Protein 6OAR (pdb70)

Organism: NCBI:txid498356

Solvent-accessible surface area: 40015 Å² total; per-residue (Å²): 129,77,4,54,72,26,72,52,8,144,2,2,109,65,10,25,16,9,17,20,80,22,45,0,44,98,71,3,103,27,25,58,2,22,40,57,12,4,3,0,0,3,0,0,0,30,32,72,45,154,109,74,58,58,78,6,8,113,106,2,11,119,58,0,118,99,0,0,86,66,54,11,108,107,3,10,15,19,42,54,58,82,66,64,37,110,97,20,16,117,46,5,37,126,84,86,56,98,0,0,0,25,1,0,9,0,0,8,83,55,30,167,31,12,0,0,0,0,2,6,55,113,76,22,67,0,10,5,0,8,10,4,4,106,23,148,1,54,86,14,20,2,0,6,1,18,50,103,65,6,0,6,0,2,108,45,83,178,140,76,30,67,2,11,2,10,17,22,69,0,42,1,23,26,3,112,1,95,68,118,22,43,0,41,70,0,10,113,54,0,18,142,73,43,190,40,116,42,100,75,0,1,0,2,15,143,37,112,28,2,35,28,147,78,44,0,33,110,24,47,3,85,83,25,13,10,0,24,9,6,12,49,3,104,0,127,78,4,56,72,24,76,49,7,152,5,9,105,66,12,32,12,9,17,20,86,18,27,0,40,97,73,2,102,26,24,58,2,24,45,54,13,7,3,0,1,3,0,0,0,38,30,75,44,160,116,54,61,52,99,0,6,105,103,2,5,81,58,2,100,87,0,0,88,65,54,12,103,107,2,14,14,14,62,39,61,76,61,66,40,118,98,19,35,140,39,6,54,109,81,83,42,97,0,0,0,23,2,0,7,0,0,8,76,58,32,157,41,11,0,0,0,0,2,6,57,100,55,27,60,1,20,2,0,8,10,3,6,107,21,132,1,51,82,12,24,2,0,7,2,15,32,86,66,7,0,5,0,3,105,59,145,94,90,30,77,1,12,2,11,16,12,65,0,40,0,30,30,4,122,1,98,52,110,30,48,0,40,71,0,8,102,50,0,13,128,86,46,190,38,123,31,98,64,0,7,1,3,8,128,37,118,36,5,30,27,145,71,62,0,35,103,29,50,10,86,92,29,13,12,0,26,10,6,8,40,3,98,0,140,82,9,42,71,26,75,48,6,131,2,2,103,66,10,44,16,9,18,23,81,18,38,0,47,96,72,3,97,32,21,54,1,22,43,51,13,7,3,0,1,2,0,0,0,37,32,71,51,158,116,55,63,56,98,15,6,112,113,2,7,65,43,1,105,86,0,0,90,66,52,12,107,115,8,15,12,16,37,44,59,77,67,76,52,140,97,20,29,137,37,6,60,112,82,84,41,99,0,0,0,23,2,0,8,0,0,8,88,57,32,165,34,10,0,0,0,0,5,7,38,122,60,29,74,0,20,9,0,8,10,4,4,104,23,152,2,55,83,15,20,2,0,9,2,25,40,110,66,7,0,5,0,2,104,62,147,96,79,17,72,0,13,3,10,18,23,64,0,42,1,22,20,6,114,0,86,51,115,19,46,0,37,70,0,8,95,50,0,12,131,59,44,194,42,113,35,98,74,0,2,1,2,10,120,20,78,39,1,33,26,134,65,56,0,38,103,19,45,10,84,88,32,10,10,0,25,11,3,14,46,4,98,0,129,69,3,56,68,27,71,48,6,144,2,8,103,60,11,26,14,9,20,21,90,17,20,2,59,98,73,2,104,40,23,58,1,20,41,59,11,4,4,0,0,3,0,0,0,28,32,80,29,141,99,69,56,54,84,6,12,136,108,3,9,88,67,2,96,94,0,0,92,64,57,8,108,113,3,13,17,19,48,48,60,82,57,76,42,119,96,22,25,142,44,5,48,120,96,79,44,100,0,0,0,25,1,0,8,0,0,8,80,58,30,163,40,11,0,0,0,0,3,9,49,132,46,40,65,1,28,7,0,5,10,4,4,104,22,162,1,57,105,12,24,2,0,11,1,23,50,102,67,6,0,5,0,2,94,56,87,198,146,76,34,75,1,10,2,12,14,16,68,0,41,0,26,20,4,107,1,95,72,113,25,48,0,38,61,0,7,119,54,0,21,156,82,44,219,44,104,40,100,65,1,1,1,2,7,121,33,78,38,1,34,29,146,69,51,0,39,110,22,45,6,86,94,28,12,10,0,27,11,2,12,43,2,103,1

CATH classification: 3.90.70.80

Structure (mmCIF, N/CA/C/O backbone):
data_6OAR
#
_entry.id   6OAR
#
_cell.length_a   41.796
_cell.length_b   158.758
_cell.length_c   171.040
_cell.angle_alpha   90.00
_cell.angle_beta   90.00
_cell.angle_gamma   90.00
#
_symmetry.space_group_name_H-M   'P 21 21 21'
#
loop_
_entity.id
_entity.type
_entity.pdbx_description
1 polymer 'RNA-dependent RNA polymerase'
2 polymer 'Interferon stimulated gene 17'
3 non-polymer prop-2-en-1-amine
4 water water
#
loop_
_atom_site.group_PDB
_atom_site.id
_atom_site.type_symbol
_atom_site.label_atom_id
_atom_site.label_alt_id
_atom_site.label_comp_id
_atom_site.label_asym_id
_atom_site.label_entity_id
_atom_site.label_seq_id
_atom_site.pdbx_PDB_ins_code
_atom_site.Cartn_x
_atom_site.Cartn_y
_atom_site.Cartn_z
_atom_site.occupancy
_atom_site.B_iso_or_equiv
_atom_site.auth_seq_id
_atom_site.auth_comp_id
_atom_site.auth_asym_id
_atom_site.auth_atom_id
_atom_site.pdbx_PDB_model_num
ATOM 1 N N . ASP A 1 2 ? -15.557 12.925 -17.000 1.00 54.57 2 ASP A N 1
ATOM 2 C CA . ASP A 1 2 ? -14.842 12.439 -18.174 1.00 61.21 2 ASP A CA 1
ATOM 3 C C . ASP A 1 2 ? -13.597 11.653 -17.772 1.00 57.94 2 ASP A C 1
ATOM 4 O O . ASP A 1 2 ? -13.286 11.525 -16.588 1.00 57.74 2 ASP A O 1
ATOM 9 N N . PHE A 1 3 ? -12.882 11.140 -18.774 1.00 55.61 3 PHE A N 1
ATOM 10 C CA . PHE A 1 3 ? -11.783 10.214 -18.516 1.00 55.11 3 PHE A CA 1
ATOM 11 C C . PHE A 1 3 ? -10.621 10.902 -17.806 1.00 49.66 3 PHE A C 1
ATOM 12 O O . PHE A 1 3 ? -10.138 10.417 -16.777 1.00 47.30 3 PHE A O 1
ATOM 20 N N . LEU A 1 4 ? -10.160 12.035 -18.342 1.00 46.94 4 LEU A N 1
ATOM 21 C CA . LEU A 1 4 ? -8.975 12.686 -17.789 1.00 42.51 4 LEU A CA 1
ATOM 22 C C . LEU A 1 4 ? -9.200 13.152 -16.357 1.00 44.69 4 LEU A C 1
ATOM 23 O O . LEU A 1 4 ? -8.292 13.065 -15.523 1.00 49.46 4 LEU A O 1
ATOM 28 N N . ASP A 1 5 ? -10.393 13.652 -16.049 1.00 43.13 5 ASP A N 1
ATOM 29 C CA . ASP A 1 5 ? -10.651 14.143 -14.702 1.00 50.08 5 ASP A CA 1
ATOM 30 C C . ASP A 1 5 ? -11.067 13.044 -13.733 1.00 49.73 5 ASP A C 1
ATOM 31 O O . ASP A 1 5 ? -11.379 13.347 -12.578 1.00 56.48 5 ASP A O 1
ATOM 36 N N . SER A 1 6 ? -11.062 11.784 -14.163 1.00 47.10 6 SER A N 1
ATOM 37 C CA . SER A 1 6 ? -11.397 10.657 -13.304 1.00 51.02 6 SER A CA 1
ATOM 38 C C . SER A 1 6 ? -10.181 9.808 -12.951 1.00 48.74 6 SER A C 1
ATOM 39 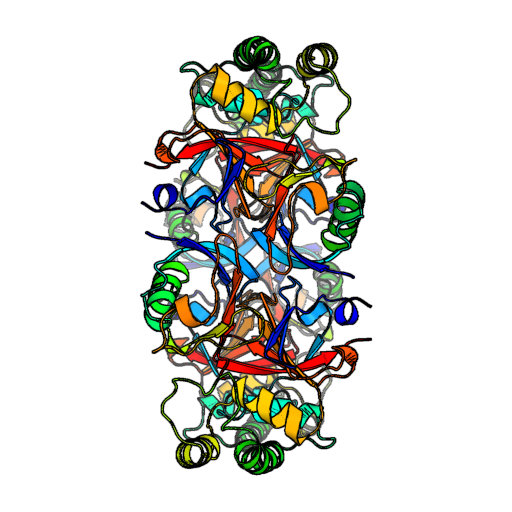O O . SER A 1 6 ? -10.333 8.748 -12.333 1.00 47.35 6 SER A O 1
ATOM 42 N N . LEU A 1 7 ? -8.984 10.238 -13.336 1.00 45.25 7 LEU A N 1
ATOM 43 C CA . LEU A 1 7 ? -7.780 9.490 -13.011 1.00 42.75 7 LEU A CA 1
ATOM 44 C C . LEU A 1 7 ? -7.498 9.560 -11.517 1.00 43.50 7 LEU A C 1
ATOM 45 O O . LEU A 1 7 ? -7.806 10.550 -10.850 1.00 44.30 7 LEU A O 1
ATOM 50 N N . ILE A 1 8 ? -6.904 8.491 -10.994 1.00 45.57 8 ILE A N 1
ATOM 51 C CA . ILE A 1 8 ? -6.550 8.409 -9.581 1.00 43.81 8 ILE A CA 1
ATOM 52 C C . ILE A 1 8 ? -5.106 8.867 -9.420 1.00 38.04 8 ILE A C 1
ATOM 53 O O . ILE A 1 8 ? -4.188 8.285 -10.008 1.00 38.89 8 ILE A O 1
ATOM 58 N N . TRP A 1 9 ? -4.905 9.912 -8.627 1.00 37.70 9 TRP A N 1
ATOM 59 C CA . TRP A 1 9 ? -3.591 10.503 -8.421 1.00 31.58 9 TRP A CA 1
ATOM 60 C C . TRP A 1 9 ? -3.023 10.062 -7.076 1.00 36.79 9 TRP A C 1
ATOM 61 O O . TRP A 1 9 ? -3.696 10.174 -6.048 1.00 37.03 9 TRP A O 1
ATOM 72 N N . GLU A 1 10 ? -1.787 9.568 -7.093 1.00 36.44 10 GLU A N 1
ATOM 73 C CA . GLU A 1 10 ? -1.067 9.196 -5.882 1.00 38.75 10 GLU A CA 1
ATOM 74 C C . GLU A 1 10 ? -0.241 10.388 -5.412 1.00 38.83 10 GLU A C 1
ATOM 75 O O . GLU A 1 10 ? 0.596 10.894 -6.164 1.00 33.01 10 GLU A O 1
ATOM 81 N N . ARG A 1 11 ? -0.457 10.821 -4.171 1.00 36.65 11 ARG A N 1
ATOM 82 C CA . ARG A 1 11 ? 0.302 11.947 -3.636 1.00 38.15 11 ARG A CA 1
ATOM 83 C C . ARG A 1 11 ? 1.743 11.526 -3.377 1.00 42.41 11 ARG A C 1
ATOM 84 O O . ARG A 1 11 ? 1.996 10.535 -2.686 1.00 41.89 11 ARG A O 1
ATOM 92 N N . VAL A 1 12 ? 2.687 12.284 -3.924 1.00 37.40 12 VAL A N 1
ATOM 93 C CA . VAL A 1 12 ? 4.104 12.007 -3.736 1.00 37.61 12 VAL A CA 1
ATOM 94 C C . VAL A 1 12 ? 4.596 12.780 -2.522 1.00 40.56 12 VAL A C 1
ATOM 95 O O . VAL A 1 12 ? 4.925 12.194 -1.487 1.00 44.87 12 VAL A O 1
ATOM 99 N N . VAL A 1 13 ? 4.653 14.103 -2.652 1.00 41.61 13 VAL A N 1
ATOM 100 C CA . VAL A 1 13 ? 5.044 15.010 -1.579 1.00 44.84 13 VAL A CA 1
ATOM 101 C C . VAL A 1 13 ? 4.261 16.300 -1.773 1.00 45.92 13 VAL A C 1
ATOM 102 O O . VAL A 1 13 ? 4.035 16.729 -2.908 1.00 44.12 13 VAL A O 1
ATOM 106 N N . ASP A 1 14 ? 3.847 16.919 -0.665 1.00 49.22 14 ASP A N 1
ATOM 107 C CA . ASP A 1 14 ? 3.186 18.221 -0.716 1.00 60.61 14 ASP A CA 1
ATOM 108 C C . ASP A 1 14 ? 2.042 18.236 -1.724 1.00 63.42 14 ASP A C 1
ATOM 109 O O . ASP A 1 14 ? 1.023 17.562 -1.535 1.00 65.95 14 ASP A O 1
ATOM 114 N N . ASP A 1 15 ? 2.214 18.992 -2.809 1.00 45.18 15 ASP A N 1
ATOM 115 C CA . ASP A 1 15 ? 1.227 19.082 -3.879 1.00 48.57 15 ASP A CA 1
ATOM 116 C C . ASP A 1 15 ? 1.750 18.469 -5.173 1.00 42.64 15 ASP A C 1
ATOM 117 O O . ASP A 1 15 ? 1.446 18.951 -6.265 1.00 44.17 15 ASP A O 1
ATOM 122 N N . GLN A 1 16 ? 2.543 17.408 -5.065 1.00 37.92 16 GLN A N 1
ATOM 123 C CA . GLN A 1 16 ? 3.025 16.666 -6.222 1.00 35.49 16 GLN A CA 1
ATOM 124 C C . GLN A 1 16 ? 2.393 15.281 -6.224 1.00 35.41 16 GLN A C 1
ATOM 125 O O . GLN A 1 16 ? 2.443 14.569 -5.212 1.00 35.03 16 GLN A O 1
ATOM 131 N N . TYR A 1 17 ? 1.796 14.910 -7.357 1.00 33.81 17 TYR A N 1
ATOM 132 C CA . TYR A 1 17 ? 1.055 13.666 -7.504 1.00 34.00 17 TYR A CA 1
ATOM 133 C C . TYR A 1 17 ? 1.542 12.923 -8.741 1.00 35.78 17 TYR A C 1
ATOM 134 O O . TYR A 1 17 ? 2.079 13.521 -9.679 1.00 27.44 17 TYR A O 1
ATOM 143 N N . VAL A 1 18 ? 1.335 11.606 -8.745 1.00 35.47 18 VAL A N 1
ATOM 144 C CA . VAL A 1 18 ? 1.705 10.765 -9.879 1.00 35.41 18 VAL A CA 1
ATOM 145 C C . VAL A 1 18 ? 0.546 9.836 -10.213 1.00 29.44 18 VAL A C 1
ATOM 146 O O . VAL A 1 18 ? -0.213 9.408 -9.334 1.00 26.69 18 VAL A O 1
ATOM 150 N N . THR A 1 19 ? 0.406 9.533 -11.501 1.00 28.15 19 THR A N 1
ATOM 151 C CA . THR A 1 19 ? -0.542 8.535 -11.965 1.00 30.18 19 THR A CA 1
ATOM 152 C C . THR A 1 19 ? 0.054 7.830 -13.177 1.00 30.50 19 THR A C 1
ATOM 153 O O . THR A 1 19 ? 0.897 8.386 -13.885 1.00 28.90 19 THR A O 1
ATOM 157 N N . ASN A 1 20 ? -0.363 6.587 -13.399 1.00 23.55 20 ASN A N 1
ATOM 158 C CA . ASN A 1 20 ? 0.230 5.748 -14.438 1.00 22.11 20 ASN A CA 1
ATOM 159 C C . ASN A 1 20 ? -0.856 5.082 -15.270 1.00 28.69 20 ASN A C 1
ATOM 160 O O . ASN A 1 20 ? -0.969 3.852 -15.294 1.00 32.27 20 ASN A O 1
ATOM 165 N N . PRO A 1 21 ? -1.656 5.862 -15.989 1.00 29.58 21 PRO A N 1
ATOM 166 C CA . PRO A 1 21 ? -2.624 5.273 -16.911 1.00 32.37 21 PRO A CA 1
ATOM 167 C C . PRO A 1 21 ? -1.912 4.823 -18.178 1.00 35.27 21 PRO A C 1
ATOM 168 O O . PRO A 1 21 ? -0.719 5.060 -18.376 1.00 33.47 21 PRO A O 1
ATOM 172 N N . THR A 1 22 ? -2.663 4.145 -19.036 1.00 52.02 22 THR A N 1
ATOM 173 C CA . THR A 1 22 ? -2.154 3.693 -20.327 1.00 55.11 22 THR A CA 1
ATOM 174 C C . THR A 1 22 ? -3.203 4.050 -21.368 1.00 50.90 22 THR A C 1
ATOM 175 O O . THR A 1 22 ? -4.238 3.388 -21.475 1.00 59.58 22 THR A O 1
ATOM 179 N N . PHE A 1 23 ? -2.942 5.118 -22.111 1.00 48.32 23 PHE A N 1
ATOM 180 C CA . PHE A 1 23 ? -3.806 5.523 -23.204 1.00 51.02 23 PHE A CA 1
ATOM 181 C C . PHE A 1 23 ? -2.956 6.304 -24.192 1.00 41.43 23 PHE A C 1
ATOM 182 O O . PHE A 1 23 ? -1.866 6.777 -23.860 1.00 39.52 23 PHE A O 1
ATOM 190 N N . CYS A 1 24 ? -3.455 6.419 -25.416 1.00 44.87 24 CYS A N 1
ATOM 191 C CA . CYS A 1 24 ? -2.751 7.172 -26.440 1.00 44.97 24 CYS A CA 1
ATOM 192 C C . CYS A 1 24 ? -3.012 8.657 -26.239 1.00 42.64 24 CYS A C 1
ATOM 193 O O . CYS A 1 24 ? -4.166 9.084 -26.145 1.00 40.43 24 CYS A O 1
ATOM 196 N N . ILE A 1 25 ? -1.933 9.440 -26.171 1.00 35.28 25 ILE A N 1
ATOM 197 C CA . ILE A 1 25 ? -2.057 10.854 -25.828 1.00 43.42 25 ILE A CA 1
ATOM 198 C C . ILE A 1 25 ? -2.962 11.581 -26.819 1.00 41.99 25 ILE A C 1
ATOM 199 O O . ILE A 1 25 ? -3.689 12.507 -26.438 1.00 36.27 25 ILE A O 1
ATOM 204 N N . SER A 1 26 ? -2.980 11.142 -28.086 1.00 37.25 26 SER A N 1
ATOM 205 C CA . SER A 1 26 ? -3.754 11.809 -29.129 1.00 42.20 26 SER A CA 1
ATOM 206 C C . SER A 1 26 ? -5.258 11.607 -28.995 1.00 47.60 26 SER A C 1
ATOM 207 O O . SER A 1 26 ? -6.022 12.358 -29.610 1.00 44.25 26 SER A O 1
ATOM 210 N N . ASP A 1 27 ? -5.708 10.609 -28.236 1.00 54.55 27 ASP A N 1
ATOM 211 C CA . ASP A 1 27 ? -7.143 10.397 -28.096 1.00 54.98 27 ASP A CA 1
ATOM 212 C C . ASP A 1 27 ? -7.804 11.398 -27.161 1.00 52.92 27 ASP A C 1
ATOM 213 O O . ASP A 1 27 ? -9.036 11.488 -27.151 1.00 54.93 27 ASP A O 1
ATOM 218 N N . TYR A 1 28 ? -7.030 12.152 -26.381 1.00 45.74 28 TYR A N 1
ATOM 219 C CA . TYR A 1 28 ? -7.607 13.112 -25.453 1.00 47.97 28 TYR A CA 1
ATOM 220 C C . TYR A 1 28 ? -6.963 14.488 -25.506 1.00 39.38 28 TYR A C 1
ATOM 221 O O . TYR A 1 28 ? -7.514 15.425 -24.917 1.00 44.34 28 TYR A O 1
ATOM 230 N N . PHE A 1 29 ? -5.830 14.643 -26.184 1.00 34.33 29 PHE A N 1
ATOM 231 C CA . PHE A 1 29 ? -5.127 15.911 -26.269 1.00 31.99 29 PHE A CA 1
ATOM 232 C C . PHE A 1 29 ? -4.805 16.233 -27.721 1.00 47.63 29 PHE A C 1
ATOM 233 O O . PHE A 1 29 ? -4.613 15.338 -28.547 1.00 43.23 29 PHE A O 1
ATOM 241 N N . GLU A 1 30 ? -4.736 17.524 -28.019 1.00 37.14 30 GLU A N 1
ATOM 242 C CA . GLU A 1 30 ? -4.122 18.014 -29.243 1.00 34.80 30 GLU A CA 1
ATOM 243 C C . GLU A 1 30 ? -2.692 18.423 -28.922 1.00 37.02 30 GLU A C 1
ATOM 244 O O . GLU A 1 30 ? -2.449 19.084 -27.908 1.00 32.45 30 GLU A O 1
ATOM 250 N N . ILE A 1 31 ? -1.750 18.026 -29.772 1.00 32.77 31 ILE A N 1
ATOM 251 C CA . ILE A 1 31 ? -0.341 18.335 -29.554 1.00 34.47 31 ILE A CA 1
ATOM 252 C C . ILE A 1 31 ? -0.028 19.676 -30.208 1.00 37.96 31 ILE A C 1
ATOM 253 O O . ILE A 1 31 ? -0.303 19.875 -31.396 1.00 33.05 31 ILE A O 1
ATOM 258 N N . VAL A 1 32 ? 0.540 20.596 -29.432 1.00 27.74 32 VAL A N 1
ATOM 259 C CA . VAL A 1 32 ? 0.981 21.893 -29.933 1.00 28.05 32 VAL A CA 1
ATOM 260 C C . VAL A 1 32 ? 2.505 21.869 -29.910 1.00 29.80 32 VAL A C 1
ATOM 261 O O . VAL A 1 32 ? 3.134 22.054 -28.861 1.00 27.06 32 VAL A O 1
ATOM 265 N N . ARG A 1 33 ? 3.102 21.650 -31.075 1.00 28.57 33 ARG A N 1
ATOM 266 C CA . ARG A 1 33 ? 4.512 21.320 -31.153 1.00 27.91 33 ARG A CA 1
ATOM 267 C C . ARG A 1 33 ? 5.387 22.547 -30.933 1.00 25.10 33 ARG A C 1
ATOM 268 O O . ARG A 1 33 ? 5.033 23.671 -31.296 1.00 23.77 33 ARG A O 1
ATOM 276 N N . GLN A 1 34 ? 6.540 22.312 -30.327 1.00 26.91 34 GLN A N 1
ATOM 277 C CA . GLN A 1 34 ? 7.460 23.350 -29.895 1.00 25.45 34 GLN A CA 1
ATOM 278 C C . GLN A 1 34 ? 8.840 23.087 -30.474 1.00 27.46 34 GLN A C 1
ATOM 279 O O . GLN A 1 34 ? 9.173 21.946 -30.811 1.00 27.72 34 GLN A O 1
ATOM 285 N N . PRO A 1 35 ? 9.664 24.124 -30.617 1.00 26.18 35 PRO A N 1
ATOM 286 C CA . PRO A 1 35 ? 10.975 23.931 -31.245 1.00 30.24 35 PRO A CA 1
ATOM 287 C C . PRO A 1 35 ? 11.930 23.140 -30.364 1.00 31.19 35 PRO A C 1
ATOM 288 O O . PRO A 1 35 ? 11.841 23.152 -29.133 1.00 33.16 35 PRO A O 1
ATOM 292 N N . GLY A 1 36 ? 12.862 22.451 -31.019 1.00 30.40 36 GLY A N 1
ATOM 293 C CA . GLY A 1 36 ? 13.902 21.724 -30.318 1.00 35.53 36 GLY A CA 1
ATOM 294 C C . GLY A 1 36 ? 15.155 22.559 -30.160 1.00 34.59 36 GLY A C 1
ATOM 295 O O . GLY A 1 36 ? 16.229 22.183 -30.639 1.00 36.50 36 GLY A O 1
ATOM 296 N N . ASP A 1 37 ? 15.026 23.705 -29.494 1.00 36.26 37 ASP A N 1
ATOM 297 C CA . ASP A 1 37 ? 16.127 24.643 -29.323 1.00 35.53 37 ASP A CA 1
ATOM 298 C C . ASP A 1 37 ? 16.665 24.663 -27.897 1.00 40.39 37 ASP A C 1
ATOM 299 O O . ASP A 1 37 ? 17.411 25.581 -27.537 1.00 38.46 37 ASP A O 1
ATOM 304 N N . GLY A 1 38 ? 16.297 23.682 -27.073 1.00 38.89 38 GLY A N 1
ATOM 305 C CA . GLY A 1 38 ? 16.688 23.661 -25.680 1.00 35.95 38 GLY A CA 1
ATOM 306 C C . GLY A 1 38 ? 15.756 24.398 -24.742 1.00 37.90 38 GLY A C 1
ATOM 307 O O . GLY A 1 38 ? 15.889 24.249 -23.521 1.00 36.04 38 GLY A O 1
ATOM 308 N N . ASN A 1 39 ? 14.816 25.184 -25.270 1.00 35.20 39 ASN A N 1
ATOM 309 C CA . ASN A 1 39 ? 13.877 25.957 -24.466 1.00 30.53 39 ASN A CA 1
ATOM 310 C C . ASN A 1 39 ? 12.462 25.387 -24.510 1.00 29.23 39 ASN A C 1
ATOM 311 O O . ASN A 1 39 ? 11.525 26.033 -24.024 1.00 29.08 39 ASN A O 1
ATOM 316 N N . CYS A 1 40 ? 12.295 24.183 -25.069 1.00 26.98 40 CYS A N 1
ATOM 317 C CA . CYS A 1 40 ? 10.961 23.645 -25.343 1.00 23.32 40 CYS A CA 1
ATOM 318 C C . CYS A 1 40 ? 10.079 23.614 -24.093 1.00 24.96 40 CYS A C 1
ATOM 319 O O . CYS A 1 40 ? 8.863 23.827 -24.182 1.00 28.49 40 CYS A O 1
ATOM 322 N N . PHE A 1 41 ? 10.658 23.339 -22.922 1.00 26.65 41 PHE A N 1
ATOM 323 C CA . PHE A 1 41 ? 9.854 23.357 -21.701 1.00 25.66 41 PHE A CA 1
ATOM 324 C C . PHE A 1 41 ? 9.221 24.725 -21.486 1.00 29.35 41 PHE A C 1
ATOM 325 O O . PHE A 1 41 ? 8.016 24.838 -21.229 1.00 31.55 41 PHE A O 1
ATOM 333 N N . TYR A 1 42 ? 10.027 25.780 -21.590 1.00 23.68 42 TYR A N 1
ATOM 334 C CA . TYR A 1 42 ? 9.510 27.124 -21.385 1.00 26.57 42 TYR A CA 1
ATOM 335 C C . TYR A 1 42 ? 8.607 27.561 -22.534 1.00 33.44 42 TYR A C 1
ATOM 336 O O . TYR A 1 42 ? 7.585 28.217 -22.291 1.00 27.81 42 TYR A O 1
ATOM 345 N N . HIS A 1 43 ? 8.948 27.190 -23.778 1.00 28.29 43 HIS A N 1
ATOM 346 C CA . HIS A 1 43 ? 8.026 27.379 -24.897 1.00 26.84 43 HIS A CA 1
ATOM 347 C C . HIS A 1 43 ? 6.664 26.773 -24.587 1.00 24.16 43 HIS A C 1
ATOM 348 O O . HIS A 1 43 ? 5.623 27.407 -24.800 1.00 27.99 43 HIS A O 1
ATOM 355 N N . SER A 1 44 ? 6.654 25.524 -24.112 1.00 18.29 44 SER A N 1
ATOM 356 C CA . SER A 1 44 ? 5.394 24.827 -23.888 1.00 27.73 44 SER A CA 1
ATOM 357 C C . SER A 1 44 ? 4.571 25.509 -22.803 1.00 26.92 44 SER A C 1
ATOM 358 O O . SER A 1 44 ? 3.352 25.660 -22.945 1.00 27.13 44 SER A O 1
ATOM 361 N N . ILE A 1 45 ? 5.218 25.927 -21.714 1.00 27.19 45 ILE A N 1
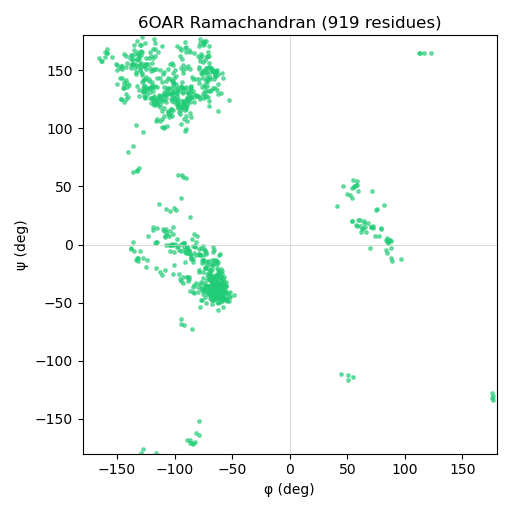ATOM 362 C CA . ILE A 1 45 ? 4.510 26.671 -20.675 1.00 30.20 45 ILE A CA 1
ATOM 363 C C . ILE A 1 45 ? 3.954 27.970 -21.245 1.00 29.48 45 ILE A C 1
ATOM 364 O O . ILE A 1 45 ? 2.788 28.320 -21.020 1.00 31.67 45 ILE A O 1
ATOM 369 N N . ALA A 1 46 ? 4.781 28.695 -22.013 1.00 26.87 46 ALA A N 1
ATOM 370 C CA . ALA A 1 46 ? 4.355 29.972 -22.582 1.00 29.87 46 ALA A CA 1
ATOM 371 C C . ALA A 1 46 ? 3.182 29.802 -23.533 1.00 34.37 46 ALA A C 1
ATOM 372 O O . ALA A 1 46 ? 2.282 30.650 -23.564 1.00 34.13 46 ALA A O 1
ATOM 374 N N . GLU A 1 47 ? 3.180 28.721 -24.319 1.00 31.41 47 GLU A N 1
ATOM 375 C CA . GLU A 1 47 ? 2.077 28.458 -25.237 1.00 32.16 47 GLU A CA 1
ATOM 376 C C . GLU A 1 47 ? 0.742 28.398 -24.506 1.00 37.19 47 GLU A C 1
ATOM 377 O O . GLU A 1 47 ? -0.277 28.881 -25.014 1.00 35.23 47 GLU A O 1
ATOM 383 N N . LEU A 1 48 ? 0.727 27.803 -23.316 1.00 30.04 48 LEU A N 1
ATOM 384 C CA . LEU A 1 48 ? -0.513 27.592 -22.582 1.00 30.73 48 LEU A CA 1
ATOM 385 C C . LEU A 1 48 ? -0.800 28.690 -21.567 1.00 39.13 48 LEU A C 1
ATOM 386 O O . LEU A 1 48 ? -1.971 28.977 -21.295 1.00 41.45 48 LEU A O 1
ATOM 391 N N . PHE A 1 49 ? 0.235 29.320 -21.009 1.00 35.22 49 PHE A N 1
ATOM 392 C CA . PHE A 1 49 ? 0.022 30.300 -19.948 1.00 41.02 49 PHE A CA 1
ATOM 393 C C . PHE A 1 49 ? -0.336 31.674 -20.506 1.00 42.22 49 PHE A C 1
ATOM 394 O O . PHE A 1 49 ? -1.225 32.346 -19.973 1.00 43.15 49 PHE A O 1
ATOM 402 N N . PHE A 1 50 ? 0.335 32.110 -21.567 1.00 43.44 50 PHE A N 1
ATOM 403 C CA . PHE A 1 50 ? 0.061 33.421 -22.137 1.00 47.23 50 PHE A CA 1
ATOM 404 C C . PHE A 1 50 ? -0.964 33.317 -23.261 1.00 52.14 50 PHE A C 1
ATOM 405 O O . PHE A 1 50 ? -1.181 32.253 -23.845 1.00 54.77 50 PHE A O 1
ATOM 413 N N . ASP A 1 51 ? -1.598 34.450 -23.562 1.00 57.31 51 ASP A N 1
ATOM 414 C CA . ASP A 1 51 ? -2.551 34.480 -24.664 1.00 63.96 51 ASP A CA 1
ATOM 415 C C . ASP A 1 51 ? -1.857 34.637 -26.011 1.00 57.97 51 ASP A C 1
ATOM 416 O O . ASP A 1 51 ? -2.328 34.085 -27.012 1.00 63.36 51 ASP A O 1
ATOM 421 N N . VAL A 1 52 ? -0.741 35.362 -26.055 1.00 47.35 52 VAL A N 1
ATOM 422 C CA . VAL A 1 52 ? 0.005 35.603 -27.286 1.00 50.99 52 VAL A CA 1
ATOM 423 C C . VAL A 1 52 ? 1.277 34.764 -27.254 1.00 47.53 52 VAL A C 1
ATOM 424 O O . VAL A 1 52 ? 1.993 34.754 -26.247 1.00 47.68 52 VAL A O 1
ATOM 428 N N . LYS A 1 53 ? 1.563 34.077 -28.359 1.00 46.32 53 LYS A N 1
ATOM 429 C CA . LYS A 1 53 ? 2.736 33.221 -28.486 1.00 42.78 53 LYS A CA 1
ATOM 430 C C . LYS A 1 53 ? 3.690 33.822 -29.512 1.00 37.81 53 LYS A C 1
ATOM 431 O O . LYS A 1 53 ? 3.330 33.975 -30.684 1.00 46.82 53 LYS A O 1
ATOM 437 N N . THR A 1 54 ? 4.891 34.174 -29.071 1.00 38.02 54 THR A N 1
ATOM 438 C CA . THR A 1 54 ? 5.968 34.577 -29.960 1.00 41.70 54 THR A CA 1
ATOM 439 C C . THR A 1 54 ? 7.157 33.646 -29.746 1.00 45.11 54 THR A C 1
ATOM 440 O O . THR A 1 54 ? 7.202 32.902 -28.758 1.00 37.86 54 THR A O 1
ATOM 444 N N . PRO A 1 55 ? 8.143 33.660 -30.657 1.00 33.60 55 PRO A N 1
ATOM 445 C CA . PRO A 1 55 ? 9.322 32.801 -30.470 1.00 39.01 55 PRO A CA 1
ATOM 446 C C . PRO A 1 55 ? 10.184 33.187 -29.274 1.00 44.40 55 PRO A C 1
ATOM 447 O O . PRO A 1 55 ? 11.175 32.511 -28.978 1.00 45.62 55 PRO A O 1
ATOM 451 N N . PHE A 1 56 ? 9.814 34.254 -28.564 1.00 42.21 56 PHE A N 1
ATOM 452 C CA . PHE A 1 56 ? 10.565 34.696 -27.395 1.00 35.57 56 PHE A CA 1
ATOM 453 C C . PHE A 1 56 ? 9.709 34.767 -26.138 1.00 35.27 56 PHE A C 1
ATOM 454 O O . PHE A 1 56 ? 10.186 35.252 -25.104 1.00 35.28 56 PHE A O 1
ATOM 462 N N . SER A 1 57 ? 8.460 34.294 -26.196 1.00 34.43 57 SER A N 1
ATOM 463 C CA . SER A 1 57 ? 7.614 34.270 -25.009 1.00 35.22 57 SER A CA 1
ATOM 464 C C . SER A 1 57 ? 8.211 33.424 -23.894 1.00 38.46 57 SER A C 1
ATOM 465 O O . SER A 1 57 ? 7.945 33.696 -22.717 1.00 38.01 57 SER A O 1
ATOM 468 N N . PHE A 1 58 ? 9.012 32.407 -24.236 1.00 32.47 58 PHE A N 1
ATOM 469 C CA . PHE A 1 58 ? 9.609 31.542 -23.223 1.00 33.65 58 PHE A CA 1
ATOM 470 C C . PHE A 1 58 ? 10.470 32.320 -22.240 1.00 38.81 58 PHE A C 1
ATOM 471 O O . PHE A 1 58 ? 10.651 31.872 -21.103 1.00 39.21 58 PHE A O 1
ATOM 479 N N . ARG A 1 59 ? 11.000 33.476 -22.647 1.00 37.01 59 ARG A N 1
ATOM 480 C CA . ARG A 1 59 ? 11.823 34.263 -21.736 1.00 37.55 59 ARG A CA 1
ATOM 481 C C . ARG A 1 59 ? 11.005 34.853 -20.594 1.00 40.55 59 ARG A C 1
ATOM 482 O O . ARG A 1 59 ? 11.536 35.040 -19.494 1.00 42.43 59 ARG A O 1
ATOM 490 N N . LYS A 1 60 ? 9.726 35.162 -20.825 1.00 43.16 60 LYS A N 1
ATOM 491 C CA . LYS A 1 60 ? 8.895 35.650 -19.726 1.00 40.40 60 LYS A CA 1
ATOM 492 C C . LYS A 1 60 ? 8.647 34.556 -18.695 1.00 50.45 60 LYS A C 1
ATOM 493 O O . LYS A 1 60 ? 8.510 34.850 -17.502 1.00 47.96 60 LYS A O 1
ATOM 499 N N . VAL A 1 61 ? 8.584 33.294 -19.133 1.00 42.31 61 VAL A N 1
ATOM 500 C CA . VAL A 1 61 ? 8.458 32.190 -18.188 1.00 34.31 61 VAL A CA 1
ATOM 501 C C . VAL A 1 61 ? 9.718 32.072 -17.346 1.00 36.95 61 VAL A C 1
ATOM 502 O O . VAL A 1 61 ? 9.651 31.859 -16.129 1.00 39.07 61 VAL A O 1
ATOM 506 N N . LYS A 1 62 ? 10.886 32.216 -17.975 1.00 43.35 62 LYS A N 1
ATOM 507 C CA . LYS A 1 62 ? 12.136 32.105 -17.237 1.00 45.06 62 LYS A CA 1
ATOM 508 C C . LYS A 1 62 ? 12.337 33.271 -16.277 1.00 47.01 62 LYS A C 1
ATOM 509 O O . LYS A 1 62 ? 13.035 33.113 -15.270 1.00 48.43 62 LYS A O 1
ATOM 515 N N . GLU A 1 63 ? 11.727 34.428 -16.551 1.00 42.36 63 GLU A N 1
ATOM 516 C CA . GLU A 1 63 ? 11.739 35.506 -15.567 1.00 46.44 63 GLU A CA 1
ATOM 517 C C . GLU A 1 63 ? 10.957 35.111 -14.320 1.00 48.23 63 GLU A C 1
ATOM 518 O O . GLU A 1 63 ? 11.399 35.372 -13.195 1.00 48.04 63 GLU A O 1
ATOM 524 N N . HIS A 1 64 ? 9.802 34.461 -14.497 1.00 46.64 64 HIS A N 1
ATOM 525 C CA . HIS A 1 64 ? 9.065 33.958 -13.343 1.00 48.53 64 HIS A CA 1
ATOM 526 C C . HIS A 1 64 ? 9.839 32.863 -12.627 1.00 49.61 64 HIS A C 1
ATOM 527 O O . HIS A 1 64 ? 9.740 32.736 -11.400 1.00 51.74 64 HIS A O 1
ATOM 534 N N . LEU A 1 65 ? 10.618 32.073 -13.371 1.00 42.58 65 LEU A N 1
ATOM 535 C CA . LEU A 1 65 ? 11.400 31.010 -12.750 1.00 44.45 65 LEU A CA 1
ATOM 536 C C . LEU A 1 65 ? 12.442 31.577 -11.794 1.00 43.24 65 LEU A C 1
ATOM 537 O O . LEU A 1 65 ? 12.687 31.000 -10.729 1.00 46.78 65 LEU A O 1
ATOM 542 N N . ARG A 1 66 ? 13.062 32.707 -12.149 1.00 43.58 66 ARG A N 1
ATOM 543 C CA . ARG A 1 66 ? 14.038 33.321 -11.254 1.00 45.77 66 ARG A CA 1
ATOM 544 C C . ARG A 1 66 ? 13.383 33.758 -9.948 1.00 52.13 66 ARG A C 1
ATOM 545 O O . ARG A 1 66 ? 13.976 33.627 -8.870 1.00 56.13 66 ARG A O 1
ATOM 553 N N . LEU A 1 67 ? 12.157 34.279 -10.026 1.00 53.13 67 LEU A N 1
ATOM 554 C CA . LEU A 1 67 ? 11.427 34.628 -8.812 1.00 56.06 67 LEU A CA 1
ATOM 555 C C . LEU A 1 67 ? 10.998 33.378 -8.059 1.00 50.27 67 LEU A C 1
ATOM 556 O O . LEU A 1 67 ? 11.036 33.345 -6.824 1.00 51.21 67 LEU A O 1
ATOM 561 N N . ALA A 1 68 ? 10.588 32.339 -8.791 1.00 51.97 68 ALA A N 1
ATOM 562 C CA . ALA A 1 68 ? 10.167 31.095 -8.156 1.00 48.87 68 ALA A CA 1
ATOM 563 C C . ALA A 1 68 ? 11.329 30.409 -7.454 1.00 51.67 68 ALA A C 1
ATOM 564 O O . ALA A 1 68 ? 11.181 29.926 -6.326 1.00 48.36 68 ALA A O 1
ATOM 566 N N . ALA A 1 69 ? 12.488 30.339 -8.114 1.00 49.92 69 ALA A N 1
ATOM 567 C CA . ALA A 1 69 ? 13.634 29.660 -7.521 1.00 50.74 69 ALA A CA 1
ATOM 568 C C . ALA A 1 69 ? 14.075 30.348 -6.238 1.00 58.76 69 ALA A C 1
ATOM 569 O O . ALA A 1 69 ? 14.385 29.684 -5.241 1.00 57.83 69 ALA A O 1
ATOM 571 N N . ASP A 1 70 ? 14.088 31.680 -6.234 1.00 61.02 70 ASP A N 1
ATOM 572 C CA . ASP A 1 70 ? 14.510 32.402 -5.044 1.00 62.57 70 ASP A CA 1
ATOM 573 C C . ASP A 1 70 ? 13.578 32.161 -3.863 1.00 61.28 70 ASP A C 1
ATOM 574 O O . ASP A 1 70 ? 14.014 32.267 -2.711 1.00 70.70 70 ASP A O 1
ATOM 579 N N . ALA A 1 71 ? 12.312 31.829 -4.116 1.00 57.60 71 ALA A N 1
ATOM 580 C CA . ALA A 1 71 ? 11.348 31.652 -3.040 1.00 59.86 71 ALA A CA 1
ATOM 581 C C . ALA A 1 71 ? 11.092 30.196 -2.675 1.00 59.74 71 ALA A C 1
ATOM 582 O O . ALA A 1 71 ? 10.567 29.938 -1.588 1.00 58.80 71 ALA A O 1
ATOM 584 N N . PHE A 1 72 ? 11.448 29.240 -3.536 1.00 50.61 72 PHE A N 1
ATOM 585 C CA . PHE A 1 72 ? 11.082 27.850 -3.297 1.00 47.55 72 PHE A CA 1
ATOM 586 C C . PHE A 1 72 ? 12.200 26.833 -3.483 1.00 56.63 72 PHE A C 1
ATOM 587 O O . PHE A 1 72 ? 12.018 25.685 -3.063 1.00 59.40 72 PHE A O 1
ATOM 595 N N . TYR A 1 73 ? 13.336 27.197 -4.090 1.00 49.55 73 TYR A N 1
ATOM 596 C CA . TYR A 1 73 ? 14.341 26.190 -4.433 1.00 53.20 73 TYR A CA 1
ATOM 597 C C . TYR A 1 73 ? 14.838 25.448 -3.199 1.00 53.10 73 TYR A C 1
ATOM 598 O O . TYR A 1 73 ? 14.950 24.216 -3.209 1.00 48.54 73 TYR A O 1
ATOM 607 N N . ASP A 1 74 ? 15.145 26.180 -2.126 1.00 53.33 74 ASP A N 1
ATOM 608 C CA . ASP A 1 74 ? 15.732 25.563 -0.943 1.00 56.33 74 ASP A CA 1
ATOM 609 C C . ASP A 1 74 ? 14.809 24.556 -0.272 1.00 53.17 74 ASP A C 1
ATOM 610 O O . ASP A 1 74 ? 15.277 23.790 0.575 1.00 55.74 74 ASP A O 1
ATOM 615 N N . THR A 1 75 ? 13.522 24.527 -0.623 1.00 54.35 75 THR A N 1
ATOM 616 C CA . THR A 1 75 ? 12.592 23.562 -0.046 1.00 56.52 75 THR A CA 1
ATOM 617 C C . THR A 1 75 ? 12.054 22.584 -1.085 1.00 56.35 75 THR A C 1
ATOM 618 O O . THR A 1 75 ? 11.081 21.875 -0.808 1.00 54.11 75 THR A O 1
ATOM 622 N N . GLU A 1 76 ? 12.677 22.516 -2.272 1.00 48.70 76 GLU A N 1
ATOM 623 C CA . GLU A 1 76 ? 12.190 21.641 -3.336 1.00 45.52 76 GLU A CA 1
ATOM 624 C C . GLU A 1 76 ? 12.584 20.193 -3.068 1.00 47.28 76 GLU A C 1
ATOM 625 O O . GLU A 1 76 ? 13.771 19.904 -2.885 1.00 49.81 76 GLU A O 1
ATOM 631 N N . PRO A 1 77 ? 11.628 19.258 -3.078 1.00 49.07 77 PRO A N 1
ATOM 632 C CA . PRO A 1 77 ? 11.977 17.855 -2.809 1.00 51.00 77 PRO A CA 1
ATOM 633 C C . PRO A 1 77 ? 12.884 17.248 -3.862 1.00 48.55 77 PRO A C 1
ATOM 634 O O . PRO A 1 77 ? 13.677 16.356 -3.538 1.00 51.49 77 PRO A O 1
ATOM 638 N N . GLU A 1 78 ? 12.797 17.699 -5.114 1.00 52.25 78 GLU A N 1
ATOM 639 C CA . GLU A 1 78 ? 13.683 17.175 -6.144 1.00 54.14 78 GLU A CA 1
ATOM 640 C C . GLU A 1 78 ? 15.114 17.682 -5.983 1.00 55.88 78 GLU A C 1
ATOM 641 O O . GLU A 1 78 ? 16.043 17.061 -6.510 1.00 56.90 78 GLU A O 1
ATOM 647 N N . ALA A 1 79 ? 15.319 18.772 -5.245 1.00 60.86 79 ALA A N 1
ATOM 648 C CA . ALA A 1 79 ? 16.637 19.374 -5.088 1.00 66.61 79 ALA A CA 1
ATOM 649 C C . ALA A 1 79 ? 17.324 18.970 -3.785 1.00 74.15 79 ALA A C 1
ATOM 650 O O . ALA A 1 79 ? 18.121 19.742 -3.243 1.00 85.40 79 ALA A O 1
ATOM 652 N N . ILE A 1 80 ? 17.037 17.779 -3.264 1.00 86.19 80 ILE A N 1
ATOM 653 C CA . ILE A 1 80 ? 17.706 17.277 -2.067 1.00 91.72 80 ILE A CA 1
ATOM 654 C C . ILE A 1 80 ? 18.787 16.293 -2.487 1.00 97.19 80 ILE A C 1
ATOM 655 O O . ILE A 1 80 ? 18.617 15.533 -3.450 1.00 95.89 80 ILE A O 1
ATOM 660 N N . GLY A 1 81 ? 19.905 16.306 -1.764 1.00 103.66 81 GLY A N 1
ATOM 661 C CA . GLY A 1 81 ? 21.034 15.479 -2.132 1.00 108.16 81 GLY A CA 1
ATOM 662 C C . GLY A 1 81 ? 21.756 15.907 -3.388 1.00 109.69 81 GLY A C 1
ATOM 663 O O . GLY A 1 81 ? 22.531 15.119 -3.938 1.00 117.20 81 GLY A O 1
ATOM 664 N N . THR A 1 82 ? 21.523 17.131 -3.865 1.00 99.63 82 THR A N 1
ATOM 665 C CA . THR A 1 82 ? 22.179 17.622 -5.071 1.00 91.25 82 THR A CA 1
ATOM 666 C C . THR A 1 82 ? 23.446 18.408 -4.770 1.00 94.09 82 THR A C 1
ATOM 667 O O . THR A 1 82 ? 24.385 18.385 -5.575 1.00 96.51 82 THR A O 1
ATOM 671 N N . GLY A 1 83 ? 23.494 19.101 -3.634 1.00 89.67 83 GLY A N 1
ATOM 672 C CA . GLY A 1 83 ? 24.651 19.904 -3.299 1.00 88.75 83 GLY A CA 1
ATOM 673 C C . GLY A 1 83 ? 24.813 21.169 -4.108 1.00 87.46 83 GLY A C 1
ATOM 674 O O . GLY A 1 83 ? 25.893 21.768 -4.082 1.00 94.22 83 GLY A O 1
ATOM 675 N N . VAL A 1 84 ? 23.778 21.596 -4.828 1.00 76.71 84 VAL A N 1
ATOM 676 C CA . VAL A 1 84 ? 23.806 22.814 -5.632 1.00 72.17 84 VAL A CA 1
ATOM 677 C C . VAL A 1 84 ? 22.946 23.859 -4.936 1.00 74.46 84 VAL A C 1
ATOM 678 O O . VAL A 1 84 ? 21.754 23.630 -4.692 1.00 75.67 84 VAL A O 1
ATOM 682 N N . THR A 1 85 ? 23.541 25.009 -4.628 1.00 69.88 85 THR A N 1
ATOM 683 C CA . THR A 1 85 ? 22.824 26.052 -3.913 1.00 74.27 85 THR A CA 1
ATOM 684 C C . THR A 1 85 ? 21.852 26.777 -4.842 1.00 70.59 85 THR A C 1
ATOM 685 O O . THR A 1 85 ? 21.838 26.578 -6.060 1.00 63.82 85 THR A O 1
ATOM 689 N N . LYS A 1 86 ? 21.031 27.638 -4.236 1.00 72.43 86 LYS A N 1
ATOM 690 C CA . LYS A 1 86 ? 20.033 28.384 -4.992 1.00 66.97 86 LYS A CA 1
ATOM 691 C C . LYS A 1 86 ? 20.684 29.275 -6.042 1.00 67.89 86 LYS A C 1
ATOM 692 O O . LYS A 1 86 ? 20.197 29.371 -7.174 1.00 60.47 86 LYS A O 1
ATOM 698 N N . GLU A 1 87 ? 21.794 29.929 -5.687 1.00 82.71 87 GLU A N 1
ATOM 699 C CA . GLU A 1 87 ? 22.449 30.837 -6.624 1.00 79.27 87 GLU A CA 1
ATOM 700 C C . GLU A 1 87 ? 23.095 30.078 -7.778 1.00 73.29 87 GLU A C 1
ATOM 701 O O . GLU A 1 87 ? 23.061 30.538 -8.926 1.00 67.59 87 GLU A O 1
ATOM 707 N N . GLU A 1 88 ? 23.690 28.917 -7.495 1.00 73.08 88 GLU A N 1
ATOM 708 C CA . GLU A 1 88 ? 24.309 28.124 -8.553 1.00 68.37 88 GLU A CA 1
ATOM 709 C C . GLU A 1 88 ? 23.265 27.606 -9.533 1.00 67.78 88 GLU A C 1
ATOM 710 O O . GLU A 1 88 ? 23.509 27.549 -10.744 1.00 66.08 88 GLU A O 1
ATOM 716 N N . TYR A 1 89 ? 22.091 27.227 -9.027 1.00 67.59 89 TYR A N 1
ATOM 717 C CA . TYR A 1 89 ? 21.042 26.725 -9.906 1.00 61.66 89 TYR A CA 1
ATOM 718 C C . TYR A 1 89 ? 20.464 27.833 -10.777 1.00 64.11 89 TYR A C 1
ATOM 719 O O . TYR A 1 89 ? 20.227 27.625 -11.972 1.00 61.32 89 TYR A O 1
ATOM 728 N N . ILE A 1 90 ? 20.227 29.012 -10.195 1.00 66.74 90 ILE A N 1
ATOM 729 C CA . ILE A 1 90 ? 19.506 30.069 -10.904 1.00 63.38 90 ILE A CA 1
ATOM 730 C C . ILE A 1 90 ? 20.274 30.504 -12.145 1.00 64.25 90 ILE A C 1
ATOM 731 O O . ILE A 1 90 ? 19.750 30.472 -13.263 1.00 66.29 90 ILE A O 1
ATOM 736 N N . GLN A 1 91 ? 21.530 30.920 -11.970 1.00 68.83 91 GLN A N 1
ATOM 737 C CA . GLN A 1 91 ? 22.271 31.431 -13.116 1.00 76.86 91 GLN A CA 1
ATOM 738 C C . GLN A 1 91 ? 22.604 30.338 -14.123 1.00 74.69 91 GLN A C 1
ATOM 739 O O . GLN A 1 91 ? 22.842 30.648 -15.295 1.00 73.59 91 GLN A O 1
ATOM 745 N N . ALA A 1 92 ? 22.615 29.072 -13.701 1.00 72.44 92 ALA A N 1
ATOM 746 C CA . ALA A 1 92 ? 22.800 27.978 -14.647 1.00 64.26 92 ALA A CA 1
ATOM 747 C C . ALA A 1 92 ? 21.504 27.660 -15.384 1.00 62.80 92 ALA A C 1
ATOM 748 O O . ALA A 1 92 ? 21.529 27.330 -16.576 1.00 64.00 92 ALA A O 1
ATOM 750 N N . ALA A 1 93 ? 20.367 27.752 -14.693 1.00 63.11 93 ALA A N 1
ATOM 751 C CA . ALA A 1 93 ? 19.078 27.534 -15.334 1.00 58.51 93 ALA A CA 1
ATOM 752 C C . ALA A 1 93 ? 18.672 28.691 -16.235 1.00 52.10 93 ALA A C 1
ATOM 753 O O . ALA A 1 93 ? 17.822 28.506 -17.112 1.00 50.53 93 ALA A O 1
ATOM 755 N N . MET A 1 94 ? 19.256 29.873 -16.043 1.00 54.24 94 MET A N 1
ATOM 756 C CA . MET A 1 94 ? 18.896 31.047 -16.824 1.00 58.31 94 MET A CA 1
ATOM 757 C C . MET A 1 94 ? 19.648 31.149 -18.144 1.00 61.13 94 MET A C 1
ATOM 758 O O . MET A 1 94 ? 19.271 31.971 -18.986 1.00 60.94 94 MET A O 1
ATOM 763 N N . LYS A 1 95 ? 20.695 30.350 -18.342 1.00 59.94 95 LYS A N 1
ATOM 764 C CA . LYS A 1 95 ? 21.403 30.356 -19.614 1.00 60.48 95 LYS A CA 1
ATOM 765 C C . LYS A 1 95 ? 20.444 30.008 -20.745 1.00 55.39 95 LYS A C 1
ATOM 766 O O . LYS A 1 95 ? 19.487 29.250 -20.566 1.00 47.90 95 LYS A O 1
ATOM 772 N N . ASP A 1 96 ? 20.690 30.586 -21.918 1.00 59.72 96 ASP A N 1
ATOM 773 C CA . ASP A 1 96 ? 19.854 30.266 -23.064 1.00 60.54 96 ASP A CA 1
ATOM 774 C C . ASP A 1 96 ? 20.030 28.801 -23.445 1.00 53.15 96 ASP A C 1
ATOM 775 O O . ASP A 1 96 ? 21.102 28.214 -23.270 1.00 52.00 96 ASP A O 1
ATOM 780 N N . ASN A 1 97 ? 18.943 28.205 -23.936 1.00 49.97 97 ASN A N 1
ATOM 781 C CA . ASN A 1 97 ? 18.908 26.817 -24.395 1.00 47.01 97 ASN A CA 1
ATOM 782 C C . ASN A 1 97 ? 19.162 25.815 -23.270 1.00 46.05 97 ASN A C 1
ATOM 783 O O . ASN A 1 97 ? 19.516 24.660 -23.532 1.00 47.46 97 ASN A O 1
ATOM 788 N N . GLU A 1 98 ? 18.974 26.222 -22.017 1.00 46.56 98 GLU A N 1
ATOM 789 C CA . GLU A 1 98 ? 19.163 25.331 -20.879 1.00 43.96 98 GLU A CA 1
ATOM 790 C C . GLU A 1 98 ? 17.866 24.586 -20.584 1.00 42.32 98 GLU A C 1
ATOM 791 O O . GLU A 1 98 ? 16.821 25.206 -20.364 1.00 38.67 98 GLU A O 1
ATOM 797 N N . TRP A 1 99 ? 17.942 23.257 -20.572 1.00 35.06 99 TRP A N 1
ATOM 798 C CA . TRP A 1 99 ? 16.745 22.441 -20.426 1.00 33.64 99 TRP A CA 1
ATOM 799 C C . TRP A 1 99 ? 16.078 22.681 -19.078 1.00 36.06 99 TRP A C 1
ATOM 800 O O . TRP A 1 99 ? 16.728 23.010 -18.083 1.00 36.44 99 TRP A O 1
ATOM 811 N N . GLY A 1 100 ? 14.756 22.518 -19.058 1.00 35.32 100 GLY A N 1
ATOM 812 C CA . GLY A 1 100 ? 13.996 22.532 -17.828 1.00 38.56 100 GLY A CA 1
ATOM 813 C C . GLY A 1 100 ? 13.091 21.312 -17.755 1.00 34.34 100 GLY A C 1
ATOM 814 O O . GLY A 1 100 ? 13.067 20.480 -18.665 1.00 38.19 100 GLY A O 1
ATOM 815 N N . GLY A 1 101 ? 12.342 21.239 -16.660 1.00 29.25 101 GLY A N 1
ATOM 816 C CA . GLY A 1 101 ? 11.456 20.108 -16.467 1.00 30.40 101 GLY A CA 1
ATOM 817 C C . GLY A 1 101 ? 10.731 20.085 -15.137 1.00 34.65 101 GLY A C 1
ATOM 818 O O . GLY A 1 101 ? 10.162 21.096 -14.714 1.00 34.54 101 GLY A O 1
ATOM 819 N N . SER A 1 102 ? 10.759 18.929 -14.463 1.00 29.15 102 SER A N 1
ATOM 820 C CA . SER A 1 102 ? 9.920 18.720 -13.285 1.00 30.11 102 SER A CA 1
ATOM 821 C C . SER A 1 102 ? 10.295 19.654 -12.137 1.00 33.62 102 SER A C 1
ATOM 822 O O . SER A 1 102 ? 9.414 20.148 -11.421 1.00 34.96 102 SER A O 1
ATOM 825 N N . LEU A 1 103 ? 11.592 19.895 -11.927 1.00 33.43 103 LEU A N 1
ATOM 826 C CA . LEU A 1 103 ? 11.988 20.826 -10.872 1.00 35.41 103 LEU A CA 1
ATOM 827 C C . LEU A 1 103 ? 11.447 22.220 -11.153 1.00 36.89 103 LEU A C 1
ATOM 828 O O . LEU A 1 103 ? 10.919 22.886 -10.255 1.00 36.57 103 LEU A O 1
ATOM 833 N N . GLU A 1 104 ? 11.548 22.665 -12.407 1.00 32.15 104 GLU A N 1
ATOM 834 C CA . GLU A 1 104 ? 11.032 23.979 -12.775 1.00 34.22 104 GLU A CA 1
ATOM 835 C C . GLU A 1 104 ? 9.510 24.011 -12.712 1.00 33.37 104 GLU A C 1
ATOM 836 O O . GLU A 1 104 ? 8.924 24.998 -12.253 1.00 31.83 104 GLU A O 1
ATOM 842 N N . ALA A 1 105 ? 8.853 22.931 -13.152 1.00 29.78 105 ALA A N 1
ATOM 843 C CA . ALA A 1 105 ? 7.398 22.851 -13.052 1.00 29.73 105 ALA A CA 1
ATOM 844 C C . ALA A 1 105 ? 6.928 22.955 -11.603 1.00 31.91 105 ALA A C 1
ATOM 845 O O . ALA A 1 105 ? 5.928 23.624 -11.315 1.00 34.97 105 ALA A O 1
ATOM 847 N N . SER A 1 106 ? 7.634 22.302 -10.677 1.00 38.55 106 SER A N 1
ATOM 848 C CA . SER A 1 106 ? 7.226 22.353 -9.274 1.00 33.89 106 SER A CA 1
ATOM 849 C C . SER A 1 106 ? 7.283 23.776 -8.728 1.00 37.21 106 SER A C 1
ATOM 850 O O . SER A 1 106 ? 6.363 24.216 -8.028 1.00 36.70 106 SER A O 1
ATOM 853 N N . MET A 1 107 ? 8.351 24.509 -9.032 1.00 35.30 107 MET A N 1
ATOM 854 C CA . MET A 1 107 ? 8.480 25.860 -8.501 1.00 37.23 107 MET A CA 1
ATOM 855 C C . MET A 1 107 ? 7.557 26.839 -9.219 1.00 36.85 107 MET A C 1
ATOM 856 O O . MET A 1 107 ? 6.976 27.727 -8.583 1.00 42.80 107 MET A O 1
ATOM 861 N N . LEU A 1 108 ? 7.411 26.698 -10.539 1.00 34.93 108 LEU A N 1
ATOM 862 C CA . LEU A 1 108 ? 6.517 27.582 -11.283 1.00 39.21 108 LEU A CA 1
ATOM 863 C C . LEU A 1 108 ? 5.063 27.372 -10.887 1.00 36.66 108 LEU A C 1
ATOM 864 O O . LEU A 1 108 ? 4.290 28.336 -10.838 1.00 37.25 108 LEU A O 1
ATOM 869 N N . SER A 1 109 ? 4.673 26.122 -10.627 1.00 34.86 109 SER A N 1
ATOM 870 C CA . SER A 1 109 ? 3.340 25.839 -10.106 1.00 37.61 109 SER A CA 1
ATOM 871 C C . SER A 1 109 ? 3.045 26.677 -8.870 1.00 42.27 109 SER A C 1
ATOM 872 O O . SER A 1 109 ? 1.959 27.255 -8.741 1.00 46.06 109 SER A O 1
ATOM 875 N N . LYS A 1 110 ? 4.009 26.766 -7.958 1.00 39.51 110 LYS A N 1
ATOM 876 C CA . LYS A 1 110 ? 3.797 27.514 -6.727 1.00 42.56 110 LYS A CA 1
ATOM 877 C C . LYS A 1 110 ? 3.915 29.016 -6.938 1.00 43.89 110 LYS A C 1
ATOM 878 O O . LYS A 1 110 ? 3.194 29.783 -6.290 1.00 46.58 110 LYS A O 1
ATOM 884 N N . GLN A 1 111 ? 4.795 29.453 -7.842 1.00 42.76 111 GLN A N 1
ATOM 885 C CA . GLN A 1 111 ? 4.952 30.883 -8.086 1.00 53.70 111 GLN A CA 1
ATOM 886 C C . GLN A 1 111 ? 3.748 31.459 -8.818 1.00 54.79 111 GLN A C 1
ATOM 887 O O . GLN A 1 111 ? 3.276 32.551 -8.485 1.00 51.54 111 GLN A O 1
ATOM 893 N N . LEU A 1 112 ? 3.250 30.751 -9.824 1.00 52.72 112 LEU A N 1
ATOM 894 C CA . LEU A 1 112 ? 2.161 31.254 -10.647 1.00 53.29 112 LEU A CA 1
ATOM 895 C C . LEU A 1 112 ? 0.790 30.847 -10.125 1.00 51.88 112 LEU A C 1
ATOM 896 O O . LEU A 1 112 ? -0.222 31.329 -10.646 1.00 54.05 112 LEU A O 1
ATOM 901 N N . GLN A 1 113 ? 0.738 29.993 -9.100 1.00 48.43 113 GLN A N 1
ATOM 902 C CA . GLN A 1 113 ? -0.518 29.479 -8.553 1.00 48.76 113 GLN A CA 1
ATOM 903 C C . GLN A 1 113 ? -1.339 28.804 -9.648 1.00 47.60 113 GLN A C 1
ATOM 904 O O . GLN A 1 113 ? -2.521 29.093 -9.849 1.00 50.78 113 GLN A O 1
ATOM 910 N N . ILE A 1 114 ? -0.679 27.905 -10.375 1.00 36.98 114 ILE A N 1
ATOM 911 C CA . ILE A 1 114 ? -1.281 27.128 -11.446 1.00 41.28 114 ILE A CA 1
ATOM 912 C C . ILE A 1 114 ? -0.917 25.669 -11.220 1.00 40.52 114 ILE A C 1
ATOM 913 O O . ILE A 1 114 ? 0.026 25.346 -10.494 1.00 41.20 114 ILE A O 1
ATOM 918 N N . THR A 1 115 ? -1.675 24.784 -11.856 1.00 34.80 115 THR A N 1
ATOM 919 C CA . THR A 1 115 ? -1.362 23.362 -11.858 1.00 38.33 115 THR A CA 1
ATOM 920 C C . THR A 1 115 ? -0.728 23.000 -13.194 1.00 37.37 115 THR A C 1
ATOM 921 O O . THR A 1 115 ? -1.236 23.382 -14.254 1.00 32.20 115 THR A O 1
ATOM 925 N N . ILE A 1 116 ? 0.396 22.291 -13.133 1.00 32.17 116 ILE A N 1
ATOM 926 C CA . ILE A 1 116 ? 1.151 21.869 -14.307 1.00 27.99 116 ILE A CA 1
ATOM 927 C C . ILE A 1 116 ? 1.240 20.350 -14.272 1.00 29.52 116 ILE A C 1
ATOM 928 O O . ILE A 1 116 ? 1.517 19.769 -13.217 1.00 26.70 116 ILE A O 1
ATOM 933 N N . ILE A 1 117 ? 0.999 19.706 -15.411 1.00 23.85 117 ILE A N 1
ATOM 934 C CA . ILE A 1 117 ? 1.062 18.251 -15.506 1.00 27.90 117 ILE A CA 1
ATOM 935 C C . ILE A 1 117 ? 2.014 17.875 -16.630 1.00 28.14 117 ILE A C 1
ATOM 936 O O . ILE A 1 117 ? 1.848 18.327 -17.768 1.00 26.67 117 ILE A O 1
ATOM 941 N N . LEU A 1 118 ? 2.995 17.035 -16.314 1.00 30.51 118 LEU A N 1
ATOM 942 C CA . LEU A 1 118 ? 3.937 16.517 -17.300 1.00 26.90 118 LEU A CA 1
ATOM 943 C C . LEU A 1 118 ? 3.531 15.084 -17.633 1.00 28.99 118 LEU A C 1
ATOM 944 O O . LEU A 1 118 ? 3.559 14.213 -16.760 1.00 27.25 118 LEU A O 1
ATOM 949 N N . TRP A 1 119 ? 3.149 14.847 -18.890 1.00 25.55 119 TRP A N 1
ATOM 950 C CA . TRP A 1 119 ? 2.739 13.530 -19.366 1.00 27.33 119 TRP A CA 1
ATOM 951 C C . TRP A 1 119 ? 3.927 12.855 -20.038 1.00 23.23 119 TRP A C 1
ATOM 952 O O . TRP A 1 119 ? 4.450 13.364 -21.035 1.00 25.96 119 TRP A O 1
ATOM 963 N N . VAL A 1 120 ? 4.355 11.722 -19.493 1.00 23.28 120 VAL A N 1
ATOM 964 C CA . VAL A 1 120 ? 5.491 10.987 -20.036 1.00 27.67 120 VAL A CA 1
ATOM 965 C C . VAL A 1 120 ? 4.975 10.004 -21.072 1.00 32.53 120 VAL A C 1
ATOM 966 O O . VAL A 1 120 ? 4.108 9.171 -20.781 1.00 29.72 120 VAL A O 1
ATOM 970 N N . VAL A 1 121 ? 5.516 10.098 -22.279 1.00 23.49 121 VAL A N 1
ATOM 971 C CA . VAL A 1 121 ? 5.005 9.379 -23.435 1.00 31.07 121 VAL A CA 1
ATOM 972 C C . VAL A 1 121 ? 6.145 8.593 -24.069 1.00 34.61 121 VAL A C 1
ATOM 973 O O . VAL A 1 121 ? 7.272 9.093 -24.177 1.00 36.25 121 VAL A O 1
ATOM 977 N N . ASN A 1 122 ? 5.862 7.351 -24.462 1.00 35.42 122 ASN A N 1
ATOM 978 C CA . ASN A 1 122 ? 6.849 6.520 -25.135 1.00 46.95 122 ASN A CA 1
ATOM 979 C C . ASN A 1 122 ? 6.807 6.806 -26.639 1.00 50.79 122 ASN A C 1
ATOM 980 O O . ASN A 1 122 ? 6.140 7.736 -27.097 1.00 54.14 122 ASN A O 1
ATOM 985 N N . GLN A 1 123 ? 7.514 6.001 -27.433 1.00 64.10 123 GLN A N 1
ATOM 986 C CA . GLN A 1 123 ? 7.549 6.252 -28.870 1.00 72.68 123 GLN A CA 1
ATOM 987 C C . GLN A 1 123 ? 6.244 5.878 -29.565 1.00 77.32 123 GLN A C 1
ATOM 988 O O . GLN A 1 123 ? 5.987 6.362 -30.674 1.00 82.07 123 GLN A O 1
ATOM 994 N N . THR A 1 124 ? 5.418 5.036 -28.945 1.00 77.11 124 THR A N 1
ATOM 995 C CA . THR A 1 124 ? 4.096 4.702 -29.462 1.00 80.91 124 THR A CA 1
ATOM 996 C C . THR A 1 124 ? 3.059 5.776 -29.144 1.00 74.27 124 THR A C 1
ATOM 997 O O . THR A 1 124 ? 1.867 5.568 -29.395 1.00 75.49 124 THR A O 1
ATOM 1001 N N . GLU A 1 125 ? 3.493 6.910 -28.595 1.00 69.33 125 GLU A N 1
ATOM 1002 C CA . GLU A 1 125 ? 2.619 7.973 -28.102 1.00 63.91 125 GLU A CA 1
ATOM 1003 C C . GLU A 1 125 ? 1.677 7.491 -26.999 1.00 59.67 125 GLU A C 1
ATOM 1004 O O . GLU A 1 125 ? 0.649 8.122 -26.732 1.00 51.05 125 GLU A O 1
ATOM 1010 N N . GLN A 1 126 ? 2.020 6.394 -26.329 1.00 43.52 126 GLN A N 1
ATOM 1011 C CA . GLN A 1 126 ? 1.249 5.907 -25.194 1.00 48.85 126 GLN A CA 1
ATOM 1012 C C . GLN A 1 126 ? 1.779 6.525 -23.903 1.00 36.90 126 GLN A C 1
ATOM 1013 O O . GLN A 1 126 ? 2.993 6.621 -23.695 1.00 38.71 126 GLN A O 1
ATOM 1019 N N . VAL A 1 127 ? 0.860 6.977 -23.057 1.00 32.97 127 VAL A N 1
ATOM 1020 C CA . VAL A 1 127 ? 1.218 7.498 -21.742 1.00 36.60 127 VAL A CA 1
ATOM 1021 C C . VAL A 1 127 ? 1.733 6.355 -20.879 1.00 36.84 127 VAL A C 1
ATOM 1022 O O . VAL A 1 127 ? 1.135 5.273 -20.839 1.00 38.13 127 VAL A O 1
ATOM 1026 N N . THR A 1 128 ? 2.865 6.577 -20.211 1.00 31.76 128 THR A N 1
ATOM 1027 C CA . THR A 1 128 ? 3.368 5.650 -19.206 1.00 32.63 128 THR A CA 1
ATOM 1028 C C . THR A 1 128 ? 3.334 6.217 -17.794 1.00 38.40 128 THR A C 1
ATOM 1029 O O . THR A 1 128 ? 3.315 5.446 -16.831 1.00 30.70 128 THR A O 1
ATOM 1033 N N . ALA A 1 129 ? 3.335 7.541 -17.653 1.00 30.26 129 ALA A N 1
ATOM 1034 C CA . ALA A 1 129 ? 3.248 8.191 -16.354 1.00 26.40 129 ALA A CA 1
ATOM 1035 C C . ALA A 1 129 ? 2.862 9.644 -16.572 1.00 29.24 129 ALA A C 1
ATOM 1036 O O . ALA A 1 129 ? 3.054 10.205 -17.655 1.00 26.82 129 ALA A O 1
ATOM 1038 N N . ALA A 1 130 ? 2.313 10.246 -15.523 1.00 26.34 130 ALA A N 1
ATOM 1039 C CA . ALA A 1 130 ? 2.074 11.680 -15.496 1.00 26.74 130 ALA A CA 1
ATOM 1040 C C . ALA A 1 130 ? 2.382 12.188 -14.100 1.00 32.68 130 ALA A C 1
ATOM 1041 O O . ALA A 1 130 ? 2.047 11.528 -13.110 1.00 31.50 130 ALA A O 1
ATOM 1043 N N . ILE A 1 131 ? 3.031 13.345 -14.025 1.00 23.84 131 ILE A N 1
ATOM 1044 C CA . ILE A 1 131 ? 3.346 13.998 -12.760 1.00 28.52 131 ILE A CA 1
ATOM 1045 C C . ILE A 1 131 ? 2.592 15.319 -12.730 1.00 32.17 131 ILE A C 1
ATOM 1046 O O . ILE A 1 131 ? 2.743 16.149 -13.636 1.00 30.40 131 ILE A O 1
ATOM 1051 N N . LYS A 1 132 ? 1.783 15.511 -11.697 1.00 30.39 132 LYS A N 1
ATOM 1052 C CA . LYS A 1 132 ? 0.974 16.710 -11.535 1.00 30.97 132 LYS A CA 1
ATOM 1053 C C . LYS A 1 132 ? 1.571 17.556 -10.420 1.00 34.67 132 LYS A C 1
ATOM 1054 O O . LYS A 1 132 ? 1.773 17.063 -9.306 1.00 33.42 132 LYS A O 1
ATOM 1060 N N . PHE A 1 133 ? 1.848 18.821 -10.722 1.00 31.71 133 PHE A N 1
ATOM 1061 C CA . PHE A 1 133 ? 2.345 19.784 -9.743 1.00 33.87 133 PHE A CA 1
ATOM 1062 C C . PHE A 1 133 ? 1.225 20.775 -9.469 1.00 30.97 133 PHE A C 1
ATOM 1063 O O . PHE A 1 133 ? 0.862 21.562 -10.347 1.00 35.03 133 PHE A O 1
ATOM 1071 N N . GLY A 1 134 ? 0.664 20.718 -8.266 1.00 33.26 134 GLY A N 1
ATOM 1072 C CA . GLY A 1 134 ? -0.438 21.575 -7.906 1.00 35.27 134 GLY A CA 1
ATOM 1073 C C . GLY A 1 134 ? -1.714 20.791 -7.685 1.00 39.62 134 GLY A C 1
ATOM 1074 O O . GLY A 1 134 ? -1.838 19.630 -8.086 1.00 39.77 134 GLY A O 1
ATOM 1075 N N . PRO A 1 135 ? -2.702 21.429 -7.053 1.00 43.50 135 PRO A N 1
ATOM 1076 C CA . PRO A 1 135 ? -3.917 20.717 -6.644 1.00 39.44 135 PRO A CA 1
ATOM 1077 C C . PRO A 1 135 ? -5.023 20.638 -7.684 1.00 46.49 135 PRO A C 1
ATOM 1078 O O . PRO A 1 135 ? -6.034 19.973 -7.420 1.00 53.34 135 PRO A O 1
ATOM 1082 N N . GLY A 1 136 ? -4.878 21.284 -8.839 1.00 44.20 136 GLY A N 1
ATOM 1083 C CA . GLY A 1 136 ? -5.971 21.372 -9.783 1.00 48.32 136 GLY A CA 1
ATOM 1084 C C . GLY A 1 136 ? -6.222 20.075 -10.531 1.00 50.09 136 GLY A C 1
ATOM 1085 O O . GLY A 1 136 ? -5.489 19.091 -10.425 1.00 53.51 136 GLY A O 1
ATOM 1086 N N . ARG A 1 137 ? -7.298 20.086 -11.312 1.00 46.56 137 ARG A N 1
ATOM 1087 C CA . ARG A 1 137 ? -7.672 18.950 -12.138 1.00 48.84 137 ARG A CA 1
ATOM 1088 C C . ARG A 1 137 ? -7.031 19.061 -13.522 1.00 46.11 137 ARG A C 1
ATOM 1089 O O . ARG A 1 137 ? -6.471 20.094 -13.898 1.00 43.27 137 ARG A O 1
ATOM 1097 N N . VAL A 1 138 ? -7.125 17.973 -14.290 1.00 43.13 138 VAL A N 1
ATOM 1098 C CA . VAL A 1 138 ? -6.446 17.915 -15.582 1.00 39.23 138 VAL A CA 1
ATOM 1099 C C . VAL A 1 138 ? -7.021 18.947 -16.546 1.00 44.61 138 VAL A C 1
ATOM 1100 O O . VAL A 1 138 ? -6.275 19.660 -17.229 1.00 42.23 138 VAL A O 1
ATOM 1104 N N . SER A 1 139 ? -8.351 19.055 -16.610 1.00 45.87 139 SER A N 1
ATOM 1105 C CA . SER A 1 139 ? -8.989 19.944 -17.574 1.00 54.35 139 SER A CA 1
ATOM 1106 C C . SER A 1 139 ? -8.617 21.408 -17.372 1.00 55.69 139 SER A C 1
ATOM 1107 O O . SER A 1 139 ? -8.697 22.186 -18.325 1.00 58.15 139 SER A O 1
ATOM 1110 N N . THR A 1 140 ? -8.217 21.806 -16.167 1.00 41.90 140 THR A N 1
ATOM 1111 C CA . THR A 1 140 ? -7.834 23.188 -15.916 1.00 47.57 140 THR A CA 1
ATOM 1112 C C . THR A 1 140 ? -6.329 23.374 -15.799 1.00 44.77 140 THR A C 1
ATOM 1113 O O . THR A 1 140 ? -5.872 24.506 -15.608 1.00 42.63 140 THR A O 1
ATOM 1117 N N . ALA A 1 141 ? -5.548 22.306 -15.922 1.00 37.19 141 ALA A N 1
ATOM 1118 C CA . ALA A 1 141 ? -4.108 22.387 -15.748 1.00 39.28 141 ALA A CA 1
ATOM 1119 C C . ALA A 1 141 ? -3.412 22.758 -17.054 1.00 38.18 141 ALA A C 1
ATOM 1120 O O . ALA A 1 141 ? -3.994 22.731 -18.140 1.00 36.65 141 ALA A O 1
ATOM 1122 N N . LEU A 1 142 ? -2.138 23.110 -16.931 1.00 34.02 142 LEU A N 1
ATOM 1123 C CA . LEU A 1 142 ? -1.262 23.284 -18.081 1.00 32.49 142 LEU A CA 1
ATOM 1124 C C . LEU A 1 142 ? -0.617 21.933 -18.357 1.00 34.90 142 LEU A C 1
ATOM 1125 O O . LEU A 1 142 ? 0.197 21.454 -17.562 1.00 32.62 142 LEU A O 1
ATOM 1130 N N . ASN A 1 143 ? -0.990 21.309 -19.472 1.00 31.14 143 ASN A N 1
ATOM 1131 C CA . ASN A 1 143 ? -0.595 19.938 -19.769 1.00 30.40 143 ASN A CA 1
ATOM 1132 C C . ASN A 1 143 ? 0.540 19.944 -20.784 1.00 31.59 143 ASN A C 1
ATOM 1133 O O . ASN A 1 143 ? 0.402 20.510 -21.874 1.00 26.71 143 ASN A O 1
ATOM 1138 N N . LEU A 1 144 ? 1.656 19.323 -20.419 1.00 30.94 144 LEU A N 1
ATOM 1139 C CA . LEU A 1 144 ? 2.813 19.199 -21.289 1.00 24.93 144 LEU A CA 1
ATOM 1140 C C . LEU A 1 144 ? 3.060 17.732 -21.604 1.00 26.49 144 LEU A C 1
ATOM 1141 O O . LEU A 1 144 ? 2.745 16.849 -20.800 1.00 28.27 144 LEU A O 1
ATOM 1146 N N . MET A 1 145 ? 3.635 17.485 -22.777 1.00 25.00 145 MET A N 1
ATOM 1147 C CA . MET A 1 145 ? 4.009 16.146 -23.211 1.00 23.57 145 MET A CA 1
ATOM 1148 C C . MET A 1 145 ? 5.528 16.035 -23.235 1.00 29.80 145 MET A C 1
ATOM 1149 O O . MET A 1 145 ? 6.205 16.845 -23.876 1.00 28.45 145 MET A O 1
ATOM 1154 N N . HIS A 1 146 ? 6.055 15.034 -22.538 1.00 27.39 146 HIS A N 1
ATOM 1155 C CA . HIS A 1 146 ? 7.488 14.774 -22.469 1.00 25.21 146 HIS A CA 1
ATOM 1156 C C . HIS A 1 146 ? 7.771 13.562 -23.347 1.00 30.05 146 HIS A C 1
ATOM 1157 O O . HIS A 1 146 ? 7.369 12.445 -23.011 1.00 29.91 146 HIS A O 1
ATOM 1164 N N . VAL A 1 147 ? 8.432 13.781 -24.486 1.00 25.18 147 VAL A N 1
ATOM 1165 C CA . VAL A 1 147 ? 8.676 12.727 -25.463 1.00 31.05 147 VAL A CA 1
ATOM 1166 C C . VAL A 1 147 ? 10.173 12.470 -25.578 1.00 28.05 147 VAL A C 1
ATOM 1167 O O . VAL A 1 147 ? 10.986 13.399 -25.502 1.00 28.66 147 VAL A O 1
ATOM 1171 N N . GLY A 1 148 ? 10.528 11.198 -25.752 1.00 32.34 148 GLY A N 1
ATOM 1172 C CA . GLY A 1 148 ? 11.906 10.776 -25.924 1.00 32.95 148 GLY A CA 1
ATOM 1173 C C . GLY A 1 148 ? 12.816 11.048 -24.743 1.00 37.56 148 GLY A C 1
ATOM 1174 O O . GLY A 1 148 ? 14.040 10.954 -24.872 1.00 39.48 148 GLY A O 1
ATOM 1175 N N . ARG A 1 149 ? 12.236 11.378 -23.587 1.00 33.06 149 ARG A N 1
ATOM 1176 C CA . ARG A 1 149 ? 12.975 11.841 -22.413 1.00 30.24 149 ARG A CA 1
ATOM 1177 C C . ARG A 1 149 ? 13.872 13.038 -22.721 1.00 32.14 149 ARG A C 1
ATOM 1178 O O . ARG A 1 149 ? 14.820 13.310 -21.974 1.00 33.21 149 ARG A O 1
ATOM 1186 N N . THR A 1 150 ? 13.600 13.769 -23.819 1.00 31.82 150 THR A N 1
ATOM 1187 C CA . THR A 1 150 ? 14.451 14.885 -24.214 1.00 34.04 150 THR A CA 1
ATOM 1188 C C . THR A 1 150 ? 13.694 16.116 -24.692 1.00 26.87 150 THR A C 1
ATOM 1189 O O . THR A 1 150 ? 14.338 17.127 -24.991 1.00 27.91 150 THR A O 1
ATOM 1193 N N . HIS A 1 151 ? 12.371 16.073 -24.794 1.00 25.09 151 HIS A N 1
ATOM 1194 C CA . HIS A 1 151 ? 11.629 17.135 -25.456 1.00 26.56 151 HIS A CA 1
ATOM 1195 C C . HIS A 1 151 ? 10.291 17.338 -24.767 1.00 27.46 151 HIS A C 1
ATOM 1196 O O . HIS A 1 151 ? 9.724 16.404 -24.194 1.00 31.27 151 HIS A O 1
ATOM 1203 N N . PHE A 1 152 ? 9.790 18.572 -24.839 1.00 23.58 152 PHE A N 1
ATOM 1204 C CA . PHE A 1 152 ? 8.476 18.939 -24.325 1.00 21.99 152 PHE A CA 1
ATOM 1205 C C . PHE A 1 152 ? 7.682 19.626 -25.428 1.00 24.48 152 PHE A C 1
ATOM 1206 O O . PHE A 1 152 ? 8.195 20.534 -26.089 1.00 25.58 152 PHE A O 1
ATOM 1214 N N . ASP A 1 153 ? 6.435 19.205 -25.612 1.00 23.62 153 ASP A N 1
ATOM 1215 C CA . ASP A 1 153 ? 5.446 19.952 -26.375 1.00 23.06 153 ASP A CA 1
ATOM 1216 C C . ASP A 1 153 ? 4.304 20.335 -25.448 1.00 28.87 153 ASP A C 1
ATOM 1217 O O . ASP A 1 153 ? 4.194 19.843 -24.322 1.00 29.36 153 ASP A O 1
ATOM 1222 N N . ALA A 1 154 ? 3.441 21.217 -25.934 1.00 26.05 154 ALA A N 1
ATOM 1223 C CA . ALA A 1 154 ? 2.251 21.599 -25.191 1.00 28.27 154 ALA A CA 1
ATOM 1224 C C . ALA A 1 154 ? 1.074 20.725 -25.609 1.00 29.03 154 ALA A C 1
ATOM 1225 O O . ALA A 1 154 ? 1.039 20.184 -26.717 1.00 29.56 154 ALA A O 1
ATOM 1227 N N . LEU A 1 155 ? 0.112 20.582 -24.705 1.00 28.32 155 LEU A N 1
ATOM 1228 C CA . LEU A 1 155 ? -1.095 19.811 -24.969 1.00 28.52 155 LEU A CA 1
ATOM 1229 C C . LEU A 1 155 ? -2.319 20.650 -24.647 1.00 35.10 155 LEU A C 1
ATOM 1230 O O . LEU A 1 155 ? -2.332 21.392 -23.660 1.00 35.26 155 LEU A O 1
ATOM 1235 N N . ARG A 1 156 ? -3.352 20.524 -25.474 1.00 35.88 156 ARG A N 1
ATOM 1236 C CA . ARG A 1 156 ? -4.654 21.098 -25.173 1.00 39.25 156 ARG A CA 1
ATOM 1237 C C . ARG A 1 156 ? -5.672 19.972 -25.093 1.00 43.10 156 ARG A C 1
ATOM 1238 O O . ARG A 1 156 ? -5.665 19.063 -25.931 1.00 39.94 156 ARG A O 1
ATOM 1246 N N . VAL A 1 157 ? -6.526 20.024 -24.074 1.00 45.42 157 VAL A N 1
ATOM 1247 C CA . VAL A 1 157 ? -7.544 18.998 -23.883 1.00 44.34 157 VAL A CA 1
ATOM 1248 C C . VAL A 1 157 ? -8.589 19.128 -24.980 1.00 47.59 157 VAL A C 1
ATOM 1249 O O . VAL A 1 157 ? -9.198 20.191 -25.152 1.00 46.82 157 VAL A O 1
ATOM 1253 N N . ILE A 1 158 ? -8.802 18.046 -25.725 1.00 44.74 158 ILE A N 1
ATOM 1254 C CA . ILE A 1 158 ? -9.869 18.001 -26.716 1.00 55.86 158 ILE A CA 1
ATOM 1255 C C . ILE A 1 158 ? -11.206 18.155 -26.004 1.00 69.97 158 ILE A C 1
ATOM 1256 O O . ILE A 1 158 ? -11.600 17.289 -25.214 1.00 76.91 158 ILE A O 1
ATOM 1261 N N . ASN A 1 159 ? -11.902 19.258 -26.289 1.00 81.73 159 ASN A N 1
ATOM 1262 C CA . ASN A 1 159 ? -13.138 19.675 -25.609 1.00 90.67 159 ASN A CA 1
ATOM 1263 C C . ASN A 1 159 ? -13.111 19.398 -24.106 1.00 93.77 159 ASN A C 1
ATOM 1264 O O . ASN A 1 159 ? -12.870 20.301 -23.303 1.00 97.37 159 ASN A O 1
ATOM 1269 N N . ALA B 2 2 ? 19.155 -8.214 10.535 1.00 83.54 80 ALA B N 1
ATOM 1270 C CA . ALA B 2 2 ? 17.714 -8.251 10.316 1.00 84.60 80 ALA B CA 1
ATOM 1271 C C . ALA B 2 2 ? 17.342 -7.536 9.022 1.00 81.30 80 ALA B C 1
ATOM 1272 O O . ALA B 2 2 ? 17.082 -6.332 9.018 1.00 78.57 80 ALA B O 1
ATOM 1274 N N . THR B 2 3 ? 17.320 -8.284 7.924 1.00 75.13 81 THR B N 1
ATOM 1275 C CA . THR B 2 3 ? 16.967 -7.707 6.640 1.00 71.75 81 THR B CA 1
ATOM 1276 C C . THR B 2 3 ? 15.460 -7.473 6.560 1.00 65.14 81 THR B C 1
ATOM 1277 O O . THR B 2 3 ? 14.666 -8.095 7.272 1.00 68.98 81 THR B O 1
ATOM 1281 N N . LEU B 2 4 ? 15.075 -6.553 5.682 1.00 54.54 82 LEU B N 1
ATOM 1282 C CA . LEU B 2 4 ? 13.694 -6.120 5.538 1.00 52.17 82 LEU B CA 1
ATOM 1283 C C . LEU B 2 4 ? 13.286 -6.218 4.076 1.00 48.49 82 LEU B C 1
ATOM 1284 O O . LEU B 2 4 ? 14.106 -6.022 3.176 1.00 46.99 82 LEU B O 1
ATOM 1289 N N . ASN B 2 5 ? 12.010 -6.513 3.842 1.00 43.71 83 ASN B N 1
ATOM 1290 C CA . ASN B 2 5 ? 11.454 -6.579 2.495 1.00 50.06 83 ASN B CA 1
ATOM 1291 C C . ASN B 2 5 ? 10.499 -5.412 2.296 1.00 43.64 83 ASN B C 1
ATOM 1292 O O . ASN B 2 5 ? 9.459 -5.328 2.959 1.00 36.75 83 ASN B O 1
ATOM 1297 N N . ILE B 2 6 ? 10.850 -4.518 1.379 1.00 36.81 84 ILE B N 1
ATOM 1298 C CA . ILE B 2 6 ? 10.030 -3.360 1.069 1.00 38.14 84 ILE B CA 1
ATOM 1299 C C . ILE B 2 6 ? 9.696 -3.394 -0.413 1.00 39.20 84 ILE B C 1
ATOM 1300 O O . ILE B 2 6 ? 10.363 -4.055 -1.211 1.00 34.70 84 ILE B O 1
ATOM 1305 N N . LEU B 2 7 ? 8.647 -2.664 -0.775 1.00 34.28 85 LEU B N 1
ATOM 1306 C CA . LEU B 2 7 ? 8.255 -2.485 -2.164 1.00 31.65 85 LEU B CA 1
ATOM 1307 C C . LEU B 2 7 ? 8.701 -1.113 -2.646 1.00 36.38 85 LEU B C 1
ATOM 1308 O O . LEU B 2 7 ? 8.641 -0.132 -1.898 1.00 30.83 85 LEU B O 1
ATOM 1313 N N . VAL B 2 8 ? 9.166 -1.055 -3.892 1.00 34.48 86 VAL B N 1
ATOM 1314 C CA . VAL B 2 8 ? 9.465 0.198 -4.578 1.00 35.43 86 VAL B CA 1
ATOM 1315 C C . VAL B 2 8 ? 8.562 0.281 -5.800 1.00 28.85 86 VAL B C 1
ATOM 1316 O O . VAL B 2 8 ? 8.559 -0.629 -6.637 1.00 29.87 86 VAL B O 1
ATOM 1320 N N . ARG B 2 9 ? 7.797 1.364 -5.897 1.00 30.93 87 ARG B N 1
ATOM 1321 C CA . ARG B 2 9 ? 6.905 1.603 -7.028 1.00 28.07 87 ARG B CA 1
ATOM 1322 C C . ARG B 2 9 ? 7.681 2.384 -8.084 1.00 29.97 87 ARG B C 1
ATOM 1323 O O . ARG B 2 9 ? 8.122 3.507 -7.826 1.00 31.03 87 ARG B O 1
ATOM 1331 N N . ASN B 2 10 ? 7.851 1.803 -9.271 1.00 26.97 88 ASN B N 1
ATOM 1332 C CA . ASN B 2 10 ? 8.772 2.381 -10.242 1.00 28.91 88 ASN B CA 1
ATOM 1333 C C . ASN B 2 10 ? 8.069 3.473 -11.050 1.00 29.42 88 ASN B C 1
ATOM 1334 O O . ASN B 2 10 ? 6.942 3.878 -10.750 1.00 28.93 88 ASN B O 1
ATOM 1339 N N . ASP B 2 11 ? 8.737 3.951 -12.106 1.00 31.68 89 ASP B N 1
ATOM 1340 C CA . ASP B 2 11 ? 8.212 5.055 -12.902 1.00 36.88 89 ASP B CA 1
ATOM 1341 C C . ASP B 2 11 ? 7.055 4.634 -13.802 1.00 32.58 89 ASP B C 1
ATOM 1342 O O . ASP B 2 11 ? 6.369 5.500 -14.356 1.00 35.37 89 ASP B O 1
ATOM 1347 N N . LYS B 2 12 ? 6.834 3.336 -13.977 1.00 27.33 90 LYS B N 1
ATOM 1348 C CA . LYS B 2 12 ? 5.635 2.852 -14.647 1.00 24.88 90 LYS B CA 1
ATOM 1349 C C . LYS B 2 12 ? 4.519 2.537 -13.664 1.00 28.78 90 LYS B C 1
ATOM 1350 O O . LYS B 2 12 ? 3.451 2.086 -14.084 1.00 28.98 90 LYS B O 1
ATOM 1356 N N . GLY B 2 13 ? 4.743 2.764 -12.371 1.00 26.90 91 GLY B N 1
ATOM 1357 C CA . GLY B 2 13 ? 3.769 2.414 -11.364 1.00 23.40 91 GLY B CA 1
ATOM 1358 C C . GLY B 2 13 ? 3.828 0.978 -10.894 1.00 25.01 91 GLY B C 1
ATOM 1359 O O . GLY B 2 13 ? 2.989 0.577 -10.076 1.00 35.53 91 GLY B O 1
ATOM 1360 N N . ARG B 2 14 ? 4.783 0.189 -11.382 1.00 25.54 92 ARG B N 1
ATOM 1361 C CA . ARG B 2 14 ? 4.907 -1.203 -10.973 1.00 28.58 92 ARG B CA 1
ATOM 1362 C C . ARG B 2 14 ? 5.733 -1.317 -9.699 1.00 27.21 92 ARG B C 1
ATOM 1363 O O . ARG B 2 14 ? 6.783 -0.683 -9.561 1.00 29.09 92 ARG B O 1
ATOM 1371 N N . SER B 2 15 ? 5.264 -2.147 -8.772 1.00 27.87 93 SER B N 1
ATOM 1372 C CA . SER B 2 15 ? 5.938 -2.351 -7.497 1.00 32.64 93 SER B CA 1
ATOM 1373 C C . SER B 2 15 ? 6.571 -3.735 -7.452 1.00 33.09 93 SER B C 1
ATOM 1374 O O . SER B 2 15 ? 5.950 -4.726 -7.849 1.00 34.67 93 SER B O 1
ATOM 1377 N N . SER B 2 16 ? 7.814 -3.790 -6.978 1.00 34.30 94 SER B N 1
ATOM 1378 C CA . SER B 2 16 ? 8.524 -5.044 -6.777 1.00 35.63 94 SER B CA 1
ATOM 1379 C C . SER B 2 16 ? 9.277 -4.978 -5.455 1.00 37.39 94 SER B C 1
ATOM 1380 O O . SER B 2 16 ? 9.495 -3.900 -4.897 1.00 33.87 94 SER B O 1
ATOM 1383 N N . SER B 2 17 ? 9.680 -6.150 -4.965 1.00 35.57 95 SER B N 1
ATOM 1384 C CA . SER B 2 17 ? 10.292 -6.260 -3.646 1.00 40.68 95 SER B CA 1
ATOM 1385 C C . SER B 2 17 ? 11.785 -5.974 -3.698 1.00 37.05 95 SER B C 1
ATOM 1386 O O . SER B 2 17 ? 12.475 -6.346 -4.653 1.00 39.81 95 SER B O 1
ATOM 1389 N N . TYR B 2 18 ? 12.278 -5.330 -2.643 1.00 35.34 96 TYR B N 1
ATOM 1390 C CA . TYR B 2 18 ? 13.698 -5.090 -2.431 1.00 42.84 96 TYR B CA 1
ATOM 1391 C C . TYR B 2 18 ? 14.052 -5.511 -1.013 1.00 45.10 96 TYR B C 1
ATOM 1392 O O . TYR B 2 18 ? 13.347 -5.155 -0.063 1.00 45.02 96 TYR B O 1
ATOM 1401 N N . GLU B 2 19 ? 15.137 -6.266 -0.871 1.00 41.34 97 GLU B N 1
ATOM 1402 C CA . GLU B 2 19 ? 15.628 -6.683 0.437 1.00 43.06 97 GLU B CA 1
ATOM 1403 C C . GLU B 2 19 ? 16.623 -5.635 0.926 1.00 42.97 97 GLU B C 1
ATOM 1404 O O . GLU B 2 19 ? 17.677 -5.441 0.314 1.00 42.18 97 GLU B O 1
ATOM 1410 N N . VAL B 2 20 ? 16.289 -4.957 2.029 1.00 40.87 98 VAL B N 1
ATOM 1411 C CA . VAL B 2 20 ? 17.081 -3.847 2.542 1.00 35.40 98 VAL B CA 1
ATOM 1412 C C . VAL B 2 20 ? 17.370 -4.050 4.025 1.00 38.55 98 VAL B C 1
ATOM 1413 O O . VAL B 2 20 ? 16.760 -4.876 4.705 1.00 39.54 98 VAL B O 1
ATOM 1417 N N . GLN B 2 21 ? 18.311 -3.255 4.520 1.00 35.39 99 GLN B N 1
ATOM 1418 C CA . GLN B 2 21 ? 18.571 -3.109 5.942 1.00 42.56 99 GLN B CA 1
ATOM 1419 C C . GLN B 2 21 ? 18.259 -1.680 6.351 1.00 40.86 99 GLN B C 1
ATOM 1420 O O . GLN B 2 21 ? 18.645 -0.732 5.660 1.00 36.48 99 GLN B O 1
ATOM 1426 N N . LEU B 2 22 ? 17.563 -1.527 7.481 1.00 48.16 100 LEU B N 1
ATOM 1427 C CA . LEU B 2 22 ? 17.193 -0.191 7.933 1.00 47.61 100 LEU B CA 1
ATOM 1428 C C . LEU B 2 22 ? 18.411 0.688 8.179 1.00 44.32 100 LEU B C 1
ATOM 1429 O O . LEU B 2 22 ? 18.288 1.918 8.165 1.00 43.33 100 LEU B O 1
ATOM 1434 N N . THR B 2 23 ? 19.583 0.087 8.380 1.00 39.90 101 THR B N 1
ATOM 1435 C CA . THR B 2 23 ? 20.811 0.831 8.618 1.00 43.24 101 THR B CA 1
ATOM 1436 C C . THR B 2 23 ? 21.493 1.293 7.336 1.00 37.87 101 THR B C 1
ATOM 1437 O O . THR B 2 23 ? 22.404 2.124 7.404 1.00 37.97 101 THR B O 1
ATOM 1441 N N . GLN B 2 24 ? 21.085 0.787 6.179 1.00 40.58 102 GLN B N 1
ATOM 1442 C CA . GLN B 2 24 ? 21.698 1.223 4.934 1.00 36.19 102 GLN B CA 1
ATOM 1443 C C . GLN B 2 24 ? 21.132 2.575 4.511 1.00 40.14 102 GLN B C 1
ATOM 1444 O O . GLN B 2 24 ? 19.999 2.930 4.848 1.00 39.25 102 GLN B O 1
ATOM 1450 N N . THR B 2 25 ? 21.939 3.332 3.772 1.00 38.11 103 THR B N 1
ATOM 1451 C CA . THR B 2 25 ? 21.539 4.656 3.324 1.00 42.63 103 THR B CA 1
ATOM 1452 C C . THR B 2 25 ? 20.583 4.573 2.139 1.00 38.74 103 THR B C 1
ATOM 1453 O O . THR B 2 25 ? 20.497 3.561 1.435 1.00 29.70 103 THR B O 1
ATOM 1457 N N . VAL B 2 26 ? 19.861 5.676 1.925 1.00 39.28 104 VAL B N 1
ATOM 1458 C CA . VAL B 2 26 ? 18.999 5.802 0.756 1.00 33.86 104 VAL B CA 1
ATOM 1459 C C . VAL B 2 26 ? 19.804 5.636 -0.525 1.00 33.35 104 VAL B C 1
ATOM 1460 O O . VAL B 2 26 ? 19.328 5.034 -1.496 1.00 36.21 104 VAL B O 1
ATOM 1464 N N . ALA B 2 27 ? 21.034 6.155 -0.547 1.00 36.07 105 ALA B N 1
ATOM 1465 C CA . ALA B 2 27 ? 21.871 6.028 -1.738 1.00 38.00 105 ALA B CA 1
ATOM 1466 C C . ALA B 2 27 ? 22.093 4.566 -2.110 1.00 36.55 105 ALA B C 1
ATOM 1467 O O . ALA B 2 27 ? 22.142 4.223 -3.298 1.00 35.37 105 ALA B O 1
ATOM 1469 N N . VAL B 2 28 ? 22.226 3.689 -1.111 1.00 38.40 106 VAL B N 1
ATOM 1470 C CA . VAL B 2 28 ? 22.384 2.265 -1.393 1.00 37.12 106 VAL B CA 1
ATOM 1471 C C . VAL B 2 28 ? 21.102 1.691 -1.984 1.00 41.36 106 VAL B C 1
ATOM 1472 O O . VAL B 2 28 ? 21.142 0.889 -2.925 1.00 43.47 106 VAL B O 1
ATOM 1476 N N . LEU B 2 29 ? 19.944 2.090 -1.451 1.00 37.39 107 LEU B N 1
ATOM 1477 C CA . LEU B 2 29 ? 18.684 1.656 -2.047 1.00 38.33 107 LEU B CA 1
ATOM 1478 C C . LEU B 2 29 ? 18.544 2.175 -3.473 1.00 33.78 107 LEU B C 1
ATOM 1479 O O . LEU B 2 29 ? 18.043 1.465 -4.353 1.00 32.35 107 LEU B O 1
ATOM 1484 N N . LYS B 2 30 ? 18.981 3.413 -3.722 1.00 35.11 108 LYS B N 1
ATOM 1485 C CA . LYS B 2 30 ? 18.933 3.939 -5.082 1.00 35.60 108 LYS B CA 1
ATOM 1486 C C . LYS B 2 30 ? 19.832 3.143 -6.021 1.00 38.95 108 LYS B C 1
ATOM 1487 O O . LYS B 2 30 ? 19.505 2.990 -7.204 1.00 37.37 108 LYS B O 1
ATOM 1493 N N . GLN B 2 31 ? 20.959 2.631 -5.514 1.00 38.88 109 GLN B N 1
ATOM 1494 C CA . GLN B 2 31 ? 21.816 1.759 -6.313 1.00 38.28 109 GLN B CA 1
ATOM 1495 C C . GLN B 2 31 ? 21.095 0.473 -6.684 1.00 38.65 109 GLN B C 1
ATOM 1496 O O . GLN B 2 31 ? 21.232 -0.023 -7.808 1.00 42.46 109 GLN B O 1
ATOM 1502 N N . GLN B 2 32 ? 20.336 -0.091 -5.743 1.00 33.89 110 GLN B N 1
ATOM 1503 C CA . GLN B 2 32 ? 19.573 -1.297 -6.041 1.00 38.92 110 GLN B CA 1
ATOM 1504 C C . GLN B 2 32 ? 18.483 -1.016 -7.066 1.00 34.18 110 GLN B C 1
ATOM 1505 O O . GLN B 2 32 ? 18.193 -1.863 -7.918 1.00 39.72 110 GLN B O 1
ATOM 1511 N N . VAL B 2 33 ? 17.866 0.165 -7.000 1.00 32.34 111 VAL B N 1
ATOM 1512 C CA . VAL B 2 33 ? 16.835 0.498 -7.976 1.00 31.44 111 VAL B CA 1
ATOM 1513 C C . VAL B 2 33 ? 17.456 0.702 -9.354 1.00 38.03 111 VAL B C 1
ATOM 1514 O O . VAL B 2 33 ? 16.894 0.272 -10.370 1.00 38.44 111 VAL B O 1
ATOM 1518 N N . CYS B 2 34 ? 18.634 1.336 -9.410 1.00 37.16 112 CYS B N 1
ATOM 1519 C CA . CYS B 2 34 ? 19.348 1.480 -10.678 1.00 38.06 112 CYS B CA 1
ATOM 1520 C C . CYS B 2 34 ? 19.626 0.129 -11.320 1.00 37.69 112 CYS B C 1
ATOM 1521 O O . CYS B 2 34 ? 19.518 -0.015 -12.542 1.00 36.89 112 CYS B O 1
ATOM 1524 N N . GLN B 2 35 ? 20.004 -0.870 -10.515 1.00 38.63 113 GLN B N 1
ATOM 1525 C CA . GLN B 2 35 ? 20.341 -2.179 -11.069 1.00 46.63 113 GLN B CA 1
ATOM 1526 C C . GLN B 2 35 ? 19.121 -2.854 -11.677 1.00 48.04 113 GLN B C 1
ATOM 1527 O O . GLN B 2 35 ? 19.207 -3.440 -12.762 1.00 51.06 113 GLN B O 1
ATOM 1533 N N . ARG B 2 36 ? 17.976 -2.780 -11.000 1.00 41.41 114 ARG B N 1
ATOM 1534 C CA . ARG B 2 36 ? 16.799 -3.480 -11.498 1.00 45.72 114 ARG B CA 1
ATOM 1535 C C . ARG B 2 36 ? 16.111 -2.710 -12.621 1.00 44.86 114 ARG B C 1
ATOM 1536 O O . ARG B 2 36 ? 15.677 -3.311 -13.608 1.00 51.21 114 ARG B O 1
ATOM 1544 N N . GLU B 2 37 ? 16.001 -1.389 -12.491 1.00 41.07 115 GLU B N 1
ATOM 1545 C CA . GLU B 2 37 ? 15.314 -0.571 -13.482 1.00 44.48 115 GLU B CA 1
ATOM 1546 C C . GLU B 2 37 ? 16.217 -0.109 -14.619 1.00 43.23 115 GLU B C 1
ATOM 1547 O O . GLU B 2 37 ? 15.718 0.509 -15.567 1.00 51.20 115 GLU B O 1
ATOM 1553 N N . ARG B 2 38 ? 17.519 -0.384 -14.546 1.00 45.87 116 ARG B N 1
ATOM 1554 C CA . ARG B 2 38 ? 18.485 0.033 -15.560 1.00 47.53 116 ARG B CA 1
ATOM 1555 C C . ARG B 2 38 ? 18.414 1.542 -15.789 1.00 50.91 116 ARG B C 1
ATOM 1556 O O . ARG B 2 38 ? 18.201 2.028 -16.901 1.00 48.04 116 ARG B O 1
ATOM 1564 N N . VAL B 2 39 ? 18.581 2.286 -14.697 1.00 43.88 117 VAL B N 1
ATOM 1565 C CA . VAL B 2 39 ? 18.584 3.742 -14.730 1.00 46.58 117 VAL B CA 1
ATOM 1566 C C . VAL B 2 39 ? 19.830 4.241 -14.011 1.00 51.94 117 VAL B C 1
ATOM 1567 O O . VAL B 2 39 ? 20.572 3.475 -13.396 1.00 53.98 117 VAL B O 1
ATOM 1571 N N . GLN B 2 40 ? 20.052 5.546 -14.104 1.00 43.20 118 GLN B N 1
ATOM 1572 C CA . GLN B 2 40 ? 21.132 6.213 -13.395 1.00 45.72 118 GLN B CA 1
ATOM 1573 C C . GLN B 2 40 ? 20.576 6.880 -12.144 1.00 43.57 118 GLN B C 1
ATOM 1574 O O . GLN B 2 40 ? 19.411 7.285 -12.104 1.00 39.64 118 GLN B O 1
ATOM 1580 N N . ALA B 2 41 ? 21.423 6.988 -11.117 1.00 44.67 119 ALA B N 1
ATOM 1581 C CA . ALA B 2 41 ? 20.962 7.490 -9.826 1.00 47.22 119 ALA B CA 1
ATOM 1582 C C . ALA B 2 41 ? 20.472 8.928 -9.912 1.00 46.96 119 ALA B C 1
ATOM 1583 O O . ALA B 2 41 ? 19.552 9.311 -9.182 1.00 45.53 119 ALA B O 1
ATOM 1585 N N . ASP B 2 42 ? 21.060 9.737 -10.790 1.00 45.49 120 ASP B N 1
ATOM 1586 C CA . ASP B 2 42 ? 20.680 11.141 -10.868 1.00 47.10 120 ASP B CA 1
ATOM 1587 C C . ASP B 2 42 ? 19.359 11.364 -11.591 1.00 49.91 120 ASP B C 1
ATOM 1588 O O . ASP B 2 42 ? 18.898 12.507 -11.655 1.00 58.58 120 ASP B O 1
ATOM 1593 N N . GLN B 2 43 ? 18.734 10.313 -12.118 1.00 48.28 121 GLN B N 1
ATOM 1594 C CA . GLN B 2 43 ? 17.507 10.442 -12.894 1.00 39.93 121 GLN B CA 1
ATOM 1595 C C . GLN B 2 43 ? 16.242 10.306 -12.056 1.00 37.62 121 GLN B C 1
ATOM 1596 O O . GLN B 2 43 ? 15.140 10.375 -12.610 1.00 36.39 121 GLN B O 1
ATOM 1602 N N . PHE B 2 44 ? 16.364 10.118 -10.745 1.00 32.49 122 PHE B N 1
ATOM 1603 C CA . PHE B 2 44 ? 15.183 9.925 -9.916 1.00 38.15 122 PHE B CA 1
ATOM 1604 C C . PHE B 2 44 ? 15.529 10.209 -8.462 1.00 39.06 122 PHE B C 1
ATOM 1605 O O . PHE B 2 44 ? 16.700 10.229 -8.074 1.00 38.34 122 PHE B O 1
ATOM 1613 N N . TRP B 2 45 ? 14.483 10.440 -7.670 1.00 30.97 123 TRP B N 1
ATOM 1614 C CA . TRP B 2 45 ? 14.572 10.538 -6.222 1.00 28.94 123 TRP B CA 1
ATOM 1615 C C . TRP B 2 45 ? 13.469 9.677 -5.620 1.00 31.96 123 TRP B C 1
ATOM 1616 O O . TRP B 2 45 ? 12.492 9.334 -6.290 1.00 33.55 123 TRP B O 1
ATOM 1627 N N . LEU B 2 46 ? 13.646 9.302 -4.355 1.00 31.42 124 LEU B N 1
ATOM 1628 C CA . LEU B 2 46 ? 12.726 8.405 -3.670 1.00 31.13 124 LEU B CA 1
ATOM 1629 C C . LEU B 2 46 ? 11.950 9.163 -2.603 1.00 28.75 124 LEU B C 1
ATOM 1630 O O . LEU B 2 46 ? 12.467 10.098 -1.987 1.00 32.20 124 LEU B O 1
ATOM 1635 N N . SER B 2 47 ? 10.699 8.753 -2.383 1.00 25.87 125 SER B N 1
ATOM 1636 C CA . SER B 2 47 ? 9.885 9.357 -1.336 1.00 31.38 125 SER B CA 1
ATOM 1637 C C . SER B 2 47 ? 9.140 8.272 -0.570 1.00 33.99 125 SER B C 1
ATOM 1638 O O . SER B 2 47 ? 8.891 7.178 -1.088 1.00 29.32 125 SER B O 1
ATOM 1641 N N . PHE B 2 48 ? 8.788 8.585 0.676 1.00 26.85 126 PHE B N 1
ATOM 1642 C CA . PHE B 2 48 ? 8.030 7.656 1.510 1.00 25.01 126 PHE B CA 1
ATOM 1643 C C . PHE B 2 48 ? 7.111 8.451 2.421 1.00 27.14 126 PHE B C 1
ATOM 1644 O O . PHE B 2 48 ? 7.578 9.327 3.156 1.00 29.38 126 PHE B O 1
ATOM 1652 N N . GLU B 2 49 ? 5.815 8.139 2.368 1.00 26.82 127 GLU B N 1
ATOM 1653 C CA . GLU B 2 49 ? 4.799 8.783 3.206 1.00 28.28 127 GLU B CA 1
ATOM 1654 C C . GLU B 2 49 ? 4.872 10.304 3.096 1.00 29.79 127 GLU B C 1
ATOM 1655 O O . GLU B 2 49 ? 4.785 11.033 4.087 1.00 34.03 127 GLU B O 1
ATOM 1661 N N . GLY B 2 50 ? 5.040 10.790 1.872 1.00 31.81 128 GLY B N 1
ATOM 1662 C CA . GLY B 2 50 ? 5.031 12.218 1.640 1.00 35.17 128 GLY B CA 1
ATOM 1663 C C . GLY B 2 50 ? 6.311 12.941 1.984 1.00 34.84 128 GLY B C 1
ATOM 1664 O O . GLY B 2 50 ? 6.305 14.174 2.043 1.00 40.28 128 GLY B O 1
ATOM 1665 N N . LYS B 2 51 ? 7.413 12.226 2.204 1.00 33.71 129 LYS B N 1
ATOM 1666 C CA . LYS B 2 51 ? 8.669 12.869 2.550 1.00 35.47 129 LYS B CA 1
ATOM 1667 C C . LYS B 2 51 ? 9.754 12.420 1.573 1.00 34.97 129 LYS B C 1
ATOM 1668 O O . LYS B 2 51 ? 9.871 11.216 1.297 1.00 30.76 129 LYS B O 1
ATOM 1674 N N . PRO B 2 52 ? 10.535 13.346 1.020 1.00 35.69 130 PRO B N 1
ATOM 1675 C CA . PRO B 2 52 ? 11.662 12.937 0.173 1.00 36.63 130 PRO B CA 1
ATOM 1676 C C . PRO B 2 52 ? 12.768 12.317 1.010 1.00 36.31 130 PRO B C 1
ATOM 1677 O O . PRO B 2 52 ? 13.045 12.749 2.131 1.00 37.07 130 PRO B O 1
ATOM 1681 N N . MET B 2 53 ? 13.397 11.285 0.460 1.00 37.45 131 MET B N 1
ATOM 1682 C CA . MET B 2 53 ? 14.432 10.539 1.163 1.00 35.07 131 MET B CA 1
ATOM 1683 C C . MET B 2 53 ? 15.806 11.049 0.743 1.00 38.83 131 MET B C 1
ATOM 1684 O O . MET B 2 53 ? 16.126 11.082 -0.450 1.00 40.18 131 MET B O 1
ATOM 1689 N N . ASP B 2 54 ? 16.610 11.450 1.726 1.00 40.90 132 ASP B N 1
ATOM 1690 C CA . ASP B 2 54 ? 17.923 12.017 1.454 1.00 42.11 132 ASP B CA 1
ATOM 1691 C C . ASP B 2 54 ? 18.968 10.915 1.333 1.00 40.73 132 ASP B C 1
ATOM 1692 O O . ASP B 2 54 ? 19.044 10.018 2.176 1.00 41.28 132 ASP B O 1
ATOM 1697 N N . ASP B 2 55 ? 19.797 11.023 0.289 1.00 42.90 133 ASP B N 1
ATOM 1698 C CA . ASP B 2 55 ? 20.740 9.966 -0.075 1.00 43.35 133 ASP B CA 1
ATOM 1699 C C . ASP B 2 55 ? 21.606 9.527 1.102 1.00 44.99 133 ASP B C 1
ATOM 1700 O O . ASP B 2 55 ? 21.860 8.331 1.279 1.00 41.78 133 ASP B O 1
ATOM 1705 N N . GLU B 2 56 ? 22.076 10.470 1.912 1.00 41.28 134 GLU B N 1
ATOM 1706 C CA . GLU B 2 56 ? 23.044 10.141 2.951 1.00 43.89 134 GLU B CA 1
ATOM 1707 C C . GLU B 2 56 ? 22.406 9.626 4.239 1.00 41.20 134 GLU B C 1
ATOM 1708 O O . GLU B 2 56 ? 23.137 9.262 5.166 1.00 41.97 134 GLU B O 1
ATOM 1714 N N . HIS B 2 57 ? 21.047 9.550 4.316 1.00 40.10 135 HIS B N 1
ATOM 1715 C CA . HIS B 2 57 ? 20.417 9.142 5.567 1.00 38.31 135 HIS B CA 1
ATOM 1716 C C . HIS B 2 57 ? 20.038 7.664 5.539 1.00 39.15 135 HIS B C 1
ATOM 1717 O O . HIS B 2 57 ? 19.652 7.132 4.495 1.00 35.69 135 HIS B O 1
ATOM 1724 N N . PRO B 2 58 ? 20.128 6.970 6.673 1.00 41.42 136 PRO B N 1
ATOM 1725 C CA . PRO B 2 58 ? 19.707 5.564 6.702 1.00 41.14 136 PRO B CA 1
ATOM 1726 C C . PRO B 2 58 ? 18.203 5.434 6.508 1.00 40.88 136 PRO B C 1
ATOM 1727 O O . PRO B 2 58 ? 17.426 6.318 6.877 1.00 35.42 136 PRO B O 1
ATOM 1731 N N . LEU B 2 59 ? 17.798 4.314 5.896 1.00 37.45 137 LEU B N 1
ATOM 1732 C CA . LEU B 2 59 ? 16.378 4.088 5.629 1.00 35.06 137 LEU B CA 1
ATOM 1733 C C . LEU B 2 59 ? 15.555 4.104 6.912 1.00 36.08 137 LEU B C 1
ATOM 1734 O O . LEU B 2 59 ? 14.385 4.504 6.897 1.00 33.24 137 LEU B O 1
ATOM 1739 N N . GLY B 2 60 ? 16.147 3.674 8.028 1.00 36.76 138 GLY B N 1
ATOM 1740 C CA . GLY B 2 60 ? 15.420 3.650 9.286 1.00 37.29 138 GLY B CA 1
ATOM 1741 C C . GLY B 2 60 ? 14.864 4.999 9.693 1.00 39.62 138 GLY B C 1
ATOM 1742 O O . GLY B 2 60 ? 13.836 5.069 10.373 1.00 40.72 138 GLY B O 1
ATOM 1743 N N . GLU B 2 61 ? 15.518 6.086 9.271 1.00 37.97 139 GLU B N 1
ATOM 1744 C CA . GLU B 2 61 ? 15.074 7.421 9.654 1.00 35.38 139 GLU B CA 1
ATOM 1745 C C . GLU B 2 61 ? 13.733 7.801 9.038 1.00 37.70 139 GLU B C 1
ATOM 1746 O O . GLU B 2 61 ? 13.124 8.785 9.477 1.00 40.70 139 GLU B O 1
ATOM 1752 N N . TYR B 2 62 ? 13.252 7.048 8.054 1.00 35.37 140 TYR B N 1
ATOM 1753 C CA . TYR B 2 62 ? 11.958 7.306 7.440 1.00 35.62 140 TYR B CA 1
ATOM 1754 C C . TYR B 2 62 ? 10.884 6.353 7.934 1.00 36.82 140 TYR B C 1
ATOM 1755 O O . TYR B 2 62 ? 9.729 6.463 7.508 1.00 41.12 140 TYR B O 1
ATOM 1764 N N . GLY B 2 63 ? 11.231 5.437 8.834 1.00 42.52 141 GLY B N 1
ATOM 1765 C CA . GLY B 2 63 ? 10.258 4.528 9.406 1.00 40.63 141 GLY B CA 1
ATOM 1766 C C . GLY B 2 63 ? 9.805 3.418 8.482 1.00 41.25 141 GLY B C 1
ATOM 1767 O O . GLY B 2 63 ? 8.667 2.951 8.605 1.00 39.26 141 GLY B O 1
ATOM 1768 N N . LEU B 2 64 ? 10.660 2.983 7.557 1.00 39.28 142 LEU B N 1
ATOM 1769 C CA . LEU B 2 64 ? 10.303 1.879 6.672 1.00 40.45 142 LEU B CA 1
ATOM 1770 C C . LEU B 2 64 ? 10.058 0.612 7.479 1.00 38.65 142 LEU B C 1
ATOM 1771 O O . LEU B 2 64 ? 10.787 0.309 8.426 1.00 35.49 142 LEU B O 1
ATOM 1776 N N . THR B 2 65 ? 9.017 -0.127 7.103 1.00 40.48 143 THR B N 1
ATOM 1777 C CA . THR B 2 65 ? 8.719 -1.426 7.689 1.00 40.98 143 THR B CA 1
ATOM 1778 C C . THR B 2 65 ? 8.496 -2.434 6.571 1.00 38.12 143 THR B C 1
ATOM 1779 O O . THR B 2 65 ? 8.426 -2.081 5.390 1.00 33.90 143 THR B O 1
ATOM 1783 N N . THR B 2 66 ? 8.385 -3.704 6.956 1.00 36.37 144 THR B N 1
ATOM 1784 C CA . THR B 2 66 ? 8.120 -4.755 5.983 1.00 40.72 144 THR B CA 1
ATOM 1785 C C . THR B 2 66 ? 6.798 -4.490 5.277 1.00 37.84 144 THR B C 1
ATOM 1786 O O . THR B 2 66 ? 5.779 -4.217 5.918 1.00 39.75 144 THR B O 1
ATOM 1790 N N . GLY B 2 67 ? 6.825 -4.545 3.947 1.00 36.01 145 GLY B N 1
ATOM 1791 C CA . GLY B 2 67 ? 5.633 -4.365 3.150 1.00 37.28 145 GLY B CA 1
ATOM 1792 C C . GLY B 2 67 ? 5.277 -2.932 2.828 1.00 35.73 145 GLY B C 1
ATOM 1793 O O . GLY B 2 67 ? 4.248 -2.703 2.182 1.00 39.73 145 GLY B O 1
ATOM 1794 N N . CYS B 2 68 ? 6.080 -1.961 3.256 1.00 31.88 146 CYS B N 1
ATOM 1795 C CA . CYS B 2 68 ? 5.810 -0.578 2.892 1.00 30.65 146 CYS B CA 1
ATOM 1796 C C . CYS B 2 68 ? 6.294 -0.304 1.469 1.00 34.77 146 CYS B C 1
ATOM 1797 O O . CYS B 2 68 ? 7.110 -1.041 0.911 1.00 31.79 146 CYS B O 1
ATOM 1800 N N . THR B 2 69 ? 5.786 0.779 0.880 1.00 29.26 147 THR B N 1
ATOM 1801 C CA . THR B 2 69 ? 6.062 1.110 -0.516 1.00 28.87 147 THR B CA 1
ATOM 1802 C C . THR B 2 69 ? 6.791 2.443 -0.599 1.00 33.71 147 THR B C 1
ATOM 1803 O O . THR B 2 69 ? 6.271 3.469 -0.147 1.00 30.43 147 THR B O 1
ATOM 1807 N N . VAL B 2 70 ? 7.992 2.421 -1.172 1.00 28.14 148 VAL B N 1
ATOM 1808 C CA . VAL B 2 70 ? 8.762 3.625 -1.475 1.00 29.89 148 VAL B CA 1
ATOM 1809 C C . VAL B 2 70 ? 8.479 4.012 -2.926 1.00 31.49 148 VAL B C 1
ATOM 1810 O O . VAL B 2 70 ? 8.450 3.147 -3.813 1.00 29.26 148 VAL B O 1
ATOM 1814 N N . PHE B 2 71 ? 8.259 5.304 -3.170 1.00 29.25 149 PHE B N 1
ATOM 1815 C CA . PHE B 2 71 ? 7.936 5.799 -4.505 1.00 31.84 149 PHE B CA 1
ATOM 1816 C C . PHE B 2 71 ? 9.200 6.226 -5.239 1.00 31.36 149 PHE B C 1
ATOM 1817 O O . PHE B 2 71 ? 10.051 6.918 -4.674 1.00 33.06 149 PHE B O 1
ATOM 1825 N N . MET B 2 72 ? 9.305 5.823 -6.500 1.00 33.91 150 MET B N 1
ATOM 1826 C CA . MET B 2 72 ? 10.377 6.253 -7.389 1.00 29.42 150 MET B CA 1
ATOM 1827 C C . MET B 2 72 ? 9.861 7.408 -8.241 1.00 30.44 150 MET B C 1
ATOM 1828 O O . MET B 2 72 ? 8.919 7.235 -9.022 1.00 36.60 150 MET B O 1
ATOM 1833 N N . ASN B 2 73 ? 10.472 8.578 -8.093 1.00 31.53 151 ASN B N 1
ATOM 1834 C CA . ASN B 2 73 ? 10.000 9.801 -8.732 1.00 27.46 151 ASN B CA 1
ATOM 1835 C C . ASN B 2 73 ? 11.037 10.291 -9.735 1.00 33.92 151 ASN B C 1
ATOM 1836 O O . ASN B 2 73 ? 12.200 10.501 -9.377 1.00 31.96 151 ASN B O 1
ATOM 1841 N N . LEU B 2 74 ? 10.612 10.479 -10.984 1.00 31.59 152 LEU B N 1
ATOM 1842 C CA . LEU B 2 74 ? 11.534 10.809 -12.061 1.00 28.62 152 LEU B CA 1
ATOM 1843 C C . LEU B 2 74 ? 11.922 12.281 -12.032 1.00 34.75 152 LEU B C 1
ATOM 1844 O O . LEU B 2 74 ? 11.084 13.156 -11.792 1.00 31.01 152 LEU B O 1
ATOM 1849 N N . ARG B 2 75 ? 13.202 12.548 -12.280 1.00 31.37 153 ARG B N 1
ATOM 1850 C CA . ARG B 2 75 ? 13.668 13.896 -12.590 1.00 32.05 153 ARG B CA 1
ATOM 1851 C C . ARG B 2 75 ? 13.564 14.074 -14.099 1.00 32.34 153 ARG B C 1
ATOM 1852 O O . ARG B 2 75 ? 14.352 13.494 -14.853 1.00 35.35 153 ARG B O 1
ATOM 1860 N N . LEU B 2 76 ? 12.584 14.853 -14.541 1.00 29.06 154 LEU B N 1
ATOM 1861 C CA . LEU B 2 76 ? 12.372 15.077 -15.964 1.00 29.10 154 LEU B CA 1
ATOM 1862 C C . LEU B 2 76 ? 13.091 16.347 -16.400 1.00 35.07 154 LEU B C 1
ATOM 1863 O O . LEU B 2 76 ? 13.037 17.371 -15.709 1.00 31.36 154 LEU B O 1
ATOM 1868 N N . ARG B 2 77 ? 13.778 16.263 -17.536 1.00 29.80 155 ARG B N 1
ATOM 1869 C CA . ARG B 2 77 ? 14.417 17.401 -18.177 1.00 30.49 155 ARG B CA 1
ATOM 1870 C C . ARG B 2 77 ? 14.291 17.227 -19.683 1.00 30.12 155 ARG B C 1
ATOM 1871 O O . ARG B 2 77 ? 14.417 16.113 -20.197 1.00 33.15 155 ARG B O 1
ATOM 1879 N N . GLY B 2 78 ? 14.029 18.327 -20.378 1.00 33.08 156 GLY B N 1
ATOM 1880 C CA . GLY B 2 78 ? 13.882 18.304 -21.824 1.00 33.57 156 GLY B CA 1
ATOM 1881 C C . GLY B 2 78 ? 14.192 19.653 -22.436 1.00 40.10 156 GLY B C 1
ATOM 1882 O O . GLY B 2 78 ? 14.020 20.683 -21.787 1.00 34.67 156 GLY B O 1
ATOM 1883 N N . ASP C 1 2 ? 25.303 0.589 -46.264 1.00 63.27 2 ASP C N 1
ATOM 1884 C CA . ASP C 1 2 ? 24.409 1.609 -45.726 1.00 62.34 2 ASP C CA 1
ATOM 1885 C C . ASP C 1 2 ? 22.960 1.343 -46.121 1.00 57.48 2 ASP C C 1
ATOM 1886 O O . ASP C 1 2 ? 22.635 1.226 -47.303 1.00 52.91 2 ASP C O 1
ATOM 1891 N N . PHE C 1 3 ? 22.090 1.263 -45.115 1.00 58.25 3 PHE C N 1
ATOM 1892 C CA . PHE C 1 3 ? 20.695 0.913 -45.361 1.00 54.81 3 PHE C CA 1
ATOM 1893 C C . PHE C 1 3 ? 19.980 1.994 -46.166 1.00 48.63 3 PHE C C 1
ATOM 1894 O O . PHE C 1 3 ? 19.285 1.693 -47.144 1.00 49.08 3 PHE C O 1
ATOM 1902 N N . LEU C 1 4 ? 20.146 3.263 -45.776 1.00 41.32 4 LEU C N 1
ATOM 1903 C CA . LEU C 1 4 ? 19.393 4.341 -46.416 1.00 36.70 4 LEU C CA 1
ATOM 1904 C C . LEU C 1 4 ? 19.731 4.462 -47.899 1.00 37.07 4 LEU C C 1
ATOM 1905 O O . LEU C 1 4 ? 18.845 4.714 -48.725 1.00 40.19 4 LEU C O 1
ATOM 1910 N N . ASP C 1 5 ? 21.003 4.291 -48.258 1.00 40.64 5 ASP C N 1
ATOM 1911 C CA . ASP C 1 5 ? 21.404 4.397 -49.656 1.00 44.02 5 ASP C CA 1
ATOM 1912 C C . ASP C 1 5 ? 21.053 3.156 -50.470 1.00 48.05 5 ASP C C 1
ATOM 1913 O O . ASP C 1 5 ? 21.175 3.190 -51.700 1.00 51.45 5 ASP C O 1
ATOM 1918 N N . SER C 1 6 ? 20.620 2.074 -49.826 1.00 45.30 6 SER C N 1
ATOM 1919 C CA . SER C 1 6 ? 20.251 0.847 -50.521 1.00 55.60 6 SER C CA 1
ATOM 1920 C C . SER C 1 6 ? 18.776 0.802 -50.900 1.00 51.21 6 SER C C 1
ATOM 1921 O O . SER C 1 6 ? 18.353 -0.145 -51.572 1.00 47.94 6 SER C O 1
ATOM 1924 N N . LEU C 1 7 ? 17.993 1.797 -50.492 1.00 41.93 7 LEU C N 1
ATOM 1925 C CA . LEU C 1 7 ? 16.577 1.833 -50.823 1.00 42.87 7 LEU C CA 1
ATOM 1926 C C . LEU C 1 7 ? 16.374 1.951 -52.331 1.00 40.88 7 LEU C C 1
ATOM 1927 O O . LEU C 1 7 ? 17.147 2.606 -53.035 1.00 43.10 7 LEU C O 1
ATOM 1932 N N . ILE C 1 8 ? 15.316 1.310 -52.819 1.00 41.23 8 ILE C N 1
ATOM 1933 C CA . ILE C 1 8 ? 14.967 1.304 -54.236 1.00 43.41 8 ILE C CA 1
ATOM 1934 C C . ILE C 1 8 ? 13.888 2.352 -54.469 1.00 35.93 8 ILE C C 1
ATOM 1935 O O . ILE C 1 8 ? 12.795 2.267 -53.897 1.00 34.61 8 ILE C O 1
ATOM 1940 N N . TRP C 1 9 ? 14.182 3.322 -55.327 1.00 34.36 9 TRP C N 1
ATOM 1941 C CA . TRP C 1 9 ? 13.272 4.420 -55.617 1.00 35.34 9 TRP C CA 1
ATOM 1942 C C . TRP C 1 9 ? 12.565 4.190 -56.946 1.00 36.36 9 TRP C C 1
ATOM 1943 O O . TRP C 1 9 ? 13.187 3.778 -57.926 1.00 37.48 9 TRP C O 1
ATOM 1954 N N . GLU C 1 10 ? 11.263 4.462 -56.966 1.00 35.76 10 GLU C N 1
ATOM 1955 C CA . GLU C 1 10 ? 10.443 4.372 -58.166 1.00 37.23 10 GLU C CA 1
ATOM 1956 C C . GLU C 1 10 ? 10.287 5.765 -58.762 1.00 36.05 10 GLU C C 1
ATOM 1957 O O . GLU C 1 10 ? 9.882 6.694 -58.061 1.00 29.92 10 GLU C O 1
ATOM 1963 N N . ARG C 1 11 ? 10.592 5.911 -60.048 1.00 36.05 11 ARG C N 1
ATOM 1964 C CA . ARG C 1 11 ? 10.422 7.211 -60.683 1.00 36.75 11 ARG C CA 1
ATOM 1965 C C . ARG C 1 11 ? 8.942 7.497 -60.898 1.00 44.81 11 ARG C C 1
ATOM 1966 O O . ARG C 1 11 ? 8.215 6.676 -61.463 1.00 45.45 11 ARG C O 1
ATOM 1974 N N . VAL C 1 12 ? 8.493 8.664 -60.441 1.00 32.15 12 VAL C N 1
ATOM 1975 C CA . VAL C 1 12 ? 7.108 9.078 -60.630 1.00 37.28 12 VAL C CA 1
ATOM 1976 C C . VAL C 1 12 ? 7.016 9.939 -61.880 1.00 36.06 12 VAL C C 1
ATOM 1977 O O . VAL C 1 12 ? 6.416 9.542 -62.886 1.00 42.59 12 VAL C O 1
ATOM 1981 N N . VAL C 1 13 ? 7.597 11.134 -61.806 1.00 35.93 13 VAL C N 1
ATOM 1982 C CA . VAL C 1 13 ? 7.687 12.075 -62.915 1.00 37.10 13 VAL C CA 1
ATOM 1983 C C . VAL C 1 13 ? 9.044 12.751 -62.818 1.00 50.44 13 VAL C C 1
ATOM 1984 O O . VAL C 1 13 ? 9.413 13.248 -61.749 1.00 48.88 13 VAL C O 1
ATOM 1988 N N . ASP C 1 14 ? 9.788 12.763 -63.924 1.00 42.78 14 ASP C N 1
ATOM 1989 C CA . ASP C 1 14 ? 11.075 13.447 -64.011 1.00 55.93 14 ASP C CA 1
ATOM 1990 C C . ASP C 1 14 ? 12.006 13.074 -62.865 1.00 55.92 14 ASP C C 1
ATOM 1991 O O . ASP C 1 14 ? 12.399 11.911 -62.732 1.00 60.94 14 ASP C O 1
ATOM 1996 N N . ASP C 1 15 ? 12.368 14.052 -62.032 1.00 46.61 1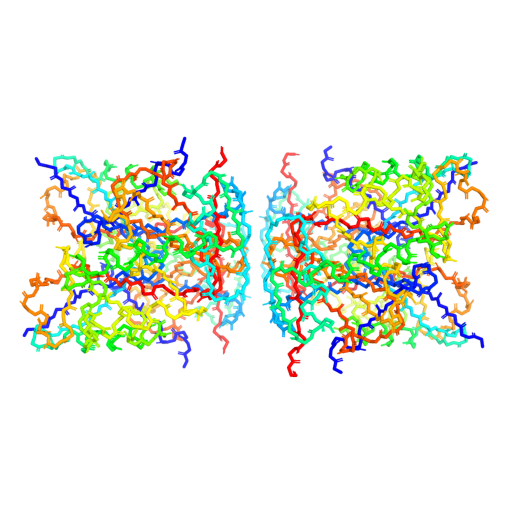5 ASP C N 1
ATOM 1997 C CA . ASP C 1 15 ? 13.258 13.819 -60.901 1.00 47.27 15 ASP C CA 1
ATOM 1998 C C . ASP C 1 15 ? 12.504 13.700 -59.582 1.00 41.94 15 ASP C C 1
ATOM 1999 O O . ASP C 1 15 ? 13.034 14.063 -58.527 1.00 41.52 15 ASP C O 1
ATOM 2004 N N . GLN C 1 16 ? 11.277 13.194 -59.624 1.00 31.45 16 GLN C N 1
ATOM 2005 C CA . GLN C 1 16 ? 10.513 12.878 -58.427 1.00 36.29 16 GLN C CA 1
ATOM 2006 C C . GLN C 1 16 ? 10.408 11.365 -58.294 1.00 35.41 16 GLN C C 1
ATOM 2007 O O . GLN C 1 16 ? 10.018 10.679 -59.246 1.00 33.49 16 GLN C O 1
ATOM 2013 N N . TYR C 1 17 ? 10.767 10.852 -57.118 1.00 28.35 17 TYR C N 1
ATOM 2014 C CA . TYR C 1 17 ? 10.830 9.420 -56.859 1.00 32.18 17 TYR C CA 1
ATOM 2015 C C . TYR C 1 17 ? 10.076 9.099 -55.578 1.00 32.66 17 TYR C C 1
ATOM 2016 O O . TYR C 1 17 ? 9.925 9.948 -54.695 1.00 25.93 17 TYR C O 1
ATOM 2025 N N . VAL C 1 18 ? 9.618 7.851 -55.471 1.00 29.17 18 VAL C N 1
ATOM 2026 C CA . VAL C 1 18 ? 8.926 7.383 -54.275 1.00 22.34 18 VAL C CA 1
ATOM 2027 C C . VAL C 1 18 ? 9.489 6.024 -53.875 1.00 28.71 18 VAL C C 1
ATOM 2028 O O . VAL C 1 18 ? 9.924 5.235 -54.721 1.00 30.66 18 VAL C O 1
ATOM 2032 N N . THR C 1 19 ? 9.493 5.759 -52.571 1.00 28.00 19 THR C N 1
ATOM 2033 C CA . THR C 1 19 ? 9.830 4.442 -52.052 1.00 27.33 19 THR C CA 1
ATOM 2034 C C . THR C 1 19 ? 8.998 4.207 -50.797 1.00 23.34 19 THR C C 1
ATOM 2035 O O . THR C 1 19 ? 8.579 5.157 -50.128 1.00 24.74 19 THR C O 1
ATOM 2039 N N . ASN C 1 20 ? 8.733 2.941 -50.493 1.00 22.09 20 ASN C N 1
ATOM 2040 C CA . ASN C 1 20 ? 7.813 2.578 -49.414 1.00 24.30 20 ASN C CA 1
ATOM 2041 C C . ASN C 1 20 ? 8.438 1.537 -48.493 1.00 27.28 20 ASN C C 1
ATOM 2042 O O . ASN C 1 20 ? 7.957 0.403 -48.402 1.00 29.62 20 ASN C O 1
ATOM 2047 N N . PRO C 1 21 ? 9.500 1.895 -47.780 1.00 26.28 21 PRO C N 1
ATOM 2048 C CA . PRO C 1 21 ? 10.028 1.006 -46.745 1.00 30.87 21 PRO C CA 1
ATOM 2049 C C . PRO C 1 21 ? 9.160 1.085 -45.496 1.00 39.96 21 PRO C C 1
ATOM 2050 O O . PRO C 1 21 ? 8.210 1.866 -45.411 1.00 37.09 21 PRO C O 1
ATOM 2054 N N . THR C 1 22 ? 9.519 0.256 -44.507 1.00 39.57 22 THR C N 1
ATOM 2055 C CA . THR C 1 22 ? 8.791 0.169 -43.237 1.00 47.51 22 THR C CA 1
ATOM 2056 C C . THR C 1 22 ? 9.830 0.006 -42.128 1.00 52.00 22 THR C C 1
ATOM 2057 O O . THR C 1 22 ? 10.077 -1.096 -41.638 1.00 67.97 22 THR C O 1
ATOM 2061 N N . PHE C 1 23 ? 10.450 1.113 -41.734 1.00 43.33 23 PHE C N 1
ATOM 2062 C CA . PHE C 1 23 ? 11.397 1.106 -40.631 1.00 42.61 23 PHE C CA 1
ATOM 2063 C C . PHE C 1 23 ? 11.053 2.236 -39.673 1.00 39.02 23 PHE C C 1
ATOM 2064 O O . PHE C 1 23 ? 10.306 3.159 -40.011 1.00 35.45 23 PHE C O 1
ATOM 2072 N N . CYS C 1 24 ? 11.597 2.148 -38.462 1.00 37.82 24 CYS C N 1
ATOM 2073 C CA . CYS C 1 24 ? 11.404 3.202 -37.476 1.00 38.36 24 CYS C CA 1
ATOM 2074 C C . CYS C 1 24 ? 12.363 4.353 -37.762 1.00 38.25 24 CYS C C 1
ATOM 2075 O O . CYS C 1 24 ? 13.573 4.146 -37.900 1.00 35.80 24 CYS C O 1
ATOM 2078 N N . ILE C 1 25 ? 11.814 5.567 -37.853 1.00 32.37 25 ILE C N 1
ATOM 2079 C CA . ILE C 1 25 ? 12.591 6.702 -38.347 1.00 31.54 25 ILE C CA 1
ATOM 2080 C C . ILE C 1 25 ? 13.780 6.998 -37.437 1.00 34.86 25 ILE C C 1
ATOM 2081 O O . ILE C 1 25 ? 14.871 7.329 -37.919 1.00 33.35 25 ILE C O 1
ATOM 2086 N N . SER C 1 26 ? 13.608 6.855 -36.122 1.00 34.99 26 SER C N 1
ATOM 2087 C CA . SER C 1 26 ? 14.675 7.192 -35.188 1.00 37.24 26 SER C CA 1
ATOM 2088 C C . SER C 1 26 ? 15.795 6.158 -35.156 1.00 41.76 26 SER C C 1
ATOM 2089 O O . SER C 1 26 ? 16.831 6.416 -34.533 1.00 43.67 26 SER C O 1
ATOM 2092 N N . ASP C 1 27 ? 15.629 5.005 -35.811 1.00 41.09 27 ASP C N 1
ATOM 2093 C CA . ASP C 1 27 ? 16.735 4.063 -35.934 1.00 48.25 27 ASP C CA 1
ATOM 2094 C C . ASP C 1 27 ? 17.789 4.514 -36.934 1.00 41.79 27 ASP C C 1
ATOM 2095 O O . ASP C 1 27 ? 18.895 3.964 -36.930 1.00 50.51 27 ASP C O 1
ATOM 2100 N N . TYR C 1 28 ? 17.484 5.488 -37.791 1.00 36.80 28 TYR C N 1
ATOM 2101 C CA . TYR C 1 28 ? 18.446 5.944 -38.783 1.00 39.24 28 TYR C CA 1
ATOM 2102 C C . TYR C 1 28 ? 18.607 7.454 -38.846 1.00 32.51 28 TYR C C 1
ATOM 2103 O O . TYR C 1 28 ? 19.563 7.922 -39.471 1.00 40.09 28 TYR C O 1
ATOM 2112 N N . PHE C 1 29 ? 17.731 8.224 -38.208 1.00 30.34 29 PHE C N 1
ATOM 2113 C CA . PHE C 1 29 ? 17.790 9.675 -38.234 1.00 34.82 29 PHE C CA 1
ATOM 2114 C C . PHE C 1 29 ? 17.697 10.230 -36.819 1.00 38.04 29 PHE C C 1
ATOM 2115 O O . PHE C 1 29 ? 17.048 9.650 -35.944 1.00 36.20 29 PHE C O 1
ATOM 2123 N N . GLU C 1 30 ? 18.332 11.376 -36.610 1.00 37.69 30 GLU C N 1
ATOM 2124 C CA . GLU C 1 30 ? 18.079 12.206 -35.442 1.00 39.83 30 GLU C CA 1
ATOM 2125 C C . GLU C 1 30 ? 17.021 13.237 -35.812 1.00 35.82 30 GLU C C 1
ATOM 2126 O O . GLU C 1 30 ? 17.130 13.890 -36.853 1.00 27.77 30 GLU C O 1
ATOM 2132 N N . ILE C 1 31 ? 16.002 13.376 -34.972 1.00 30.25 31 ILE C N 1
ATOM 2133 C CA . ILE C 1 31 ? 14.909 14.310 -35.220 1.00 34.82 31 ILE C CA 1
ATOM 2134 C C . ILE C 1 31 ? 15.274 15.662 -34.617 1.00 33.17 31 ILE C C 1
ATOM 2135 O O . ILE C 1 31 ? 15.616 15.752 -33.434 1.00 33.00 31 ILE C O 1
ATOM 2140 N N . VAL C 1 32 ? 15.214 16.712 -35.429 1.00 29.62 32 VAL C N 1
ATOM 2141 C CA . VAL C 1 32 ? 15.447 18.079 -34.977 1.00 34.25 32 VAL C CA 1
ATOM 2142 C C . VAL C 1 32 ? 14.104 18.790 -35.054 1.00 30.01 32 VAL C C 1
ATOM 2143 O O . VAL C 1 32 ? 13.668 19.207 -36.133 1.00 26.19 32 VAL C O 1
ATOM 2147 N N . ARG C 1 33 ? 13.445 18.934 -33.911 1.00 29.75 33 ARG C N 1
ATOM 2148 C CA . ARG C 1 33 ? 12.052 19.351 -33.908 1.00 28.78 33 ARG C CA 1
ATOM 2149 C C . ARG C 1 33 ? 11.913 20.838 -34.211 1.00 30.56 33 ARG C C 1
ATOM 2150 O O . ARG C 1 33 ? 12.788 21.648 -33.894 1.00 30.28 33 ARG C O 1
ATOM 2158 N N . GLN C 1 34 ? 10.794 21.187 -34.846 1.00 28.80 34 GLN C N 1
ATOM 2159 C CA . GLN C 1 34 ? 10.526 22.518 -35.360 1.00 25.94 34 GLN C CA 1
ATOM 2160 C C . GLN C 1 34 ? 9.209 23.053 -34.805 1.00 26.24 34 GLN C C 1
ATOM 2161 O O . GLN C 1 34 ? 8.330 22.271 -34.424 1.00 37.87 34 GLN C O 1
ATOM 2167 N N . PRO C 1 35 ? 9.040 24.374 -34.740 1.00 30.07 35 PRO C N 1
ATOM 2168 C CA . PRO C 1 35 ? 7.834 24.929 -34.111 1.00 26.98 35 PRO C CA 1
ATOM 2169 C C . PRO C 1 35 ? 6.575 24.649 -34.919 1.00 29.84 35 PRO C C 1
ATOM 2170 O O . PRO C 1 35 ? 6.607 24.493 -36.143 1.00 30.96 35 PRO C O 1
ATOM 2174 N N . GLY C 1 36 ? 5.453 24.569 -34.206 1.00 28.71 36 GLY C N 1
ATOM 2175 C CA . GLY C 1 36 ? 4.162 24.371 -34.832 1.00 36.86 36 GLY C CA 1
ATOM 2176 C C . GLY C 1 36 ? 3.464 25.682 -35.122 1.00 33.28 36 GLY C C 1
ATOM 2177 O O . GLY C 1 36 ? 2.351 25.923 -34.649 1.00 39.53 36 GLY C O 1
ATOM 2178 N N . ASP C 1 37 ? 4.117 26.538 -35.907 1.00 35.92 37 ASP C N 1
ATOM 2179 C CA . ASP C 1 37 ? 3.621 27.875 -36.203 1.00 32.03 37 ASP C CA 1
ATOM 2180 C C . ASP C 1 37 ? 3.155 28.026 -37.646 1.00 33.48 37 ASP C C 1
ATOM 2181 O O . ASP C 1 37 ? 2.954 29.155 -38.107 1.00 35.27 37 ASP C O 1
ATOM 2186 N N . GLY C 1 38 ? 2.991 26.924 -38.374 1.00 32.00 38 GLY C N 1
ATOM 2187 C CA . GLY C 1 38 ? 2.617 26.990 -39.771 1.00 27.23 38 GLY C CA 1
ATOM 2188 C C . GLY C 1 38 ? 3.765 27.197 -40.732 1.00 29.47 38 GLY C C 1
ATOM 2189 O O . GLY C 1 38 ? 3.549 27.132 -41.950 1.00 29.59 38 GLY C O 1
ATOM 2190 N N . ASN C 1 39 ? 4.975 27.446 -40.232 1.00 28.79 39 ASN C N 1
ATOM 2191 C CA . ASN C 1 39 ? 6.155 27.639 -41.063 1.00 29.15 39 ASN C CA 1
ATOM 2192 C C . ASN C 1 39 ? 7.098 26.446 -41.014 1.00 23.10 39 ASN C C 1
ATOM 2193 O O . ASN C 1 39 ? 8.203 26.519 -41.566 1.00 29.91 39 ASN C O 1
ATOM 2198 N N . CYS C 1 40 ? 6.676 25.346 -40.380 1.00 22.58 40 CYS C N 1
ATOM 2199 C CA . CYS C 1 40 ? 7.587 24.260 -40.031 1.00 21.74 40 CYS C CA 1
ATOM 2200 C C . CYS C 1 40 ? 8.293 23.670 -41.245 1.00 28.35 40 CYS C C 1
ATOM 2201 O O . CYS C 1 40 ? 9.436 23.212 -41.127 1.00 26.85 40 CYS C O 1
ATOM 2204 N N . PHE C 1 41 ? 7.639 23.643 -42.409 1.00 26.62 41 PHE C N 1
ATOM 2205 C CA . PHE C 1 41 ? 8.337 23.166 -43.601 1.00 24.12 41 PHE C CA 1
ATOM 2206 C C . PHE C 1 41 ? 9.573 24.012 -43.864 1.00 24.77 41 PHE C C 1
ATOM 2207 O O . PHE C 1 41 ? 10.665 23.484 -44.114 1.00 27.55 41 PHE C O 1
ATOM 2215 N N . TYR C 1 42 ? 9.421 25.335 -43.793 1.00 23.28 42 TYR C N 1
ATOM 2216 C CA . TYR C 1 42 ? 10.537 26.219 -44.094 1.00 24.40 42 TYR C CA 1
ATOM 2217 C C . TYR C 1 42 ? 11.531 26.286 -42.944 1.00 29.71 42 TYR C C 1
ATOM 2218 O O . TYR C 1 42 ? 12.732 26.443 -43.186 1.00 28.72 42 TYR C O 1
ATOM 2227 N N . HIS C 1 43 ? 11.058 26.164 -41.698 1.00 26.35 43 HIS C N 1
ATOM 2228 C CA . HIS C 1 43 ? 11.978 26.001 -40.576 1.00 23.91 43 HIS C CA 1
ATOM 2229 C C . HIS C 1 43 ? 12.864 24.779 -40.772 1.00 24.14 43 HIS C C 1
ATOM 2230 O O . HIS C 1 43 ? 14.073 24.829 -40.510 1.00 27.47 43 HIS C O 1
ATOM 2237 N N . SER C 1 44 ? 12.274 23.666 -41.223 1.00 25.17 44 SER C N 1
ATOM 2238 C CA . SER C 1 44 ? 13.023 22.420 -41.356 1.00 29.24 44 SER C CA 1
ATOM 2239 C C . SER C 1 44 ? 14.078 22.516 -42.451 1.00 29.01 44 SER C C 1
ATOM 2240 O O . SER C 1 44 ? 15.202 22.033 -42.279 1.00 31.68 44 SER C O 1
ATOM 2243 N N . ILE C 1 45 ? 13.728 23.117 -43.590 1.00 23.91 45 ILE C N 1
ATOM 2244 C CA . ILE C 1 45 ? 14.719 23.347 -44.641 1.00 27.77 45 ILE C CA 1
ATOM 2245 C C . ILE C 1 45 ? 15.833 24.250 -44.132 1.00 30.22 45 ILE C C 1
ATOM 2246 O O . ILE C 1 45 ? 17.022 23.990 -44.364 1.00 32.18 45 ILE C O 1
ATOM 2251 N N . ALA C 1 46 ? 15.469 25.322 -43.421 1.00 29.49 46 ALA C N 1
ATOM 2252 C CA . ALA C 1 46 ? 16.471 26.264 -42.935 1.00 30.54 46 ALA C CA 1
ATOM 2253 C C . ALA C 1 46 ? 17.437 25.601 -41.965 1.00 34.20 46 ALA C C 1
ATOM 2254 O O . ALA C 1 46 ? 18.642 25.872 -42.007 1.00 37.90 46 ALA C O 1
ATOM 2256 N N . GLU C 1 47 ? 16.926 24.721 -41.098 1.00 32.10 47 GLU C N 1
ATOM 2257 C CA . GLU C 1 47 ? 17.780 24.014 -40.148 1.00 32.63 47 GLU C CA 1
ATOM 2258 C C . GLU C 1 47 ? 18.894 23.253 -40.854 1.00 31.17 47 GLU C C 1
ATOM 2259 O O . GLU C 1 47 ? 20.044 23.258 -40.401 1.00 30.41 47 GLU C O 1
ATOM 2265 N N . LEU C 1 48 ? 18.573 22.594 -41.966 1.00 30.96 48 LEU C N 1
ATOM 2266 C CA . LEU C 1 48 ? 19.551 21.786 -42.679 1.00 33.57 48 LEU C CA 1
ATOM 2267 C C . LEU C 1 48 ? 20.326 22.573 -43.727 1.00 34.97 48 LEU C C 1
ATOM 2268 O O . LEU C 1 48 ? 21.471 22.223 -44.031 1.00 38.65 48 LEU C O 1
ATOM 2273 N N . PHE C 1 49 ? 19.734 23.628 -44.285 1.00 34.06 49 PHE C N 1
ATOM 2274 C CA . PHE C 1 49 ? 20.375 24.337 -45.389 1.00 39.53 49 PHE C CA 1
ATOM 2275 C C . PHE C 1 49 ? 21.380 25.371 -44.893 1.00 41.52 49 PHE C C 1
ATOM 2276 O O . PHE C 1 49 ? 22.464 25.508 -45.470 1.00 42.02 49 PHE C O 1
ATOM 2284 N N . PHE C 1 50 ? 21.050 26.097 -43.827 1.00 42.75 50 PHE C N 1
ATOM 2285 C CA . PHE C 1 50 ? 21.925 27.128 -43.289 1.00 41.76 50 PHE C CA 1
ATOM 2286 C C . PHE C 1 50 ? 22.788 26.574 -42.163 1.00 46.31 50 PHE C C 1
ATOM 2287 O O . PHE C 1 50 ? 22.401 25.637 -41.460 1.00 49.37 50 PHE C O 1
ATOM 2295 N N . ASP C 1 51 ? 23.972 27.172 -41.998 1.00 62.24 51 ASP C N 1
ATOM 2296 C CA . ASP C 1 51 ? 24.874 26.747 -40.933 1.00 63.77 51 ASP C CA 1
ATOM 2297 C C . ASP C 1 51 ? 24.312 27.092 -39.560 1.00 60.96 51 ASP C C 1
ATOM 2298 O O . ASP C 1 51 ? 24.402 26.286 -38.627 1.00 63.35 51 ASP C O 1
ATOM 2303 N N . VAL C 1 52 ? 23.730 28.280 -39.415 1.00 60.86 52 VAL C N 1
ATOM 2304 C CA . VAL C 1 52 ? 23.076 28.690 -38.180 1.00 65.73 52 VAL C CA 1
ATOM 2305 C C . VAL C 1 52 ? 21.660 29.143 -38.513 1.00 63.99 52 VAL C C 1
ATOM 2306 O O . VAL C 1 52 ? 21.461 29.972 -39.409 1.00 68.80 52 VAL C O 1
ATOM 2310 N N . LYS C 1 53 ? 20.680 28.583 -37.809 1.00 59.95 53 LYS C N 1
ATOM 2311 C CA . LYS C 1 53 ? 19.270 28.873 -38.035 1.00 53.95 53 LYS C CA 1
ATOM 2312 C C . LYS C 1 53 ? 18.698 29.621 -36.840 1.00 52.77 53 LYS C C 1
ATOM 2313 O O . LYS C 1 53 ? 18.801 29.152 -35.702 1.00 51.03 53 LYS C O 1
ATOM 2319 N N . THR C 1 54 ? 18.108 30.776 -37.101 1.00 52.70 54 THR C N 1
ATOM 2320 C CA . THR C 1 54 ? 17.348 31.539 -36.125 1.00 50.23 54 THR C CA 1
ATOM 2321 C C . THR C 1 54 ? 15.864 31.256 -36.298 1.00 42.07 54 THR C C 1
ATOM 2322 O O . THR C 1 54 ? 15.451 30.603 -37.260 1.00 40.16 54 THR C O 1
ATOM 2326 N N . PRO C 1 55 ? 15.015 31.729 -35.373 1.00 47.16 55 PRO C N 1
ATOM 2327 C CA . PRO C 1 55 ? 13.565 31.595 -35.582 1.00 47.57 55 PRO C CA 1
ATOM 2328 C C . PRO C 1 55 ? 13.042 32.318 -36.817 1.00 49.02 55 PRO C C 1
ATOM 2329 O O . PRO C 1 55 ? 11.875 32.139 -37.180 1.00 44.38 55 PRO C O 1
ATOM 2333 N N . PHE C 1 56 ? 13.871 33.133 -37.473 1.00 45.87 56 PHE C N 1
ATOM 2334 C CA .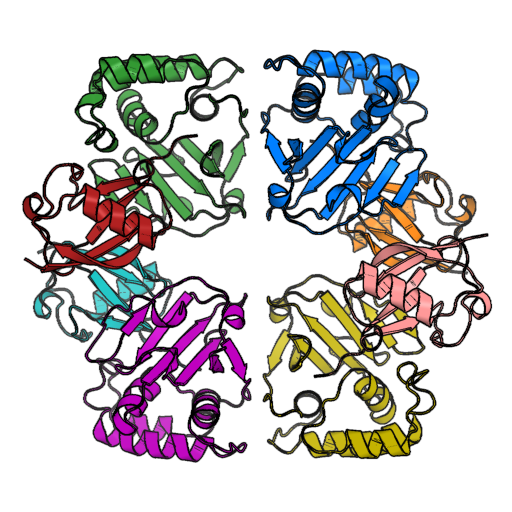 PHE C 1 56 ? 13.431 33.857 -38.659 1.00 44.73 56 PHE C CA 1
ATOM 2335 C C . PHE C 1 56 ? 14.160 33.448 -39.931 1.00 46.04 56 PHE C C 1
ATOM 2336 O O . PHE C 1 56 ? 13.874 34.011 -40.995 1.00 41.88 56 PHE C O 1
ATOM 2344 N N . SER C 1 57 ? 15.072 32.474 -39.863 1.00 35.46 57 SER C N 1
ATOM 2345 C CA . SER C 1 57 ? 15.789 32.046 -41.060 1.00 36.86 57 SER C CA 1
ATOM 2346 C C . SER C 1 57 ? 14.865 31.448 -42.111 1.00 38.81 57 SER C C 1
ATOM 2347 O O . SER C 1 57 ? 15.235 31.409 -43.290 1.00 39.47 57 SER C O 1
ATOM 2350 N N . PHE C 1 58 ? 13.669 30.997 -41.720 1.00 39.28 58 PHE C N 1
ATOM 2351 C CA . PHE C 1 58 ? 12.762 30.375 -42.678 1.00 32.23 58 PHE C CA 1
ATOM 2352 C C . PHE C 1 58 ? 12.342 31.331 -43.787 1.00 37.80 58 PHE C C 1
ATOM 2353 O O . PHE C 1 58 ? 11.917 30.876 -44.853 1.00 34.04 58 PHE C O 1
ATOM 2361 N N . ARG C 1 59 ? 12.433 32.641 -43.560 1.00 34.02 59 ARG C N 1
ATOM 2362 C CA . ARG C 1 59 ? 12.033 33.582 -44.597 1.00 38.01 59 ARG C CA 1
ATOM 2363 C C . ARG C 1 59 ? 13.031 33.614 -45.747 1.00 37.02 59 ARG C C 1
ATOM 2364 O O . ARG C 1 59 ? 12.659 33.958 -46.875 1.00 42.54 59 ARG C O 1
ATOM 2372 N N . LYS C 1 60 ? 14.295 33.267 -45.491 1.00 38.74 60 LYS C N 1
ATOM 2373 C CA . LYS C 1 60 ? 15.247 33.157 -46.591 1.00 38.71 60 LYS C CA 1
ATOM 2374 C C . LYS C 1 60 ? 14.888 31.996 -47.510 1.00 39.45 60 LYS C C 1
ATOM 2375 O O . LYS C 1 60 ? 15.089 32.083 -48.727 1.00 38.32 60 LYS C O 1
ATOM 2381 N N . VAL C 1 61 ? 14.350 30.910 -46.950 1.00 28.71 61 VAL C N 1
ATOM 2382 C CA . VAL C 1 61 ? 13.907 29.789 -47.775 1.00 30.91 61 VAL C CA 1
ATOM 2383 C C . VAL C 1 61 ? 12.704 30.191 -48.617 1.00 33.98 61 VAL C C 1
ATOM 2384 O O . VAL C 1 61 ? 12.610 29.838 -49.799 1.00 36.24 61 VAL C O 1
ATOM 2388 N N . LYS C 1 62 ? 11.771 30.945 -48.033 1.00 36.41 62 LYS C N 1
ATOM 2389 C CA . LYS C 1 62 ? 10.585 31.343 -48.783 1.00 37.32 62 LYS C CA 1
ATOM 2390 C C . LYS C 1 62 ? 10.927 32.308 -49.911 1.00 43.15 62 LYS C C 1
ATOM 2391 O O . LYS C 1 62 ? 10.244 32.321 -50.942 1.00 43.18 62 LYS C O 1
ATOM 2397 N N . GLU C 1 63 ? 11.973 33.118 -49.747 1.00 42.53 63 GLU C N 1
ATOM 2398 C CA . GLU C 1 63 ? 12.393 33.962 -50.859 1.00 49.71 63 GLU C CA 1
ATOM 2399 C C . GLU C 1 63 ? 13.034 33.131 -51.963 1.00 47.78 63 GLU C C 1
ATOM 2400 O O . GLU C 1 63 ? 12.849 33.431 -53.148 1.00 51.99 63 GLU C O 1
ATOM 2406 N N . HIS C 1 64 ? 13.773 32.080 -51.598 1.00 42.30 64 HIS C N 1
ATOM 2407 C CA . HIS C 1 64 ? 14.190 31.101 -52.596 1.00 41.29 64 HIS C CA 1
ATOM 2408 C C . HIS C 1 64 ? 12.988 30.427 -53.246 1.00 40.52 64 HIS C C 1
ATOM 2409 O O . HIS C 1 64 ? 13.022 30.122 -54.444 1.00 36.56 64 HIS C O 1
ATOM 2416 N N . LEU C 1 65 ? 11.914 30.197 -52.483 1.00 33.40 65 LEU C N 1
ATOM 2417 C CA . LEU C 1 65 ? 10.718 29.597 -53.071 1.00 35.61 65 LEU C CA 1
ATOM 2418 C C . LEU C 1 65 ? 10.095 30.513 -54.118 1.00 47.26 65 LEU C C 1
ATOM 2419 O O . LEU C 1 65 ? 9.562 30.036 -55.127 1.00 47.23 65 LEU C O 1
ATOM 2424 N N . ARG C 1 66 ? 10.156 31.831 -53.895 1.00 46.15 66 ARG C N 1
ATOM 2425 C CA . ARG C 1 66 ? 9.651 32.783 -54.879 1.00 43.36 66 ARG C CA 1
ATOM 2426 C C . ARG C 1 66 ? 10.341 32.607 -56.221 1.00 42.52 66 ARG C C 1
ATOM 2427 O O . ARG C 1 66 ? 9.685 32.473 -57.260 1.00 46.80 66 ARG C O 1
ATOM 2435 N N . LEU C 1 67 ? 11.676 32.652 -56.217 1.00 41.41 67 LEU C N 1
ATOM 2436 C CA . LEU C 1 67 ? 12.437 32.489 -57.447 1.00 43.69 67 LEU C CA 1
ATOM 2437 C C . LEU C 1 67 ? 12.187 31.125 -58.067 1.00 42.68 67 LEU C C 1
ATOM 2438 O O . LEU C 1 67 ? 12.128 31.004 -59.297 1.00 49.22 67 LEU C O 1
ATOM 2443 N N . ALA C 1 68 ? 12.031 30.095 -57.234 1.00 37.02 68 ALA C N 1
ATOM 2444 C CA . ALA C 1 68 ? 11.733 28.761 -57.741 1.00 36.52 68 ALA C CA 1
ATOM 2445 C C . ALA C 1 68 ? 10.387 28.735 -58.453 1.00 42.39 68 ALA C C 1
ATOM 2446 O O . ALA C 1 68 ? 10.282 28.233 -59.576 1.00 42.79 68 ALA C O 1
ATOM 2448 N N . ALA C 1 69 ? 9.345 29.274 -57.813 1.00 39.59 69 ALA C N 1
ATOM 2449 C CA . ALA C 1 69 ? 8.012 29.234 -58.409 1.00 40.68 69 ALA C CA 1
ATOM 2450 C C . ALA C 1 69 ? 7.971 30.006 -59.720 1.00 46.88 69 ALA C C 1
ATOM 2451 O O . ALA C 1 69 ? 7.385 29.542 -60.706 1.00 45.61 69 ALA C O 1
ATOM 2453 N N . ASP C 1 70 ? 8.598 31.183 -59.754 1.00 48.34 70 ASP C N 1
ATOM 2454 C CA . ASP C 1 70 ? 8.648 31.953 -60.991 1.00 51.55 70 ASP C CA 1
ATOM 2455 C C . ASP C 1 70 ? 9.277 31.151 -62.120 1.00 50.83 70 ASP C C 1
ATOM 2456 O O . ASP C 1 70 ? 8.886 31.301 -63.284 1.00 52.29 70 ASP C O 1
ATOM 2461 N N . ALA C 1 71 ? 10.239 30.287 -61.800 1.00 45.03 71 ALA C N 1
ATOM 2462 C CA . ALA C 1 71 ? 10.968 29.554 -62.822 1.00 57.02 71 ALA C CA 1
ATOM 2463 C C . ALA C 1 71 ? 10.363 28.196 -63.145 1.00 50.43 71 ALA C C 1
ATOM 2464 O O . ALA C 1 71 ? 10.515 27.725 -64.275 1.00 48.90 71 ALA C O 1
ATOM 2466 N N . PHE C 1 72 ? 9.673 27.553 -62.199 1.00 45.83 72 PHE C N 1
ATOM 2467 C CA . PHE C 1 72 ? 9.282 26.161 -62.387 1.00 48.06 72 PHE C CA 1
ATOM 2468 C C . PHE C 1 72 ? 7.804 25.852 -62.181 1.00 45.95 72 PHE C C 1
ATOM 2469 O O . PHE C 1 72 ? 7.382 24.751 -62.552 1.00 45.68 72 PHE C O 1
ATOM 2477 N N . TYR C 1 73 ? 7.007 26.774 -61.628 1.00 41.39 73 TYR C N 1
ATOM 2478 C CA . TYR C 1 73 ? 5.643 26.427 -61.223 1.00 46.70 73 TYR C CA 1
ATOM 2479 C C . TYR C 1 73 ? 4.805 25.942 -62.400 1.00 47.98 73 TYR C C 1
ATOM 2480 O O . TYR C 1 73 ? 4.013 25.001 -62.261 1.00 43.94 73 TYR C O 1
ATOM 2489 N N . ASP C 1 74 ? 4.951 26.581 -63.561 1.00 46.38 74 ASP C N 1
ATOM 2490 C CA . ASP C 1 74 ? 4.135 26.233 -64.717 1.00 47.72 74 ASP C CA 1
ATOM 2491 C C . ASP C 1 74 ? 4.422 24.831 -65.233 1.00 51.58 74 ASP C C 1
ATOM 2492 O O . ASP C 1 74 ? 3.635 24.313 -66.035 1.00 49.08 74 ASP C O 1
ATOM 2497 N N . THR C 1 75 ? 5.517 24.210 -64.792 1.00 47.88 75 THR C N 1
ATOM 2498 C CA . THR C 1 75 ? 5.910 22.871 -65.207 1.00 46.94 75 THR C CA 1
ATOM 2499 C C . THR C 1 75 ? 5.711 21.836 -64.106 1.00 44.16 75 THR C C 1
ATOM 2500 O O . THR C 1 75 ? 5.989 20.652 -64.326 1.00 45.60 75 THR C O 1
ATOM 2504 N N . GLU C 1 76 ? 5.234 22.245 -62.938 1.00 45.53 76 GLU C N 1
ATOM 2505 C CA . GLU C 1 76 ? 5.177 21.340 -61.795 1.00 38.78 76 GLU C CA 1
ATOM 2506 C C . GLU C 1 76 ? 4.046 20.331 -61.952 1.00 43.74 76 GLU C C 1
ATOM 2507 O O . GLU C 1 76 ? 2.891 20.726 -62.152 1.00 39.20 76 GLU C O 1
ATOM 2513 N N . PRO C 1 77 ? 4.332 19.027 -61.849 1.00 40.25 77 PRO C N 1
ATOM 2514 C CA . PRO C 1 77 ? 3.260 18.031 -62.022 1.00 51.49 77 PRO C CA 1
ATOM 2515 C C . PRO C 1 77 ? 2.178 18.127 -60.965 1.00 45.98 77 PRO C C 1
ATOM 2516 O O . PRO C 1 77 ? 1.001 17.890 -61.269 1.00 41.58 77 PRO C O 1
ATOM 2520 N N . GLU C 1 78 ? 2.545 18.458 -59.724 1.00 42.04 78 GLU C N 1
ATOM 2521 C CA . GLU C 1 78 ? 1.554 18.511 -58.656 1.00 49.01 78 GLU C CA 1
ATOM 2522 C C . GLU C 1 78 ? 0.582 19.667 -58.853 1.00 48.31 78 GLU C C 1
ATOM 2523 O O . GLU C 1 78 ? -0.579 19.572 -58.444 1.00 46.59 78 GLU C O 1
ATOM 2529 N N . ALA C 1 79 ? 1.025 20.749 -59.495 1.00 54.25 79 ALA C N 1
ATOM 2530 C CA . ALA C 1 79 ? 0.177 21.906 -59.757 1.00 59.19 79 ALA C CA 1
ATOM 2531 C C . ALA C 1 79 ? -0.840 21.675 -60.872 1.00 61.84 79 ALA C C 1
ATOM 2532 O O . ALA C 1 79 ? -1.667 22.558 -61.124 1.00 61.36 79 ALA C O 1
ATOM 2534 N N . ILE C 1 80 ? -0.803 20.532 -61.550 1.00 61.37 80 ILE C N 1
ATOM 2535 C CA . ILE C 1 80 ? -1.768 20.250 -62.606 1.00 65.68 80 ILE C CA 1
ATOM 2536 C C . ILE C 1 80 ? -3.099 19.884 -61.963 1.00 72.03 80 ILE C C 1
ATOM 2537 O O . ILE C 1 80 ? -3.144 19.118 -60.993 1.00 72.99 80 ILE C O 1
ATOM 2542 N N . GLY C 1 81 ? -4.186 20.446 -62.492 1.00 78.52 81 GLY C N 1
ATOM 2543 C CA . GLY C 1 81 ? -5.517 20.175 -61.993 1.00 84.96 81 GLY C CA 1
ATOM 2544 C C . GLY C 1 81 ? -5.981 21.055 -60.852 1.00 83.76 81 GLY C C 1
ATOM 2545 O O . GLY C 1 81 ? -7.079 20.829 -60.326 1.00 83.64 81 GLY C O 1
ATOM 2546 N N . THR C 1 82 ? -5.190 22.049 -60.449 1.00 78.16 82 THR C N 1
ATOM 2547 C CA . THR C 1 82 ? -5.574 22.936 -59.358 1.00 74.71 82 THR C CA 1
ATOM 2548 C C . THR C 1 82 ? -6.209 24.235 -59.834 1.00 75.75 82 THR C C 1
ATOM 2549 O O . THR C 1 82 ? -6.987 24.838 -59.088 1.00 75.05 82 THR C O 1
ATOM 2553 N N . GLY C 1 83 ? -5.902 24.680 -61.051 1.00 76.10 83 GLY C N 1
ATOM 2554 C CA . GLY C 1 83 ? -6.446 25.928 -61.548 1.00 75.74 83 GLY C CA 1
ATOM 2555 C C . GLY C 1 83 ? -5.894 27.172 -60.893 1.00 69.82 83 GLY C C 1
ATOM 2556 O O . GLY C 1 83 ? -6.486 28.246 -61.039 1.00 71.64 83 GLY C O 1
ATOM 2557 N N . VAL C 1 84 ? -4.783 27.062 -60.173 1.00 60.12 84 VAL C N 1
ATOM 2558 C CA . VAL C 1 84 ? -4.146 28.195 -59.515 1.00 55.43 84 VAL C CA 1
ATOM 2559 C C . VAL C 1 84 ? -3.014 28.680 -60.409 1.00 59.69 84 VAL C C 1
ATOM 2560 O O . VAL C 1 84 ? -2.092 27.918 -60.727 1.00 57.13 84 VAL C O 1
ATOM 2564 N N . THR C 1 85 ? -3.088 29.942 -60.829 1.00 63.68 85 THR C N 1
ATOM 2565 C CA . THR C 1 85 ? -2.033 30.509 -61.652 1.00 51.26 85 THR C CA 1
ATOM 2566 C C . THR C 1 85 ? -0.780 30.748 -60.817 1.00 49.27 85 THR C C 1
ATOM 2567 O O . THR C 1 85 ? -0.820 30.801 -59.583 1.00 48.18 85 THR C O 1
ATOM 2571 N N . LYS C 1 86 ? 0.348 30.899 -61.515 1.00 49.40 86 LYS C N 1
ATOM 2572 C CA . LYS C 1 86 ? 1.612 31.152 -60.832 1.00 52.32 86 LYS C CA 1
ATOM 2573 C C . LYS C 1 86 ? 1.507 32.353 -59.900 1.00 56.12 86 LYS C C 1
ATOM 2574 O O . LYS C 1 86 ? 2.013 32.315 -58.772 1.00 46.92 86 LYS C O 1
ATOM 2580 N N . GLU C 1 87 ? 0.841 33.422 -60.350 1.00 50.12 87 GLU C N 1
ATOM 2581 C CA . GLU C 1 87 ? 0.713 34.630 -59.537 1.00 50.76 87 GLU C CA 1
ATOM 2582 C C . GLU C 1 87 ? -0.110 34.367 -58.284 1.00 51.77 87 GLU C C 1
ATOM 2583 O O . GLU C 1 87 ? 0.270 34.779 -57.181 1.00 51.69 87 GLU C O 1
ATOM 2589 N N . GLU C 1 88 ? -1.257 33.701 -58.437 1.00 52.30 88 GLU C N 1
ATOM 2590 C CA . GLU C 1 88 ? -2.084 33.391 -57.276 1.00 55.10 88 GLU C CA 1
ATOM 2591 C C . GLU C 1 88 ? -1.344 32.482 -56.304 1.00 49.72 88 GLU C C 1
ATOM 2592 O O . GLU C 1 88 ? -1.461 32.642 -55.083 1.00 53.88 88 GLU C O 1
ATOM 2598 N N . TYR C 1 89 ? -0.563 31.535 -56.824 1.00 46.95 89 TYR C N 1
ATOM 2599 C CA . TYR C 1 89 ? 0.152 30.622 -55.941 1.00 50.89 89 TYR C CA 1
ATOM 2600 C C . TYR C 1 89 ? 1.211 31.359 -55.130 1.00 51.08 89 TYR C C 1
ATOM 2601 O O . TYR C 1 89 ? 1.319 31.168 -53.912 1.00 44.97 89 TYR C O 1
ATOM 2610 N N . ILE C 1 90 ? 2.020 32.187 -55.796 1.00 40.04 90 ILE C N 1
ATOM 2611 C CA . ILE C 1 90 ? 3.093 32.898 -55.107 1.00 35.80 90 ILE C CA 1
ATOM 2612 C C . ILE C 1 90 ? 2.522 33.793 -54.017 1.00 36.87 90 ILE C C 1
ATOM 2613 O O . ILE C 1 90 ? 3.016 33.806 -52.883 1.00 36.41 90 ILE C O 1
ATOM 2618 N N . GLN C 1 91 ? 1.467 34.547 -54.338 1.00 43.04 91 GLN C N 1
ATOM 2619 C CA . GLN C 1 91 ? 0.825 35.397 -53.339 1.00 49.25 91 GLN C CA 1
ATOM 2620 C C . GLN C 1 91 ? 0.401 34.593 -52.116 1.00 45.74 91 GLN C C 1
ATOM 2621 O O . GLN C 1 91 ? 0.646 35.007 -50.978 1.00 44.72 91 GLN C O 1
ATOM 2627 N N . ALA C 1 92 ? -0.221 33.433 -52.332 1.00 42.27 92 ALA C N 1
ATOM 2628 C CA . ALA C 1 92 ? -0.685 32.625 -51.209 1.00 43.59 92 ALA C CA 1
ATOM 2629 C C . ALA C 1 92 ? 0.480 31.985 -50.464 1.00 37.34 92 ALA C C 1
ATOM 2630 O O . ALA C 1 92 ? 0.474 31.922 -49.227 1.00 34.64 92 ALA C O 1
ATOM 2632 N N . ALA C 1 93 ? 1.495 31.512 -51.195 1.00 32.32 93 ALA C N 1
ATOM 2633 C CA . ALA C 1 93 ? 2.595 30.805 -50.547 1.00 34.69 93 ALA C CA 1
ATOM 2634 C C . ALA C 1 93 ? 3.416 31.732 -49.661 1.00 34.44 93 ALA C C 1
ATOM 2635 O O . ALA C 1 93 ? 4.009 31.278 -48.676 1.00 34.37 93 ALA C O 1
ATOM 2637 N N . MET C 1 94 ? 3.447 33.027 -49.978 1.00 34.50 94 MET C N 1
ATOM 2638 C CA . MET C 1 94 ? 4.273 33.969 -49.236 1.00 36.36 94 MET C CA 1
ATOM 2639 C C . MET C 1 94 ? 3.613 34.483 -47.965 1.00 44.85 94 MET C C 1
ATOM 2640 O O . MET C 1 94 ? 4.274 35.186 -47.192 1.00 39.97 94 MET C O 1
ATOM 2645 N N . LYS C 1 95 ? 2.343 34.165 -47.731 1.00 38.05 95 LYS C N 1
ATOM 2646 C CA . LYS C 1 95 ? 1.699 34.576 -46.494 1.00 40.28 95 LYS C CA 1
ATOM 2647 C C . LYS C 1 95 ? 2.358 33.884 -45.305 1.00 47.72 95 LYS C C 1
ATOM 2648 O O . LYS C 1 95 ? 2.842 32.752 -45.405 1.00 38.48 95 LYS C O 1
ATOM 2654 N N . ASP C 1 96 ? 2.392 34.582 -44.177 1.00 49.37 96 ASP C N 1
ATOM 2655 C CA . ASP C 1 96 ? 2.939 33.981 -42.971 1.00 48.98 96 ASP C CA 1
ATOM 2656 C C . ASP C 1 96 ? 2.085 32.798 -42.533 1.00 40.91 96 ASP C C 1
ATOM 2657 O O . ASP C 1 96 ? 0.874 32.753 -42.773 1.00 42.48 96 ASP C O 1
ATOM 2662 N N . ASN C 1 97 ? 2.740 31.821 -41.905 1.00 36.74 97 ASN C N 1
ATOM 2663 C CA . ASN C 1 97 ? 2.093 30.636 -41.342 1.00 32.76 97 ASN C CA 1
ATOM 2664 C C . ASN C 1 97 ? 1.376 29.801 -42.398 1.00 42.78 97 ASN C C 1
ATOM 2665 O O . ASN C 1 97 ? 0.480 29.018 -42.070 1.00 30.56 97 ASN C O 1
ATOM 2670 N N . GLU C 1 98 ? 1.756 29.955 -43.665 1.00 33.31 98 GLU C N 1
ATOM 2671 C CA . GLU C 1 98 ? 1.168 29.193 -44.758 1.00 32.78 98 GLU C CA 1
ATOM 2672 C C . GLU C 1 98 ? 1.932 27.886 -44.925 1.00 33.21 98 GLU C C 1
ATOM 2673 O O . GLU C 1 98 ? 3.164 27.889 -45.007 1.00 30.65 98 GLU C O 1
ATOM 2679 N N . TRP C 1 99 ? 1.203 26.774 -44.960 1.00 25.79 99 TRP C N 1
ATOM 2680 C CA . TRP C 1 99 ? 1.852 25.470 -45.000 1.00 26.25 99 TRP C CA 1
ATOM 2681 C C . TRP C 1 99 ? 2.542 25.251 -46.339 1.00 30.11 99 TRP C C 1
ATOM 2682 O O . TRP C 1 99 ? 2.046 25.668 -47.387 1.00 31.66 99 TRP C O 1
ATOM 2693 N N . GLY C 1 100 ? 3.707 24.607 -46.288 1.00 28.74 100 GLY C N 1
ATOM 2694 C CA . GLY C 1 100 ? 4.400 24.140 -47.465 1.00 29.65 100 GLY C CA 1
ATOM 2695 C C . GLY C 1 100 ? 4.536 22.626 -47.434 1.00 31.93 100 GLY C C 1
ATOM 2696 O O . GLY C 1 100 ? 4.137 21.959 -46.476 1.00 28.18 100 GLY C O 1
ATOM 2697 N N . GLY C 1 101 ? 5.102 22.095 -48.514 1.00 33.77 101 GLY C N 1
ATOM 2698 C CA . GLY C 1 101 ? 5.314 20.664 -48.603 1.00 27.08 101 GLY C CA 1
ATOM 2699 C C . GLY C 1 101 ? 5.901 20.199 -49.920 1.00 25.99 101 GLY C C 1
ATOM 2700 O O . GLY C 1 101 ? 6.894 20.753 -50.398 1.00 28.50 101 GLY C O 1
ATOM 2701 N N . SER C 1 102 ? 5.272 19.186 -50.523 1.00 21.62 102 SER C N 1
ATOM 2702 C CA . SER C 1 102 ? 5.880 18.495 -51.657 1.00 22.34 102 SER C CA 1
ATOM 2703 C C . SER C 1 102 ? 5.988 19.390 -52.888 1.00 24.79 102 SER C C 1
ATOM 2704 O O . SER C 1 102 ? 6.997 19.342 -53.603 1.00 27.93 102 SER C O 1
ATOM 2707 N N . LEU C 1 103 ? 4.959 20.193 -53.175 1.00 28.59 103 LEU C N 1
ATOM 2708 C CA . LEU C 1 103 ? 5.064 21.119 -54.303 1.00 29.52 103 LEU C CA 1
ATOM 2709 C C . LEU C 1 103 ? 6.237 22.069 -54.109 1.00 32.34 103 LEU C C 1
ATOM 2710 O O . LEU C 1 103 ? 7.030 22.292 -55.033 1.00 27.57 103 LEU C O 1
ATOM 2715 N N . GLU C 1 104 ? 6.372 22.622 -52.903 1.00 25.93 104 GLU C N 1
ATOM 2716 C CA . GLU C 1 104 ? 7.465 23.546 -52.623 1.00 28.81 104 GLU C CA 1
ATOM 2717 C C . GLU C 1 104 ? 8.814 22.839 -52.673 1.00 33.20 104 GLU C C 1
ATOM 2718 O O . GLU C 1 104 ? 9.795 23.400 -53.173 1.00 30.64 104 GLU C O 1
ATOM 2724 N N . ALA C 1 105 ? 8.883 21.604 -52.165 1.00 26.63 105 ALA C N 1
ATOM 2725 C CA . ALA C 1 105 ? 10.140 20.862 -52.200 1.00 25.46 105 ALA C CA 1
ATOM 2726 C C . ALA C 1 105 ? 10.583 20.583 -53.632 1.00 27.95 105 ALA C C 1
ATOM 2727 O O . ALA C 1 105 ? 11.773 20.689 -53.952 1.00 31.61 105 ALA C O 1
ATOM 2729 N N . SER C 1 106 ? 9.642 20.218 -54.505 1.00 25.59 106 SER C N 1
ATOM 2730 C CA . SER C 1 106 ? 9.988 19.952 -55.899 1.00 32.28 106 SER C CA 1
ATOM 2731 C C . SER C 1 106 ? 10.582 21.188 -56.567 1.00 30.69 106 SER C C 1
ATOM 2732 O O . SER C 1 106 ? 11.556 21.089 -57.322 1.00 36.81 106 SER C O 1
ATOM 2735 N N . MET C 1 107 ? 10.025 22.364 -56.284 1.00 27.39 107 MET C N 1
ATOM 2736 C CA . MET C 1 107 ? 10.561 23.576 -56.895 1.00 38.05 107 MET C CA 1
ATOM 2737 C C . MET C 1 107 ? 11.867 24.009 -56.239 1.00 37.56 107 MET C C 1
ATOM 2738 O O . MET C 1 107 ? 12.798 24.435 -56.933 1.00 39.38 107 MET C O 1
ATOM 2743 N N . LEU C 1 108 ? 11.963 23.891 -54.911 1.00 31.07 108 LEU C N 1
ATOM 2744 C CA . LEU C 1 108 ? 13.187 24.291 -54.223 1.00 36.56 108 LEU C CA 1
ATOM 2745 C C . LEU C 1 108 ? 14.359 23.399 -54.612 1.00 39.57 108 LEU C C 1
ATOM 2746 O O . LEU C 1 108 ? 15.496 23.875 -54.721 1.00 36.86 108 LEU C O 1
ATOM 2751 N N . SER C 1 109 ? 14.110 22.104 -54.823 1.00 30.61 109 SER C N 1
ATOM 2752 C CA . SER C 1 109 ? 15.207 21.216 -55.193 1.00 32.84 109 SER C CA 1
ATOM 2753 C C . SER C 1 109 ? 15.805 21.622 -56.534 1.00 34.91 109 SER C C 1
ATOM 2754 O O . SER C 1 109 ? 17.027 21.567 -56.717 1.00 37.38 109 SER C O 1
ATOM 2757 N N . LYS C 1 110 ? 14.964 22.058 -57.474 1.00 34.37 110 LYS C N 1
ATOM 2758 C CA . LYS C 1 110 ? 15.473 22.508 -58.766 1.00 43.82 110 LYS C CA 1
ATOM 2759 C C . LYS C 1 110 ? 16.132 23.877 -58.663 1.00 41.51 110 LYS C C 1
ATOM 2760 O O . LYS C 1 110 ? 17.165 24.116 -59.295 1.00 45.89 110 LYS C O 1
ATOM 2766 N N . GLN C 1 111 ? 15.563 24.779 -57.859 1.00 44.12 111 GLN C N 1
ATOM 2767 C CA . GLN C 1 111 ? 16.135 26.116 -57.728 1.00 46.09 111 GLN C CA 1
ATOM 2768 C C . GLN C 1 111 ? 17.489 26.084 -57.032 1.00 46.27 111 GLN C C 1
ATOM 2769 O O . GLN C 1 111 ? 18.430 26.760 -57.461 1.00 42.81 111 GLN C O 1
ATOM 2775 N N . LEU C 1 112 ? 17.603 25.322 -55.949 1.00 45.26 112 LEU C N 1
ATOM 2776 C CA . LEU C 1 112 ? 18.825 25.263 -55.161 1.00 42.03 112 LEU C CA 1
ATOM 2777 C C . LEU C 1 112 ? 19.784 24.175 -55.623 1.00 48.46 112 LEU C C 1
ATOM 2778 O O . LEU C 1 112 ? 20.910 24.112 -55.116 1.00 51.13 112 LEU C O 1
ATOM 2783 N N . GLN C 1 113 ? 19.368 23.324 -56.564 1.00 47.65 113 GLN C N 1
ATOM 2784 C CA . GLN C 1 113 ? 20.194 22.225 -57.064 1.00 47.88 113 GLN C CA 1
ATOM 2785 C C . GLN C 1 113 ? 20.573 21.277 -55.930 1.00 42.72 113 GLN C C 1
ATOM 2786 O O . GLN C 1 113 ? 21.729 20.884 -55.771 1.00 44.76 113 GLN C O 1
ATOM 2792 N N . ILE C 1 114 ? 19.573 20.924 -55.125 1.00 39.47 114 ILE C N 1
ATOM 2793 C CA . ILE C 1 114 ? 19.740 20.034 -53.988 1.00 38.49 114 ILE C CA 1
ATOM 2794 C C . ILE C 1 114 ? 18.652 18.973 -54.057 1.00 42.14 114 ILE C C 1
ATOM 2795 O O . ILE C 1 114 ? 17.623 19.145 -54.710 1.00 43.17 114 ILE C O 1
ATOM 2800 N N . THR C 1 115 ? 18.891 17.861 -53.375 1.00 36.59 115 THR C N 1
ATOM 2801 C CA . THR C 1 115 ? 17.900 16.804 -53.259 1.00 33.05 115 THR C CA 1
ATOM 2802 C C . THR C 1 115 ? 17.194 16.938 -51.918 1.00 33.40 115 THR C C 1
ATOM 2803 O O . THR C 1 115 ? 17.845 17.158 -50.893 1.00 33.53 115 THR C O 1
ATOM 2807 N N . ILE C 1 116 ? 15.868 16.821 -51.933 1.00 31.39 116 ILE C N 1
ATOM 2808 C CA . ILE C 1 116 ? 15.037 16.933 -50.740 1.00 26.26 116 ILE C CA 1
ATOM 2809 C C . ILE C 1 116 ? 14.181 15.678 -50.645 1.00 29.77 116 ILE C C 1
ATOM 2810 O O . ILE C 1 116 ? 13.621 15.229 -51.650 1.00 29.61 116 ILE C O 1
ATOM 2815 N N . ILE C 1 117 ? 14.081 15.112 -49.443 1.00 27.43 117 ILE C N 1
ATOM 2816 C CA . ILE C 1 117 ? 13.289 13.908 -49.214 1.00 29.83 117 ILE C CA 1
ATOM 2817 C C . ILE C 1 117 ? 12.301 14.172 -48.089 1.00 29.39 117 ILE C C 1
ATOM 2818 O O . ILE C 1 117 ? 12.691 14.606 -46.998 1.00 24.61 117 ILE C O 1
ATOM 2823 N N . LEU C 1 118 ? 11.027 13.915 -48.358 1.00 22.49 118 LEU C N 1
ATOM 2824 C CA . LEU C 1 118 ? 9.970 14.027 -47.362 1.00 23.36 118 LEU C CA 1
ATOM 2825 C C . LEU C 1 118 ? 9.604 12.618 -46.910 1.00 28.89 118 LEU C C 1
ATOM 2826 O O . LEU C 1 118 ? 9.084 11.822 -47.700 1.00 24.99 118 LEU C O 1
ATOM 2831 N N . TRP C 1 119 ? 9.876 12.314 -45.645 1.00 23.70 119 TRP C N 1
ATOM 2832 C CA . TRP C 1 119 ? 9.586 11.003 -45.077 1.00 25.02 119 TRP C CA 1
ATOM 2833 C C . TRP C 1 119 ? 8.229 11.046 -44.388 1.00 23.80 119 TRP C C 1
ATOM 2834 O O . TRP C 1 119 ? 8.035 11.811 -43.438 1.00 23.44 119 TRP C O 1
ATOM 2845 N N . VAL C 1 120 ? 7.292 10.239 -44.875 1.00 23.06 120 VAL C N 1
ATOM 2846 C CA . VAL C 1 120 ? 5.941 10.193 -44.331 1.00 21.80 120 VAL C CA 1
ATOM 2847 C C . VAL C 1 120 ? 5.919 9.156 -43.218 1.00 25.83 120 VAL C C 1
ATOM 2848 O O . VAL C 1 120 ? 6.198 7.975 -43.448 1.00 24.65 120 VAL C O 1
ATOM 2852 N N . VAL C 1 121 ? 5.581 9.597 -42.013 1.00 24.14 121 VAL C N 1
ATOM 2853 C CA . VAL C 1 121 ? 5.718 8.793 -40.807 1.00 29.73 121 VAL C CA 1
ATOM 2854 C C . VAL C 1 121 ? 4.357 8.710 -40.132 1.00 34.45 121 VAL C C 1
ATOM 2855 O O . VAL C 1 121 ? 3.672 9.728 -39.987 1.00 42.05 121 VAL C O 1
ATOM 2859 N N . ASN C 1 122 ? 3.960 7.500 -39.725 1.00 37.54 122 ASN C N 1
ATOM 2860 C CA . ASN C 1 122 ? 2.684 7.337 -39.036 1.00 43.14 122 ASN C CA 1
ATOM 2861 C C . ASN C 1 122 ? 2.811 7.759 -37.571 1.00 50.90 122 ASN C C 1
ATOM 2862 O O . ASN C 1 122 ? 3.778 8.429 -37.194 1.00 52.48 122 ASN C O 1
ATOM 2867 N N . GLN C 1 123 ? 1.846 7.363 -36.737 1.00 53.90 123 GLN C N 1
ATOM 2868 C CA . GLN C 1 123 ? 1.843 7.791 -35.340 1.00 74.77 123 GLN C CA 1
ATOM 2869 C C . GLN C 1 123 ? 2.922 7.084 -34.529 1.00 82.41 123 GLN C C 1
ATOM 2870 O O . GLN C 1 123 ? 3.494 7.673 -33.606 1.00 94.30 123 GLN C O 1
ATOM 2876 N N . THR C 1 124 ? 3.197 5.815 -34.834 1.00 75.08 124 THR C N 1
ATOM 2877 C CA . THR C 1 124 ? 4.217 5.055 -34.122 1.00 79.72 124 THR C CA 1
ATOM 2878 C C . THR C 1 124 ? 5.610 5.249 -34.709 1.00 73.26 124 THR C C 1
ATOM 2879 O O . THR C 1 124 ? 6.477 4.379 -34.538 1.00 74.80 124 THR C O 1
ATOM 2883 N N . GLU C 1 125 ? 5.838 6.369 -35.398 1.00 66.88 125 GLU C N 1
ATOM 2884 C CA . GLU C 1 125 ? 7.115 6.773 -35.984 1.00 66.38 125 GLU C CA 1
ATOM 2885 C C . GLU C 1 125 ? 7.586 5.861 -37.115 1.00 54.53 125 GLU C C 1
ATOM 2886 O O . GLU C 1 125 ? 8.735 5.978 -37.557 1.00 45.98 125 GLU C O 1
ATOM 2892 N N . GLN C 1 126 ? 6.734 4.966 -37.606 1.00 50.67 126 GLN C N 1
ATOM 2893 C CA A GLN C 1 126 ? 7.119 4.085 -38.697 0.47 42.83 126 GLN C CA 1
ATOM 2894 C CA B GLN C 1 126 ? 7.103 4.080 -38.701 0.53 42.68 126 GLN C CA 1
ATOM 2895 C C . GLN C 1 126 ? 6.971 4.801 -40.036 1.00 35.96 126 GLN C C 1
ATOM 2896 O O . GLN C 1 126 ? 5.957 5.450 -40.304 1.00 31.45 126 GLN C O 1
ATOM 2907 N N . VAL C 1 127 ? 8.002 4.677 -40.873 1.00 26.53 127 VAL C N 1
ATOM 2908 C CA . VAL C 1 127 ? 7.956 5.239 -42.217 1.00 28.75 127 VAL C CA 1
ATOM 2909 C C . VAL C 1 127 ? 6.956 4.454 -43.049 1.00 34.75 127 VAL C C 1
ATOM 2910 O O . VAL C 1 127 ? 6.971 3.217 -43.060 1.00 35.53 127 VAL C O 1
ATOM 2914 N N . THR C 1 128 ? 6.073 5.163 -43.748 1.00 30.92 128 THR C N 1
ATOM 2915 C CA . THR C 1 128 ? 5.158 4.512 -44.676 1.00 27.51 128 THR C CA 1
ATOM 2916 C C . THR C 1 128 ? 5.453 4.831 -46.132 1.00 27.93 128 THR C C 1
ATOM 2917 O O . THR C 1 128 ? 5.128 4.024 -47.006 1.00 27.57 128 THR C O 1
ATOM 2921 N N . ALA C 1 129 ? 6.069 5.979 -46.405 1.00 23.26 129 ALA C N 1
ATOM 2922 C CA . ALA C 1 129 ? 6.492 6.353 -47.745 1.00 27.32 129 ALA C CA 1
ATOM 2923 C C . ALA C 1 129 ? 7.583 7.400 -47.617 1.00 27.47 129 ALA C C 1
ATOM 2924 O O . ALA C 1 129 ? 7.776 7.996 -46.556 1.00 25.06 129 ALA C O 1
ATOM 2926 N N . ALA C 1 130 ? 8.296 7.616 -48.716 1.00 26.76 130 ALA C N 1
ATOM 2927 C CA . ALA C 1 130 ? 9.236 8.723 -48.803 1.00 28.16 130 ALA C CA 1
ATOM 2928 C C . ALA C 1 130 ? 9.184 9.258 -50.222 1.00 28.56 130 ALA C C 1
ATOM 2929 O O . ALA C 1 130 ? 9.119 8.479 -51.174 1.00 24.71 130 ALA C O 1
ATOM 2931 N N . ILE C 1 131 ? 9.185 10.578 -50.359 1.00 24.80 131 ILE C N 1
ATOM 2932 C CA . ILE C 1 131 ? 9.166 11.229 -51.661 1.00 24.82 131 ILE C CA 1
ATOM 2933 C C . ILE C 1 131 ? 10.483 11.964 -51.815 1.00 27.97 131 ILE C C 1
ATOM 2934 O O . ILE C 1 131 ? 10.820 12.818 -50.986 1.00 23.61 131 ILE C O 1
ATOM 2939 N N . LYS C 1 132 ? 11.227 11.634 -52.866 1.00 26.54 132 LYS C N 1
ATOM 2940 C CA . LYS C 1 132 ? 12.522 12.239 -53.139 1.00 31.28 132 LYS C CA 1
ATOM 2941 C C . LYS C 1 132 ? 12.401 13.200 -54.315 1.00 31.92 132 LYS C C 1
ATOM 2942 O O . LYS C 1 132 ? 11.847 12.846 -55.362 1.00 30.61 132 LYS C O 1
ATOM 2948 N N . PHE C 1 133 ? 12.915 14.414 -54.136 1.00 23.30 133 PHE C N 1
ATOM 2949 C CA . PHE C 1 133 ? 12.938 15.432 -55.180 1.00 26.84 133 PHE C CA 1
ATOM 2950 C C . PHE C 1 133 ? 14.395 15.716 -55.514 1.00 29.62 133 PHE C C 1
ATOM 2951 O O . PHE C 1 133 ? 15.111 16.327 -54.715 1.00 31.19 133 PHE C O 1
ATOM 2959 N N . GLY C 1 134 ? 14.831 15.268 -56.688 1.00 33.94 134 GLY C N 1
ATOM 2960 C CA . GLY C 1 134 ? 16.211 15.399 -57.087 1.00 35.64 134 GLY C CA 1
ATOM 2961 C C . GLY C 1 134 ? 16.904 14.055 -57.163 1.00 35.66 134 GLY C C 1
ATOM 2962 O O . GLY C 1 134 ? 16.420 13.047 -56.636 1.00 36.12 134 GLY C O 1
ATOM 2963 N N . PRO C 1 135 ? 18.070 14.020 -57.812 1.00 40.00 135 PRO C N 1
ATOM 2964 C CA . PRO C 1 135 ? 18.738 12.742 -58.082 1.00 42.80 135 PRO C CA 1
ATOM 2965 C C . PRO C 1 135 ? 19.653 12.231 -56.981 1.00 43.79 135 PRO C C 1
ATOM 2966 O O . PRO C 1 135 ? 20.138 11.097 -57.093 1.00 46.60 135 PRO C O 1
ATOM 2970 N N . GLY C 1 136 ? 19.909 13.011 -55.937 1.00 36.63 136 GLY C N 1
ATOM 2971 C CA . GLY C 1 136 ? 20.877 12.612 -54.939 1.00 40.81 136 GLY C CA 1
ATOM 2972 C C . GLY C 1 136 ? 20.401 11.449 -54.088 1.00 45.27 136 GLY C C 1
ATOM 2973 O O . GLY C 1 136 ? 19.248 11.019 -54.132 1.00 42.87 136 GLY C O 1
ATOM 2974 N N . ARG C 1 137 ? 21.331 10.927 -53.293 1.00 43.03 137 ARG C N 1
ATOM 2975 C CA . ARG C 1 137 ? 21.033 9.846 -52.369 1.00 45.86 137 ARG C CA 1
ATOM 2976 C C . ARG C 1 137 ? 20.622 10.417 -51.010 1.00 42.51 137 ARG C C 1
ATOM 2977 O O . ARG C 1 137 ? 20.673 11.627 -50.770 1.00 43.47 137 ARG C O 1
ATOM 2985 N N . VAL C 1 138 ? 20.203 9.527 -50.109 1.00 40.28 138 VAL C N 1
ATOM 2986 C CA . VAL C 1 138 ? 19.629 9.957 -48.837 1.00 35.56 138 VAL C CA 1
ATOM 2987 C C . VAL C 1 138 ? 20.654 10.715 -48.003 1.00 37.79 138 VAL C C 1
ATOM 2988 O O . VAL C 1 138 ? 20.346 11.763 -47.419 1.00 39.68 138 VAL C O 1
ATOM 2992 N N . SER C 1 139 ? 21.885 10.208 -47.939 1.00 39.57 139 SER C N 1
ATOM 2993 C CA . SER C 1 139 ? 22.896 10.790 -47.065 1.00 46.43 139 SER C CA 1
ATOM 2994 C C . SER C 1 139 ? 23.323 12.185 -47.503 1.00 50.04 139 SER C C 1
ATOM 2995 O O . SER C 1 139 ? 23.918 12.914 -46.702 1.00 49.10 139 SER C O 1
ATOM 2998 N N . THR C 1 140 ? 23.039 12.573 -48.744 1.00 48.83 140 THR C N 1
ATOM 2999 C CA . THR C 1 140 ? 23.381 13.901 -49.235 1.00 47.92 140 THR C CA 1
ATOM 3000 C C . THR C 1 140 ? 22.178 14.830 -49.317 1.00 39.85 140 THR C C 1
ATOM 3001 O O . THR C 1 140 ? 22.348 16.016 -49.612 1.00 46.68 140 THR C O 1
ATOM 3005 N N . ALA C 1 141 ? 20.976 14.330 -49.057 1.00 31.57 141 ALA C N 1
ATOM 3006 C CA . ALA C 1 141 ? 19.763 15.112 -49.217 1.00 36.46 141 ALA C CA 1
ATOM 3007 C C . ALA C 1 141 ? 19.408 15.851 -47.931 1.00 34.19 141 ALA C C 1
ATOM 3008 O O . ALA C 1 141 ? 19.927 15.568 -46.849 1.00 34.28 141 ALA C O 1
ATOM 3010 N N . LEU C 1 142 ? 18.504 16.818 -48.069 1.00 29.19 142 LEU C N 1
ATOM 3011 C CA . LEU C 1 142 ? 17.840 17.435 -46.928 1.00 31.99 142 LEU C CA 1
ATOM 3012 C C . LEU C 1 142 ? 16.632 16.576 -46.588 1.00 31.50 142 LEU C C 1
ATOM 3013 O O . LEU C 1 142 ? 15.654 16.544 -47.341 1.00 29.42 142 LEU C O 1
ATOM 3018 N N . ASN C 1 143 ? 16.697 15.878 -45.460 1.00 30.62 143 ASN C N 1
ATOM 3019 C CA . ASN C 1 143 ? 15.666 14.928 -45.070 1.00 28.90 143 ASN C CA 1
ATOM 3020 C C . ASN C 1 143 ? 14.723 15.582 -44.070 1.00 25.81 143 ASN C C 1
ATOM 3021 O O . ASN C 1 143 ? 15.167 16.091 -43.036 1.00 25.70 143 ASN C O 1
ATOM 3026 N N . LEU C 1 144 ? 13.432 15.571 -44.386 1.00 23.10 144 LEU C N 1
ATOM 3027 C CA . LEU C 1 144 ? 12.386 16.093 -43.524 1.00 24.30 144 LEU C CA 1
ATOM 3028 C C . LEU C 1 144 ? 11.431 14.967 -43.162 1.00 28.86 144 LEU C C 1
ATOM 3029 O O . LEU C 1 144 ? 11.234 14.028 -43.939 1.00 27.02 144 LEU C O 1
ATOM 3034 N N . MET C 1 145 ? 10.831 15.077 -41.981 1.00 24.72 145 MET C N 1
ATOM 3035 C CA . MET C 1 145 ? 9.844 14.122 -41.497 1.00 23.44 145 MET C CA 1
ATOM 3036 C C . MET C 1 145 ? 8.471 14.781 -41.477 1.00 26.13 145 MET C C 1
ATOM 3037 O O . MET C 1 145 ? 8.305 15.858 -40.897 1.00 28.24 145 MET C O 1
ATOM 3042 N N . HIS C 1 146 ? 7.491 14.121 -42.089 1.00 21.65 146 HIS C N 1
ATOM 3043 C CA . HIS C 1 146 ? 6.108 14.590 -42.135 1.00 19.61 146 HIS C CA 1
ATOM 3044 C C . HIS C 1 146 ? 5.299 13.726 -41.177 1.00 27.80 146 HIS C C 1
ATOM 3045 O O . HIS C 1 146 ? 5.153 12.519 -41.403 1.00 30.75 146 HIS C O 1
ATOM 3052 N N . VAL C 1 147 ? 4.782 14.332 -40.106 1.00 29.79 147 VAL C N 1
ATOM 3053 C CA . VAL C 1 147 ? 4.084 13.602 -39.051 1.00 29.75 147 VAL C CA 1
ATOM 3054 C C . VAL C 1 147 ? 2.669 14.140 -38.898 1.00 31.24 147 VAL C C 1
ATOM 3055 O O . VAL C 1 147 ? 2.429 15.349 -39.009 1.00 28.65 147 VAL C O 1
ATOM 3059 N N . GLY C 1 148 ? 1.734 13.228 -38.638 1.00 29.61 148 GLY C N 1
ATOM 3060 C CA . GLY C 1 148 ? 0.340 13.570 -38.434 1.00 32.64 148 GLY C CA 1
ATOM 3061 C C . GLY C 1 148 ? -0.309 14.239 -39.627 1.00 35.12 148 GLY C C 1
ATOM 3062 O O . GLY C 1 148 ? -1.378 14.844 -39.495 1.00 42.22 148 GLY C O 1
ATOM 3063 N N . ARG C 1 149 ? 0.332 14.136 -40.795 1.00 26.90 149 ARG C N 1
ATOM 3064 C CA . ARG C 1 149 ? -0.086 14.812 -42.022 1.00 33.53 149 ARG C CA 1
ATOM 3065 C C . ARG C 1 149 ? -0.252 16.319 -41.837 1.00 35.95 149 ARG C C 1
ATOM 3066 O O . ARG C 1 149 ? -0.944 16.967 -42.633 1.00 32.73 149 ARG C O 1
ATOM 3074 N N . THR C 1 150 ? 0.365 16.904 -40.800 1.00 24.64 150 THR C N 1
ATOM 3075 C CA . THR C 1 150 ? 0.178 18.323 -40.517 1.00 30.39 150 THR C CA 1
ATOM 3076 C C . THR C 1 150 ? 1.453 19.061 -40.137 1.00 23.65 150 THR C C 1
ATOM 3077 O O . THR C 1 150 ? 1.392 20.275 -39.919 1.00 25.89 150 THR C O 1
ATOM 3081 N N . HIS C 1 151 ? 2.594 18.388 -40.039 1.00 26.54 151 HIS C N 1
ATOM 3082 C CA . HIS C 1 151 ? 3.767 18.984 -39.419 1.00 21.82 151 HIS C CA 1
ATOM 3083 C C . HIS C 1 151 ? 5.032 18.458 -40.077 1.00 22.38 151 HIS C C 1
ATOM 3084 O O . HIS C 1 151 ? 5.061 17.338 -40.595 1.00 24.83 151 HIS C O 1
ATOM 3091 N N . PHE C 1 152 ? 6.080 19.277 -40.056 1.00 22.45 152 PHE C N 1
ATOM 3092 C CA . PHE C 1 152 ? 7.386 18.889 -40.572 1.00 22.86 152 PHE C CA 1
ATOM 3093 C C . PHE C 1 152 ? 8.444 19.146 -39.515 1.00 27.67 152 PHE C C 1
ATOM 3094 O O . PHE C 1 152 ? 8.487 20.232 -38.931 1.00 29.58 152 PHE C O 1
ATOM 3102 N N . ASP C 1 153 ? 9.302 18.156 -39.293 1.00 24.29 153 ASP C N 1
ATOM 3103 C CA . ASP C 1 153 ? 10.537 18.323 -38.547 1.00 25.54 153 ASP C CA 1
ATOM 3104 C C . ASP C 1 153 ? 11.711 18.030 -39.472 1.00 29.26 153 ASP C C 1
ATOM 3105 O O . ASP C 1 153 ? 11.556 17.415 -40.530 1.00 24.21 153 ASP C O 1
ATOM 3110 N N . ALA C 1 154 ? 12.890 18.484 -39.071 1.00 27.72 154 ALA C N 1
ATOM 3111 C CA . ALA C 1 154 ? 14.104 18.188 -39.813 1.00 29.99 154 ALA C CA 1
ATOM 3112 C C . ALA C 1 154 ? 14.712 16.885 -39.317 1.00 35.27 154 ALA C C 1
ATOM 3113 O O . ALA C 1 154 ? 14.519 16.486 -38.164 1.00 31.58 154 ALA C O 1
ATOM 3115 N N . LEU C 1 155 ? 15.458 16.225 -40.199 1.00 31.99 155 LEU C N 1
ATOM 3116 C CA . LEU C 1 155 ? 16.132 14.972 -39.883 1.00 29.50 155 LEU C CA 1
ATOM 3117 C C . LEU C 1 155 ? 17.608 15.086 -40.223 1.00 32.11 155 LEU C C 1
ATOM 3118 O O . LEU C 1 155 ? 17.974 15.693 -41.234 1.00 35.87 155 LEU C O 1
ATOM 3123 N N . ARG C 1 156 ? 18.450 14.497 -39.380 1.00 31.77 156 ARG C N 1
ATOM 3124 C CA . ARG C 1 156 ? 19.870 14.344 -39.660 1.00 32.48 156 ARG C CA 1
ATOM 3125 C C . ARG C 1 156 ? 20.215 12.864 -39.671 1.00 35.59 156 ARG C C 1
ATOM 3126 O O . ARG C 1 156 ? 19.745 12.104 -38.818 1.00 33.24 156 ARG C O 1
ATOM 3134 N N . VAL C 1 157 ? 21.031 12.459 -40.645 1.00 37.86 157 VAL C N 1
ATOM 3135 C CA . VAL C 1 157 ? 21.392 11.056 -40.792 1.00 36.25 157 VAL C CA 1
ATOM 3136 C C . VAL C 1 157 ? 22.353 10.657 -39.684 1.00 37.87 157 VAL C C 1
ATOM 3137 O O . VAL C 1 157 ? 23.340 11.354 -39.416 1.00 45.67 157 VAL C O 1
ATOM 3141 N N . ILE C 1 158 ? 22.068 9.533 -39.034 1.00 39.46 158 ILE C N 1
ATOM 3142 C CA . ILE C 1 158 ? 22.964 8.981 -38.026 1.00 48.91 158 ILE C CA 1
ATOM 3143 C C . ILE C 1 158 ? 24.110 8.241 -38.705 1.00 49.18 158 ILE C C 1
ATOM 3144 O O . ILE C 1 158 ? 25.222 8.755 -38.804 1.00 61.99 158 ILE C O 1
ATOM 3149 N N . ALA D 2 2 ? -16.342 0.005 -72.814 1.00 95.03 80 ALA D N 1
ATOM 3150 C CA . ALA D 2 2 ? -15.141 0.747 -72.448 1.00 96.90 80 ALA D CA 1
ATOM 3151 C C . ALA D 2 2 ? -14.814 0.574 -70.966 1.00 97.62 80 ALA D C 1
ATOM 3152 O O . ALA D 2 2 ? -14.444 1.535 -70.291 1.00 95.55 80 ALA D O 1
ATOM 3154 N N . THR D 2 3 ? -14.957 -0.654 -70.470 1.00 97.35 81 THR D N 1
ATOM 3155 C CA . THR D 2 3 ? -14.635 -0.996 -69.090 1.00 86.45 81 THR D CA 1
ATOM 3156 C C . THR D 2 3 ? -13.278 -1.690 -69.032 1.00 76.53 81 THR D C 1
ATOM 3157 O O . THR D 2 3 ? -12.951 -2.515 -69.891 1.00 82.87 81 THR D O 1
ATOM 3161 N N . LEU D 2 4 ? -12.493 -1.356 -68.010 1.00 58.12 82 LEU D N 1
ATOM 3162 C CA . LEU D 2 4 ? -11.095 -1.753 -67.951 1.00 52.20 82 LEU D CA 1
ATOM 3163 C C . LEU D 2 4 ? -10.689 -2.017 -66.509 1.00 48.83 82 LEU D C 1
ATOM 3164 O O . LEU D 2 4 ? -11.124 -1.307 -65.599 1.00 43.41 82 LEU D O 1
ATOM 3169 N N . ASN D 2 5 ? -9.841 -3.026 -66.305 1.00 38.12 83 ASN D N 1
ATOM 3170 C CA . ASN D 2 5 ? -9.302 -3.354 -64.987 1.00 36.52 83 ASN D CA 1
ATOM 3171 C C . ASN D 2 5 ? -7.849 -2.902 -64.941 1.00 34.19 83 ASN D C 1
ATOM 3172 O O . ASN D 2 5 ? -6.998 -3.454 -65.648 1.00 36.50 83 ASN D O 1
ATOM 3177 N N . ILE D 2 6 ? -7.567 -1.895 -64.116 1.00 32.30 84 ILE D N 1
ATOM 3178 C CA . ILE D 2 6 ? -6.219 -1.379 -63.938 1.00 30.34 84 ILE D CA 1
ATOM 3179 C C . ILE D 2 6 ? -5.794 -1.601 -62.491 1.00 33.13 84 ILE D C 1
ATOM 3180 O O . ILE D 2 6 ? -6.582 -2.012 -61.642 1.00 29.20 84 ILE D O 1
ATOM 3185 N N . LEU D 2 7 ? -4.526 -1.308 -62.221 1.00 27.14 85 LEU D N 1
ATOM 3186 C CA . LEU D 2 7 ? -3.985 -1.308 -60.872 1.00 26.84 85 LEU D CA 1
ATOM 3187 C C . LEU D 2 7 ? -3.660 0.119 -60.459 1.00 27.88 85 LEU D C 1
ATOM 3188 O O . LEU D 2 7 ? -3.167 0.913 -61.269 1.00 25.37 85 LEU D O 1
ATOM 3193 N N . VAL D 2 8 ? -3.951 0.446 -59.206 1.00 24.52 86 VAL D N 1
ATOM 3194 C CA . VAL D 2 8 ? -3.519 1.698 -58.598 1.00 22.95 86 VAL D CA 1
ATOM 3195 C C . VAL D 2 8 ? -2.530 1.350 -57.498 1.00 24.62 86 VAL D C 1
ATOM 3196 O O . VAL D 2 8 ? -2.808 0.490 -56.655 1.00 26.68 86 VAL D O 1
ATOM 3200 N N . ARG D 2 9 ? -1.369 1.995 -57.523 1.00 26.87 87 ARG D N 1
ATOM 3201 C CA . ARG D 2 9 ? -0.354 1.822 -56.491 1.00 26.51 87 ARG D CA 1
ATOM 3202 C C . ARG D 2 9 ? -0.540 2.941 -55.473 1.00 25.91 87 ARG D C 1
ATOM 3203 O O . ARG D 2 9 ? -0.313 4.114 -55.786 1.00 24.68 87 ARG D O 1
ATOM 3211 N N . ASN D 2 10 ? -0.963 2.589 -54.260 1.00 24.09 88 ASN D N 1
ATOM 3212 C CA . ASN D 2 10 ? -1.374 3.605 -53.303 1.00 25.25 88 ASN D CA 1
ATOM 3213 C C . ASN D 2 10 ? -0.155 4.187 -52.588 1.00 24.59 88 ASN D C 1
ATOM 3214 O O . ASN D 2 10 ? 1.000 3.933 -52.943 1.00 22.86 88 ASN D O 1
ATOM 3219 N N . ASP D 2 11 ? -0.425 4.979 -51.549 1.00 26.15 89 ASP D N 1
ATOM 3220 C CA . ASP D 2 11 ? 0.616 5.707 -50.837 1.00 27.26 89 ASP D CA 1
ATOM 3221 C C . ASP D 2 11 ? 1.440 4.807 -49.924 1.00 29.99 89 ASP D C 1
ATOM 3222 O O . ASP D 2 11 ? 2.488 5.241 -49.433 1.00 30.94 89 ASP D O 1
ATOM 3227 N N . LYS D 2 12 ? 0.981 3.581 -49.672 1.00 28.16 90 LYS D N 1
ATOM 3228 C CA . LYS D 2 12 ? 1.764 2.552 -49.000 1.00 27.21 90 LYS D CA 1
ATOM 3229 C C . LYS D 2 12 ? 2.574 1.706 -49.975 1.00 33.48 90 LYS D C 1
ATOM 3230 O O . LYS D 2 12 ? 3.302 0.805 -49.542 1.00 29.69 90 LYS D O 1
ATOM 3236 N N . GLY D 2 13 ? 2.451 1.965 -51.273 1.00 23.49 91 GLY D N 1
ATOM 3237 C CA . GLY D 2 13 ? 3.111 1.170 -52.280 1.00 22.00 91 GLY D CA 1
ATOM 3238 C C . GLY D 2 13 ? 2.369 -0.084 -52.691 1.00 21.41 91 GLY D C 1
ATOM 3239 O O . GLY D 2 13 ? 2.921 -0.880 -53.458 1.00 24.69 91 GLY D O 1
ATOM 3240 N N . ARG D 2 14 ? 1.148 -0.296 -52.198 1.00 23.99 92 ARG D N 1
ATOM 3241 C CA . ARG D 2 14 ? 0.384 -1.497 -52.512 1.00 22.08 92 ARG D CA 1
ATOM 3242 C C . ARG D 2 14 ? -0.493 -1.260 -53.732 1.00 20.90 92 ARG D C 1
ATOM 3243 O O . ARG D 2 14 ? -1.161 -0.228 -53.839 1.00 29.86 92 ARG D O 1
ATOM 3251 N N . SER D 2 15 ? -0.497 -2.226 -54.647 1.00 23.37 93 SER D N 1
ATOM 3252 C CA . SER D 2 15 ? -1.300 -2.142 -55.861 1.00 26.67 93 SER D CA 1
ATOM 3253 C C . SER D 2 15 ? -2.505 -3.067 -55.751 1.00 25.94 93 SER D C 1
ATOM 3254 O O . SER D 2 15 ? -2.371 -4.222 -55.334 1.00 29.90 93 SER D O 1
ATOM 3257 N N . SER D 2 16 ? -3.679 -2.551 -56.110 1.00 24.49 94 SER D N 1
ATOM 3258 C CA . SER D 2 16 ? -4.913 -3.323 -56.098 1.00 26.79 94 SER D CA 1
ATOM 3259 C C . SER D 2 16 ? -5.756 -2.918 -57.297 1.00 26.07 94 SER D C 1
ATOM 3260 O O . SER D 2 16 ? -5.547 -1.858 -57.893 1.00 24.18 94 SER D O 1
ATOM 3263 N N . SER D 2 17 ? -6.722 -3.771 -57.639 1.00 22.90 95 SER D N 1
ATOM 3264 C CA . SER D 2 17 ? -7.489 -3.605 -58.870 1.00 32.54 95 SER D CA 1
ATOM 3265 C C . SER D 2 17 ? -8.571 -2.541 -58.732 1.00 32.30 95 SER D C 1
ATOM 3266 O O . SER D 2 17 ? -9.221 -2.420 -57.690 1.00 26.44 95 SER D O 1
ATOM 3269 N N . TYR D 2 18 ? -8.764 -1.782 -59.810 1.00 25.87 96 TYR D N 1
ATOM 3270 C CA . TYR D 2 18 ? -9.828 -0.793 -59.931 1.00 30.14 96 TYR D CA 1
ATOM 3271 C C . TYR D 2 18 ? -10.532 -1.008 -61.262 1.00 30.16 96 TYR D C 1
ATOM 3272 O O . TYR D 2 18 ? -9.876 -1.055 -62.307 1.00 31.67 96 TYR D O 1
ATOM 3281 N N . GLU D 2 19 ? -11.858 -1.126 -61.227 1.00 33.36 97 GLU D N 1
ATOM 3282 C CA . GLU D 2 19 ? -12.642 -1.222 -62.450 1.00 36.54 97 GLU D CA 1
ATOM 3283 C C . GLU D 2 19 ? -12.979 0.183 -62.930 1.00 39.21 97 GLU D C 1
ATOM 3284 O O . GLU D 2 19 ? -13.522 0.994 -62.175 1.00 34.82 97 GLU D O 1
ATOM 3290 N N . VAL D 2 20 ? -12.651 0.473 -64.185 1.00 39.20 98 VAL D N 1
ATOM 3291 C CA . VAL D 2 20 ? -12.597 1.847 -64.658 1.00 36.73 98 VAL D CA 1
ATOM 3292 C C . VAL D 2 20 ? -13.213 1.937 -66.050 1.00 45.06 98 VAL D C 1
ATOM 3293 O O . VAL D 2 20 ? -13.232 0.963 -66.810 1.00 47.79 98 VAL D O 1
ATOM 3297 N N . GLN D 2 21 ? -13.754 3.109 -66.369 1.00 43.11 99 GLN D N 1
ATOM 3298 C CA . GLN D 2 21 ? -14.308 3.385 -67.687 1.00 49.08 99 GLN D CA 1
ATOM 3299 C C . GLN D 2 21 ? -13.544 4.540 -68.315 1.00 44.76 99 GLN D C 1
ATOM 3300 O O . GLN D 2 21 ? -13.335 5.575 -67.676 1.00 45.41 99 GLN D O 1
ATOM 3306 N N . LEU D 2 22 ? -13.136 4.361 -69.570 1.00 41.27 100 LEU D N 1
ATOM 3307 C CA . LEU D 2 22 ? -12.260 5.331 -70.211 1.00 41.21 100 LEU D CA 1
ATOM 3308 C C . LEU D 2 22 ? -12.941 6.669 -70.459 1.00 42.49 100 LEU D C 1
ATOM 3309 O O . LEU D 2 22 ? -12.248 7.679 -70.620 1.00 46.62 100 LEU D O 1
ATOM 3314 N N . THR D 2 23 ? -14.275 6.703 -70.497 1.00 39.41 101 THR D N 1
ATOM 3315 C CA . THR D 2 23 ? -14.983 7.967 -70.657 1.00 40.66 101 THR D CA 1
ATOM 3316 C C . THR D 2 23 ? -15.069 8.760 -69.363 1.00 43.30 101 THR D C 1
ATOM 3317 O O . THR D 2 23 ? -15.238 9.982 -69.416 1.00 44.76 101 THR D O 1
ATOM 3321 N N . GLN D 2 24 ? -14.970 8.099 -68.212 1.00 49.74 102 GLN D N 1
ATOM 3322 C CA . GLN D 2 24 ? -15.008 8.808 -66.943 1.00 54.32 102 GLN D CA 1
ATOM 3323 C C . GLN D 2 24 ? -13.775 9.697 -66.805 1.00 48.57 102 GLN D C 1
ATOM 3324 O O . GLN D 2 24 ? -12.710 9.412 -67.360 1.00 39.42 102 GLN D O 1
ATOM 3330 N N . THR D 2 25 ? -13.939 10.797 -66.077 1.00 50.89 103 THR D N 1
ATOM 3331 C CA . THR D 2 25 ? -12.850 11.731 -65.849 1.00 41.56 103 THR D CA 1
ATOM 3332 C C . THR D 2 25 ? -11.873 11.180 -64.815 1.00 38.26 103 THR D C 1
ATOM 3333 O O . THR D 2 25 ? -12.187 10.267 -64.045 1.00 37.77 103 THR D O 1
ATOM 3337 N N . VAL D 2 26 ? -10.669 11.760 -64.804 1.00 36.35 104 VAL D N 1
ATOM 3338 C CA . VAL D 2 26 ? -9.669 11.403 -63.802 1.00 35.26 104 VAL D CA 1
ATOM 3339 C C . VAL D 2 26 ? -10.189 11.683 -62.399 1.00 38.20 104 VAL D C 1
ATOM 3340 O O . VAL D 2 26 ? -9.902 10.930 -61.458 1.00 38.88 104 VAL D O 1
ATOM 3344 N N . ALA D 2 27 ? -10.969 12.755 -62.234 1.00 35.07 105 ALA D N 1
ATOM 3345 C CA . ALA D 2 27 ? -11.549 13.059 -60.929 1.00 41.06 105 ALA D CA 1
ATOM 3346 C C . ALA D 2 27 ? -12.430 11.922 -60.428 1.00 39.93 105 ALA D C 1
ATOM 3347 O O . ALA D 2 27 ? -12.478 11.662 -59.219 1.00 31.97 105 ALA D O 1
ATOM 3349 N N . VAL D 2 28 ? -13.122 11.227 -61.335 1.00 35.91 106 VAL D N 1
ATOM 3350 C CA . VAL D 2 28 ? -13.944 10.094 -60.922 1.00 36.79 106 VAL D CA 1
ATOM 3351 C C . VAL D 2 28 ? -13.067 8.942 -60.447 1.00 39.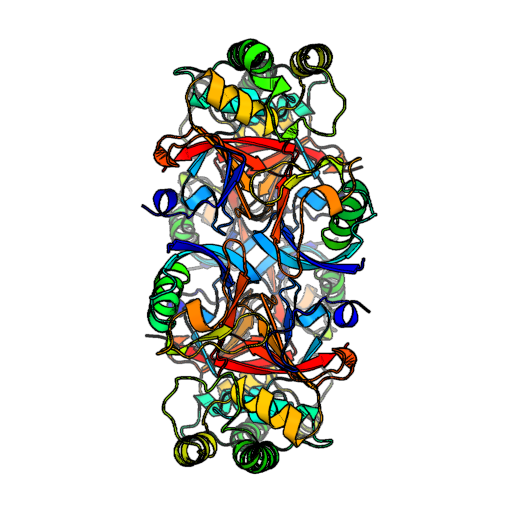84 106 VAL D C 1
ATOM 3352 O O . VAL D 2 28 ? -13.388 8.268 -59.459 1.00 40.84 106 VAL D O 1
ATOM 3356 N N . LEU D 2 29 ? -11.947 8.696 -61.132 1.00 31.89 107 LEU D N 1
ATOM 3357 C CA . LEU D 2 29 ? -10.992 7.712 -60.633 1.00 26.95 107 LEU D CA 1
ATOM 3358 C C . LEU D 2 29 ? -10.467 8.103 -59.259 1.00 29.72 107 LEU D C 1
ATOM 3359 O O . LEU D 2 29 ? -10.326 7.250 -58.372 1.00 28.59 107 LEU D O 1
ATOM 3364 N N . LYS D 2 30 ? -10.156 9.388 -59.066 1.00 28.62 108 LYS D N 1
ATOM 3365 C CA . LYS D 2 30 ? -9.708 9.839 -57.751 1.00 35.66 108 LYS D CA 1
ATOM 3366 C C . LYS D 2 30 ? -10.767 9.594 -56.685 1.00 32.07 108 LYS D C 1
ATOM 3367 O O . LYS D 2 30 ? -10.429 9.289 -55.536 1.00 33.69 108 LYS D O 1
ATOM 3373 N N . GLN D 2 31 ? -12.048 9.730 -57.038 1.00 29.73 109 GLN D N 1
ATOM 3374 C CA . GLN D 2 31 ? -13.100 9.456 -56.066 1.00 33.58 109 GLN D CA 1
ATOM 3375 C C . GLN D 2 31 ? -13.158 7.974 -55.712 1.00 39.30 109 GLN D C 1
ATOM 3376 O O . GLN D 2 31 ? -13.466 7.630 -54.565 1.00 37.83 109 GLN D O 1
ATOM 3382 N N . GLN D 2 32 ? -12.860 7.089 -56.670 1.00 31.37 110 GLN D N 1
ATOM 3383 C CA . GLN D 2 32 ? -12.753 5.666 -56.358 1.00 29.97 110 GLN D CA 1
ATOM 3384 C C . GLN D 2 32 ? -11.613 5.414 -55.378 1.00 28.61 110 GLN D C 1
ATOM 3385 O O . GLN D 2 32 ? -11.768 4.670 -54.403 1.00 30.42 110 GLN D O 1
ATOM 3391 N N . VAL D 2 33 ? -10.452 6.028 -55.627 1.00 32.00 111 VAL D N 1
ATOM 3392 C CA . VAL D 2 33 ? -9.322 5.884 -54.714 1.00 30.25 111 VAL D CA 1
ATOM 3393 C C . VAL D 2 33 ? -9.670 6.459 -53.348 1.00 39.15 111 VAL D C 1
ATOM 3394 O O . VAL D 2 33 ? -9.306 5.894 -52.307 1.00 33.99 111 VAL D O 1
ATOM 3398 N N . CYS D 2 34 ? -10.377 7.591 -53.332 1.00 29.50 112 CYS D N 1
ATOM 3399 C CA . CYS D 2 34 ? -10.841 8.164 -52.074 1.00 34.27 112 CYS D CA 1
ATOM 3400 C C . CYS D 2 34 ? -11.659 7.157 -51.283 1.00 40.64 112 CYS D C 1
ATOM 3401 O O . CYS D 2 34 ? -11.432 6.965 -50.083 1.00 44.83 112 CYS D O 1
ATOM 3404 N N . GLN D 2 35 ? -12.611 6.499 -51.943 1.00 38.27 113 GLN D N 1
ATOM 3405 C CA . GLN D 2 35 ? -13.475 5.550 -51.253 1.00 43.75 113 GLN D CA 1
ATOM 3406 C C . GLN D 2 35 ? -12.679 4.373 -50.703 1.00 40.43 113 GLN D C 1
ATOM 3407 O O . GLN D 2 35 ? -12.894 3.950 -49.561 1.00 38.95 113 GLN D O 1
ATOM 3413 N N . ARG D 2 36 ? -11.742 3.850 -51.494 1.00 34.77 114 ARG D N 1
ATOM 3414 C CA . ARG D 2 36 ? -10.981 2.673 -51.094 1.00 38.97 114 ARG D CA 1
ATOM 3415 C C . ARG D 2 36 ? -9.917 3.006 -50.055 1.00 41.83 114 ARG D C 1
ATOM 3416 O O . ARG D 2 36 ? -9.670 2.211 -49.144 1.00 42.66 114 ARG D O 1
ATOM 3424 N N . GLU D 2 37 ? -9.270 4.163 -50.175 1.00 39.79 115 GLU D N 1
ATOM 3425 C CA . GLU D 2 37 ? -8.183 4.536 -49.281 1.00 34.74 115 GLU D CA 1
ATOM 3426 C C . GLU D 2 37 ? -8.629 5.416 -48.119 1.00 39.60 115 GLU D C 1
ATOM 3427 O O . GLU D 2 37 ? -7.811 5.720 -47.246 1.00 37.78 115 GLU D O 1
ATOM 3433 N N . ARG D 2 38 ? -9.897 5.833 -48.088 1.00 37.54 116 ARG D N 1
ATOM 3434 C CA . ARG D 2 38 ? -10.425 6.684 -47.017 1.00 42.76 116 ARG D CA 1
ATOM 3435 C C . ARG D 2 38 ? -9.644 7.995 -46.925 1.00 44.96 116 ARG D C 1
ATOM 3436 O O . ARG D 2 38 ? -9.179 8.396 -45.857 1.00 47.39 116 ARG D O 1
ATOM 3444 N N . VAL D 2 39 ? -9.496 8.666 -48.066 1.00 40.28 117 VAL D N 1
ATOM 3445 C CA . VAL D 2 39 ? -8.778 9.930 -48.146 1.00 43.76 117 VAL D CA 1
ATOM 3446 C C . VAL D 2 39 ? -9.618 10.922 -48.942 1.00 46.65 117 VAL D C 1
ATOM 3447 O O . VAL D 2 39 ? -10.676 10.588 -49.476 1.00 45.54 117 VAL D O 1
ATOM 3451 N N . GLN D 2 40 ? -9.136 12.160 -49.005 1.00 37.67 118 GLN D N 1
ATOM 3452 C CA . GLN D 2 40 ? -9.790 13.216 -49.765 1.00 39.93 118 GLN D CA 1
ATOM 3453 C C . GLN D 2 40 ? -9.021 13.501 -51.049 1.00 36.79 118 GLN D C 1
ATOM 3454 O O . GLN D 2 40 ? -7.800 13.336 -51.111 1.00 36.24 118 GLN D O 1
ATOM 3460 N N . ALA D 2 41 ? -9.753 13.953 -52.072 1.00 38.13 119 ALA D N 1
ATOM 3461 C CA . ALA D 2 41 ? -9.159 14.138 -53.394 1.00 38.73 119 ALA D CA 1
ATOM 3462 C C . ALA D 2 41 ? -8.057 15.193 -53.390 1.00 42.27 119 ALA D C 1
ATOM 3463 O O . ALA D 2 41 ? -7.114 15.102 -54.183 1.00 46.74 119 ALA D O 1
ATOM 3465 N N . ASP D 2 42 ? -8.147 16.189 -52.509 1.00 42.67 120 ASP D N 1
ATOM 3466 C CA . ASP D 2 42 ? -7.135 17.238 -52.442 1.00 42.73 120 ASP D CA 1
ATOM 3467 C C . ASP D 2 42 ? -5.840 16.779 -51.789 1.00 46.24 120 ASP D C 1
ATOM 3468 O O . ASP D 2 42 ? -4.908 17.584 -51.678 1.00 44.36 120 ASP D O 1
ATOM 3473 N N . GLN D 2 43 ? -5.757 15.534 -51.332 1.00 32.80 121 GLN D N 1
ATOM 3474 C CA . GLN D 2 43 ? -4.569 15.050 -50.648 1.00 38.35 121 GLN D CA 1
ATOM 3475 C C . GLN D 2 43 ? -3.626 14.281 -51.558 1.00 31.52 121 GLN D C 1
ATOM 3476 O O . GLN D 2 43 ? -2.561 13.852 -51.101 1.00 30.41 121 GLN D O 1
ATOM 3482 N N . PHE D 2 44 ? -3.972 14.105 -52.832 1.00 27.73 122 PHE D N 1
ATOM 3483 C CA . PHE D 2 44 ? -3.125 13.307 -53.704 1.00 25.65 122 PHE D CA 1
ATOM 3484 C C . PHE D 2 44 ? -3.402 13.672 -55.156 1.00 25.57 122 PHE D C 1
ATOM 3485 O O . PHE D 2 44 ? -4.392 14.337 -55.472 1.00 28.52 122 PHE D O 1
ATOM 3493 N N . TRP D 2 45 ? -2.490 13.248 -56.028 1.00 25.95 123 TRP D N 1
ATOM 3494 C CA . TRP D 2 45 ? -2.661 13.344 -57.470 1.00 28.30 123 TRP D CA 1
ATOM 3495 C C . TRP D 2 45 ? -2.230 12.024 -58.090 1.00 28.52 123 TRP D C 1
ATOM 3496 O O . TRP D 2 45 ? -1.628 11.173 -57.430 1.00 23.55 123 TRP D O 1
ATOM 3507 N N . LEU D 2 46 ? -2.561 11.843 -59.366 1.00 23.09 124 LEU D N 1
ATOM 3508 C CA . LEU D 2 46 ? -2.354 10.574 -60.050 1.00 28.54 124 LEU D CA 1
ATOM 3509 C C . LEU D 2 46 ? -1.420 10.762 -61.236 1.00 26.55 124 LEU D C 1
ATOM 3510 O O . LEU D 2 46 ? -1.503 11.765 -61.954 1.00 25.73 124 LEU D O 1
ATOM 3515 N N . SER D 2 47 ? -0.529 9.793 -61.432 1.00 23.95 125 SER D N 1
ATOM 3516 C CA . SER D 2 47 ? 0.380 9.789 -62.565 1.00 28.70 125 SER D CA 1
ATOM 3517 C C . SER D 2 47 ? 0.313 8.445 -63.277 1.00 27.02 125 SER D C 1
ATOM 3518 O O . SER D 2 47 ? 0.002 7.414 -62.674 1.00 30.25 125 SER D O 1
ATOM 3521 N N . PHE D 2 48 ? 0.608 8.471 -64.573 1.00 24.03 126 PHE D N 1
ATOM 3522 C CA . PHE D 2 48 ? 0.671 7.266 -65.390 1.00 30.53 126 PHE D CA 1
ATOM 3523 C C . PHE D 2 48 ? 1.822 7.422 -66.366 1.00 35.07 126 PHE D C 1
ATOM 3524 O O . PHE D 2 48 ? 1.878 8.415 -67.097 1.00 34.63 126 PHE D O 1
ATOM 3532 N N . GLU D 2 49 ? 2.740 6.453 -66.359 1.00 35.26 127 GLU D N 1
ATOM 3533 C CA . GLU D 2 49 ? 3.891 6.429 -67.267 1.00 35.86 127 GLU D CA 1
ATOM 3534 C C . GLU D 2 49 ? 4.635 7.762 -67.268 1.00 37.47 127 GLU D C 1
ATOM 3535 O O . GLU D 2 49 ? 5.002 8.291 -68.316 1.00 38.97 127 GLU D O 1
ATOM 3541 N N . GLY D 2 50 ? 4.842 8.321 -66.076 1.00 41.00 128 GLY D N 1
ATOM 3542 C CA . GLY D 2 50 ? 5.608 9.542 -65.944 1.00 42.74 128 GLY D CA 1
ATOM 3543 C C . GLY D 2 50 ? 4.872 10.815 -66.286 1.00 38.76 12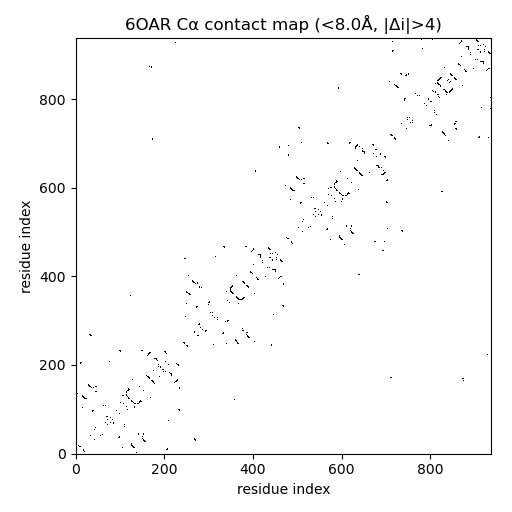8 GLY D C 1
ATOM 3544 O O . GLY D 2 50 ? 5.518 11.856 -66.448 1.00 44.08 128 GLY D O 1
ATOM 3545 N N . LYS D 2 51 ? 3.547 10.772 -66.403 1.00 36.27 129 LYS D N 1
ATOM 3546 C CA . LYS D 2 51 ? 2.753 11.935 -66.752 1.00 39.03 129 LYS D CA 1
ATOM 3547 C C . LYS D 2 51 ? 1.706 12.189 -65.679 1.00 38.52 129 LYS D C 1
ATOM 3548 O O . LYS D 2 51 ? 1.030 11.244 -65.248 1.00 32.71 129 LYS D O 1
ATOM 3554 N N . PRO D 2 52 ? 1.525 13.428 -65.237 1.00 36.44 130 PRO D N 1
ATOM 3555 C CA . PRO D 2 52 ? 0.421 13.711 -64.320 1.00 34.38 130 PRO D CA 1
ATOM 3556 C C . PRO D 2 52 ? -0.903 13.646 -65.060 1.00 32.39 130 PRO D C 1
ATOM 3557 O O . PRO D 2 52 ? -1.001 13.984 -66.243 1.00 33.51 130 PRO D O 1
ATOM 3561 N N . MET D 2 53 ? -1.926 13.184 -64.354 1.00 34.21 131 MET D N 1
ATOM 3562 C CA . MET D 2 53 ? -3.256 13.023 -64.924 1.00 39.14 131 MET D CA 1
ATOM 3563 C C . MET D 2 53 ? -4.130 14.186 -64.472 1.00 40.08 131 MET D C 1
ATOM 3564 O O . MET D 2 53 ? -4.238 14.457 -63.271 1.00 37.00 131 MET D O 1
ATOM 3569 N N . ASP D 2 54 ? -4.744 14.869 -65.433 1.00 38.23 132 ASP D N 1
ATOM 3570 C CA . ASP D 2 54 ? -5.533 16.061 -65.148 1.00 40.74 132 ASP D CA 1
ATOM 3571 C C . ASP D 2 54 ? -6.946 15.671 -64.737 1.00 42.91 132 ASP D C 1
ATOM 3572 O O . ASP D 2 54 ? -7.616 14.908 -65.440 1.00 39.94 132 ASP D O 1
ATOM 3577 N N . ASP D 2 55 ? -7.407 16.226 -63.612 1.00 44.65 133 ASP D N 1
ATOM 3578 C CA . ASP D 2 55 ? -8.670 15.803 -63.011 1.00 52.06 133 ASP D CA 1
ATOM 3579 C C . ASP D 2 55 ? -9.846 15.900 -63.979 1.00 52.92 133 ASP D C 1
ATOM 3580 O O . ASP D 2 55 ? -10.779 15.094 -63.897 1.00 46.36 133 ASP D O 1
ATOM 3585 N N . GLU D 2 56 ? -9.829 16.866 -64.897 1.00 45.51 134 GLU D N 1
ATOM 3586 C CA . GLU D 2 56 ? -10.970 17.062 -65.783 1.00 50.29 134 GLU D CA 1
ATOM 3587 C C . GLU D 2 56 ? -10.870 16.279 -67.089 1.00 52.41 134 GLU D C 1
ATOM 3588 O O . GLU D 2 56 ? -11.885 16.124 -67.777 1.00 55.34 134 GLU D O 1
ATOM 3594 N N . HIS D 2 57 ? -9.689 15.771 -67.442 1.00 51.48 135 HIS D N 1
ATOM 3595 C CA . HIS D 2 57 ? -9.556 15.029 -68.688 1.00 48.63 135 HIS D CA 1
ATOM 3596 C C . HIS D 2 57 ? -10.086 13.603 -68.529 1.00 48.32 135 HIS D C 1
ATOM 3597 O O . HIS D 2 57 ? -10.057 13.040 -67.431 1.00 45.88 135 HIS D O 1
ATOM 3604 N N . PRO D 2 58 ? -10.582 12.999 -69.609 1.00 44.63 136 PRO D N 1
ATOM 3605 C CA . PRO D 2 58 ? -11.036 11.607 -69.527 1.00 46.02 136 PRO D CA 1
ATOM 3606 C C . PRO D 2 58 ? -9.862 10.647 -69.404 1.00 43.43 136 PRO D C 1
ATOM 3607 O O . PRO D 2 58 ? -8.751 10.922 -69.866 1.00 40.55 136 PRO D O 1
ATOM 3611 N N . LEU D 2 59 ? -10.125 9.504 -68.765 1.00 48.03 137 LEU D N 1
ATOM 3612 C CA . LEU D 2 59 ? -9.066 8.522 -68.540 1.00 47.00 137 LEU D CA 1
ATOM 3613 C C . LEU D 2 59 ? -8.521 7.970 -69.847 1.00 40.76 137 LEU D C 1
ATOM 3614 O O . LEU D 2 59 ? -7.330 7.646 -69.934 1.00 40.00 137 LEU D O 1
ATOM 3619 N N . GLY D 2 60 ? -9.374 7.845 -70.866 1.00 41.43 138 GLY D N 1
ATOM 3620 C CA . GLY D 2 60 ? -8.949 7.296 -72.140 1.00 43.49 138 GLY D CA 1
ATOM 3621 C C . GLY D 2 60 ? -7.878 8.106 -72.834 1.00 47.71 138 GLY D C 1
ATOM 3622 O O . GLY D 2 60 ? -7.245 7.606 -73.767 1.00 47.10 138 GLY D O 1
ATOM 3623 N N . GLU D 2 61 ? -7.654 9.347 -72.398 1.00 46.32 139 GLU D N 1
ATOM 3624 C CA . GLU D 2 61 ? -6.623 10.172 -73.018 1.00 46.51 139 GLU D CA 1
ATOM 3625 C C . GLU D 2 61 ? -5.222 9.663 -72.701 1.00 41.56 139 GLU D C 1
ATOM 3626 O O . GLU D 2 61 ? -4.295 9.864 -73.494 1.00 38.33 139 GLU D O 1
ATOM 3632 N N . TYR D 2 62 ? -5.048 8.982 -71.572 1.00 35.68 140 TYR D N 1
ATOM 3633 C CA . TYR D 2 62 ? -3.720 8.606 -71.112 1.00 34.47 140 TYR D CA 1
ATOM 3634 C C . TYR D 2 62 ? -3.277 7.232 -71.601 1.00 41.30 140 TYR D C 1
ATOM 3635 O O . TYR D 2 62 ? -2.147 6.823 -71.317 1.00 45.19 140 TYR D O 1
ATOM 3644 N N . GLY D 2 63 ? -4.122 6.518 -72.338 1.00 44.02 141 GLY D N 1
ATOM 3645 C CA . GLY D 2 63 ? -3.722 5.244 -72.908 1.00 44.49 141 GLY D CA 1
ATOM 3646 C C . GLY D 2 63 ? -3.564 4.127 -71.894 1.00 48.33 141 GLY D C 1
ATOM 3647 O O . GLY D 2 63 ? -2.573 3.390 -71.923 1.00 44.20 141 GLY D O 1
ATOM 3648 N N . LEU D 2 64 ? -4.532 3.988 -70.993 1.00 34.83 142 LEU D N 1
ATOM 3649 C CA . LEU D 2 64 ? -4.513 2.898 -70.031 1.00 35.27 142 LEU D CA 1
ATOM 3650 C C . LEU D 2 64 ? -4.913 1.594 -70.710 1.00 39.70 142 LEU D C 1
ATOM 3651 O O . LEU D 2 64 ? -5.701 1.580 -71.661 1.00 36.92 142 LEU D O 1
ATOM 3656 N N . THR D 2 65 ? -4.344 0.493 -70.223 1.00 33.05 143 THR D N 1
ATOM 3657 C CA . THR D 2 65 ? -4.677 -0.854 -70.675 1.00 30.48 143 THR D CA 1
ATOM 3658 C C . THR D 2 65 ? -4.917 -1.737 -69.458 1.00 35.64 143 THR D C 1
ATOM 3659 O O . THR D 2 65 ? -4.545 -1.388 -68.336 1.00 30.21 143 THR D O 1
ATOM 3663 N N . THR D 2 66 ? -5.547 -2.888 -69.691 1.00 38.17 144 THR D N 1
ATOM 3664 C CA . THR D 2 66 ? -5.752 -3.862 -68.624 1.00 39.38 144 THR D CA 1
ATOM 3665 C C . THR D 2 66 ? -4.428 -4.181 -67.945 1.00 31.97 144 THR D C 1
ATOM 3666 O O . THR D 2 66 ? -3.460 -4.565 -68.607 1.00 32.77 144 THR D O 1
ATOM 3670 N N . GLY D 2 67 ? -4.382 -4.003 -66.625 1.00 30.78 145 GLY D N 1
ATOM 3671 C CA . GLY D 2 67 ? -3.218 -4.368 -65.848 1.00 27.87 145 GLY D CA 1
ATOM 3672 C C . GLY D 2 67 ? -2.108 -3.339 -65.797 1.00 26.74 145 GLY D C 1
ATOM 3673 O O . GLY D 2 67 ? -1.051 -3.629 -65.222 1.00 31.71 145 GLY D O 1
ATOM 3674 N N . CYS D 2 68 ? -2.297 -2.162 -66.392 1.00 24.63 146 CYS D N 1
ATOM 3675 C CA . CYS D 2 68 ? -1.362 -1.064 -66.191 1.00 23.37 146 CYS D CA 1
ATOM 3676 C C . CYS D 2 68 ? -1.510 -0.498 -64.776 1.00 21.49 146 CYS D C 1
ATOM 3677 O O . CYS D 2 68 ? -2.518 -0.709 -64.097 1.00 27.53 146 CYS D O 1
ATOM 3680 N N . THR D 2 69 ? -0.495 0.241 -64.334 1.00 21.02 147 THR D N 1
ATOM 3681 C CA . THR D 2 69 ? -0.453 0.764 -62.974 1.00 25.18 147 THR D CA 1
ATOM 3682 C C . THR D 2 69 ? -0.430 2.286 -62.997 1.00 25.34 147 THR D C 1
ATOM 3683 O O . THR D 2 69 ? 0.431 2.889 -63.647 1.00 26.40 147 THR D O 1
ATOM 3687 N N . VAL D 2 70 ? -1.386 2.894 -62.289 1.00 25.47 148 VAL D N 1
ATOM 3688 C CA . VAL D 2 70 ? -1.428 4.330 -62.027 1.00 20.06 148 VAL D CA 1
ATOM 3689 C C . VAL D 2 70 ? -0.871 4.557 -60.627 1.00 27.22 148 VAL D C 1
ATOM 3690 O O . VAL D 2 70 ? -1.155 3.778 -59.706 1.00 21.22 148 VAL D O 1
ATOM 3694 N N . PHE D 2 71 ? -0.045 5.589 -60.467 1.00 25.98 149 PHE D N 1
ATOM 3695 C CA . PHE D 2 71 ? 0.549 5.906 -59.170 1.00 24.61 149 PHE D CA 1
ATOM 3696 C C . PHE D 2 71 ? -0.306 6.925 -58.428 1.00 27.72 149 PHE D C 1
ATOM 3697 O O . PHE D 2 71 ? -0.739 7.929 -59.006 1.00 25.86 149 PHE D O 1
ATOM 3705 N N . MET D 2 72 ? -0.532 6.668 -57.144 1.00 25.00 150 MET D N 1
ATOM 3706 C CA . MET D 2 72 ? -1.147 7.635 -56.244 1.00 26.38 150 MET D CA 1
ATOM 3707 C C . MET D 2 72 ? -0.022 8.390 -55.543 1.00 25.03 150 MET D C 1
ATOM 3708 O O . MET D 2 72 ? 0.755 7.795 -54.791 1.00 27.90 150 MET D O 1
ATOM 3713 N N . ASN D 2 73 ? 0.073 9.694 -55.796 1.00 23.25 151 ASN D N 1
ATOM 3714 C CA . ASN D 2 73 ? 1.146 10.532 -55.272 1.00 22.58 151 ASN D CA 1
ATOM 3715 C C . ASN D 2 73 ? 0.574 11.520 -54.267 1.00 27.50 151 ASN D C 1
ATOM 3716 O O . ASN D 2 73 ? -0.358 12.266 -54.587 1.00 26.51 151 ASN D O 1
ATOM 3721 N N . LEU D 2 74 ? 1.158 11.555 -53.072 1.00 22.12 152 LEU D N 1
ATOM 3722 C CA . LEU D 2 74 ? 0.608 12.379 -52.005 1.00 25.76 152 LEU D CA 1
ATOM 3723 C C . LEU D 2 74 ? 0.901 13.855 -52.241 1.00 21.36 152 LEU D C 1
ATOM 3724 O O . LEU D 2 74 ? 2.005 14.230 -52.643 1.00 21.88 152 LEU D O 1
ATOM 3729 N N . ARG D 2 75 ? -0.106 14.694 -51.994 1.00 26.16 153 ARG D N 1
ATOM 3730 C CA . ARG D 2 75 ? 0.080 16.141 -51.880 1.00 30.09 153 ARG D CA 1
ATOM 3731 C C . ARG D 2 75 ? 0.354 16.419 -50.411 1.00 28.75 153 ARG D C 1
ATOM 3732 O O . ARG D 2 75 ? -0.571 16.451 -49.594 1.00 27.63 153 ARG D O 1
ATOM 3740 N N . LEU D 2 76 ? 1.625 16.592 -50.059 1.00 28.58 154 LEU D N 1
ATOM 3741 C CA . LEU D 2 76 ? 2.003 16.784 -48.665 1.00 30.12 154 LEU D CA 1
ATOM 3742 C C . LEU D 2 76 ? 2.046 18.273 -48.338 1.00 32.56 154 LEU D C 1
ATOM 3743 O O . LEU D 2 76 ? 2.631 19.068 -49.081 1.00 29.05 154 LEU D O 1
ATOM 3748 N N . ARG D 2 77 ? 1.395 18.644 -47.240 1.00 28.22 155 ARG D N 1
ATOM 3749 C CA . ARG D 2 77 ? 1.410 20.007 -46.726 1.00 33.19 155 ARG D CA 1
ATOM 3750 C C . ARG D 2 77 ? 1.409 19.926 -45.210 1.00 28.07 155 ARG D C 1
ATOM 3751 O O . ARG D 2 77 ? 0.635 19.156 -44.636 1.00 31.85 155 ARG D O 1
ATOM 3759 N N . GLY D 2 78 ? 2.265 20.714 -44.569 1.00 28.63 156 GLY D N 1
ATOM 3760 C CA . GLY D 2 78 ? 2.349 20.723 -43.120 1.00 31.78 156 GLY D CA 1
ATOM 3761 C C . GLY D 2 78 ? 2.823 22.060 -42.591 1.00 42.94 156 GLY D C 1
ATOM 3762 O O . GLY D 2 78 ? 3.536 22.787 -43.281 1.00 37.85 156 GLY D O 1
ATOM 3763 N N . ASP E 1 2 ? -20.726 -6.113 -44.282 1.00 86.27 2 ASP E N 1
ATOM 3764 C CA . ASP E 1 2 ? -19.939 -7.313 -44.543 1.00 82.77 2 ASP E CA 1
ATOM 3765 C C . ASP E 1 2 ? -18.524 -6.952 -44.986 1.00 70.22 2 ASP E C 1
ATOM 3766 O O . ASP E 1 2 ? -18.241 -6.875 -46.181 1.00 60.83 2 ASP E O 1
ATOM 3771 N N . PHE E 1 3 ? -17.634 -6.741 -44.015 1.00 66.62 3 PHE E N 1
ATOM 3772 C CA . PHE E 1 3 ? -16.284 -6.284 -44.332 1.00 60.30 3 PHE E CA 1
ATOM 3773 C C . PHE E 1 3 ? -15.488 -7.356 -45.072 1.00 55.09 3 PHE E C 1
ATOM 3774 O O . PHE E 1 3 ? -14.857 -7.075 -46.098 1.00 54.15 3 PHE E O 1
ATOM 3782 N N . LEU E 1 4 ? -15.507 -8.594 -44.569 1.00 49.30 4 LEU E N 1
ATOM 3783 C CA . LEU E 1 4 ? -14.698 -9.649 -45.173 1.00 44.49 4 LEU E CA 1
ATOM 3784 C C . LEU E 1 4 ? -15.130 -9.944 -46.604 1.00 45.34 4 LEU E C 1
ATOM 3785 O O . LEU E 1 4 ? -14.285 -10.194 -47.471 1.00 42.91 4 LEU E O 1
ATOM 3790 N N . ASP E 1 5 ? -16.432 -9.926 -46.877 1.00 47.13 5 ASP E N 1
ATOM 3791 C CA . ASP E 1 5 ? -16.910 -10.205 -48.225 1.00 51.98 5 ASP E CA 1
ATOM 3792 C C . ASP E 1 5 ? -16.765 -9.015 -49.168 1.00 52.86 5 ASP E C 1
ATOM 3793 O O . ASP E 1 5 ? -17.067 -9.153 -50.359 1.00 50.67 5 ASP E O 1
ATOM 3798 N N . SER E 1 6 ? -16.313 -7.862 -48.677 1.00 50.96 6 SER E N 1
ATOM 3799 C CA . SER E 1 6 ? -16.124 -6.682 -49.509 1.00 55.68 6 SER E CA 1
ATOM 3800 C C . SER E 1 6 ? -14.683 -6.507 -49.965 1.00 47.26 6 SER E C 1
ATOM 3801 O O . SER E 1 6 ? -14.396 -5.572 -50.718 1.00 44.32 6 SER E O 1
ATOM 3804 N N . LEU E 1 7 ? -13.779 -7.384 -49.536 1.00 41.96 7 LEU E N 1
ATOM 3805 C CA . LEU E 1 7 ? -12.378 -7.272 -49.916 1.00 39.23 7 LEU E CA 1
ATOM 3806 C C . LEU E 1 7 ? -12.208 -7.483 -51.414 1.00 40.79 7 LEU E C 1
ATOM 3807 O O . LEU E 1 7 ? -12.917 -8.283 -52.031 1.00 41.18 7 LEU E O 1
ATOM 3812 N N . ILE E 1 8 ? -11.256 -6.759 -51.993 1.00 36.54 8 ILE E N 1
ATOM 3813 C CA . ILE E 1 8 ? -10.960 -6.847 -53.418 1.00 40.18 8 ILE E CA 1
ATOM 3814 C C . ILE E 1 8 ? -9.873 -7.895 -53.619 1.00 36.12 8 ILE E C 1
ATOM 3815 O O . ILE E 1 8 ? -8.772 -7.780 -53.067 1.00 36.86 8 ILE E O 1
ATOM 3820 N N . TRP E 1 9 ? -10.181 -8.921 -54.404 1.00 34.12 9 TRP E N 1
ATOM 3821 C CA . TRP E 1 9 ? -9.251 -10.010 -54.667 1.00 30.70 9 TRP E CA 1
ATOM 3822 C C . TRP E 1 9 ? -8.603 -9.834 -56.034 1.00 32.29 9 TRP E C 1
ATOM 3823 O O . TRP E 1 9 ? -9.260 -9.440 -57.001 1.00 37.78 9 TRP E O 1
ATOM 3834 N N . GLU E 1 10 ? -7.308 -10.124 -56.101 1.00 30.61 10 GLU E N 1
ATOM 3835 C CA . GLU E 1 10 ? -6.544 -10.093 -57.340 1.00 30.69 10 GLU E CA 1
ATOM 3836 C C . GLU E 1 10 ? -6.393 -11.522 -57.843 1.00 29.87 10 GLU E C 1
ATOM 3837 O O . GLU E 1 10 ? -5.865 -12.375 -57.126 1.00 27.61 10 GLU E O 1
ATOM 3843 N N . ARG E 1 11 ? -6.848 -11.784 -59.065 1.00 29.23 11 ARG E N 1
ATOM 3844 C CA A ARG E 1 11 ? -6.727 -13.123 -59.627 0.48 32.56 11 ARG E CA 1
ATOM 3845 C CA B ARG E 1 11 ? -6.727 -13.123 -59.627 0.52 32.61 11 ARG E CA 1
ATOM 3846 C C . ARG E 1 11 ? -5.277 -13.412 -59.998 1.00 32.62 11 ARG E C 1
ATOM 3847 O O . ARG E 1 11 ? -4.638 -12.630 -60.707 1.00 39.37 11 ARG E O 1
ATOM 3862 N N . VAL E 1 12 ? -4.763 -14.539 -59.515 1.00 28.68 12 VAL E N 1
ATOM 3863 C CA . VAL E 1 12 ? -3.394 -14.960 -59.785 1.00 24.00 12 VAL E CA 1
ATOM 3864 C C . VAL E 1 12 ? -3.395 -15.902 -60.979 1.00 31.49 12 VAL E C 1
ATOM 3865 O O . VAL E 1 12 ? -2.814 -15.600 -62.026 1.00 31.51 12 VAL E O 1
ATOM 3869 N N . VAL E 1 13 ? -4.039 -17.053 -60.809 1.00 31.57 13 VAL E N 1
ATOM 3870 C CA . VAL E 1 13 ? -4.174 -18.084 -61.835 1.00 39.25 13 VAL E CA 1
ATOM 3871 C C . VAL E 1 13 ? -5.485 -18.808 -61.575 1.00 41.64 13 VAL E C 1
ATOM 3872 O O . VAL E 1 13 ? -5.823 -19.093 -60.423 1.00 43.30 13 VAL E O 1
ATOM 3876 N N . ASP E 1 14 ? -6.223 -19.104 -62.647 1.00 39.22 14 ASP E N 1
ATOM 3877 C CA . ASP E 1 14 ? -7.490 -19.829 -62.564 1.00 45.66 14 ASP E CA 1
ATOM 3878 C C . ASP E 1 14 ? -8.374 -19.321 -61.430 1.00 51.88 14 ASP E C 1
ATOM 3879 O O . ASP E 1 14 ? -8.861 -18.187 -61.474 1.00 58.13 14 ASP E O 1
ATOM 3884 N N . ASP E 1 15 ? -8.568 -20.148 -60.399 1.00 47.06 15 ASP E N 1
ATOM 3885 C CA . ASP E 1 15 ? -9.387 -19.794 -59.246 1.00 43.26 15 ASP E CA 1
ATOM 3886 C C . ASP E 1 15 ? -8.549 -19.528 -57.996 1.00 35.73 15 ASP E C 1
ATOM 3887 O O . ASP E 1 15 ? -9.003 -19.774 -56.875 1.00 39.21 15 ASP E O 1
ATOM 3892 N N . GLN E 1 16 ? -7.326 -19.040 -58.169 1.00 31.39 16 GLN E N 1
ATOM 3893 C CA A GLN E 1 16 ? -6.483 -18.615 -57.059 0.46 36.66 16 GLN E CA 1
ATOM 3894 C CA B GLN E 1 16 ? -6.482 -18.617 -57.060 0.54 37.08 16 GLN E CA 1
ATOM 3895 C C . GLN E 1 16 ? -6.420 -17.095 -57.051 1.00 33.92 16 GLN E C 1
ATOM 3896 O O . GLN E 1 16 ? -6.191 -16.475 -58.096 1.00 30.91 16 GLN E O 1
ATOM 3907 N N . TYR E 1 17 ? -6.636 -16.499 -55.877 1.00 26.34 17 TYR E N 1
ATOM 3908 C CA . TYR E 1 17 ? -6.689 -15.049 -55.714 1.00 24.85 17 TYR E CA 1
ATOM 3909 C C . TYR E 1 17 ? -5.883 -14.635 -54.490 1.00 31.11 17 TYR E C 1
ATOM 3910 O O . TYR E 1 17 ? -5.698 -15.422 -53.557 1.00 27.18 17 TYR E O 1
ATOM 3919 N N . VAL E 1 18 ? -5.420 -13.380 -54.485 1.00 29.80 18 VAL E N 1
ATOM 3920 C CA . VAL E 1 18 ? -4.685 -12.834 -53.348 1.00 24.24 18 VAL E CA 1
ATOM 3921 C C . VAL E 1 18 ? -5.249 -11.470 -52.986 1.00 25.42 18 VAL E C 1
ATOM 3922 O O . VAL E 1 18 ? -5.801 -10.752 -53.827 1.00 26.49 18 VAL E O 1
ATOM 3926 N N . THR E 1 19 ? -5.090 -11.109 -51.715 1.00 31.04 19 THR E N 1
ATOM 3927 C CA . THR E 1 19 ? -5.449 -9.784 -51.241 1.00 27.04 19 THR E CA 1
ATOM 3928 C C . THR E 1 19 ? -4.541 -9.461 -50.063 1.00 30.77 19 THR E C 1
ATOM 3929 O O . THR E 1 19 ? -3.995 -10.363 -49.423 1.00 25.31 19 THR E O 1
ATOM 3933 N N . ASN E 1 20 ? -4.341 -8.170 -49.806 1.00 26.03 20 ASN E N 1
ATOM 3934 C CA . ASN E 1 20 ? -3.387 -7.719 -48.792 1.00 28.59 20 ASN E CA 1
ATOM 3935 C C . ASN E 1 20 ? -3.992 -6.604 -47.946 1.00 31.57 20 ASN E C 1
ATOM 3936 O O . ASN E 1 20 ? -3.475 -5.481 -47.912 1.00 30.92 20 ASN E O 1
ATOM 3941 N N . PRO E 1 21 ? -5.074 -6.885 -47.229 1.00 32.14 21 PRO E N 1
ATOM 3942 C CA . PRO E 1 21 ? -5.610 -5.899 -46.292 1.00 34.01 21 PRO E CA 1
ATOM 3943 C C . PRO E 1 21 ? -4.771 -5.905 -45.024 1.00 37.00 21 PRO E C 1
ATOM 3944 O O . PRO E 1 21 ? -3.913 -6.764 -44.820 1.00 41.92 21 PRO E O 1
ATOM 3948 N N . THR E 1 22 ? -5.034 -4.929 -44.164 1.00 41.44 22 THR E N 1
ATOM 3949 C CA . THR E 1 22 ? -4.350 -4.829 -42.877 1.00 47.24 22 THR E CA 1
ATOM 3950 C C . THR E 1 22 ? -5.413 -4.708 -41.791 1.00 48.57 22 THR E C 1
ATOM 3951 O O . THR E 1 22 ? -5.926 -3.616 -41.534 1.00 65.92 22 THR E O 1
ATOM 3955 N N . PHE E 1 23 ? -5.755 -5.831 -41.168 1.00 47.73 23 PHE E N 1
ATOM 3956 C CA . PHE E 1 23 ? -6.661 -5.814 -40.031 1.00 49.39 23 PHE E CA 1
ATOM 3957 C C . PHE E 1 23 ? -6.218 -6.872 -39.036 1.00 48.62 23 PHE E C 1
ATOM 3958 O O . PHE E 1 23 ? -5.425 -7.762 -39.357 1.00 45.13 23 PHE E O 1
ATOM 3966 N N . CYS E 1 24 ? -6.734 -6.754 -37.817 1.00 41.64 24 CYS E N 1
ATOM 3967 C CA . CYS E 1 24 ? -6.461 -7.729 -36.774 1.00 39.86 24 CYS E CA 1
ATOM 3968 C C . CYS E 1 24 ? -7.376 -8.929 -36.957 1.00 40.72 24 CYS E C 1
ATOM 3969 O O . CYS E 1 24 ? -8.596 -8.777 -37.080 1.00 41.29 24 CYS E O 1
ATOM 3972 N N . ILE E 1 25 ? -6.784 -10.125 -36.967 1.00 43.01 25 ILE E N 1
ATOM 3973 C CA . ILE E 1 25 ? -7.543 -11.315 -37.332 1.00 37.26 25 ILE E CA 1
ATOM 3974 C C . ILE E 1 25 ? -8.649 -11.597 -36.316 1.00 39.63 25 ILE E C 1
ATOM 3975 O O . ILE E 1 25 ? -9.760 -11.987 -36.696 1.00 38.73 25 ILE E O 1
ATOM 3980 N N . SER E 1 26 ? -8.399 -11.360 -35.024 1.00 42.41 26 SER E N 1
ATOM 3981 C CA . SER E 1 26 ? -9.390 -11.675 -34.004 1.00 46.59 26 SER E CA 1
ATOM 3982 C C . SER E 1 26 ? -10.569 -10.707 -33.984 1.00 53.22 26 SER E C 1
ATOM 3983 O O . SER E 1 26 ? -11.513 -10.928 -33.218 1.00 52.45 26 SER E O 1
ATOM 3986 N N . ASP E 1 27 ? -10.548 -9.647 -34.796 1.00 52.55 27 ASP E N 1
ATOM 3987 C CA . ASP E 1 27 ? -11.695 -8.750 -34.875 1.00 59.09 27 ASP E CA 1
ATOM 3988 C C . ASP E 1 27 ? -12.815 -9.300 -35.745 1.00 57.51 27 ASP E C 1
ATOM 3989 O O . ASP E 1 27 ? -13.965 -8.879 -35.588 1.00 57.12 27 ASP E O 1
ATOM 3994 N N . TYR E 1 28 ? -12.509 -10.221 -36.657 1.00 45.40 28 TYR E N 1
ATOM 3995 C CA . TYR E 1 28 ? -13.520 -10.788 -37.535 1.00 49.23 28 TYR E CA 1
ATOM 3996 C C . TYR E 1 28 ? -13.611 -12.304 -37.462 1.00 44.25 28 TYR E C 1
ATOM 3997 O O . TYR E 1 28 ? -14.603 -12.866 -37.940 1.00 44.36 28 TYR E O 1
ATOM 4006 N N . PHE E 1 29 ? -12.634 -12.976 -36.860 1.00 44.73 29 PHE E N 1
ATOM 4007 C CA . PHE E 1 29 ? -12.604 -14.427 -36.786 1.00 42.66 29 PHE E CA 1
ATOM 4008 C C . PHE E 1 29 ? -12.461 -14.883 -35.341 1.00 45.88 29 PHE E C 1
ATOM 4009 O O . PHE E 1 29 ? -11.932 -14.161 -34.491 1.00 50.32 29 PHE E O 1
ATOM 4017 N N . GLU E 1 30 ? -12.948 -16.092 -35.073 1.00 46.04 30 GLU E N 1
ATOM 4018 C CA . GLU E 1 30 ? -12.625 -16.826 -33.856 1.00 50.76 30 GLU E CA 1
ATOM 4019 C C . GLU E 1 30 ? -11.576 -17.875 -34.200 1.00 49.11 30 GLU E C 1
ATOM 4020 O O . GLU E 1 30 ? -11.734 -18.620 -35.173 1.00 46.34 30 GLU E O 1
ATOM 4026 N N . ILE E 1 31 ? -10.507 -17.925 -33.415 1.00 43.50 31 ILE E N 1
ATOM 4027 C CA . ILE E 1 31 ? -9.402 -18.843 -33.667 1.00 40.96 31 ILE E CA 1
ATOM 4028 C C . ILE E 1 31 ? -9.720 -20.182 -33.009 1.00 46.14 31 ILE E C 1
ATOM 4029 O O . ILE E 1 31 ? -9.962 -20.249 -31.798 1.00 44.30 31 ILE E O 1
ATOM 4034 N N . VAL E 1 32 ? -9.734 -21.249 -33.804 1.00 37.65 32 VAL E N 1
ATOM 4035 C CA . VAL E 1 32 ? -9.905 -22.605 -33.293 1.00 40.70 32 VAL E CA 1
ATOM 4036 C C . VAL E 1 32 ? -8.545 -23.279 -33.398 1.00 34.94 32 VAL E C 1
ATOM 4037 O O . VAL E 1 32 ? -8.136 -23.721 -34.478 1.00 31.81 32 VAL E O 1
ATOM 4041 N N . ARG E 1 33 ? -7.846 -23.374 -32.271 1.00 37.89 33 ARG E N 1
ATOM 4042 C CA . ARG E 1 33 ? -6.436 -23.723 -32.285 1.00 33.82 33 ARG E CA 1
ATOM 4043 C C . ARG E 1 33 ? -6.234 -25.214 -32.506 1.00 34.03 33 ARG E C 1
ATOM 4044 O O . ARG E 1 33 ? -7.038 -26.048 -32.079 1.00 34.61 33 ARG E O 1
ATOM 4052 N N . GLN E 1 34 ? -5.140 -25.538 -33.183 1.00 32.15 34 GLN E N 1
ATOM 4053 C CA . GLN E 1 34 ? -4.818 -26.876 -33.644 1.00 37.65 34 GLN E CA 1
ATOM 4054 C C . GLN E 1 34 ? -3.467 -27.311 -33.092 1.00 38.44 34 GLN E C 1
ATOM 4055 O O . GLN E 1 34 ? -2.625 -26.470 -32.752 1.00 34.38 34 GLN E O 1
ATOM 4061 N N . PRO E 1 35 ? -3.229 -28.616 -32.974 1.00 41.39 35 PRO E N 1
ATOM 4062 C CA . PRO E 1 35 ? -1.979 -29.079 -32.362 1.00 42.64 35 PRO E CA 1
ATOM 4063 C C . PRO E 1 35 ? -0.768 -28.779 -33.230 1.00 37.14 35 PRO E C 1
ATOM 4064 O O . PRO E 1 35 ? -0.854 -28.690 -34.457 1.00 31.56 35 PRO E O 1
ATOM 4068 N N . GLY E 1 36 ? 0.373 -28.609 -32.568 1.00 34.61 36 GLY E N 1
ATOM 4069 C CA . GLY E 1 36 ? 1.620 -28.417 -33.278 1.00 44.43 36 GLY E CA 1
ATOM 4070 C C . GLY E 1 36 ? 2.329 -29.725 -33.564 1.00 43.42 36 GLY E C 1
ATOM 4071 O O . GLY E 1 36 ? 3.481 -29.906 -33.166 1.00 45.22 36 GLY E O 1
ATOM 4072 N N . ASP E 1 37 ? 1.662 -30.646 -34.260 1.00 41.53 37 ASP E N 1
ATOM 4073 C CA . ASP E 1 37 ? 2.187 -31.989 -34.473 1.00 36.71 37 ASP E CA 1
ATOM 4074 C C . ASP E 1 37 ? 2.707 -32.210 -35.889 1.00 40.40 37 ASP E C 1
ATOM 4075 O O . ASP E 1 37 ? 3.060 -33.340 -36.239 1.00 44.54 37 ASP E O 1
ATOM 4080 N N . GLY E 1 38 ? 2.775 -31.160 -36.704 1.00 37.51 38 GLY E N 1
ATOM 4081 C CA . GLY E 1 38 ? 3.107 -31.297 -38.104 1.00 29.26 38 GLY E CA 1
ATOM 4082 C C . GLY E 1 38 ? 1.919 -31.525 -39.011 1.00 32.20 38 GLY E C 1
ATOM 4083 O O . GLY E 1 38 ? 2.056 -31.379 -40.232 1.00 34.36 38 GLY E O 1
ATOM 4084 N N . ASN E 1 39 ? 0.755 -31.866 -38.455 1.00 31.71 39 ASN E N 1
ATOM 4085 C CA . ASN E 1 39 ? -0.451 -32.131 -39.226 1.00 32.02 39 ASN E CA 1
ATOM 4086 C C . ASN E 1 39 ? -1.449 -30.978 -39.163 1.00 29.85 39 ASN E C 1
ATOM 4087 O O . ASN E 1 39 ? -2.590 -31.134 -39.611 1.00 31.43 39 ASN E O 1
ATOM 4092 N N . CYS E 1 40 ? -1.029 -29.821 -38.638 1.00 25.89 40 CYS E N 1
ATOM 4093 C CA . CYS E 1 40 ? -1.960 -28.743 -38.305 1.00 30.78 40 CYS E CA 1
ATOM 4094 C C . CYS E 1 40 ? -2.774 -28.287 -39.513 1.00 31.35 40 CYS E C 1
ATOM 4095 O O . CYS E 1 40 ? -3.950 -27.925 -39.376 1.00 28.74 40 CYS E O 1
ATOM 4098 N N . PHE E 1 41 ? -2.167 -28.271 -40.701 1.00 31.23 41 PHE E N 1
ATOM 4099 C CA . PHE E 1 41 ? -2.923 -27.875 -41.884 1.00 30.37 41 PHE E CA 1
ATOM 4100 C C . PHE E 1 41 ? -4.128 -28.784 -42.082 1.00 27.54 41 PHE E C 1
ATOM 4101 O O . PHE E 1 41 ? -5.255 -28.312 -42.282 1.00 26.45 41 PHE E O 1
ATOM 4109 N N . TYR E 1 42 ? -3.912 -30.099 -42.008 1.00 22.99 42 TYR E N 1
ATOM 4110 C CA . TYR E 1 42 ? -5.008 -31.041 -42.184 1.00 23.31 42 TYR E CA 1
ATOM 4111 C C . TYR E 1 42 ? -5.944 -31.061 -40.984 1.00 34.19 42 TYR E C 1
ATOM 4112 O O . TYR E 1 42 ? -7.157 -31.234 -41.160 1.00 28.78 42 TYR E O 1
ATOM 4121 N N . HIS E 1 43 ? -5.409 -30.881 -39.770 1.00 32.82 43 HIS E N 1
ATOM 4122 C CA . HIS E 1 43 ? -6.263 -30.683 -38.600 1.00 32.33 43 HIS E CA 1
ATOM 4123 C C . HIS E 1 43 ? -7.218 -29.518 -38.820 1.00 29.54 43 HIS E C 1
ATOM 4124 O O . HIS E 1 43 ? -8.419 -29.618 -38.537 1.00 28.75 43 HIS E O 1
ATOM 4131 N N . SER E 1 44 ? -6.688 -28.390 -39.306 1.00 27.88 44 SER E N 1
ATOM 4132 C CA . SER E 1 44 ? -7.500 -27.187 -39.467 1.00 28.81 44 SER E CA 1
ATOM 4133 C C . SER E 1 44 ? -8.608 -27.404 -40.484 1.00 32.29 44 SER E C 1
ATOM 4134 O O . SER E 1 44 ? -9.749 -26.986 -40.261 1.00 31.86 44 SER E O 1
ATOM 4137 N N . ILE E 1 45 ? -8.289 -28.051 -41.610 1.00 30.39 45 ILE E N 1
ATOM 4138 C CA . ILE E 1 45 ? -9.314 -28.375 -42.599 1.00 30.54 45 ILE E CA 1
ATOM 4139 C C . ILE E 1 45 ? -10.372 -29.281 -41.983 1.00 29.77 45 ILE E C 1
ATOM 4140 O O . ILE E 1 45 ? -11.578 -29.031 -42.102 1.00 33.62 45 ILE E O 1
ATOM 4145 N N . ALA E 1 46 ? -9.932 -30.352 -41.310 1.00 28.14 46 ALA E N 1
ATOM 4146 C CA . ALA E 1 46 ? -10.878 -31.281 -40.695 1.00 33.17 46 ALA E CA 1
ATOM 4147 C C . ALA E 1 46 ? -11.810 -30.571 -39.725 1.00 35.98 46 ALA E C 1
ATOM 4148 O O . ALA E 1 46 ? -13.011 -30.867 -39.686 1.00 33.92 46 ALA E O 1
ATOM 4150 N N . GLU E 1 47 ? -11.277 -29.622 -38.949 1.00 35.83 47 GLU E N 1
ATOM 4151 C CA . GLU E 1 47 ? -12.092 -28.898 -37.979 1.00 38.02 47 GLU E CA 1
ATOM 4152 C C . GLU E 1 47 ? -13.254 -28.185 -38.656 1.00 40.38 47 GLU E C 1
ATOM 4153 O O . GLU E 1 47 ? -14.377 -28.178 -38.137 1.00 43.68 47 GLU E O 1
ATOM 4159 N N . LEU E 1 48 ? -13.007 -27.594 -39.824 1.00 32.05 48 LEU E N 1
ATOM 4160 C CA . LEU E 1 48 ? -14.020 -26.829 -40.541 1.00 36.09 48 LEU E CA 1
ATOM 4161 C C . LEU E 1 48 ? -14.847 -27.675 -41.495 1.00 37.29 48 LEU E C 1
ATOM 4162 O O . LEU E 1 48 ? -16.005 -27.337 -41.765 1.00 38.35 48 LEU E O 1
ATOM 4167 N N . PHE E 1 49 ? -14.288 -28.765 -42.016 1.00 36.09 49 PHE E N 1
ATOM 4168 C CA . PHE E 1 49 ? -14.978 -29.540 -43.037 1.00 35.98 49 PHE E CA 1
ATOM 4169 C C . PHE E 1 49 ? -15.888 -30.614 -42.457 1.00 41.55 49 PHE E C 1
ATOM 4170 O O . PHE E 1 49 ? -16.924 -30.927 -43.058 1.00 44.29 49 PHE E O 1
ATOM 4178 N N . PHE E 1 50 ? -15.544 -31.182 -41.305 1.00 41.74 50 PHE E N 1
ATOM 4179 C CA . PHE E 1 50 ? -16.344 -32.243 -40.713 1.00 46.11 50 PHE E CA 1
ATOM 4180 C C . PHE E 1 50 ? -17.164 -31.710 -39.545 1.00 52.65 50 PHE E C 1
ATOM 4181 O O . PHE E 1 50 ? -16.813 -30.706 -38.919 1.00 51.18 50 PHE E O 1
ATOM 4189 N N . ASP E 1 51 ? -18.269 -32.400 -39.257 1.00 56.85 51 ASP E N 1
ATOM 4190 C CA . ASP E 1 51 ? -19.144 -31.974 -38.170 1.00 65.55 51 ASP E CA 1
ATOM 4191 C C . ASP E 1 51 ? -18.518 -32.270 -36.813 1.00 66.77 51 ASP E C 1
ATOM 4192 O O . ASP E 1 51 ? -18.533 -31.418 -35.917 1.00 68.22 51 ASP E O 1
ATOM 4197 N N . VAL E 1 52 ? -17.959 -33.466 -36.648 1.00 68.38 52 VAL E N 1
ATOM 4198 C CA . VAL E 1 52 ? -17.264 -33.868 -35.430 1.00 73.56 52 VAL E CA 1
ATOM 4199 C C . VAL E 1 52 ? -15.829 -34.218 -35.803 1.00 71.48 52 VAL E C 1
ATOM 4200 O O . VAL E 1 52 ? -15.597 -35.097 -36.641 1.00 78.22 52 VAL E O 1
ATOM 4204 N N . LYS E 1 53 ? -14.871 -33.524 -35.196 1.00 49.43 53 LYS E N 1
ATOM 4205 C CA . LYS E 1 53 ? -13.455 -33.747 -35.457 1.00 46.79 53 LYS E CA 1
ATOM 4206 C C . LYS E 1 53 ? -12.821 -34.467 -34.276 1.00 51.58 53 LYS E C 1
ATOM 4207 O O . LYS E 1 53 ? -13.063 -34.107 -33.119 1.00 57.10 53 LYS E O 1
ATOM 4213 N N . THR E 1 54 ? -12.019 -35.476 -34.573 1.00 47.18 54 THR E N 1
ATOM 4214 C CA . THR E 1 54 ? -11.189 -36.185 -33.619 1.00 44.09 54 THR E CA 1
ATOM 4215 C C . THR E 1 54 ? -9.722 -35.871 -33.885 1.00 39.53 54 THR E C 1
ATOM 4216 O O . THR E 1 54 ? -9.383 -35.246 -34.895 1.00 38.26 54 THR E O 1
ATOM 4220 N N . PRO E 1 55 ? -8.814 -36.282 -32.989 1.00 46.65 55 PRO E N 1
ATOM 4221 C CA . PRO E 1 55 ? -7.383 -36.070 -33.266 1.00 44.28 55 PRO E CA 1
ATOM 4222 C C . PRO E 1 55 ? -6.869 -36.866 -34.458 1.00 43.18 55 PRO E C 1
ATOM 4223 O O . PRO E 1 55 ? -5.707 -36.721 -34.848 1.00 44.33 55 PRO E O 1
ATOM 4227 N N . PHE E 1 56 ? -7.714 -37.711 -35.048 1.00 47.23 56 PHE E N 1
ATOM 4228 C CA . PHE E 1 56 ? -7.332 -38.481 -36.220 1.00 46.20 56 PHE E CA 1
ATOM 4229 C C . PHE E 1 56 ? -8.161 -38.146 -37.453 1.00 44.99 56 PHE E C 1
ATOM 4230 O O . PHE E 1 56 ? -7.932 -38.742 -38.512 1.00 43.22 56 PHE E O 1
ATOM 4238 N N . SER E 1 57 ? -9.098 -37.198 -37.357 1.00 40.94 57 SER E N 1
ATOM 4239 C CA . SER E 1 57 ? -9.902 -36.820 -38.515 1.00 41.82 57 SER E CA 1
ATOM 4240 C C . SER E 1 57 ? -9.055 -36.273 -39.654 1.00 39.73 57 SER E C 1
ATOM 4241 O O . SER E 1 57 ? -9.485 -36.330 -40.812 1.00 43.10 57 SER E O 1
ATOM 4244 N N . PHE E 1 58 ? -7.862 -35.752 -39.353 1.00 35.68 58 PHE E N 1
ATOM 4245 C CA . PHE E 1 58 ? -7.018 -35.176 -40.395 1.00 32.26 58 PHE E CA 1
ATOM 4246 C C . PHE E 1 58 ? -6.651 -36.203 -41.456 1.00 34.43 58 PHE E C 1
ATOM 4247 O O . PHE E 1 58 ? -6.345 -35.835 -42.595 1.00 34.58 58 PHE E O 1
ATOM 4255 N N . ARG E 1 59 ? -6.674 -37.492 -41.110 1.00 33.05 59 ARG E N 1
ATOM 4256 C CA . ARG E 1 59 ? -6.303 -38.503 -42.090 1.00 35.77 59 ARG E CA 1
ATOM 4257 C C . ARG E 1 59 ? -7.348 -38.627 -43.190 1.00 33.60 59 ARG E C 1
ATOM 4258 O O . ARG E 1 59 ? -7.006 -38.970 -44.326 1.00 34.61 59 ARG E O 1
ATOM 4266 N N . LYS E 1 60 ? -8.618 -38.349 -42.880 1.00 39.60 60 LYS E N 1
ATOM 4267 C CA . LYS E 1 60 ? -9.624 -38.289 -43.934 1.00 42.71 60 LYS E CA 1
ATOM 4268 C C . LYS E 1 60 ? -9.325 -37.166 -44.920 1.00 39.54 60 LYS E C 1
ATOM 4269 O O . LYS E 1 60 ? -9.563 -37.312 -46.125 1.00 38.04 60 LYS E O 1
ATOM 4275 N N . VAL E 1 61 ? -8.798 -36.046 -44.428 1.00 34.90 61 VAL E N 1
ATOM 4276 C CA . VAL E 1 61 ? -8.444 -34.937 -45.306 1.00 31.10 61 VAL E CA 1
ATOM 4277 C C . VAL E 1 61 ? -7.271 -35.318 -46.196 1.00 35.21 61 VAL E C 1
ATOM 4278 O O . VAL E 1 61 ? -7.268 -35.031 -47.399 1.00 33.40 61 VAL E O 1
ATOM 4282 N N . LYS E 1 62 ? -6.259 -35.977 -45.624 1.00 31.87 62 LYS E N 1
ATOM 4283 C CA . LYS E 1 62 ? -5.095 -36.363 -46.412 1.00 36.89 62 LYS E CA 1
ATOM 4284 C C . LYS E 1 62 ? -5.449 -37.406 -47.463 1.00 41.67 62 LYS E C 1
ATOM 4285 O O . LYS E 1 62 ? -4.795 -37.475 -48.508 1.00 37.56 62 LYS E O 1
ATOM 4291 N N . GLU E 1 63 ? -6.475 -38.222 -47.210 1.00 47.48 63 GLU E N 1
ATOM 4292 C CA . GLU E 1 63 ? -6.913 -39.177 -48.222 1.00 47.37 63 GLU E CA 1
ATOM 4293 C C . GLU E 1 63 ? -7.551 -38.457 -49.404 1.00 42.17 63 GLU E C 1
ATOM 4294 O O . GLU E 1 63 ? -7.286 -38.797 -50.564 1.00 40.48 63 GLU E O 1
ATOM 4300 N N . HIS E 1 64 ? -8.389 -37.453 -49.127 1.00 33.00 64 HIS E N 1
ATOM 4301 C CA . HIS E 1 64 ? -8.885 -36.585 -50.191 1.00 38.00 64 HIS E CA 1
ATOM 4302 C C . HIS E 1 64 ? -7.745 -35.869 -50.899 1.00 36.27 64 HIS E C 1
ATOM 4303 O O . HIS E 1 64 ? -7.830 -35.606 -52.105 1.00 35.69 64 HIS E O 1
ATOM 4310 N N . LEU E 1 65 ? -6.676 -35.542 -50.170 1.00 32.64 65 LEU E N 1
ATOM 4311 C CA . LEU E 1 65 ? -5.523 -34.912 -50.803 1.00 31.46 65 LEU E CA 1
ATOM 4312 C C . LEU E 1 65 ? -4.851 -35.858 -51.791 1.00 33.65 65 LEU E C 1
ATOM 4313 O O . LEU E 1 65 ? -4.430 -35.435 -52.873 1.00 26.94 65 LEU E O 1
ATOM 4318 N N . ARG E 1 66 ? -4.738 -37.140 -51.439 1.00 32.37 66 ARG E N 1
ATOM 4319 C CA . ARG E 1 66 ? -4.124 -38.087 -52.363 1.00 37.41 66 ARG E CA 1
ATOM 4320 C C . ARG E 1 66 ? -4.948 -38.217 -53.639 1.00 41.15 66 ARG E C 1
ATOM 4321 O O . ARG E 1 66 ? -4.392 -38.264 -54.742 1.00 39.08 66 ARG E O 1
ATOM 4329 N N . LEU E 1 67 ? -6.277 -38.256 -53.510 1.00 38.72 67 LEU E N 1
ATOM 4330 C CA . LEU E 1 67 ? -7.132 -38.236 -54.694 1.00 42.30 67 LEU E CA 1
ATOM 4331 C C . LEU E 1 67 ? -6.940 -36.952 -55.485 1.00 39.14 67 LEU E C 1
ATOM 4332 O O . LEU E 1 67 ? -6.882 -36.976 -56.721 1.00 31.71 67 LEU E O 1
ATOM 4337 N N . ALA E 1 68 ? -6.852 -35.817 -54.786 1.00 30.45 68 ALA E N 1
ATOM 4338 C CA . ALA E 1 68 ? -6.694 -34.531 -55.456 1.00 27.63 68 ALA E CA 1
ATOM 4339 C C . ALA E 1 68 ? -5.352 -34.437 -56.167 1.00 34.61 68 ALA E C 1
ATOM 4340 O O . ALA E 1 68 ? -5.276 -33.953 -57.302 1.00 35.58 68 ALA E O 1
ATOM 4342 N N . ALA E 1 69 ? -4.278 -34.870 -55.502 1.00 33.79 69 ALA E N 1
ATOM 4343 C CA . ALA E 1 69 ? -2.958 -34.827 -56.121 1.00 33.39 69 ALA E CA 1
ATOM 4344 C C . ALA E 1 69 ? -2.920 -35.667 -57.389 1.00 36.14 69 ALA E C 1
ATOM 4345 O O . ALA E 1 69 ? -2.426 -35.216 -58.430 1.00 36.85 69 ALA E O 1
ATOM 4347 N N . ASP E 1 70 ? -3.457 -36.887 -57.330 1.00 37.91 70 ASP E N 1
ATOM 4348 C CA . ASP E 1 70 ? -3.490 -37.731 -58.517 1.00 35.37 70 ASP E CA 1
ATOM 4349 C C . ASP E 1 70 ? -4.254 -37.076 -59.666 1.00 41.63 70 ASP E C 1
ATOM 4350 O O . ASP E 1 70 ? -3.881 -37.257 -60.832 1.00 36.82 70 ASP E O 1
ATOM 4355 N N . ALA E 1 71 ? -5.286 -36.287 -59.369 1.00 41.27 71 ALA E N 1
ATOM 4356 C CA . ALA E 1 71 ? -6.082 -35.658 -60.415 1.00 44.20 71 ALA E CA 1
ATOM 4357 C C . ALA E 1 71 ? -5.533 -34.316 -60.886 1.00 40.28 71 ALA E C 1
ATOM 4358 O O . ALA E 1 71 ? -5.734 -33.958 -62.051 1.00 35.77 71 ALA E O 1
ATOM 4360 N N . PHE E 1 72 ? -4.844 -33.562 -60.025 1.00 35.05 72 PHE E N 1
ATOM 4361 C CA . PHE E 1 72 ? -4.532 -32.172 -60.332 1.00 35.50 72 PHE E CA 1
ATOM 4362 C C . PHE E 1 72 ? -3.056 -31.801 -60.265 1.00 36.18 72 PHE E C 1
ATOM 4363 O O . PHE E 1 72 ? -2.682 -30.784 -60.859 1.00 41.11 72 PHE E O 1
ATOM 4371 N N . TYR E 1 73 ? -2.209 -32.584 -59.584 1.00 36.65 73 TYR E N 1
ATOM 4372 C CA . TYR E 1 73 ? -0.843 -32.141 -59.300 1.00 36.58 73 TYR E CA 1
ATOM 4373 C C . TYR E 1 73 ? -0.089 -31.750 -60.567 1.00 36.18 73 TYR E C 1
ATOM 4374 O O . TYR E 1 73 ? 0.638 -30.752 -60.578 1.00 38.19 73 TYR E O 1
ATOM 4383 N N . ASP E 1 74 ? -0.245 -32.526 -61.643 1.00 36.47 74 ASP E N 1
ATOM 4384 C CA . ASP E 1 74 ? 0.548 -32.306 -62.849 1.00 43.59 74 ASP E CA 1
ATOM 4385 C C . ASP E 1 74 ? 0.258 -30.965 -63.515 1.00 44.79 74 ASP E C 1
ATOM 4386 O O . ASP E 1 74 ? 1.040 -30.532 -64.370 1.00 37.80 74 ASP E O 1
ATOM 4391 N N . THR E 1 75 ? -0.847 -30.307 -63.158 1.00 36.81 75 THR E N 1
ATOM 4392 C CA . THR E 1 75 ? -1.205 -29.011 -63.726 1.00 40.93 75 THR E CA 1
ATOM 4393 C C . THR E 1 75 ? -1.270 -27.915 -62.669 1.00 35.81 75 THR E C 1
ATOM 4394 O O . THR E 1 75 ? -1.790 -26.828 -62.949 1.00 36.09 75 THR E O 1
ATOM 4398 N N . GLU E 1 76 ? -0.769 -28.174 -61.468 1.00 35.97 76 GLU E N 1
ATOM 4399 C CA . GLU E 1 76 ? -0.826 -27.183 -60.401 1.00 35.02 76 GLU E CA 1
ATOM 4400 C C . GLU E 1 76 ? 0.168 -26.061 -60.667 1.00 36.24 76 GLU E C 1
ATOM 4401 O O . GLU E 1 76 ? 1.355 -26.331 -60.890 1.00 36.23 76 GLU E O 1
ATOM 4407 N N . PRO E 1 77 ? -0.267 -24.800 -60.637 1.00 35.19 77 PRO E N 1
ATOM 4408 C CA . PRO E 1 77 ? 0.676 -23.701 -60.895 1.00 36.71 77 PRO E CA 1
ATOM 4409 C C . PRO E 1 77 ? 1.827 -23.665 -59.910 1.00 40.86 77 PRO E C 1
ATOM 4410 O O . PRO E 1 77 ? 2.983 -23.537 -60.329 1.00 38.44 77 PRO E O 1
ATOM 4414 N N . GLU E 1 78 ? 1.545 -23.800 -58.609 1.00 37.67 78 GLU E N 1
ATOM 4415 C CA . GLU E 1 78 ? 2.601 -23.676 -57.607 1.00 42.85 78 GLU E CA 1
ATOM 4416 C C . GLU E 1 78 ? 3.721 -24.686 -57.828 1.00 38.02 78 GLU E C 1
ATOM 4417 O O . GLU E 1 78 ? 4.879 -24.406 -57.497 1.00 42.14 78 GLU E O 1
ATOM 4423 N N . ALA E 1 79 ? 3.411 -25.851 -58.392 1.00 36.78 79 ALA E N 1
ATOM 4424 C CA . ALA E 1 79 ? 4.421 -26.879 -58.604 1.00 42.19 79 ALA E CA 1
ATOM 4425 C C . ALA E 1 79 ? 5.238 -26.673 -59.877 1.00 44.12 79 ALA E C 1
ATOM 4426 O O . ALA E 1 79 ? 6.013 -27.562 -60.240 1.00 44.91 79 ALA E O 1
ATOM 4428 N N . ILE E 1 80 ? 5.102 -25.538 -60.563 1.00 48.63 80 ILE E N 1
ATOM 4429 C CA . ILE E 1 80 ? 5.843 -25.351 -61.803 1.00 56.19 80 ILE E CA 1
ATOM 4430 C C . ILE E 1 80 ? 7.321 -25.146 -61.492 1.00 59.56 80 ILE E C 1
ATOM 4431 O O . ILE E 1 80 ? 7.689 -24.430 -60.549 1.00 58.89 80 ILE E O 1
ATOM 4436 N N . GLY E 1 81 ? 8.177 -25.810 -62.264 1.00 60.45 81 GLY E N 1
ATOM 4437 C CA . GLY E 1 81 ? 9.609 -25.669 -62.091 1.00 64.51 81 GLY E CA 1
ATOM 4438 C C . GLY E 1 81 ? 10.192 -26.323 -60.858 1.00 66.92 81 GLY E C 1
ATOM 4439 O O . GLY E 1 81 ? 11.323 -26.002 -60.484 1.00 71.13 81 GLY E O 1
ATOM 4440 N N . THR E 1 82 ? 9.461 -27.235 -60.210 1.00 61.94 82 THR E N 1
ATOM 4441 C CA . THR E 1 82 ? 9.974 -27.902 -59.017 1.00 58.97 82 THR E CA 1
ATOM 4442 C C . THR E 1 82 ? 10.784 -29.151 -59.333 1.00 66.42 82 THR E C 1
ATOM 4443 O O . THR E 1 82 ? 11.668 -29.519 -58.551 1.00 72.98 82 THR E O 1
ATOM 4447 N N . GLY E 1 83 ? 10.501 -29.818 -60.449 1.00 59.07 83 GLY E N 1
ATOM 4448 C CA . GLY E 1 83 ? 11.177 -31.057 -60.771 1.00 62.93 83 GLY E CA 1
ATOM 4449 C C . GLY E 1 83 ? 10.752 -32.255 -59.953 1.00 62.99 83 GLY E C 1
ATOM 4450 O O . GLY E 1 83 ? 11.376 -33.315 -60.069 1.00 67.79 83 GLY E O 1
ATOM 4451 N N . VAL E 1 84 ? 9.717 -32.125 -59.128 1.00 45.05 84 VAL E N 1
ATOM 4452 C CA . VAL E 1 84 ? 9.202 -33.227 -58.321 1.00 43.79 84 VAL E CA 1
ATOM 4453 C C . VAL E 1 84 ? 8.057 -33.884 -59.082 1.00 41.87 84 VAL E C 1
ATOM 4454 O O . VAL E 1 84 ? 7.076 -33.220 -59.437 1.00 40.24 84 VAL E O 1
ATOM 4458 N N . THR E 1 85 ? 8.176 -35.188 -59.328 1.00 40.80 85 THR E N 1
ATOM 4459 C CA . THR E 1 85 ? 7.115 -35.915 -60.009 1.00 40.88 85 THR E CA 1
ATOM 4460 C C . THR E 1 85 ? 5.901 -36.060 -59.095 1.00 37.93 85 THR E C 1
ATOM 4461 O O . THR E 1 85 ? 5.969 -35.846 -57.881 1.00 38.23 85 THR E O 1
ATOM 4465 N N . LYS E 1 86 ? 4.771 -36.442 -59.697 1.00 37.52 86 LYS E N 1
ATOM 4466 C CA . LYS E 1 86 ? 3.556 -36.636 -58.913 1.00 42.15 86 LYS E CA 1
ATOM 4467 C C . LYS E 1 86 ? 3.733 -37.754 -57.894 1.00 43.95 86 LYS E C 1
ATOM 4468 O O . LYS E 1 86 ? 3.291 -37.633 -56.746 1.00 36.56 86 LYS E O 1
ATOM 4474 N N . GLU E 1 87 ? 4.385 -38.849 -58.295 1.00 38.32 87 GLU E N 1
ATOM 4475 C CA . GLU E 1 87 ? 4.619 -39.952 -57.369 1.00 42.06 87 GLU E CA 1
ATOM 4476 C C . GLU E 1 87 ? 5.529 -39.527 -56.225 1.00 41.84 87 GLU E C 1
ATOM 4477 O O . GLU E 1 87 ? 5.296 -39.896 -55.068 1.00 45.99 87 GLU E O 1
ATOM 4483 N N . GLU E 1 88 ? 6.570 -38.748 -56.526 1.00 40.90 88 GLU E N 1
ATOM 4484 C CA . GLU E 1 88 ? 7.464 -38.273 -55.474 1.00 43.72 88 GLU E CA 1
ATOM 4485 C C . GLU E 1 88 ? 6.743 -37.337 -54.513 1.00 40.23 88 GLU E C 1
ATOM 4486 O O . GLU E 1 88 ? 6.987 -37.377 -53.301 1.00 46.84 88 GLU E O 1
ATOM 4492 N N . TYR E 1 89 ? 5.842 -36.495 -55.026 1.00 31.24 89 TYR E N 1
ATOM 4493 C CA . TYR E 1 89 ? 5.128 -35.573 -54.147 1.00 33.90 89 TYR E CA 1
ATOM 4494 C C . TYR E 1 89 ? 4.175 -36.316 -53.217 1.00 38.28 89 TYR E C 1
ATOM 4495 O O . TYR E 1 89 ? 4.130 -36.039 -52.013 1.00 35.59 89 TYR E O 1
ATOM 4504 N N . ILE E 1 90 ? 3.388 -37.249 -53.760 1.00 39.95 90 ILE E N 1
ATOM 4505 C CA . ILE E 1 90 ? 2.382 -37.930 -52.948 1.00 39.81 90 ILE E CA 1
ATOM 4506 C C . ILE E 1 90 ? 3.047 -38.780 -51.875 1.00 40.45 90 ILE E C 1
ATOM 4507 O O . ILE E 1 90 ? 2.580 -38.838 -50.731 1.00 45.32 90 ILE E O 1
ATOM 4512 N N . GLN E 1 91 ? 4.151 -39.444 -52.222 1.00 42.31 91 GLN E N 1
ATOM 4513 C CA . GLN E 1 91 ? 4.890 -40.228 -51.238 1.00 41.22 91 GLN E CA 1
ATOM 4514 C C . GLN E 1 91 ? 5.344 -39.359 -50.071 1.00 44.35 91 GLN E C 1
ATOM 4515 O O . GLN E 1 91 ? 5.260 -39.772 -48.908 1.00 48.99 91 GLN E O 1
ATOM 4521 N N . ALA E 1 92 ? 5.808 -38.143 -50.359 1.00 41.51 92 ALA E N 1
ATOM 4522 C CA . ALA E 1 92 ? 6.253 -37.253 -49.295 1.00 39.30 92 ALA E CA 1
ATOM 4523 C C . ALA E 1 92 ? 5.078 -36.614 -48.565 1.00 41.72 92 ALA E C 1
ATOM 4524 O O . ALA E 1 92 ? 5.129 -36.436 -47.343 1.00 43.99 92 ALA E O 1
ATOM 4526 N N . ALA E 1 93 ? 4.012 -36.269 -49.291 1.00 35.37 93 ALA E N 1
ATOM 4527 C CA . ALA E 1 93 ? 2.903 -35.551 -48.669 1.00 31.69 93 ALA E CA 1
ATOM 4528 C C . ALA E 1 93 ? 2.145 -36.424 -47.680 1.00 35.52 93 ALA E C 1
ATOM 4529 O O . ALA E 1 93 ? 1.659 -35.921 -46.660 1.00 31.72 93 ALA E O 1
ATOM 4531 N N . MET E 1 94 ? 2.043 -37.725 -47.956 1.00 39.98 94 MET E N 1
ATOM 4532 C CA . MET E 1 94 ? 1.267 -38.639 -47.127 1.00 40.63 94 MET E CA 1
ATOM 4533 C C . MET E 1 94 ? 2.021 -39.136 -45.900 1.00 45.91 94 MET E C 1
ATOM 4534 O O . MET E 1 94 ? 1.453 -39.908 -45.124 1.00 50.81 94 MET E O 1
ATOM 4539 N N . LYS E 1 95 ? 3.273 -38.731 -45.704 1.00 51.34 95 LYS E N 1
ATOM 4540 C CA . LYS E 1 95 ? 3.973 -39.080 -44.476 1.00 50.91 95 LYS E CA 1
ATOM 4541 C C . LYS E 1 95 ? 3.357 -38.341 -43.293 1.00 45.64 95 LYS E C 1
ATOM 4542 O O . LYS E 1 95 ? 2.914 -37.196 -43.413 1.00 40.68 95 LYS E O 1
ATOM 4548 N N . ASP E 1 96 ? 3.320 -39.007 -42.139 1.00 45.71 96 ASP E N 1
ATOM 4549 C CA . ASP E 1 96 ? 2.811 -38.346 -40.946 1.00 45.66 96 ASP E CA 1
ATOM 4550 C C . ASP E 1 96 ? 3.715 -37.177 -40.559 1.00 40.99 96 ASP E C 1
ATOM 4551 O O . ASP E 1 96 ? 4.931 -37.207 -40.766 1.00 42.30 96 ASP E O 1
ATOM 4556 N N . ASN E 1 97 ? 3.096 -36.132 -40.002 1.00 37.89 97 ASN E N 1
ATOM 4557 C CA . ASN E 1 97 ? 3.772 -34.916 -39.544 1.00 43.16 97 ASN E CA 1
ATOM 4558 C C . ASN E 1 97 ? 4.401 -34.127 -40.687 1.00 41.18 97 ASN E C 1
ATOM 4559 O O . ASN E 1 97 ? 5.233 -33.244 -40.452 1.00 40.09 97 ASN E O 1
ATOM 4564 N N . GLU E 1 98 ? 4.018 -34.421 -41.924 1.00 38.01 98 GLU E N 1
ATOM 4565 C CA . GLU E 1 98 ? 4.502 -33.682 -43.082 1.00 35.16 98 GLU E CA 1
ATOM 4566 C C . GLU E 1 98 ? 3.668 -32.418 -43.256 1.00 32.81 98 GLU E C 1
ATOM 4567 O O . GLU E 1 98 ? 2.436 -32.486 -43.308 1.00 33.48 98 GLU E O 1
ATOM 4573 N N . TRP E 1 99 ? 4.339 -31.271 -43.337 1.00 28.62 99 TRP E N 1
ATOM 4574 C CA . TRP E 1 99 ? 3.635 -30.000 -43.441 1.00 27.77 99 TRP E CA 1
ATOM 4575 C C . TRP E 1 99 ? 2.876 -29.900 -44.759 1.00 31.92 99 TRP E C 1
ATOM 4576 O O . TRP E 1 99 ? 3.270 -30.473 -45.777 1.00 37.17 99 TRP E O 1
ATOM 4587 N N . GLY E 1 100 ? 1.757 -29.176 -44.721 1.00 30.01 100 GLY E N 1
ATOM 4588 C CA . GLY E 1 100 ? 1.000 -28.856 -45.912 1.00 31.24 100 GLY E CA 1
ATOM 4589 C C . GLY E 1 100 ? 0.745 -27.362 -45.985 1.00 31.53 100 GLY E C 1
ATOM 4590 O O . GLY E 1 100 ? 1.134 -26.604 -45.097 1.00 30.64 100 GLY E O 1
ATOM 4591 N N . GLY E 1 101 ? 0.080 -26.955 -47.065 1.00 31.81 101 GLY E N 1
ATOM 4592 C CA . GLY E 1 101 ? -0.241 -25.549 -47.216 1.00 29.94 101 GLY E CA 1
ATOM 4593 C C . GLY E 1 101 ? -0.912 -25.171 -48.520 1.00 23.06 101 GLY E C 1
ATOM 4594 O O . GLY E 1 101 ? -1.920 -25.769 -48.908 1.00 25.01 101 GLY E O 1
ATOM 4595 N N . SER E 1 102 ? -0.348 -24.175 -49.207 1.00 29.17 102 SER E N 1
ATOM 4596 C CA . SER E 1 102 ? -1.011 -23.588 -50.369 1.00 30.00 102 SER E CA 1
ATOM 4597 C C . SER E 1 102 ? -1.160 -24.587 -51.512 1.00 30.92 102 SER E C 1
ATOM 4598 O O . SER E 1 102 ? -2.203 -24.617 -52.180 1.00 26.89 102 SER E O 1
ATOM 4601 N N . LEU E 1 103 ? -0.133 -25.402 -51.769 1.00 32.10 103 LEU E N 1
ATOM 4602 C CA . LEU E 1 103 ? -0.264 -26.420 -52.809 1.00 30.63 103 LEU E CA 1
ATOM 4603 C C . LEU E 1 103 ? -1.394 -27.384 -52.484 1.00 28.48 103 LEU E C 1
ATOM 4604 O O . LEU E 1 103 ? -2.211 -27.717 -53.353 1.00 29.12 103 LEU E O 1
ATOM 4609 N N . GLU E 1 104 ? -1.469 -27.827 -51.229 1.00 28.11 104 GLU E N 1
ATOM 4610 C CA . GLU E 1 104 ? -2.510 -28.769 -50.835 1.00 24.54 104 GLU E CA 1
ATOM 4611 C C . GLU E 1 104 ? -3.885 -28.110 -50.862 1.00 26.40 104 GLU E C 1
ATOM 4612 O O . GLU E 1 104 ? -4.869 -28.735 -51.274 1.00 27.82 104 GLU E O 1
ATOM 4618 N N . ALA E 1 105 ? -3.969 -26.840 -50.452 1.00 28.35 105 ALA E N 1
ATOM 4619 C CA . ALA E 1 105 ? -5.247 -26.133 -50.476 1.00 26.32 105 ALA E CA 1
ATOM 4620 C C . ALA E 1 105 ? -5.759 -25.953 -51.900 1.00 28.35 105 ALA E C 1
ATOM 4621 O O . ALA E 1 105 ? -6.962 -26.090 -52.156 1.00 27.82 105 ALA E O 1
ATOM 4623 N N . SER E 1 106 ? -4.865 -25.624 -52.837 1.00 25.51 106 SER E N 1
ATOM 4624 C CA . SER E 1 106 ? -5.279 -25.499 -54.232 1.00 26.08 106 SER E CA 1
ATOM 4625 C C . SER E 1 106 ? -5.900 -26.796 -54.737 1.00 26.49 106 SER E C 1
ATOM 4626 O O . SER E 1 106 ? -6.973 -26.784 -55.352 1.00 33.39 106 SER E O 1
ATOM 4629 N N . MET E 1 107 ? -5.255 -27.928 -54.463 1.00 31.64 107 MET E N 1
ATOM 4630 C CA . MET E 1 107 ? -5.764 -29.197 -54.970 1.00 30.51 107 MET E CA 1
ATOM 4631 C C . MET E 1 107 ? -7.013 -29.649 -54.222 1.00 30.79 107 MET E C 1
ATOM 4632 O O . MET E 1 107 ? -7.945 -30.187 -54.835 1.00 29.66 107 MET E O 1
ATOM 4637 N N . LEU E 1 108 ? -7.058 -29.431 -52.903 1.00 30.62 108 LEU E N 1
ATOM 4638 C CA . LEU E 1 108 ? -8.241 -29.814 -52.138 1.00 30.47 108 LEU E CA 1
ATOM 4639 C C . LEU E 1 108 ? -9.460 -28.992 -52.530 1.00 33.72 108 LEU E C 1
ATOM 4640 O O . LEU E 1 108 ? -10.579 -29.519 -52.528 1.00 31.28 108 LEU E O 1
ATOM 4645 N N . SER E 1 109 ? -9.275 -27.710 -52.869 1.00 33.32 109 SER E N 1
ATOM 4646 C CA . SER E 1 109 ? -10.425 -26.891 -53.250 1.00 31.31 109 SER E CA 1
ATOM 4647 C C . SER E 1 109 ? -11.081 -27.419 -54.520 1.00 27.28 109 SER E C 1
ATOM 4648 O O . SER E 1 109 ? -12.311 -27.422 -54.633 1.00 33.06 109 SER E O 1
ATOM 4651 N N . LYS E 1 110 ? -10.281 -27.880 -55.482 1.00 27.02 110 LYS E N 1
ATOM 4652 C CA . LYS E 1 110 ? -10.852 -28.457 -56.695 1.00 36.08 110 LYS E CA 1
ATOM 4653 C C . LYS E 1 110 ? -11.445 -29.838 -56.437 1.00 35.62 110 LYS E C 1
ATOM 4654 O O . LYS E 1 110 ? -12.526 -30.154 -56.946 1.00 44.41 110 LYS E O 1
ATOM 4660 N N . GLN E 1 111 ? -10.765 -30.667 -55.640 1.00 38.10 111 GLN E N 1
ATOM 4661 C CA . GLN E 1 111 ? -11.262 -32.016 -55.382 1.00 38.97 111 GLN E CA 1
ATOM 4662 C C . GLN E 1 111 ? -12.583 -31.991 -54.627 1.00 41.98 111 GLN E C 1
ATOM 4663 O O . GLN E 1 111 ? -13.503 -32.752 -54.949 1.00 41.40 111 GLN E O 1
ATOM 4669 N N . LEU E 1 112 ? -12.694 -31.130 -53.620 1.00 35.52 112 LEU E N 1
ATOM 4670 C CA . LEU E 1 112 ? -13.867 -31.072 -52.760 1.00 39.91 112 LEU E CA 1
ATOM 4671 C C . LEU E 1 112 ? -14.889 -30.040 -53.214 1.00 42.50 112 LEU E C 1
ATOM 4672 O O . LEU E 1 112 ? -15.980 -29.976 -52.637 1.00 42.12 112 LEU E O 1
ATOM 4677 N N . GLN E 1 113 ? -14.568 -29.243 -54.236 1.00 40.66 113 GLN E N 1
ATOM 4678 C CA . GLN E 1 113 ? -15.445 -28.173 -54.719 1.00 37.46 113 GLN E CA 1
ATOM 4679 C C . GLN E 1 113 ? -15.831 -27.230 -53.581 1.00 35.43 113 GLN E C 1
ATOM 4680 O O . GLN E 1 113 ? -17.003 -26.912 -53.375 1.00 39.16 113 GLN E O 1
ATOM 4686 N N . ILE E 1 114 ? -14.821 -26.794 -52.827 1.00 38.48 114 ILE E N 1
ATOM 4687 C CA . ILE E 1 114 ? -14.975 -25.832 -51.746 1.00 33.89 114 ILE E CA 1
ATOM 4688 C C . ILE E 1 114 ? -13.960 -24.717 -51.955 1.00 35.68 114 ILE E C 1
ATOM 4689 O O . ILE E 1 114 ? -13.013 -24.842 -52.732 1.00 38.34 114 ILE E O 1
ATOM 4694 N N . THR E 1 115 ? -14.161 -23.619 -51.235 1.00 30.83 115 THR E N 1
ATOM 4695 C CA . THR E 1 115 ? -13.227 -22.502 -51.235 1.00 29.97 115 THR E CA 1
ATOM 4696 C C . THR E 1 115 ? -12.430 -22.522 -49.941 1.00 30.18 115 THR E C 1
ATOM 4697 O O . THR E 1 115 ? -13.009 -22.620 -48.854 1.00 33.23 115 THR E O 1
ATOM 4701 N N . ILE E 1 116 ? -11.108 -22.435 -50.063 1.00 27.44 116 ILE E N 1
ATOM 4702 C CA . ILE E 1 116 ? -10.199 -22.408 -48.925 1.00 29.25 116 ILE E CA 1
ATOM 4703 C C . ILE E 1 116 ? -9.442 -21.090 -48.958 1.00 28.12 116 ILE E C 1
ATOM 4704 O O . ILE E 1 116 ? -8.974 -20.661 -50.018 1.00 27.19 116 ILE E O 1
ATOM 4709 N N . ILE E 1 117 ? -9.325 -20.441 -47.803 1.00 27.22 117 ILE E N 1
ATOM 4710 C CA . ILE E 1 117 ? -8.570 -19.198 -47.700 1.00 26.35 117 ILE E CA 1
ATOM 4711 C C . ILE E 1 117 ? -7.508 -19.356 -46.628 1.00 27.00 117 ILE E C 1
ATOM 4712 O O . ILE E 1 117 ? -7.809 -19.770 -45.501 1.00 28.17 117 ILE E O 1
ATOM 4717 N N . LEU E 1 118 ? -6.269 -19.020 -46.976 1.00 19.25 118 LEU E N 1
ATOM 4718 C CA . LEU E 1 118 ? -5.152 -19.020 -46.040 1.00 23.96 118 LEU E CA 1
ATOM 4719 C C . LEU E 1 118 ? -4.811 -17.575 -45.701 1.00 30.23 118 LEU E C 1
ATOM 4720 O O . LEU E 1 118 ? -4.367 -16.820 -46.573 1.00 22.89 118 LEU E O 1
ATOM 4725 N N . TRP E 1 119 ? -5.011 -17.199 -44.440 1.00 30.06 119 TRP E N 1
ATOM 4726 C CA . TRP E 1 119 ? -4.749 -15.847 -43.957 1.00 29.55 119 TRP E CA 1
ATOM 4727 C C . TRP E 1 119 ? -3.360 -15.815 -43.329 1.00 31.05 119 TRP E C 1
ATOM 4728 O O . TRP E 1 119 ? -3.126 -16.453 -42.296 1.00 27.23 119 TRP E O 1
ATOM 4739 N N . VAL E 1 120 ? -2.447 -15.071 -43.947 1.00 23.95 120 VAL E N 1
ATOM 4740 C CA . VAL E 1 120 ? -1.087 -14.931 -43.437 1.00 21.62 120 VAL E CA 1
ATOM 4741 C C . VAL E 1 120 ? -1.083 -13.847 -42.368 1.00 32.60 120 VAL E C 1
ATOM 4742 O O . VAL E 1 120 ? -1.455 -12.697 -42.629 1.00 27.88 120 VAL E O 1
ATOM 4746 N N . VAL E 1 121 ? -0.637 -14.204 -41.168 1.00 32.90 121 VAL E N 1
ATOM 4747 C CA . VAL E 1 121 ? -0.783 -13.363 -39.990 1.00 34.23 121 VAL E CA 1
ATOM 4748 C C . VAL E 1 121 ? 0.587 -13.166 -39.358 1.00 31.98 121 VAL E C 1
ATOM 4749 O O . VAL E 1 121 ? 1.349 -14.128 -39.208 1.00 34.48 121 VAL E O 1
ATOM 4753 N N . ASN E 1 122 ? 0.910 -11.919 -39.006 1.00 47.05 122 ASN E N 1
ATOM 4754 C CA . ASN E 1 122 ? 2.199 -11.636 -38.388 1.00 51.48 122 ASN E CA 1
ATOM 4755 C C . ASN E 1 122 ? 2.169 -11.951 -36.895 1.00 54.59 122 ASN E C 1
ATOM 4756 O O . ASN E 1 122 ? 1.271 -12.651 -36.417 1.00 62.47 122 ASN E O 1
ATOM 4761 N N . GLN E 1 123 ? 3.136 -11.415 -36.151 1.00 65.33 123 GLN E N 1
ATOM 4762 C CA . GLN E 1 123 ? 3.264 -11.730 -34.732 1.00 74.32 123 GLN E CA 1
ATOM 4763 C C . GLN E 1 123 ? 2.213 -11.024 -33.882 1.00 79.20 123 GLN E C 1
ATOM 4764 O O . GLN E 1 123 ? 1.829 -11.543 -32.828 1.00 78.00 123 GLN E O 1
ATOM 4770 N N . THR E 1 124 ? 1.745 -9.851 -34.309 1.00 79.69 124 THR E N 1
ATOM 4771 C CA . THR E 1 124 ? 0.696 -9.117 -33.598 1.00 81.93 124 THR E CA 1
ATOM 4772 C C . THR E 1 124 ? -0.690 -9.411 -34.157 1.00 78.30 124 THR E C 1
ATOM 4773 O O . THR E 1 124 ? -1.522 -8.505 -34.269 1.00 83.96 124 THR E O 1
ATOM 4777 N N . GLU E 1 125 ? -0.950 -10.678 -34.501 1.00 72.67 125 GLU E N 1
ATOM 4778 C CA . GLU E 1 125 ? -2.173 -11.177 -35.134 1.00 68.64 125 GLU E CA 1
ATOM 4779 C C . GLU E 1 125 ? -2.731 -10.261 -36.225 1.00 60.50 125 GLU E C 1
ATOM 4780 O O . GLU E 1 125 ? -3.947 -10.209 -36.440 1.00 60.40 125 GLU E O 1
ATOM 4786 N N . GLN E 1 126 ? -1.857 -9.572 -36.951 1.00 57.61 126 GLN E N 1
ATOM 4787 C CA . GLN E 1 126 ? -2.267 -8.687 -38.034 1.00 54.14 126 GLN E CA 1
ATOM 4788 C C . GLN E 1 126 ? -2.131 -9.402 -39.376 1.00 48.23 126 GLN E C 1
ATOM 4789 O O . GLN E 1 126 ? -1.087 -9.997 -39.664 1.00 46.48 126 GLN E O 1
ATOM 4795 N N . VAL E 1 127 ? -3.191 -9.347 -40.184 1.00 31.72 127 VAL E N 1
ATOM 4796 C CA . VAL E 1 127 ? -3.158 -9.916 -41.529 1.00 32.20 127 VAL E CA 1
ATOM 4797 C C . VAL E 1 127 ? -2.191 -9.121 -42.393 1.00 33.45 127 VAL E C 1
ATOM 4798 O O . VAL E 1 127 ? -2.200 -7.884 -42.384 1.00 35.87 127 VAL E O 1
ATOM 4802 N N . THR E 1 128 ? -1.344 -9.829 -43.142 1.00 28.29 128 THR E N 1
ATOM 4803 C CA . THR E 1 128 ? -0.504 -9.201 -44.153 1.00 28.13 128 THR E CA 1
ATOM 4804 C C . THR E 1 128 ? -0.819 -9.669 -45.565 1.00 30.44 128 THR E C 1
ATOM 4805 O O . THR E 1 128 ? -0.466 -8.975 -46.523 1.00 28.53 128 THR E O 1
ATOM 4809 N N . ALA E 1 129 ? -1.467 -10.822 -45.711 1.00 24.26 129 ALA E N 1
ATOM 4810 C CA . ALA E 1 129 ? -1.827 -11.368 -47.006 1.00 24.44 129 ALA E CA 1
ATOM 4811 C C . ALA E 1 129 ? -2.877 -12.441 -46.789 1.00 32.98 129 ALA E C 1
ATOM 4812 O O . ALA E 1 129 ? -2.997 -13.008 -45.699 1.00 27.88 129 ALA E O 1
ATOM 4814 N N . ALA E 1 130 ? -3.639 -12.710 -47.843 1.00 25.14 130 ALA E N 1
ATOM 4815 C CA . ALA E 1 130 ? -4.525 -13.861 -47.865 1.00 28.32 130 ALA E CA 1
ATOM 4816 C C . ALA E 1 130 ? -4.498 -14.440 -49.269 1.00 31.52 130 ALA E C 1
ATOM 4817 O O . ALA E 1 130 ? -4.437 -13.695 -50.250 1.00 25.66 130 ALA E O 1
ATOM 4819 N N . ILE E 1 131 ? -4.521 -15.766 -49.355 1.00 26.67 131 ILE E N 1
ATOM 4820 C CA . ILE E 1 131 ? -4.612 -16.473 -50.627 1.00 24.80 131 ILE E CA 1
ATOM 4821 C C . ILE E 1 131 ? -5.906 -17.268 -50.605 1.00 26.78 131 ILE E C 1
ATOM 4822 O O . ILE E 1 131 ? -6.145 -18.049 -49.674 1.00 28.81 131 ILE E O 1
ATOM 4827 N N . LYS E 1 132 ? -6.738 -17.068 -51.619 1.00 21.30 132 LYS E N 1
ATOM 4828 C CA . LYS E 1 132 ? -8.021 -17.745 -51.731 1.00 25.97 132 LYS E CA 1
ATOM 4829 C C . LYS E 1 132 ? -7.956 -18.766 -52.858 1.00 28.94 132 LYS E C 1
ATOM 4830 O O . LYS E 1 132 ? -7.514 -18.445 -53.963 1.00 29.15 132 LYS E O 1
ATOM 4836 N N . PHE E 1 133 ? -8.390 -19.991 -52.574 1.00 28.75 133 PHE E N 1
ATOM 4837 C CA . PHE E 1 133 ? -8.441 -21.071 -53.558 1.00 29.11 133 PHE E CA 1
ATOM 4838 C C . PHE E 1 133 ? -9.907 -21.446 -53.742 1.00 29.97 133 PHE E C 1
ATOM 4839 O O . PHE E 1 133 ? -10.508 -22.079 -52.868 1.00 31.23 133 PHE E O 1
ATOM 4847 N N . GLY E 1 134 ? -10.481 -21.050 -54.875 1.00 33.73 134 GLY E N 1
ATOM 4848 C CA . GLY E 1 134 ? -11.880 -21.285 -55.145 1.00 34.61 134 GLY E CA 1
ATOM 4849 C C . GLY E 1 134 ? -12.623 -19.992 -55.413 1.00 36.35 134 GLY E C 1
ATOM 4850 O O . GLY E 1 134 ? -12.135 -18.897 -55.117 1.00 34.17 134 GLY E O 1
ATOM 4851 N N . PRO E 1 135 ? -13.829 -20.095 -55.978 1.00 38.08 135 PRO E N 1
ATOM 4852 C CA . PRO E 1 135 ? -14.579 -18.892 -56.362 1.00 40.12 135 PRO E CA 1
ATOM 4853 C C . PRO E 1 135 ? -15.446 -18.272 -55.276 1.00 44.07 135 PRO E C 1
ATOM 4854 O O . PRO E 1 135 ? -15.968 -17.170 -55.495 1.00 51.80 135 PRO E O 1
ATOM 4858 N N . GLY E 1 136 ? -15.608 -18.919 -54.124 1.00 41.40 136 GLY E N 1
ATOM 4859 C CA . GLY E 1 136 ? -16.583 -18.478 -53.147 1.00 42.58 136 GLY E CA 1
ATOM 4860 C C . GLY E 1 136 ? -16.173 -17.225 -52.392 1.00 48.35 136 GLY E C 1
ATOM 4861 O O . GLY E 1 136 ? -15.076 -16.684 -52.537 1.00 49.57 136 GLY E O 1
ATOM 4862 N N . ARG E 1 137 ? -17.099 -16.756 -51.563 1.00 47.68 137 ARG E N 1
ATOM 4863 C CA . ARG E 1 137 ? -16.874 -15.610 -50.699 1.00 46.37 137 ARG E CA 1
ATOM 4864 C C . ARG E 1 137 ? -16.238 -16.049 -49.382 1.00 40.83 137 ARG E C 1
ATOM 4865 O O . ARG E 1 137 ? -16.224 -17.230 -49.031 1.00 38.33 137 ARG E O 1
ATOM 4873 N N . VAL E 1 138 ? -15.717 -15.067 -48.643 1.00 39.17 138 VAL E N 1
ATOM 4874 C CA . VAL E 1 138 ? -15.009 -15.352 -47.398 1.00 36.38 138 VAL E CA 1
ATOM 4875 C C . VAL E 1 138 ? -15.933 -16.020 -46.386 1.00 40.65 138 VAL E C 1
ATOM 4876 O O . VAL E 1 138 ? -15.549 -16.989 -45.720 1.00 30.95 138 VAL E O 1
ATOM 4880 N N . SER E 1 139 ? -17.167 -15.524 -46.264 1.00 39.76 139 SER E N 1
ATOM 4881 C CA . SER E 1 139 ? -18.095 -16.043 -45.267 1.00 44.92 139 SER E CA 1
ATOM 4882 C C . SER E 1 139 ? -18.551 -17.467 -45.563 1.00 44.71 139 SER E C 1
ATOM 4883 O O . SER E 1 139 ? -19.063 -18.135 -44.661 1.00 46.50 139 SER E O 1
ATOM 4886 N N . THR E 1 140 ? -18.393 -17.946 -46.793 1.00 47.58 140 THR E N 1
ATOM 4887 C CA . THR E 1 140 ? -18.770 -19.310 -47.142 1.00 52.43 140 THR E CA 1
ATOM 4888 C C . THR E 1 140 ? -17.572 -20.245 -47.247 1.00 45.64 140 THR E C 1
ATOM 4889 O O . THR E 1 140 ? -17.752 -21.434 -47.523 1.00 50.67 140 THR E O 1
ATOM 4893 N N . ALA E 1 141 ? -16.363 -19.743 -47.028 1.00 36.24 141 ALA E N 1
ATOM 4894 C CA . ALA E 1 141 ? -15.142 -20.494 -47.270 1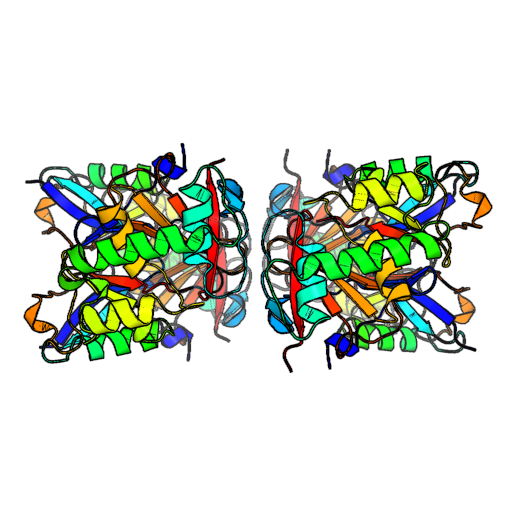.00 32.91 141 ALA E CA 1
ATOM 4895 C C . ALA E 1 141 ? -14.637 -21.165 -45.997 1.00 35.84 141 ALA E C 1
ATOM 4896 O O . ALA E 1 141 ? -15.113 -20.909 -44.888 1.00 33.96 141 ALA E O 1
ATOM 4898 N N . LEU E 1 142 ? -13.653 -22.045 -46.180 1.00 32.14 142 LEU E N 1
ATOM 4899 C CA . LEU E 1 142 ? -12.896 -22.626 -45.074 1.00 32.94 142 LEU E CA 1
ATOM 4900 C C . LEU E 1 142 ? -11.671 -21.750 -44.841 1.00 30.67 142 LEU E C 1
ATOM 4901 O O . LEU E 1 142 ? -10.737 -21.748 -45.652 1.00 27.35 142 LEU E O 1
ATOM 4906 N N . ASN E 1 143 ? -11.679 -21.001 -43.742 1.00 27.49 143 ASN E N 1
ATOM 4907 C CA . ASN E 1 143 ? -10.654 -20.005 -43.462 1.00 31.32 143 ASN E CA 1
ATOM 4908 C C . ASN E 1 143 ? -9.617 -20.565 -42.500 1.00 33.63 143 ASN E C 1
ATOM 4909 O O . ASN E 1 143 ? -9.961 -21.033 -41.411 1.00 32.32 143 ASN E O 1
ATOM 4914 N N . LEU E 1 144 ? -8.351 -20.502 -42.899 1.00 24.10 144 LEU E N 1
ATOM 4915 C CA . LEU E 1 144 ? -7.253 -20.941 -42.056 1.00 28.03 144 LEU E CA 1
ATOM 4916 C C . LEU E 1 144 ? -6.347 -19.760 -41.754 1.00 29.90 144 LEU E C 1
ATOM 4917 O O . LEU E 1 144 ? -6.246 -18.817 -42.543 1.00 24.65 144 LEU E O 1
ATOM 4922 N N . MET E 1 145 ? -5.699 -19.816 -40.597 1.00 27.16 145 MET E N 1
ATOM 4923 C CA . MET E 1 145 ? -4.735 -18.808 -40.185 1.00 26.59 145 MET E CA 1
ATOM 4924 C C . MET E 1 145 ? -3.345 -19.423 -40.239 1.00 28.15 145 MET E C 1
ATOM 4925 O O . MET E 1 145 ? -3.098 -20.463 -39.619 1.00 33.90 145 MET E O 1
ATOM 4930 N N . HIS E 1 146 ? -2.449 -18.785 -40.981 1.00 25.48 146 HIS E N 1
ATOM 4931 C CA . HIS E 1 146 ? -1.052 -19.193 -41.073 1.00 27.81 146 HIS E CA 1
ATOM 4932 C C . HIS E 1 146 ? -0.250 -18.244 -40.192 1.00 33.31 146 HIS E C 1
ATOM 4933 O O . HIS E 1 146 ? -0.126 -17.056 -40.507 1.00 33.55 146 HIS E O 1
ATOM 4940 N N . VAL E 1 147 ? 0.269 -18.752 -39.077 1.00 33.19 147 VAL E N 1
ATOM 4941 C CA . VAL E 1 147 ? 0.936 -17.922 -38.081 1.00 38.29 147 VAL E CA 1
ATOM 4942 C C . VAL E 1 147 ? 2.395 -18.349 -37.980 1.00 36.58 147 VAL E C 1
ATOM 4943 O O . VAL E 1 147 ? 2.701 -19.547 -37.997 1.00 35.05 147 VAL E O 1
ATOM 4947 N N . GLY E 1 148 ? 3.292 -17.364 -37.915 1.00 39.53 148 GLY E N 1
ATOM 4948 C CA . GLY E 1 148 ? 4.712 -17.602 -37.756 1.00 38.62 148 GLY E CA 1
ATOM 4949 C C . GLY E 1 148 ? 5.376 -18.336 -38.895 1.00 38.26 148 GLY E C 1
ATOM 4950 O O . GLY E 1 148 ? 6.499 -18.816 -38.726 1.00 37.64 148 GLY E O 1
ATOM 4951 N N . ARG E 1 149 ? 4.714 -18.445 -40.045 1.00 32.85 149 ARG E N 1
ATOM 4952 C CA . ARG E 1 149 ? 5.188 -19.180 -41.216 1.00 35.29 149 ARG E CA 1
ATOM 4953 C C . ARG E 1 149 ? 5.454 -20.656 -40.930 1.00 32.20 149 ARG E C 1
ATOM 4954 O O . ARG E 1 149 ? 6.129 -21.322 -41.726 1.00 37.26 149 ARG E O 1
ATOM 4962 N N . THR E 1 150 ? 4.952 -21.193 -39.810 1.00 30.71 150 THR E N 1
ATOM 4963 C CA . THR E 1 150 ? 5.206 -22.587 -39.466 1.00 29.63 150 THR E CA 1
ATOM 4964 C C . THR E 1 150 ? 3.981 -23.334 -38.965 1.00 28.24 150 THR E C 1
ATOM 4965 O O . THR E 1 150 ? 4.107 -24.511 -38.612 1.00 28.94 150 THR E O 1
ATOM 4969 N N . HIS E 1 151 ? 2.810 -22.704 -38.914 1.00 23.98 151 HIS E N 1
ATOM 4970 C CA . HIS E 1 151 ? 1.684 -23.294 -38.207 1.00 23.80 151 HIS E CA 1
ATOM 4971 C C . HIS E 1 151 ? 0.382 -22.845 -38.854 1.00 32.12 151 HIS E C 1
ATOM 4972 O O . HIS E 1 151 ? 0.296 -21.752 -39.419 1.00 27.52 151 HIS E O 1
ATOM 4979 N N . PHE E 1 152 ? -0.631 -23.705 -38.767 1.00 25.05 152 PHE E N 1
ATOM 4980 C CA . PHE E 1 152 ? -1.972 -23.396 -39.244 1.00 26.27 152 PHE E CA 1
ATOM 4981 C C . PHE E 1 152 ? -2.967 -23.592 -38.110 1.00 29.86 152 PHE E C 1
ATOM 4982 O O . PHE E 1 152 ? -2.905 -24.595 -37.392 1.00 31.53 152 PHE E O 1
ATOM 4990 N N . ASP E 1 153 ? -3.871 -22.632 -37.949 1.00 30.56 153 ASP E N 1
ATOM 4991 C CA . ASP E 1 153 ? -5.053 -22.786 -37.120 1.00 33.00 153 ASP E CA 1
ATOM 4992 C C . ASP E 1 153 ? -6.292 -22.589 -37.984 1.00 31.70 153 ASP E C 1
ATOM 4993 O O . ASP E 1 153 ? -6.225 -22.039 -39.087 1.00 31.60 153 ASP E O 1
ATOM 4998 N N . ALA E 1 154 ? -7.427 -23.056 -37.478 1.00 33.37 154 ALA E N 1
ATOM 4999 C CA . ALA E 1 154 ? -8.704 -22.855 -38.141 1.00 29.43 154 ALA E CA 1
ATOM 5000 C C . ALA E 1 154 ? -9.349 -21.567 -37.647 1.00 41.04 154 ALA E C 1
ATOM 5001 O O . ALA E 1 154 ? -9.123 -21.133 -36.514 1.00 38.49 154 ALA E O 1
ATOM 5003 N N . LEU E 1 155 ? -10.155 -20.956 -38.509 1.00 34.76 155 LEU E N 1
ATOM 5004 C CA . LEU E 1 155 ? -10.883 -19.745 -38.168 1.00 33.36 155 LEU E CA 1
ATOM 5005 C C . LEU E 1 155 ? -12.355 -19.914 -38.503 1.00 32.91 155 LEU E C 1
ATOM 5006 O O . LEU E 1 155 ? -12.714 -20.574 -39.483 1.00 35.44 155 LEU E O 1
ATOM 5011 N N . ARG E 1 156 ? -13.203 -19.297 -37.686 1.00 33.95 156 ARG E N 1
ATOM 5012 C CA . ARG E 1 156 ? -14.635 -19.219 -37.943 1.00 40.45 156 ARG E CA 1
ATOM 5013 C C . ARG E 1 156 ? -15.047 -17.756 -38.013 1.00 46.44 156 ARG E C 1
ATOM 5014 O O . ARG E 1 156 ? -14.632 -16.950 -37.174 1.00 46.00 156 ARG E O 1
ATOM 5022 N N . VAL E 1 157 ? -15.856 -17.422 -39.020 1.00 49.79 157 VAL E N 1
ATOM 5023 C CA . VAL E 1 157 ? -16.293 -16.047 -39.231 1.00 47.50 157 VAL E CA 1
ATOM 5024 C C . VAL E 1 157 ? -17.271 -15.643 -38.139 1.00 53.74 157 VAL E C 1
ATOM 5025 O O . VAL E 1 157 ? -18.227 -16.369 -37.839 1.00 58.40 157 VAL E O 1
ATOM 5029 N N . ILE E 1 158 ? -17.046 -14.475 -37.549 1.00 54.63 158 ILE E N 1
ATOM 5030 C CA . ILE E 1 158 ? -17.952 -13.944 -36.542 1.00 57.51 158 ILE E CA 1
ATOM 5031 C C . ILE E 1 158 ? -19.163 -13.300 -37.208 1.00 63.15 158 ILE E C 1
ATOM 5032 O O . ILE E 1 158 ? -20.277 -13.819 -37.127 1.00 69.82 158 ILE E O 1
ATOM 5037 N N . ALA F 2 2 ? 16.349 -6.672 -75.794 1.00 43.84 80 ALA F N 1
ATOM 5038 C CA . ALA F 2 2 ? 15.494 -5.604 -75.296 1.00 47.36 80 ALA F CA 1
ATOM 5039 C C . ALA F 2 2 ? 15.450 -5.615 -73.770 1.00 46.79 80 ALA F C 1
ATOM 5040 O O . ALA F 2 2 ? 15.413 -6.678 -73.149 1.00 43.69 80 ALA F O 1
ATOM 5042 N N . THR F 2 3 ? 15.456 -4.425 -73.177 1.00 40.69 81 THR F N 1
ATOM 5043 C CA . THR F 2 3 ? 15.390 -4.253 -71.733 1.00 39.24 81 THR F CA 1
ATOM 5044 C C . THR F 2 3 ? 14.018 -3.717 -71.347 1.00 48.27 81 THR F C 1
ATOM 5045 O O . THR F 2 3 ? 13.553 -2.723 -71.914 1.00 52.21 81 THR F O 1
ATOM 5049 N N . LEU F 2 4 ? 13.376 -4.374 -70.387 1.00 36.36 82 LEU F N 1
ATOM 5050 C CA . LEU F 2 4 ? 12.089 -3.944 -69.870 1.00 31.32 82 LEU F CA 1
ATOM 5051 C C . LEU F 2 4 ? 12.232 -3.484 -68.428 1.00 37.34 82 LEU F C 1
ATOM 5052 O O . LEU F 2 4 ? 13.092 -3.966 -67.683 1.00 32.58 82 LEU F O 1
ATOM 5057 N N . ASN F 2 5 ? 11.376 -2.550 -68.046 1.00 34.85 83 ASN F N 1
ATOM 5058 C CA . ASN F 2 5 ? 11.210 -2.140 -66.657 1.00 37.38 83 ASN F CA 1
ATOM 5059 C C . ASN F 2 5 ? 9.833 -2.636 -66.237 1.00 33.61 83 ASN F C 1
ATOM 5060 O O . ASN F 2 5 ? 8.811 -2.111 -66.687 1.00 32.76 83 ASN F O 1
ATOM 5065 N N . ILE F 2 6 ? 9.806 -3.669 -65.402 1.00 25.09 84 ILE F N 1
ATOM 5066 C CA . ILE F 2 6 ? 8.557 -4.280 -64.979 1.00 26.03 84 ILE F CA 1
ATOM 5067 C C . ILE F 2 6 ? 8.384 -4.050 -63.486 1.00 28.24 84 ILE F C 1
ATOM 5068 O O . ILE F 2 6 ? 9.319 -3.681 -62.773 1.00 26.27 84 ILE F O 1
ATOM 5073 N N . LEU F 2 7 ? 7.166 -4.283 -63.014 1.00 24.01 85 LEU F N 1
ATOM 5074 C CA . LEU F 2 7 ? 6.850 -4.235 -61.595 1.00 24.54 85 LEU F CA 1
ATOM 5075 C C . LEU F 2 7 ? 6.618 -5.649 -61.082 1.00 25.40 85 LEU F C 1
ATOM 5076 O O . LEU F 2 7 ? 6.020 -6.481 -61.772 1.00 23.65 85 LEU F O 1
ATOM 5081 N N . VAL F 2 8 ? 7.108 -5.919 -59.877 1.00 24.87 86 VAL F N 1
ATOM 5082 C CA . VAL F 2 8 ? 6.845 -7.171 -59.183 1.00 27.57 86 VAL F CA 1
ATOM 5083 C C . VAL F 2 8 ? 6.094 -6.830 -57.906 1.00 24.19 86 VAL F C 1
ATOM 5084 O O . VAL F 2 8 ? 6.568 -6.028 -57.092 1.00 27.27 86 VAL F O 1
ATOM 5088 N N . ARG F 2 9 ? 4.907 -7.402 -57.758 1.00 23.23 87 ARG F N 1
ATOM 5089 C CA . ARG F 2 9 ? 4.086 -7.229 -56.570 1.00 24.84 87 ARG F CA 1
ATOM 5090 C C . ARG F 2 9 ? 4.454 -8.333 -55.585 1.00 24.69 87 ARG F C 1
ATOM 5091 O O . ARG F 2 9 ? 4.315 -9.519 -55.901 1.00 25.32 87 ARG F O 1
ATOM 5099 N N . ASN F 2 10 ? 4.932 -7.951 -54.403 1.00 24.69 88 ASN F N 1
ATOM 5100 C CA . ASN F 2 10 ? 5.523 -8.913 -53.484 1.00 25.70 88 ASN F CA 1
ATOM 5101 C C . ASN F 2 10 ? 4.453 -9.506 -52.562 1.00 25.70 88 ASN F C 1
ATOM 5102 O O . ASN F 2 10 ? 3.249 -9.307 -52.752 1.00 24.25 88 ASN F O 1
ATOM 5107 N N . ASP F 2 11 ? 4.898 -10.218 -51.523 1.00 27.33 89 ASP F N 1
ATOM 5108 C CA . ASP F 2 11 ? 3.984 -10.933 -50.638 1.00 44.69 89 ASP F CA 1
ATOM 5109 C C . ASP F 2 11 ? 3.165 -10.000 -49.753 1.00 41.36 89 ASP F C 1
ATOM 5110 O O . ASP F 2 11 ? 2.178 -10.444 -49.157 1.00 35.46 89 ASP F O 1
ATOM 5115 N N . LYS F 2 12 ? 3.555 -8.731 -49.641 1.00 34.58 90 LYS F N 1
ATOM 5116 C CA . LYS F 2 12 ? 2.785 -7.739 -48.905 1.00 29.20 90 LYS F CA 1
ATOM 5117 C C . LYS F 2 12 ? 1.853 -6.944 -49.805 1.00 24.11 90 LYS F C 1
ATOM 5118 O O . LYS F 2 12 ? 1.139 -6.064 -49.313 1.00 27.05 90 LYS F O 1
ATOM 5124 N N . GLY F 2 13 ? 1.844 -7.232 -51.105 1.00 22.87 91 GLY F N 1
ATOM 5125 C CA . GLY F 2 13 ? 1.083 -6.462 -52.055 1.00 22.25 91 GLY F CA 1
ATOM 5126 C C . GLY F 2 13 ? 1.784 -5.230 -52.588 1.00 22.49 91 GLY F C 1
ATOM 5127 O O . GLY F 2 13 ? 1.181 -4.491 -53.375 1.00 24.25 91 GLY F O 1
ATOM 5128 N N . ARG F 2 14 ? 3.033 -4.983 -52.189 1.00 22.91 92 ARG F N 1
ATOM 5129 C CA . ARG F 2 14 ? 3.778 -3.816 -52.642 1.00 22.10 92 ARG F CA 1
ATOM 5130 C C . ARG F 2 14 ? 4.496 -4.099 -53.956 1.00 20.62 92 ARG F C 1
ATOM 5131 O O . ARG F 2 14 ? 5.127 -5.147 -54.124 1.00 20.17 92 ARG F O 1
ATOM 5139 N N . SER F 2 15 ? 4.416 -3.147 -54.877 1.00 21.91 93 SER F N 1
ATOM 5140 C CA . SER F 2 15 ? 5.044 -3.272 -56.185 1.00 24.78 93 SER F CA 1
ATOM 5141 C C . SER F 2 15 ? 6.291 -2.402 -56.242 1.00 28.47 93 SER F C 1
ATOM 5142 O O . SER F 2 15 ? 6.274 -1.248 -55.797 1.00 30.27 93 SER F O 1
ATOM 5145 N N . SER F 2 16 ? 7.376 -2.966 -56.766 1.00 21.05 94 SER F N 1
ATOM 5146 C CA . SER F 2 16 ? 8.586 -2.211 -57.057 1.00 21.42 94 SER F CA 1
ATOM 5147 C C . SER F 2 16 ? 9.098 -2.645 -58.423 1.00 28.98 94 SER F C 1
ATOM 5148 O O . SER F 2 16 ? 8.744 -3.715 -58.927 1.00 25.72 94 SER F O 1
ATOM 5151 N N . SER F 2 17 ? 9.929 -1.799 -59.026 1.00 28.80 95 SER F N 1
ATOM 5152 C CA . SER F 2 17 ? 10.320 -1.997 -60.411 1.00 30.04 95 SER F CA 1
ATOM 5153 C C . SER F 2 17 ? 11.608 -2.801 -60.508 1.00 33.27 95 SER F C 1
ATOM 5154 O O . SER F 2 17 ? 12.484 -2.727 -59.640 1.00 26.64 95 SER F O 1
ATOM 5157 N N . TYR F 2 18 ? 11.702 -3.582 -61.583 1.00 28.46 96 TYR F N 1
ATOM 5158 C CA . TYR F 2 18 ? 12.846 -4.427 -61.881 1.00 27.55 96 TYR F CA 1
ATOM 5159 C C . TYR F 2 18 ? 13.244 -4.235 -63.335 1.00 32.07 96 TYR F C 1
ATOM 5160 O O . TYR F 2 18 ? 12.387 -4.200 -64.223 1.00 31.81 96 TYR F O 1
ATOM 5169 N N . GLU F 2 19 ? 14.545 -4.125 -63.574 1.00 39.62 97 GLU F N 1
ATOM 5170 C CA . GLU F 2 19 ? 15.084 -4.068 -64.924 1.00 42.15 97 GLU F CA 1
ATOM 5171 C C . GLU F 2 19 ? 15.372 -5.493 -65.383 1.00 34.98 97 GLU F C 1
ATOM 5172 O O . GLU F 2 19 ? 16.113 -6.222 -64.716 1.00 35.70 97 GLU F O 1
ATOM 5178 N N . VAL F 2 20 ? 14.770 -5.900 -66.502 1.00 33.38 98 VAL F N 1
ATOM 5179 C CA . VAL F 2 20 ? 14.934 -7.252 -67.016 1.00 32.18 98 VAL F CA 1
ATOM 5180 C C . VAL F 2 20 ? 15.134 -7.202 -68.525 1.00 42.90 98 VAL F C 1
ATOM 5181 O O . VAL F 2 20 ? 14.724 -6.256 -69.202 1.00 40.23 98 VAL F O 1
ATOM 5185 N N . GLN F 2 21 ? 15.788 -8.242 -69.045 1.00 38.20 99 GLN F N 1
ATOM 5186 C CA . GLN F 2 21 ? 15.896 -8.472 -70.480 1.00 44.31 99 GLN F CA 1
ATOM 5187 C C . GLN F 2 21 ? 14.954 -9.600 -70.876 1.00 39.35 99 GLN F C 1
ATOM 5188 O O . GLN F 2 21 ? 14.788 -10.573 -70.133 1.00 37.53 99 GLN F O 1
ATOM 5194 N N . LEU F 2 22 ? 14.333 -9.458 -72.048 1.00 40.14 100 LEU F N 1
ATOM 5195 C CA . LEU F 2 22 ? 13.366 -10.449 -72.500 1.00 40.84 100 LEU F CA 1
ATOM 5196 C C . LEU F 2 22 ? 13.991 -11.822 -72.694 1.00 40.86 100 LEU F C 1
ATOM 5197 O O . LEU F 2 22 ? 13.281 -12.829 -72.604 1.00 40.11 100 LEU F O 1
ATOM 5202 N N . THR F 2 23 ? 15.297 -11.886 -72.949 1.00 42.44 101 THR F N 1
ATOM 5203 C CA . THR F 2 23 ? 15.982 -13.156 -73.143 1.00 41.80 101 THR F CA 1
ATOM 5204 C C . THR F 2 23 ? 16.447 -13.803 -71.844 1.00 42.35 101 THR F C 1
ATOM 5205 O O . THR F 2 23 ? 16.895 -14.953 -71.875 1.00 46.12 101 THR F O 1
ATOM 5209 N N . GLN F 2 24 ? 16.378 -13.106 -70.712 1.00 34.94 102 GLN F N 1
ATOM 5210 C CA . GLN F 2 24 ? 16.762 -13.742 -69.461 1.00 35.05 102 GLN F CA 1
ATOM 5211 C C . GLN F 2 24 ? 15.697 -14.750 -69.044 1.00 33.16 102 GLN F C 1
ATOM 5212 O O . GLN F 2 24 ? 14.519 -14.626 -69.393 1.00 32.78 102 GLN F O 1
ATOM 5218 N N . THR F 2 25 ? 16.129 -15.777 -68.318 1.00 36.71 103 THR F N 1
ATOM 5219 C CA . THR F 2 25 ? 15.207 -16.799 -67.846 1.00 38.21 103 THR F CA 1
ATOM 5220 C C . THR F 2 25 ? 14.414 -16.302 -66.641 1.00 41.51 103 THR F C 1
ATOM 5221 O O . THR F 2 25 ? 14.820 -15.381 -65.927 1.00 34.25 103 THR F O 1
ATOM 5225 N N . VAL F 2 26 ? 13.261 -16.940 -66.424 1.00 40.24 104 VAL F N 1
ATOM 5226 C CA . VAL F 2 26 ? 12.449 -16.660 -65.245 1.00 37.34 104 VAL F CA 1
ATOM 5227 C C . VAL F 2 26 ? 13.264 -16.856 -63.974 1.00 34.55 104 VAL F C 1
ATOM 5228 O O . VAL F 2 26 ? 13.092 -16.115 -62.997 1.00 32.25 104 VAL F O 1
ATOM 5232 N N . ALA F 2 27 ? 14.176 -17.837 -63.970 1.00 33.26 105 ALA F N 1
ATOM 5233 C CA . ALA F 2 27 ? 15.005 -18.091 -62.796 1.00 34.51 105 ALA F CA 1
ATOM 5234 C C . ALA F 2 27 ? 15.892 -16.899 -62.458 1.00 37.73 105 ALA F C 1
ATOM 5235 O O . ALA F 2 27 ? 16.183 -16.660 -61.281 1.00 36.91 105 ALA F O 1
ATOM 5237 N N . VAL F 2 28 ? 16.336 -16.146 -63.466 1.00 36.85 106 VAL F N 1
ATOM 5238 C CA . VAL F 2 28 ? 17.127 -14.951 -63.191 1.00 36.24 106 VAL F CA 1
ATOM 5239 C C . VAL F 2 28 ? 16.267 -13.880 -62.535 1.00 36.65 106 VAL F C 1
ATOM 5240 O O . VAL F 2 28 ? 16.712 -13.193 -61.607 1.00 39.16 106 VAL F O 1
ATOM 5244 N N . LEU F 2 29 ? 15.022 -13.718 -62.999 1.00 26.96 107 LEU F N 1
ATOM 5245 C CA . LEU F 2 29 ? 14.121 -12.774 -62.347 1.00 30.30 107 LEU F CA 1
ATOM 5246 C C . LEU F 2 29 ? 13.823 -13.203 -60.915 1.00 30.94 107 LEU F C 1
ATOM 5247 O O . LEU F 2 29 ? 13.756 -12.361 -60.013 1.00 32.75 107 LEU F O 1
ATOM 5252 N N . LYS F 2 30 ? 13.658 -14.510 -60.680 1.00 31.01 108 LYS F N 1
ATOM 5253 C CA . LYS F 2 30 ? 13.441 -14.985 -59.314 1.00 33.47 108 LYS F CA 1
ATOM 5254 C C . LYS F 2 30 ? 14.635 -14.666 -58.422 1.00 31.46 108 LYS F C 1
ATOM 5255 O O . LYS F 2 30 ? 14.467 -14.336 -57.242 1.00 34.32 108 LYS F O 1
ATOM 5261 N N . GLN F 2 31 ? 15.850 -14.756 -58.967 1.00 37.27 109 GLN F N 1
ATOM 5262 C CA . GLN F 2 31 ? 17.034 -14.408 -58.186 1.00 40.67 109 GLN F CA 1
ATOM 5263 C C . GLN F 2 31 ? 17.051 -12.924 -57.838 1.00 38.85 109 GLN F C 1
ATOM 5264 O O . GLN F 2 31 ? 17.468 -12.545 -56.738 1.00 41.80 109 GLN F O 1
ATOM 5270 N N . GLN F 2 32 ? 16.604 -12.070 -58.765 1.00 34.55 110 GLN F N 1
ATOM 5271 C CA . GLN F 2 32 ? 16.481 -10.648 -58.464 1.00 35.34 110 GLN F CA 1
ATOM 5272 C C . GLN F 2 32 ? 15.499 -10.413 -57.326 1.00 34.54 110 GLN F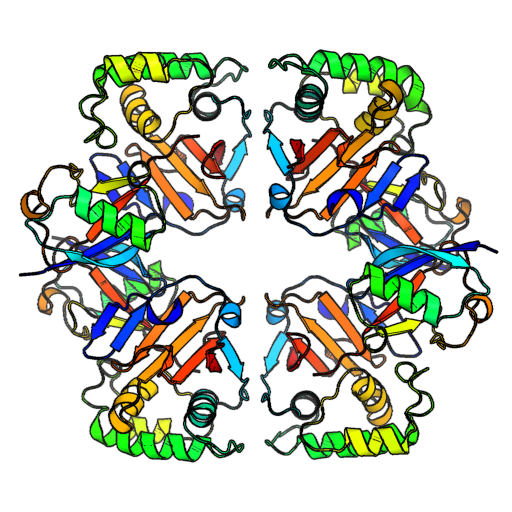 C 1
ATOM 5273 O O . GLN F 2 32 ? 15.776 -9.637 -56.403 1.00 34.08 110 GLN F O 1
ATOM 5279 N N . VAL F 2 33 ? 14.349 -11.085 -57.368 1.00 32.65 111 VAL F N 1
ATOM 5280 C CA . VAL F 2 33 ? 13.366 -10.934 -56.302 1.00 32.64 111 VAL F CA 1
ATOM 5281 C C . VAL F 2 33 ? 13.901 -11.511 -54.992 1.00 36.57 111 VAL F C 1
ATOM 5282 O O . VAL F 2 33 ? 13.663 -10.954 -53.914 1.00 35.30 111 VAL F O 1
ATOM 5286 N N . CYS F 2 34 ? 14.639 -12.624 -55.066 1.00 32.59 112 CYS F N 1
ATOM 5287 C CA . CYS F 2 34 ? 15.282 -13.175 -53.876 1.00 36.35 112 CYS F CA 1
ATOM 5288 C C . CYS F 2 34 ? 16.143 -12.128 -53.190 1.00 39.49 112 CYS F C 1
ATOM 5289 O O . CYS F 2 34 ? 16.058 -11.935 -51.972 1.00 39.54 112 CYS F O 1
ATOM 5292 N N . GLN F 2 35 ? 16.984 -11.440 -53.964 1.00 36.38 113 GLN F N 1
ATOM 5293 C CA . GLN F 2 35 ? 17.912 -10.488 -53.375 1.00 45.47 113 GLN F CA 1
ATOM 5294 C C . GLN F 2 35 ? 17.190 -9.270 -52.817 1.00 38.19 113 GLN F C 1
ATOM 5295 O O . GLN F 2 35 ? 17.648 -8.682 -51.833 1.00 45.56 113 GLN F O 1
ATOM 5301 N N . ARG F 2 36 ? 16.058 -8.889 -53.402 1.00 37.26 114 ARG F N 1
ATOM 5302 C CA . ARG F 2 36 ? 15.392 -7.685 -52.923 1.00 47.85 114 ARG F CA 1
ATOM 5303 C C . ARG F 2 36 ? 14.444 -7.967 -51.763 1.00 41.23 114 ARG F C 1
ATOM 5304 O O . ARG F 2 36 ? 14.382 -7.183 -50.813 1.00 48.85 114 ARG F O 1
ATOM 5312 N N . GLU F 2 37 ? 13.707 -9.071 -51.818 1.00 37.25 115 GLU F N 1
ATOM 5313 C CA . GLU F 2 37 ? 12.760 -9.432 -50.773 1.00 39.20 115 GLU F CA 1
ATOM 5314 C C . GLU F 2 37 ? 13.388 -10.263 -49.663 1.00 47.51 115 GLU F C 1
ATOM 5315 O O . GLU F 2 37 ? 12.704 -10.569 -48.679 1.00 49.89 115 GLU F O 1
ATOM 5321 N N . ARG F 2 38 ? 14.664 -10.630 -49.798 1.00 47.16 116 ARG F N 1
ATOM 5322 C CA . ARG F 2 38 ? 15.371 -11.421 -48.789 1.00 52.44 116 ARG F CA 1
ATOM 5323 C C . ARG F 2 38 ? 14.658 -12.752 -48.539 1.00 55.33 116 ARG F C 1
ATOM 5324 O O . ARG F 2 38 ? 14.292 -13.092 -47.412 1.00 55.39 116 ARG F O 1
ATOM 5332 N N . VAL F 2 39 ? 14.447 -13.506 -49.619 1.00 47.81 117 VAL F N 1
ATOM 5333 C CA . VAL F 2 39 ? 13.818 -14.818 -49.568 1.00 49.61 117 VAL F CA 1
ATOM 5334 C C . VAL F 2 39 ? 14.627 -15.769 -50.439 1.00 48.26 117 VAL F C 1
ATOM 5335 O O . VAL F 2 39 ? 15.538 -15.364 -51.163 1.00 44.23 117 VAL F O 1
ATOM 5339 N N . GLN F 2 40 ? 14.280 -17.048 -50.363 1.00 44.28 118 GLN F N 1
ATOM 5340 C CA . GLN F 2 40 ? 14.903 -18.073 -51.186 1.00 40.91 118 GLN F CA 1
ATOM 5341 C C . GLN F 2 40 ? 13.985 -18.450 -52.344 1.00 37.79 118 GLN F C 1
ATOM 5342 O O . GLN F 2 40 ? 12.765 -18.283 -52.281 1.00 41.80 118 GLN F O 1
ATOM 5348 N N . ALA F 2 41 ? 14.599 -18.966 -53.412 1.00 43.28 119 ALA F N 1
ATOM 5349 C CA . ALA F 2 41 ? 13.870 -19.229 -54.649 1.00 44.79 119 ALA F CA 1
ATOM 5350 C C . ALA F 2 41 ? 12.768 -20.264 -54.463 1.00 43.08 119 ALA F C 1
ATOM 5351 O O . ALA F 2 41 ? 11.717 -20.167 -55.107 1.00 45.22 119 ALA F O 1
ATOM 5353 N N . ASP F 2 42 ? 12.983 -21.257 -53.599 1.00 44.85 120 ASP F N 1
ATOM 5354 C CA . ASP F 2 42 ? 11.998 -22.316 -53.415 1.00 48.36 120 ASP F CA 1
ATOM 5355 C C . ASP F 2 42 ? 10.763 -21.860 -52.650 1.00 41.58 120 ASP F C 1
ATOM 5356 O O . ASP F 2 42 ? 9.798 -22.625 -52.562 1.00 43.91 120 ASP F O 1
ATOM 5361 N N . GLN F 2 43 ? 10.766 -20.649 -52.098 1.00 34.54 121 GLN F N 1
ATOM 5362 C CA . GLN F 2 43 ? 9.683 -20.184 -51.243 1.00 33.59 121 GLN F CA 1
ATOM 5363 C C . GLN F 2 43 ? 8.592 -19.442 -52.004 1.00 31.51 121 GLN F C 1
ATOM 5364 O O . GLN F 2 43 ? 7.622 -18.993 -51.384 1.00 30.32 121 GLN F O 1
ATOM 5370 N N . PHE F 2 44 ? 8.711 -19.310 -53.321 1.00 26.70 122 PHE F N 1
ATOM 5371 C CA . PHE F 2 44 ? 7.728 -18.544 -54.072 1.00 26.70 122 PHE F CA 1
ATOM 5372 C C . PHE F 2 44 ? 7.795 -18.938 -55.542 1.00 25.88 122 PHE F C 1
ATOM 5373 O O . PHE F 2 44 ? 8.737 -19.595 -55.990 1.00 33.21 122 PHE F O 1
ATOM 5381 N N . TRP F 2 45 ? 6.760 -18.545 -56.282 1.00 24.35 123 TRP F N 1
ATOM 5382 C CA . TRP F 2 45 ? 6.722 -18.706 -57.727 1.00 26.90 123 TRP F CA 1
ATOM 5383 C C . TRP F 2 45 ? 6.131 -17.436 -58.323 1.00 27.47 123 TRP F C 1
ATOM 5384 O O . TRP F 2 45 ? 5.486 -16.647 -57.628 1.00 27.10 123 TRP F O 1
ATOM 5395 N N . LEU F 2 46 ? 6.380 -17.218 -59.611 1.00 30.39 124 LEU F N 1
ATOM 5396 C CA . LEU F 2 46 ? 5.921 -16.007 -60.275 1.00 29.02 124 LEU F CA 1
ATOM 5397 C C . LEU F 2 46 ? 4.791 -16.330 -61.241 1.00 27.86 124 LEU F C 1
ATOM 5398 O O . LEU F 2 46 ? 4.727 -17.424 -61.808 1.00 28.91 124 LEU F O 1
ATOM 5403 N N . SER F 2 47 ? 3.885 -15.369 -61.405 1.00 26.10 125 SER F N 1
ATOM 5404 C CA . SER F 2 47 ? 2.805 -15.497 -62.369 1.00 32.61 125 SER F CA 1
ATOM 5405 C C . SER F 2 47 ? 2.632 -14.174 -63.100 1.00 28.15 125 SER F C 1
ATOM 5406 O O . SER F 2 47 ? 2.973 -13.108 -62.578 1.00 23.11 125 SER F O 1
ATOM 5409 N N . PHE F 2 48 ? 2.104 -14.253 -64.318 1.00 27.83 126 PHE F N 1
ATOM 5410 C CA . PHE F 2 48 ? 1.808 -13.053 -65.092 1.00 26.76 126 PHE F CA 1
ATOM 5411 C C . PHE F 2 48 ? 0.572 -13.301 -65.939 1.00 29.44 126 PHE F C 1
ATOM 5412 O O . PHE F 2 48 ? 0.530 -14.272 -66.700 1.00 29.66 126 PHE F O 1
ATOM 5420 N N . GLU F 2 49 ? -0.422 -12.424 -65.800 1.00 29.61 127 GLU F N 1
ATOM 5421 C CA . GLU F 2 49 ? -1.689 -12.510 -66.524 1.00 35.34 127 GLU F CA 1
ATOM 5422 C C . GLU F 2 49 ? -2.260 -13.926 -66.493 1.00 38.34 127 GLU F C 1
ATOM 5423 O O . GLU F 2 49 ? -2.628 -14.500 -67.520 1.00 39.94 127 GLU F O 1
ATOM 5429 N N . GLY F 2 50 ? -2.325 -14.495 -65.291 1.00 32.99 128 GLY F N 1
ATOM 5430 C CA . GLY F 2 50 ? -2.917 -15.805 -65.112 1.00 34.73 128 GLY F CA 1
ATOM 5431 C C . GLY F 2 50 ? -2.050 -16.974 -65.516 1.00 36.09 128 GLY F C 1
ATOM 5432 O O . GLY F 2 50 ? -2.537 -18.110 -65.515 1.00 37.22 128 GLY F O 1
ATOM 5433 N N . LYS F 2 51 ? -0.784 -16.743 -65.854 1.00 32.28 129 LYS F N 1
ATOM 5434 C CA . LYS F 2 51 ? 0.102 -17.804 -66.317 1.00 34.20 129 LYS F CA 1
ATOM 5435 C C . LYS F 2 51 ? 1.239 -18.010 -65.327 1.00 32.36 129 LYS F C 1
ATOM 5436 O O . LYS F 2 51 ? 1.948 -17.045 -64.997 1.00 28.96 129 LYS F O 1
ATOM 5442 N N . PRO F 2 52 ? 1.465 -19.225 -64.838 1.00 39.65 130 PRO F N 1
ATOM 5443 C CA . PRO F 2 52 ? 2.659 -19.472 -64.024 1.00 35.03 130 PRO F CA 1
ATOM 5444 C C . PRO F 2 52 ? 3.901 -19.458 -64.902 1.00 31.39 130 PRO F C 1
ATOM 5445 O O . PRO F 2 52 ? 3.897 -19.968 -66.025 1.00 35.16 130 PRO F O 1
ATOM 5449 N N . MET F 2 53 ? 4.969 -18.863 -64.386 1.00 29.99 131 MET F N 1
ATOM 5450 C CA . MET F 2 53 ? 6.177 -18.635 -65.165 1.00 30.15 131 MET F CA 1
ATOM 5451 C C . MET F 2 53 ? 7.191 -19.731 -64.856 1.00 36.02 131 MET F C 1
ATOM 5452 O O . MET F 2 53 ? 7.561 -19.937 -63.695 1.00 33.68 131 MET F O 1
ATOM 5457 N N . ASP F 2 54 ? 7.624 -20.437 -65.898 1.00 38.93 132 ASP F N 1
ATOM 5458 C CA . ASP F 2 54 ? 8.513 -21.580 -65.742 1.00 39.36 132 ASP F CA 1
ATOM 5459 C C . ASP F 2 54 ? 9.965 -21.115 -65.690 1.00 40.58 132 ASP F C 1
ATOM 5460 O O . ASP F 2 54 ? 10.438 -20.437 -66.608 1.00 39.71 132 ASP F O 1
ATOM 5465 N N . ASP F 2 55 ? 10.673 -21.526 -64.631 1.00 41.66 133 ASP F N 1
ATOM 5466 C CA . ASP F 2 55 ? 12.011 -21.008 -64.338 1.00 46.03 133 ASP F CA 1
ATOM 5467 C C . ASP F 2 55 ? 12.928 -21.029 -65.556 1.00 46.41 133 ASP F C 1
ATOM 5468 O O . ASP F 2 55 ? 13.670 -20.071 -65.801 1.00 43.88 133 ASP F O 1
ATOM 5473 N N . GLU F 2 56 ? 12.906 -22.117 -66.323 1.00 45.32 134 GLU F N 1
ATOM 5474 C CA . GLU F 2 56 ? 13.846 -22.271 -67.424 1.00 47.33 134 GLU F CA 1
ATOM 5475 C C . GLU F 2 56 ? 13.451 -21.486 -68.667 1.00 45.14 134 GLU F C 1
ATOM 5476 O O . GLU F 2 56 ? 14.247 -21.415 -69.609 1.00 52.40 134 GLU F O 1
ATOM 5482 N N . HIS F 2 57 ? 12.258 -20.889 -68.694 1.00 42.00 135 HIS F N 1
ATOM 5483 C CA . HIS F 2 57 ? 11.788 -20.239 -69.908 1.00 40.93 135 HIS F CA 1
ATOM 5484 C C . HIS F 2 57 ? 12.159 -18.760 -69.925 1.00 39.15 135 HIS F C 1
ATOM 5485 O O . HIS F 2 57 ? 12.267 -18.125 -68.869 1.00 39.19 135 HIS F O 1
ATOM 5492 N N . PRO F 2 58 ? 12.364 -18.190 -71.111 1.00 39.56 136 PRO F N 1
ATOM 5493 C CA . PRO F 2 58 ? 12.670 -16.757 -71.192 1.00 37.34 136 PRO F CA 1
ATOM 5494 C C . PRO F 2 58 ? 11.441 -15.910 -70.895 1.00 38.34 136 PRO F C 1
ATOM 5495 O O . PRO F 2 58 ? 10.303 -16.299 -71.176 1.00 35.68 136 PRO F O 1
ATOM 5499 N N . LEU F 2 59 ? 11.688 -14.734 -70.313 1.00 36.51 137 LEU F N 1
ATOM 5500 C CA . LEU F 2 59 ? 10.591 -13.851 -69.925 1.00 32.95 137 LEU F CA 1
ATOM 5501 C C . LEU F 2 59 ? 9.749 -13.434 -71.122 1.00 32.24 137 LEU F C 1
ATOM 5502 O O . LEU F 2 59 ? 8.535 -13.242 -70.989 1.00 32.30 137 LEU F O 1
ATOM 5507 N N . GLY F 2 60 ? 10.372 -13.284 -72.292 1.00 34.36 138 GLY F N 1
ATOM 5508 C CA . GLY F 2 60 ? 9.660 -12.890 -73.496 1.00 38.11 138 GLY F CA 1
ATOM 5509 C C . GLY F 2 60 ? 8.622 -13.889 -73.961 1.00 45.34 138 GLY F C 1
ATOM 5510 O O . GLY F 2 60 ? 7.791 -13.545 -74.809 1.00 50.01 138 GLY F O 1
ATOM 5511 N N . GLU F 2 61 ? 8.653 -15.112 -73.432 1.00 41.27 139 GLU F N 1
ATOM 5512 C CA . GLU F 2 61 ? 7.646 -16.108 -73.767 1.00 40.83 139 GLU F CA 1
ATOM 5513 C C . GLU F 2 61 ? 6.291 -15.782 -73.155 1.00 32.58 139 GLU F C 1
ATOM 5514 O O . GLU F 2 61 ? 5.265 -16.259 -73.652 1.00 35.30 139 GLU F O 1
ATOM 5520 N N . TYR F 2 62 ? 6.262 -14.962 -72.110 1.00 29.83 140 TYR F N 1
ATOM 5521 C CA . TYR F 2 62 ? 5.046 -14.698 -71.351 1.00 37.99 140 TYR F CA 1
ATOM 5522 C C . TYR F 2 62 ? 4.393 -13.370 -71.703 1.00 42.58 140 TYR F C 1
ATOM 5523 O O . TYR F 2 62 ? 3.341 -13.046 -71.143 1.00 39.07 140 TYR F O 1
ATOM 5532 N N . GLY F 2 63 ? 4.972 -12.608 -72.626 1.00 38.96 141 GLY F N 1
ATOM 5533 C CA . GLY F 2 63 ? 4.348 -11.376 -73.067 1.00 41.17 141 GLY F CA 1
ATOM 5534 C C . GLY F 2 63 ? 4.456 -10.222 -72.095 1.00 38.67 141 GLY F C 1
ATOM 5535 O O . GLY F 2 63 ? 3.554 -9.379 -72.048 1.00 37.73 141 GLY F O 1
ATOM 5536 N N . LEU F 2 64 ? 5.532 -10.161 -71.311 1.00 32.45 142 LEU F N 1
ATOM 5537 C CA . LEU F 2 64 ? 5.770 -9.006 -70.454 1.00 31.19 142 LEU F CA 1
ATOM 5538 C C . LEU F 2 64 ? 5.949 -7.750 -71.300 1.00 29.23 142 LEU F C 1
ATOM 5539 O O . LEU F 2 64 ? 6.469 -7.797 -72.415 1.00 32.24 142 LEU F O 1
ATOM 5544 N N . THR F 2 65 ? 5.494 -6.621 -70.759 1.00 28.42 143 THR F N 1
ATOM 5545 C CA . THR F 2 65 ? 5.734 -5.304 -71.331 1.00 29.36 143 THR F CA 1
ATOM 5546 C C . THR F 2 65 ? 6.285 -4.390 -70.243 1.00 30.23 143 THR F C 1
ATOM 5547 O O . THR F 2 65 ? 6.174 -4.681 -69.049 1.00 30.56 143 THR F O 1
ATOM 5551 N N . THR F 2 66 ? 6.881 -3.275 -70.655 1.00 30.71 144 THR F N 1
ATOM 5552 C CA . THR F 2 66 ? 7.296 -2.290 -69.668 1.00 37.35 144 THR F CA 1
ATOM 5553 C C . THR F 2 66 ? 6.067 -1.758 -68.946 1.00 35.35 144 THR F C 1
ATOM 5554 O O . THR F 2 66 ? 5.055 -1.431 -69.575 1.00 39.89 144 THR F O 1
ATOM 5558 N N . GLY F 2 67 ? 6.146 -1.704 -67.620 1.00 29.63 145 GLY F N 1
ATOM 5559 C CA . GLY F 2 67 ? 5.040 -1.256 -66.807 1.00 33.59 145 GLY F CA 1
ATOM 5560 C C . GLY F 2 67 ? 4.058 -2.335 -66.403 1.00 27.70 145 GLY F C 1
ATOM 5561 O O . GLY F 2 67 ? 3.106 -2.035 -65.670 1.00 33.33 145 GLY F O 1
ATOM 5562 N N . CYS F 2 68 ? 4.242 -3.572 -66.861 1.00 25.96 146 CYS F N 1
ATOM 5563 C CA . CYS F 2 68 ? 3.365 -4.652 -66.431 1.00 26.61 146 CYS F CA 1
ATOM 5564 C C . CYS F 2 68 ? 3.741 -5.102 -65.020 1.00 25.69 146 CYS F C 1
ATOM 5565 O O . CYS F 2 68 ? 4.821 -4.794 -64.507 1.00 28.56 146 CYS F O 1
ATOM 5568 N N . THR F 2 69 ? 2.833 -5.840 -64.384 1.00 25.26 147 THR F N 1
ATOM 5569 C CA . THR F 2 69 ? 3.048 -6.313 -63.021 1.00 22.24 147 THR F CA 1
ATOM 5570 C C . THR F 2 69 ? 3.061 -7.838 -62.987 1.00 27.22 147 THR F C 1
ATOM 5571 O O . THR F 2 69 ? 2.078 -8.485 -63.364 1.00 26.88 147 THR F O 1
ATOM 5575 N N . VAL F 2 70 ? 4.169 -8.394 -62.528 1.00 23.45 148 VAL F N 1
ATOM 5576 C CA . VAL F 2 70 ? 4.325 -9.816 -62.247 1.00 21.07 148 VAL F CA 1
ATOM 5577 C C . VAL F 2 70 ? 4.004 -10.045 -60.774 1.00 22.21 148 VAL F C 1
ATOM 5578 O O . VAL F 2 70 ? 4.376 -9.234 -59.916 1.00 22.37 148 VAL F O 1
ATOM 5582 N N . PHE F 2 71 ? 3.302 -11.138 -60.471 1.00 21.54 149 PHE F N 1
ATOM 5583 C CA . PHE F 2 71 ? 2.899 -11.458 -59.103 1.00 22.10 149 PHE F CA 1
ATOM 5584 C C . PHE F 2 71 ? 3.883 -12.442 -58.481 1.00 27.45 149 PHE F C 1
ATOM 5585 O O . PHE F 2 71 ? 4.230 -13.457 -59.096 1.00 25.70 149 PHE F O 1
ATOM 5593 N N . MET F 2 72 ? 4.326 -12.139 -57.266 1.00 20.82 150 MET F N 1
ATOM 5594 C CA . MET F 2 72 ? 5.116 -13.054 -56.455 1.00 23.83 150 MET F CA 1
ATOM 5595 C C . MET F 2 72 ? 4.158 -13.816 -55.548 1.00 25.23 150 MET F C 1
ATOM 5596 O O . MET F 2 72 ? 3.454 -13.206 -54.741 1.00 26.40 150 MET F O 1
ATOM 5601 N N . ASN F 2 73 ? 4.116 -15.139 -55.699 1.00 22.96 151 ASN F N 1
ATOM 5602 C CA . ASN F 2 73 ? 3.168 -15.991 -54.986 1.00 24.80 151 ASN F CA 1
ATOM 5603 C C . ASN F 2 73 ? 3.918 -16.879 -54.001 1.00 25.16 151 ASN F C 1
ATOM 5604 O O . ASN F 2 73 ? 4.772 -17.673 -54.406 1.00 30.09 151 ASN F O 1
ATOM 5609 N N . LEU F 2 74 ? 3.575 -16.765 -52.720 1.00 22.63 152 LEU F N 1
ATOM 5610 C CA . LEU F 2 74 ? 4.250 -17.539 -51.686 1.00 26.46 152 LEU F CA 1
ATOM 5611 C C . LEU F 2 74 ? 3.845 -19.005 -51.734 1.00 28.53 152 LEU F C 1
ATOM 5612 O O . LEU F 2 74 ? 2.676 -19.337 -51.949 1.00 25.39 152 LEU F O 1
ATOM 5617 N N . ARG F 2 75 ? 4.825 -19.884 -51.520 1.00 24.63 153 ARG F N 1
ATOM 5618 C CA . ARG F 2 75 ? 4.571 -21.298 -51.252 1.00 24.93 153 ARG F CA 1
ATOM 5619 C C . ARG F 2 75 ? 4.450 -21.453 -49.737 1.00 29.73 153 ARG F C 1
ATOM 5620 O O . ARG F 2 75 ? 5.454 -21.541 -49.030 1.00 33.60 153 ARG F O 1
ATOM 5628 N N . LEU F 2 76 ? 3.219 -21.475 -49.231 1.00 29.52 154 LEU F N 1
ATOM 5629 C CA . LEU F 2 76 ? 2.997 -21.556 -47.793 1.00 28.27 154 LEU F CA 1
ATOM 5630 C C . LEU F 2 76 ? 2.996 -23.007 -47.342 1.00 28.11 154 LEU F C 1
ATOM 5631 O O . LEU F 2 76 ? 2.322 -23.853 -47.940 1.00 30.23 154 LEU F O 1
ATOM 5636 N N . ARG F 2 77 ? 3.753 -23.288 -46.283 1.00 24.18 155 ARG F N 1
ATOM 5637 C CA . ARG F 2 77 ? 3.770 -24.593 -45.638 1.00 26.29 155 ARG F CA 1
ATOM 5638 C C . ARG F 2 77 ? 3.825 -24.388 -44.131 1.00 32.95 155 ARG F C 1
ATOM 5639 O O . ARG F 2 77 ? 4.569 -23.533 -43.640 1.00 33.50 155 ARG F O 1
ATOM 5647 N N . GLY F 2 78 ? 3.036 -25.170 -43.405 1.00 27.26 156 GLY F N 1
ATOM 5648 C CA . GLY F 2 78 ? 3.009 -25.085 -41.957 1.00 34.68 156 GLY F CA 1
ATOM 5649 C C . GLY F 2 78 ? 2.479 -26.360 -41.340 1.00 43.73 156 GLY F C 1
ATOM 5650 O O . GLY F 2 78 ? 1.948 -27.229 -42.038 1.00 34.93 156 GLY F O 1
ATOM 5651 N N . ASP G 1 2 ? 21.211 -16.309 -16.286 1.00 98.29 2 ASP G N 1
ATOM 5652 C CA . ASP G 1 2 ? 20.780 -15.564 -17.462 1.00 95.88 2 ASP G CA 1
ATOM 5653 C C . ASP G 1 2 ? 19.589 -14.667 -17.137 1.00 90.03 2 ASP G C 1
ATOM 5654 O O . ASP G 1 2 ? 19.391 -14.281 -15.985 1.00 96.06 2 ASP G O 1
ATOM 5659 N N . PHE G 1 3 ? 18.791 -14.343 -18.157 1.00 77.90 3 PHE G N 1
ATOM 5660 C CA . PHE G 1 3 ? 17.707 -13.384 -17.976 1.00 68.46 3 PHE G CA 1
ATOM 5661 C C . PHE G 1 3 ? 16.513 -14.002 -17.256 1.00 62.49 3 PHE G C 1
ATOM 5662 O O . PHE G 1 3 ? 15.972 -13.405 -16.318 1.00 60.38 3 PHE G O 1
ATOM 5670 N N . LEU G 1 4 ? 16.073 -15.184 -17.694 1.00 60.22 4 LEU G N 1
ATOM 5671 C CA . LEU G 1 4 ? 14.870 -15.777 -17.118 1.00 47.72 4 LEU G CA 1
ATOM 5672 C C . LEU G 1 4 ? 15.074 -16.153 -15.656 1.00 48.71 4 LEU G C 1
ATOM 5673 O O . LEU G 1 4 ? 14.155 -16.010 -14.842 1.00 54.45 4 LEU G O 1
ATOM 5678 N N . ASP G 1 5 ? 16.265 -16.632 -15.301 1.00 50.88 5 ASP G N 1
ATOM 5679 C CA . ASP G 1 5 ? 16.529 -17.037 -13.926 1.00 56.94 5 ASP G CA 1
ATOM 5680 C C . ASP G 1 5 ? 16.892 -15.870 -13.018 1.00 54.83 5 ASP G C 1
ATOM 5681 O O . ASP G 1 5 ? 17.090 -16.083 -11.818 1.00 57.43 5 ASP G O 1
ATOM 5686 N N . SER G 1 6 ? 16.982 -14.654 -13.549 1.00 53.39 6 SER G N 1
ATOM 5687 C CA . SER G 1 6 ? 17.279 -13.477 -12.746 1.00 57.35 6 SER G CA 1
ATOM 5688 C C . SER G 1 6 ? 16.036 -12.676 -12.389 1.00 60.22 6 SER G C 1
ATOM 5689 O O . SER G 1 6 ? 16.152 -11.646 -11.717 1.00 61.39 6 SER G O 1
ATOM 5692 N N . LEU G 1 7 ? 14.858 -13.119 -12.821 1.00 47.01 7 LEU G N 1
ATOM 5693 C CA . LEU G 1 7 ? 13.628 -12.398 -12.525 1.00 45.52 7 LEU G CA 1
ATOM 5694 C C . LEU G 1 7 ? 13.364 -12.392 -11.024 1.00 48.70 7 LEU G C 1
ATOM 5695 O O . LEU G 1 7 ? 13.727 -13.325 -10.303 1.00 51.52 7 LEU G O 1
ATOM 5700 N N . ILE G 1 8 ? 12.735 -11.321 -10.552 1.00 44.10 8 ILE G N 1
ATOM 5701 C CA . ILE G 1 8 ? 12.421 -11.166 -9.135 1.00 41.76 8 ILE G CA 1
ATOM 5702 C C . ILE G 1 8 ? 10.984 -11.615 -8.914 1.00 40.12 8 ILE G C 1
ATOM 5703 O O . ILE G 1 8 ? 10.050 -11.053 -9.499 1.00 42.67 8 ILE G O 1
ATOM 5708 N N . TRP G 1 9 ? 10.807 -12.627 -8.073 1.00 39.75 9 TRP G N 1
ATOM 5709 C CA . TRP G 1 9 ? 9.499 -13.210 -7.814 1.00 46.71 9 TRP G CA 1
ATOM 5710 C C . TRP G 1 9 ? 8.948 -12.713 -6.484 1.00 44.28 9 TRP G C 1
ATOM 5711 O O . TRP G 1 9 ? 9.661 -12.678 -5.477 1.00 50.42 9 TRP G O 1
ATOM 5722 N N . GLU G 1 10 ? 7.675 -12.334 -6.493 1.00 43.25 10 GLU G N 1
ATOM 5723 C CA . GLU G 1 10 ? 6.975 -11.862 -5.307 1.00 41.67 10 GLU G CA 1
ATOM 5724 C C . GLU G 1 10 ? 6.189 -13.016 -4.700 1.00 41.53 10 GLU G C 1
ATOM 5725 O O . GLU G 1 10 ? 5.319 -13.589 -5.362 1.00 37.82 10 GLU G O 1
ATOM 5731 N N . ARG G 1 11 ? 6.471 -13.340 -3.443 1.00 44.24 11 ARG G N 1
ATOM 5732 C CA . ARG G 1 11 ? 5.735 -14.408 -2.780 1.00 44.18 11 ARG G CA 1
ATOM 5733 C C . ARG G 1 11 ? 4.304 -13.964 -2.502 1.00 46.43 11 ARG G C 1
ATOM 5734 O O . ARG G 1 11 ? 4.077 -12.992 -1.775 1.00 52.80 11 ARG G O 1
ATOM 5742 N N . VAL G 1 12 ? 3.340 -14.679 -3.079 1.00 43.94 12 VAL G N 1
ATOM 5743 C CA . VAL G 1 12 ? 1.924 -14.416 -2.848 1.00 45.16 12 VAL G CA 1
ATOM 5744 C C . VAL G 1 12 ? 1.487 -15.132 -1.577 1.00 49.46 12 VAL G C 1
ATOM 5745 O O . VAL G 1 12 ? 1.243 -14.499 -0.545 1.00 54.78 12 VAL G O 1
ATOM 5749 N N . VAL G 1 13 ? 1.380 -16.457 -1.652 1.00 49.87 13 VAL G N 1
ATOM 5750 C CA . VAL G 1 13 ? 1.056 -17.305 -0.511 1.00 54.51 13 VAL G CA 1
ATOM 5751 C C . VAL G 1 13 ? 1.905 -18.563 -0.624 1.00 59.74 13 VAL G C 1
ATOM 5752 O O . VAL G 1 13 ? 1.899 -19.221 -1.669 1.00 54.45 13 VAL G O 1
ATOM 5756 N N . ASP G 1 14 ? 2.637 -18.891 0.444 1.00 64.10 14 ASP G N 1
ATOM 5757 C CA . ASP G 1 14 ? 3.425 -20.119 0.517 1.00 66.92 14 ASP G CA 1
ATOM 5758 C C . ASP G 1 14 ? 4.397 -20.250 -0.651 1.00 69.16 14 ASP G C 1
ATOM 5759 O O . ASP G 1 14 ? 5.335 -19.456 -0.775 1.00 71.25 14 ASP G O 1
ATOM 5764 N N . ASP G 1 15 ? 4.183 -21.246 -1.513 1.00 60.02 15 ASP G N 1
ATOM 5765 C CA . ASP G 1 15 ? 5.048 -21.483 -2.663 1.00 61.97 15 ASP G CA 1
ATOM 5766 C C . ASP G 1 15 ? 4.420 -21.015 -3.974 1.00 56.27 15 ASP G C 1
ATOM 5767 O O . ASP G 1 15 ? 4.710 -21.565 -5.038 1.00 57.35 15 ASP G O 1
ATOM 5772 N N . GLN G 1 16 ? 3.566 -19.999 -3.913 1.00 52.44 16 GLN G N 1
ATOM 5773 C CA . GLN G 1 16 ? 3.042 -19.338 -5.100 1.00 52.37 16 GLN G CA 1
ATOM 5774 C C . GLN G 1 16 ? 3.663 -17.950 -5.197 1.00 48.53 16 GLN G C 1
ATOM 5775 O O . GLN G 1 16 ? 3.663 -17.198 -4.216 1.00 46.90 16 GLN G O 1
ATOM 5781 N N . TYR G 1 17 ? 4.199 -17.621 -6.375 1.00 48.82 17 TYR G N 1
ATOM 5782 C CA . TYR G 1 17 ? 4.916 -16.373 -6.605 1.00 45.77 17 TYR G CA 1
ATOM 5783 C C . TYR G 1 17 ? 4.417 -15.721 -7.889 1.00 43.08 17 TYR G C 1
ATOM 5784 O O . TYR G 1 17 ? 3.852 -16.382 -8.765 1.00 40.26 17 TYR G O 1
ATOM 5793 N N . VAL G 1 18 ? 4.645 -14.410 -7.998 1.00 42.15 18 VAL G N 1
ATOM 5794 C CA . VAL G 1 18 ? 4.279 -13.642 -9.183 1.00 41.43 18 VAL G CA 1
ATOM 5795 C C . VAL G 1 18 ? 5.437 -12.738 -9.583 1.00 39.82 18 VAL G C 1
ATOM 5796 O O . VAL G 1 18 ? 6.239 -12.311 -8.749 1.00 42.81 18 VAL G O 1
ATOM 5800 N N . THR G 1 19 ? 5.511 -12.444 -10.878 1.00 41.07 19 THR G N 1
ATOM 5801 C CA . THR G 1 19 ? 6.435 -11.446 -11.396 1.00 38.83 19 THR G CA 1
ATOM 5802 C C . THR G 1 19 ? 5.801 -10.832 -12.637 1.00 32.86 19 THR G C 1
ATOM 5803 O O . THR G 1 19 ? 4.952 -11.452 -13.282 1.00 32.83 19 THR G O 1
ATOM 5807 N N . ASN G 1 20 ? 6.194 -9.598 -12.953 1.00 32.18 20 ASN G N 1
ATOM 5808 C CA . ASN G 1 20 ? 5.557 -8.824 -14.020 1.00 31.27 20 ASN G CA 1
ATOM 5809 C C . ASN G 1 20 ? 6.600 -8.185 -14.931 1.00 33.43 20 ASN G C 1
ATOM 5810 O O . ASN G 1 20 ? 6.678 -6.955 -15.039 1.00 35.79 20 ASN G O 1
ATOM 5815 N N . PRO G 1 21 ? 7.398 -8.990 -15.622 1.00 31.15 21 PRO G N 1
ATOM 5816 C CA . PRO G 1 21 ? 8.314 -8.439 -16.622 1.00 41.52 21 PRO G CA 1
ATOM 5817 C C . PRO G 1 21 ? 7.539 -8.037 -17.869 1.00 45.98 21 PRO G C 1
ATOM 5818 O O . PRO G 1 21 ? 6.340 -8.285 -17.997 1.00 47.36 21 PRO G O 1
ATOM 5822 N N . THR G 1 22 ? 8.257 -7.409 -18.806 1.00 54.16 22 THR G N 1
ATOM 5823 C CA . THR G 1 22 ? 7.675 -6.979 -20.083 1.00 58.78 22 THR G CA 1
ATOM 5824 C C . THR G 1 22 ? 8.663 -7.351 -21.185 1.00 58.48 22 THR G C 1
ATOM 5825 O O . THR G 1 22 ? 9.492 -6.544 -21.605 1.00 75.14 22 THR G O 1
ATOM 5829 N N . PHE G 1 23 ? 8.573 -8.592 -21.650 1.00 49.72 23 PHE G N 1
ATOM 5830 C CA . PHE G 1 23 ? 9.400 -9.060 -22.748 1.00 53.17 23 PHE G CA 1
ATOM 5831 C C . PHE G 1 23 ? 8.540 -9.879 -23.695 1.00 51.90 23 PHE G C 1
ATOM 5832 O O . PHE G 1 23 ? 7.471 -10.375 -23.327 1.00 48.10 23 PHE G O 1
ATOM 5840 N N . CYS G 1 24 ? 9.019 -10.006 -24.928 1.00 50.68 24 CYS G N 1
ATOM 5841 C CA . CYS G 1 24 ? 8.349 -10.848 -25.907 1.00 56.95 24 CYS G CA 1
ATOM 5842 C C . CYS G 1 24 ? 8.628 -12.314 -25.608 1.00 48.57 24 CYS G C 1
ATOM 5843 O O . CYS G 1 24 ? 9.784 -12.716 -25.435 1.00 49.20 24 CYS G O 1
ATOM 5846 N N . ILE G 1 25 ? 7.562 -13.115 -25.558 1.00 42.85 25 ILE G N 1
ATOM 5847 C CA . ILE G 1 25 ? 7.685 -14.501 -25.118 1.00 39.24 25 ILE G CA 1
ATOM 5848 C C . ILE G 1 25 ? 8.581 -15.303 -26.057 1.00 43.56 25 ILE G C 1
ATOM 5849 O O . ILE G 1 25 ? 9.333 -16.178 -25.608 1.00 41.85 25 ILE G O 1
ATOM 5854 N N . SER G 1 26 ? 8.547 -15.013 -27.359 1.00 49.25 26 SER G N 1
ATOM 5855 C CA . SER G 1 26 ? 9.297 -15.811 -28.320 1.00 48.83 26 SER G CA 1
ATOM 5856 C C . SER G 1 26 ? 10.784 -15.477 -28.350 1.00 52.69 26 SER G C 1
ATOM 5857 O O . SER G 1 26 ? 11.547 -16.201 -28.998 1.00 55.26 26 SER G O 1
ATOM 5860 N N . ASP G 1 27 ? 11.220 -14.413 -27.672 1.00 47.12 27 ASP G N 1
ATOM 5861 C CA . ASP G 1 27 ? 12.647 -14.119 -27.607 1.00 56.04 27 ASP G CA 1
ATOM 5862 C C . ASP G 1 27 ? 13.390 -15.030 -26.641 1.00 55.50 27 ASP G C 1
ATOM 5863 O O . ASP G 1 27 ? 14.623 -15.097 -26.699 1.00 63.64 27 ASP G O 1
ATOM 5868 N N . TYR G 1 28 ? 12.674 -15.731 -25.762 1.00 48.15 28 TYR G N 1
ATOM 5869 C CA . TYR G 1 28 ? 13.298 -16.592 -24.768 1.00 53.75 28 TYR G CA 1
ATOM 5870 C C . TYR G 1 28 ? 12.693 -17.984 -24.693 1.00 53.98 28 TYR G C 1
ATOM 5871 O O . TYR G 1 28 ? 13.305 -18.867 -24.081 1.00 58.74 28 TYR G O 1
ATOM 5880 N N . PHE G 1 29 ? 11.524 -18.209 -25.288 1.00 47.24 29 PHE G N 1
ATOM 5881 C CA . PHE G 1 29 ? 10.869 -19.506 -25.283 1.00 42.31 29 PHE G CA 1
ATOM 5882 C C . PHE G 1 29 ? 10.536 -19.916 -26.710 1.00 46.09 29 PHE G C 1
ATOM 5883 O O . PHE G 1 29 ? 10.353 -19.076 -27.594 1.00 46.71 29 PHE G O 1
ATOM 5891 N N . GLU G 1 30 ? 10.459 -21.226 -26.922 1.00 46.97 30 GLU G N 1
ATOM 5892 C CA . GLU G 1 30 ? 9.848 -21.796 -28.114 1.00 48.80 30 GLU G CA 1
ATOM 5893 C C . GLU G 1 30 ? 8.440 -22.249 -27.751 1.00 40.94 30 GLU G C 1
ATOM 5894 O O . GLU G 1 30 ? 8.242 -22.904 -26.724 1.00 38.35 30 GLU G O 1
ATOM 5900 N N . ILE G 1 31 ? 7.465 -21.887 -28.577 1.00 37.53 31 ILE G N 1
ATOM 5901 C CA . ILE G 1 31 ? 6.072 -22.248 -28.333 1.00 36.88 31 ILE G CA 1
ATOM 5902 C C . ILE G 1 31 ? 5.812 -23.629 -28.922 1.00 38.77 31 ILE G C 1
ATOM 5903 O O . ILE G 1 31 ? 6.089 -23.870 -30.101 1.00 39.42 31 ILE G O 1
ATOM 5908 N N . VAL G 1 32 ? 5.281 -24.535 -28.104 1.00 37.62 32 VAL G N 1
ATOM 5909 C CA . VAL G 1 32 ? 4.861 -25.862 -28.545 1.00 38.16 32 VAL G CA 1
ATOM 5910 C C . VAL G 1 32 ? 3.339 -25.873 -28.500 1.00 34.65 32 VAL G C 1
ATOM 5911 O O . VAL G 1 32 ? 2.736 -26.047 -27.435 1.00 37.58 32 VAL G O 1
ATOM 5915 N N . ARG G 1 33 ? 2.709 -25.696 -29.657 1.00 35.26 33 ARG G N 1
ATOM 5916 C CA . ARG G 1 33 ? 1.284 -25.399 -29.686 1.00 34.39 33 ARG G CA 1
ATOM 5917 C C . ARG G 1 33 ? 0.445 -26.638 -29.400 1.00 35.24 33 ARG G C 1
ATOM 5918 O O . ARG G 1 33 ? 0.777 -27.749 -29.820 1.00 37.13 33 ARG G O 1
ATOM 5926 N N . GLN G 1 34 ? -0.655 -26.432 -28.687 1.00 31.93 34 GLN G N 1
ATOM 5927 C CA . GLN G 1 34 ? -1.539 -27.486 -28.221 1.00 39.32 34 GLN G CA 1
ATOM 5928 C C . GLN G 1 34 ? -2.937 -27.293 -28.794 1.00 37.38 34 GLN G C 1
ATOM 5929 O O . GLN G 1 34 ? -3.316 -26.176 -29.165 1.00 37.11 34 GLN G O 1
ATOM 5935 N N . PRO G 1 35 ? -3.730 -28.358 -28.891 1.00 42.00 35 PRO G N 1
ATOM 5936 C CA . PRO G 1 35 ? -5.060 -28.231 -29.497 1.00 44.95 35 PRO G CA 1
ATOM 5937 C C . PRO G 1 35 ? -6.016 -27.445 -28.611 1.00 45.45 35 PRO G C 1
ATOM 5938 O O . PRO G 1 35 ? -5.856 -27.354 -27.392 1.00 45.10 35 PRO G O 1
ATOM 5942 N N . GLY G 1 36 ? -7.028 -26.868 -29.253 1.00 42.38 36 GLY G N 1
ATOM 5943 C CA . GLY G 1 36 ? -8.051 -26.136 -28.535 1.00 46.95 36 GLY G CA 1
ATOM 5944 C C . GLY G 1 36 ? -9.282 -26.978 -28.276 1.00 51.36 36 GLY G C 1
ATOM 5945 O O . GLY G 1 36 ? -10.384 -26.631 -28.712 1.00 52.02 36 GLY G O 1
ATOM 5946 N N . ASP G 1 37 ? -9.103 -28.091 -27.564 1.00 52.16 37 ASP G N 1
ATOM 5947 C CA . ASP G 1 37 ? -10.172 -29.053 -27.326 1.00 51.97 37 ASP G CA 1
ATOM 5948 C C . ASP G 1 37 ? -10.668 -29.045 -25.884 1.00 50.12 37 ASP G C 1
ATOM 5949 O O . ASP G 1 37 ? -11.472 -29.908 -25.511 1.00 55.03 37 ASP G O 1
ATOM 5954 N N . GLY G 1 38 ? -10.208 -28.102 -25.064 1.00 46.01 38 GLY G N 1
ATOM 5955 C CA . GLY G 1 38 ? -10.564 -28.051 -23.662 1.00 48.56 38 GLY G CA 1
ATOM 5956 C C . GLY G 1 38 ? -9.553 -28.683 -22.727 1.00 48.68 38 GLY G C 1
ATOM 5957 O O . GLY G 1 38 ? -9.653 -28.487 -21.509 1.00 48.34 38 GLY G O 1
ATOM 5958 N N . ASN G 1 39 ? -8.585 -29.429 -23.260 1.00 49.89 39 ASN G N 1
ATOM 5959 C CA . ASN G 1 39 ? -7.574 -30.117 -22.468 1.00 51.71 39 ASN G CA 1
ATOM 5960 C C . ASN G 1 39 ? -6.196 -29.482 -22.609 1.00 44.21 39 ASN G C 1
ATOM 5961 O O . ASN G 1 39 ? -5.202 -30.070 -22.169 1.00 42.90 39 ASN G O 1
ATOM 5966 N N . CYS G 1 40 ? -6.126 -28.289 -23.213 1.00 40.10 40 CYS G N 1
ATOM 5967 C CA . CYS G 1 40 ? -4.845 -27.663 -23.538 1.00 40.45 40 CYS G CA 1
ATOM 5968 C C . CYS G 1 40 ? -3.944 -27.523 -22.315 1.00 40.65 40 CYS G C 1
ATOM 5969 O O . CYS G 1 40 ? -2.718 -27.649 -22.425 1.00 40.03 40 CYS G O 1
ATOM 5972 N N . PHE G 1 41 ? -4.523 -27.254 -21.142 1.00 36.73 41 PHE G N 1
ATOM 5973 C CA . PHE G 1 41 ? -3.694 -27.135 -19.945 1.00 36.48 41 PHE G CA 1
ATOM 5974 C C . PHE G 1 41 ? -2.982 -28.450 -19.652 1.00 38.57 41 PHE G C 1
ATOM 5975 O O . PHE G 1 41 ? -1.771 -28.476 -19.396 1.00 43.38 41 PHE G O 1
ATOM 5983 N N . TYR G 1 42 ? -3.719 -29.558 -19.709 1.00 39.37 42 TYR G N 1
ATOM 5984 C CA . TYR G 1 42 ? -3.130 -30.866 -19.462 1.00 41.21 42 TYR G CA 1
ATOM 5985 C C . TYR G 1 42 ? -2.278 -31.344 -20.634 1.00 49.00 42 TYR G C 1
ATOM 5986 O O . TYR G 1 42 ? -1.276 -32.034 -20.419 1.00 41.40 42 TYR G O 1
ATOM 5995 N N . HIS G 1 43 ? -2.650 -30.994 -21.871 1.00 39.17 43 HIS G N 1
ATOM 5996 C CA . HIS G 1 43 ? -1.775 -31.281 -23.004 1.00 49.14 43 HIS G CA 1
ATOM 5997 C C . HIS G 1 43 ? -0.416 -30.622 -22.816 1.00 49.33 43 HIS G C 1
ATOM 5998 O O . HIS G 1 43 ? 0.627 -31.249 -23.043 1.00 43.11 43 HIS G O 1
ATOM 6005 N N . SER G 1 44 ? -0.416 -29.354 -22.394 1.00 39.17 44 SER G N 1
ATOM 6006 C CA . SER G 1 44 ? 0.828 -28.615 -22.213 1.00 39.40 44 SER G CA 1
ATOM 6007 C C . SER G 1 44 ? 1.694 -29.239 -21.128 1.00 40.51 44 SER G C 1
ATOM 6008 O O . SER G 1 44 ? 2.906 -29.396 -21.314 1.00 39.73 44 SER G O 1
ATOM 6011 N N . ILE G 1 45 ? 1.091 -29.594 -19.987 1.00 40.86 45 ILE G N 1
ATOM 6012 C CA . ILE G 1 45 ? 1.835 -30.271 -18.926 1.00 44.98 45 ILE G CA 1
ATOM 6013 C C . ILE G 1 45 ? 2.418 -31.578 -19.440 1.00 48.93 45 ILE G C 1
ATOM 6014 O O . ILE G 1 45 ? 3.582 -31.903 -19.175 1.00 51.84 45 ILE G O 1
ATOM 6019 N N . ALA G 1 46 ? 1.618 -32.350 -20.180 1.00 49.49 46 ALA G N 1
ATOM 6020 C CA . ALA G 1 46 ? 2.086 -33.640 -20.674 1.00 48.20 46 ALA G CA 1
ATOM 6021 C C . ALA G 1 46 ? 3.217 -33.477 -21.680 1.00 50.95 46 ALA G C 1
ATOM 6022 O O . ALA G 1 46 ? 4.141 -34.297 -21.707 1.00 51.84 46 ALA G O 1
ATOM 6024 N N . GLU G 1 47 ? 3.164 -32.425 -22.500 1.00 46.24 47 GLU G N 1
ATOM 6025 C CA . GLU G 1 47 ? 4.212 -32.196 -23.488 1.00 49.13 47 GLU G CA 1
ATOM 6026 C C . GLU G 1 47 ? 5.579 -32.058 -22.826 1.00 50.86 47 GLU G C 1
ATOM 6027 O O . GLU G 1 47 ? 6.583 -32.565 -23.342 1.00 52.99 47 GLU G O 1
ATOM 6033 N N . LEU G 1 48 ? 5.636 -31.387 -21.678 1.00 47.05 48 LEU G N 1
ATOM 6034 C CA . LEU G 1 48 ? 6.903 -31.117 -21.014 1.00 48.26 48 LEU G CA 1
ATOM 6035 C C . LEU G 1 48 ? 7.277 -32.178 -19.992 1.00 51.83 48 LEU G C 1
ATOM 6036 O O . LEU G 1 48 ? 8.467 -32.453 -19.803 1.00 58.93 48 LEU G O 1
ATOM 6041 N N . PHE G 1 49 ? 6.286 -32.777 -19.328 1.00 50.79 49 PHE G N 1
ATOM 6042 C CA . PHE G 1 49 ? 6.563 -33.715 -18.248 1.00 54.35 49 PHE G CA 1
ATOM 6043 C C . PHE G 1 49 ? 6.860 -35.112 -18.773 1.00 61.75 49 PHE G C 1
ATOM 6044 O O . PHE G 1 49 ? 7.683 -35.832 -18.195 1.00 62.73 49 PHE G O 1
ATOM 6052 N N . PHE G 1 50 ? 6.203 -35.513 -19.857 1.00 60.78 50 PHE G N 1
ATOM 6053 C CA . PHE G 1 50 ? 6.359 -36.845 -20.420 1.00 67.03 50 PHE G CA 1
ATOM 6054 C C . PHE G 1 50 ? 7.274 -36.810 -21.636 1.00 74.79 50 PHE G C 1
ATOM 6055 O O . PHE G 1 50 ? 7.399 -35.791 -22.320 1.00 73.01 50 PHE G O 1
ATOM 6063 N N . ASP G 1 51 ? 7.906 -37.951 -21.905 1.00 73.31 51 ASP G N 1
ATOM 6064 C CA . ASP G 1 51 ? 8.796 -38.063 -23.053 1.00 77.47 51 ASP G CA 1
ATOM 6065 C C . ASP G 1 51 ? 8.006 -38.223 -24.348 1.00 74.56 51 ASP G C 1
ATOM 6066 O O . ASP G 1 51 ? 8.188 -37.451 -25.295 1.00 69.19 51 ASP G O 1
ATOM 6071 N N . VAL G 1 52 ? 7.116 -39.208 -24.399 1.00 77.52 52 VAL G N 1
ATOM 6072 C CA . VAL G 1 52 ? 6.286 -39.454 -25.573 1.00 73.78 52 VAL G CA 1
ATOM 6073 C C . VAL G 1 52 ? 5.015 -38.624 -25.456 1.00 69.60 52 VAL G C 1
ATOM 6074 O O . VAL G 1 52 ? 4.343 -38.639 -24.417 1.00 69.41 52 VAL G O 1
ATOM 6078 N N . LYS G 1 53 ? 4.687 -37.897 -26.519 1.00 67.31 53 LYS G N 1
ATOM 6079 C CA . LYS G 1 53 ? 3.499 -37.056 -26.570 1.00 62.94 53 LYS G CA 1
ATOM 6080 C C . LYS G 1 53 ? 2.490 -37.690 -27.517 1.00 65.32 53 LYS G C 1
ATOM 6081 O O . LYS G 1 53 ? 2.770 -37.858 -28.709 1.00 74.32 53 LYS G O 1
ATOM 6087 N N . THR G 1 54 ? 1.333 -38.059 -26.986 1.00 59.33 54 THR G N 1
ATOM 6088 C CA . THR G 1 54 ? 0.234 -38.586 -27.776 1.00 59.33 54 THR G CA 1
ATOM 6089 C C . THR G 1 54 ? -1.008 -37.751 -27.503 1.00 52.89 54 THR G C 1
ATOM 6090 O O . THR G 1 54 ? -1.077 -37.044 -26.492 1.00 50.22 54 THR G O 1
ATOM 6094 N N . PRO G 1 55 ? -2.012 -37.800 -28.386 1.00 60.79 55 PRO G N 1
ATOM 6095 C CA . PRO G 1 55 ? -3.240 -37.025 -28.141 1.00 59.08 55 PRO G CA 1
ATOM 6096 C C . PRO G 1 55 ? -3.975 -37.408 -26.863 1.00 63.18 55 PRO G C 1
ATOM 6097 O O . PRO G 1 55 ? -4.920 -36.705 -26.484 1.00 63.23 55 PRO G O 1
ATOM 6101 N N . PHE G 1 56 ? -3.574 -38.482 -26.184 1.00 63.45 56 PHE G N 1
ATOM 6102 C CA . PHE G 1 56 ? -4.226 -38.904 -24.951 1.00 61.90 56 PHE G CA 1
ATOM 6103 C C . PHE G 1 56 ? -3.300 -38.841 -23.742 1.00 57.29 56 PHE G C 1
ATOM 6104 O O . PHE G 1 56 ? -3.724 -39.194 -22.636 1.00 59.14 56 PHE G O 1
ATOM 6112 N N . SER G 1 57 ? -2.056 -38.383 -23.917 1.00 54.52 57 SER G N 1
ATOM 6113 C CA . SER G 1 57 ? -1.118 -38.288 -22.802 1.00 55.82 57 SER G CA 1
ATOM 6114 C C . SER G 1 57 ? -1.629 -37.385 -21.689 1.00 54.39 57 SER G C 1
ATOM 6115 O O . SER G 1 57 ? -1.194 -37.532 -20.542 1.00 59.01 57 SER G O 1
ATOM 6118 N N . PHE G 1 58 ? -2.543 -36.461 -21.999 1.00 51.02 58 PHE G N 1
ATOM 6119 C CA . PHE G 1 58 ? -3.053 -35.549 -20.981 1.00 49.52 58 PHE G CA 1
ATOM 6120 C C . PHE G 1 58 ? -3.832 -36.286 -19.900 1.00 58.34 58 PHE G C 1
ATOM 6121 O O . PHE G 1 58 ? -3.909 -35.807 -18.763 1.00 50.06 58 PHE G O 1
ATOM 6129 N N . ARG G 1 59 ? -4.417 -37.441 -20.234 1.00 60.51 59 ARG G N 1
ATOM 6130 C CA . ARG G 1 59 ? -5.190 -38.187 -19.247 1.00 63.20 59 ARG G CA 1
ATOM 6131 C C . ARG G 1 59 ? -4.314 -38.676 -18.102 1.00 65.80 59 ARG G C 1
ATOM 6132 O O . ARG G 1 59 ? -4.797 -38.839 -16.976 1.00 66.12 59 ARG G O 1
ATOM 6140 N N . LYS G 1 60 ? -3.028 -38.915 -18.366 1.00 64.75 60 LYS G N 1
ATOM 6141 C CA . LYS G 1 60 ? -2.106 -39.258 -17.293 1.00 65.89 60 LYS G CA 1
ATOM 6142 C C . LYS G 1 60 ? -1.837 -38.072 -16.377 1.00 67.85 60 LYS G C 1
ATOM 6143 O O . LYS G 1 60 ? -1.484 -38.273 -15.210 1.00 69.63 60 LYS G O 1
ATOM 6149 N N . VAL G 1 61 ? -1.998 -36.846 -16.874 1.00 59.78 61 VAL G N 1
ATOM 6150 C CA . VAL G 1 61 ? -1.881 -35.679 -16.009 1.00 57.73 61 VAL G CA 1
ATOM 6151 C C . VAL G 1 61 ? -3.122 -35.535 -15.138 1.00 59.88 61 VAL G C 1
ATOM 6152 O O . VAL G 1 61 ? -3.022 -35.260 -13.938 1.00 59.31 61 VAL G O 1
ATOM 6156 N N . LYS G 1 62 ? -4.310 -35.732 -15.717 1.00 58.92 62 LYS G N 1
ATOM 6157 C CA . LYS G 1 62 ? -5.535 -35.608 -14.937 1.00 63.34 62 LYS G CA 1
ATOM 6158 C C . LYS G 1 62 ? -5.670 -36.717 -13.902 1.00 68.38 62 LYS G C 1
ATOM 6159 O O . LYS G 1 62 ? -6.382 -36.539 -12.906 1.00 68.53 62 LYS G O 1
ATOM 6165 N N . GLU G 1 63 ? -5.003 -37.855 -14.104 1.00 68.51 63 GLU G N 1
ATOM 6166 C CA . GLU G 1 63 ? -5.019 -38.884 -13.073 1.00 72.91 63 GLU G CA 1
ATOM 6167 C C . GLU G 1 63 ? -4.228 -38.453 -11.846 1.00 72.05 63 GLU G C 1
ATOM 6168 O O . GLU G 1 63 ? -4.623 -38.764 -10.718 1.00 73.15 63 GLU G O 1
ATOM 6174 N N . HIS G 1 64 ? -3.124 -37.728 -12.035 1.00 70.72 64 HIS G N 1
ATOM 6175 C CA . HIS G 1 64 ? -2.441 -37.141 -10.888 1.00 73.83 64 HIS G CA 1
ATOM 6176 C C . HIS G 1 64 ? -3.281 -36.047 -10.244 1.00 73.10 64 HIS G C 1
ATOM 6177 O O . HIS G 1 64 ? -3.153 -35.797 -9.040 1.00 74.89 64 HIS G O 1
ATOM 6184 N N . LEU G 1 65 ? -4.146 -35.393 -11.024 1.00 63.95 65 LEU G N 1
ATOM 6185 C CA . LEU G 1 65 ? -4.958 -34.306 -10.488 1.00 63.43 65 LEU G CA 1
ATOM 6186 C C . LEU G 1 65 ? -5.948 -34.810 -9.445 1.00 69.51 65 LEU G C 1
ATOM 6187 O O . LEU G 1 65 ? -6.144 -34.162 -8.410 1.00 67.26 65 LEU G O 1
ATOM 6192 N N . ARG G 1 66 ? -6.581 -35.962 -9.689 1.00 70.73 66 ARG G N 1
ATOM 6193 C CA . ARG G 1 66 ? -7.528 -36.479 -8.705 1.00 75.34 66 ARG G CA 1
ATOM 6194 C C . ARG G 1 66 ? -6.819 -36.916 -7.431 1.00 78.57 66 ARG G C 1
ATOM 6195 O O . ARG G 1 66 ? -7.403 -36.846 -6.343 1.00 82.00 66 ARG G O 1
ATOM 6203 N N . LEU G 1 67 ? -5.567 -37.365 -7.540 1.00 77.22 67 LEU G N 1
ATOM 6204 C CA . LEU G 1 67 ? -4.769 -37.618 -6.348 1.00 75.55 67 LEU G CA 1
ATOM 6205 C C . LEU G 1 67 ? -4.311 -36.318 -5.699 1.00 73.53 67 LEU G C 1
ATOM 6206 O O . LEU G 1 67 ? -4.247 -36.229 -4.468 1.00 75.55 67 LEU G O 1
ATOM 6211 N N . ALA G 1 68 ? -3.998 -35.303 -6.507 1.00 69.79 68 ALA G N 1
ATOM 6212 C CA . ALA G 1 68 ? -3.593 -34.015 -5.956 1.00 72.29 68 ALA G CA 1
ATOM 6213 C C . ALA G 1 68 ? -4.759 -33.316 -5.271 1.00 68.38 68 ALA G C 1
ATOM 6214 O O . ALA G 1 68 ? -4.595 -32.744 -4.188 1.00 68.81 68 ALA G O 1
ATOM 6216 N N . ALA G 1 69 ? -5.942 -33.339 -5.892 1.00 71.56 69 ALA G N 1
ATOM 6217 C CA . ALA G 1 69 ? -7.093 -32.657 -5.313 1.00 69.14 69 ALA G CA 1
ATOM 6218 C C . ALA G 1 69 ? -7.536 -33.313 -4.014 1.00 81.03 69 ALA G C 1
ATOM 6219 O O . ALA G 1 69 ? -7.964 -32.618 -3.085 1.00 74.73 69 ALA G O 1
ATOM 6221 N N . ASP G 1 70 ? -7.436 -34.641 -3.925 1.00 76.07 70 ASP G N 1
ATOM 6222 C CA . ASP G 1 70 ? -7.767 -35.322 -2.682 1.00 80.71 70 ASP G CA 1
ATOM 6223 C C . ASP G 1 70 ? -6.854 -34.896 -1.540 1.00 80.89 70 ASP G C 1
ATOM 6224 O O . ASP G 1 70 ? -7.269 -34.947 -0.379 1.00 84.05 70 ASP G O 1
ATOM 6229 N N . ALA G 1 71 ? -5.635 -34.455 -1.842 1.00 83.36 71 ALA G N 1
ATOM 6230 C CA . ALA G 1 71 ? -4.656 -34.156 -0.807 1.00 78.28 71 ALA G CA 1
ATOM 6231 C C . ALA G 1 71 ? -4.499 -32.672 -0.508 1.00 77.67 71 ALA G C 1
ATOM 6232 O O . ALA G 1 71 ? -4.088 -32.327 0.602 1.00 76.07 71 ALA G O 1
ATOM 6234 N N . PHE G 1 72 ? -4.803 -31.776 -1.449 1.00 75.52 72 PHE G N 1
ATOM 6235 C CA . PHE G 1 72 ? -4.478 -30.368 -1.253 1.00 68.90 72 PHE G CA 1
ATOM 6236 C C . PHE G 1 72 ? -5.615 -29.390 -1.509 1.00 71.92 72 PHE G C 1
ATOM 6237 O O . PHE G 1 72 ? -5.434 -28.197 -1.239 1.00 78.72 72 PHE G O 1
ATOM 6245 N N . TYR G 1 73 ? -6.773 -29.840 -1.998 1.00 77.77 73 TYR G N 1
ATOM 6246 C CA . TYR G 1 73 ? -7.819 -28.903 -2.402 1.00 80.07 73 TYR G CA 1
ATOM 6247 C C . TYR G 1 73 ? -8.321 -28.069 -1.227 1.00 79.37 73 TYR G C 1
ATOM 6248 O O . TYR G 1 73 ? -8.545 -26.861 -1.368 1.00 75.81 73 TYR G O 1
ATOM 6257 N N . ASP G 1 74 ? -8.503 -28.692 -0.060 1.00 77.01 74 ASP G N 1
ATOM 6258 C CA . ASP G 1 74 ? -9.087 -27.999 1.084 1.00 79.25 74 ASP G CA 1
ATOM 6259 C C . ASP G 1 74 ? -8.146 -26.984 1.721 1.00 74.05 74 ASP G C 1
ATOM 6260 O O . ASP G 1 74 ? -8.575 -26.258 2.626 1.00 72.06 74 ASP G O 1
ATOM 6265 N N . THR G 1 75 ? -6.886 -26.918 1.291 1.00 73.49 75 THR G N 1
ATOM 6266 C CA . THR G 1 75 ? -5.965 -25.882 1.741 1.00 69.04 75 THR G CA 1
ATOM 6267 C C . THR G 1 75 ? -5.473 -25.005 0.594 1.00 71.42 75 THR G C 1
ATOM 6268 O O . THR G 1 75 ? -4.493 -24.270 0.768 1.00 68.44 75 THR G O 1
ATOM 6272 N N . GLU G 1 76 ? -6.130 -25.056 -0.569 1.00 68.08 76 GLU G N 1
ATOM 6273 C CA . GLU G 1 76 ? -5.718 -24.261 -1.724 1.00 67.26 76 GLU G CA 1
ATOM 6274 C C . GLU G 1 76 ? -6.167 -22.812 -1.562 1.00 66.25 76 GLU G C 1
ATOM 6275 O O . GLU G 1 76 ? -7.361 -22.560 -1.373 1.00 67.32 76 GLU G O 1
ATOM 6281 N N . PRO G 1 77 ? -5.253 -21.842 -1.658 1.00 64.69 77 PRO G N 1
ATOM 6282 C CA . PRO G 1 77 ? -5.658 -20.434 -1.508 1.00 64.27 77 PRO G CA 1
ATOM 6283 C C . PRO G 1 77 ? -6.691 -19.988 -2.523 1.00 68.88 77 PRO G C 1
ATOM 6284 O O . PRO G 1 77 ? -7.473 -19.081 -2.222 1.00 69.76 77 PRO G O 1
ATOM 6288 N N . GLU G 1 78 ? -6.723 -20.592 -3.712 1.00 69.86 78 GLU G N 1
ATOM 6289 C CA . GLU G 1 78 ? -7.693 -20.218 -4.731 1.00 67.30 78 GLU G CA 1
ATOM 6290 C C . GLU G 1 78 ? -9.074 -20.817 -4.490 1.00 78.51 78 GLU G C 1
ATOM 6291 O O . GLU G 1 78 ? -10.022 -20.447 -5.190 1.00 82.67 78 GLU G O 1
ATOM 6297 N N . ALA G 1 79 ? -9.216 -21.721 -3.524 1.00 89.44 79 ALA G N 1
ATOM 6298 C CA . ALA G 1 79 ? -10.478 -22.406 -3.284 1.00 95.63 79 ALA G CA 1
ATOM 6299 C C . ALA G 1 79 ? -11.252 -21.838 -2.099 1.00 107.16 79 ALA G C 1
ATOM 6300 O O . ALA G 1 79 ? -12.255 -22.431 -1.690 1.00 114.48 79 ALA G O 1
ATOM 6302 N N . ILE G 1 80 ? -10.817 -20.712 -1.539 1.00 110.62 80 ILE G N 1
ATOM 6303 C CA . ILE G 1 80 ? -11.548 -20.085 -0.443 1.00 118.89 80 ILE G CA 1
ATOM 6304 C C . ILE G 1 80 ? -12.664 -19.224 -1.016 1.00 120.46 80 ILE G C 1
ATOM 6305 O O . ILE G 1 80 ? -12.506 -18.589 -2.067 1.00 120.01 80 ILE G O 1
ATOM 6310 N N . GLY G 1 81 ? -13.807 -19.210 -0.332 1.00 119.03 81 GLY G N 1
ATOM 6311 C CA . GLY G 1 81 ? -14.957 -18.459 -0.787 1.00 118.73 81 GLY G CA 1
ATOM 6312 C C . GLY G 1 81 ? -15.634 -18.992 -2.030 1.00 117.35 81 GLY G C 1
ATOM 6313 O O . GLY G 1 81 ? -16.651 -18.427 -2.448 1.00 119.85 81 GLY G O 1
ATOM 6314 N N . THR G 1 82 ? -15.108 -20.058 -2.638 1.00 111.32 82 THR G N 1
ATOM 6315 C CA . THR G 1 82 ? -15.716 -20.623 -3.835 1.00 107.96 82 THR G CA 1
ATOM 6316 C C . THR G 1 82 ? -16.982 -21.413 -3.532 1.00 110.20 82 THR G C 1
ATOM 6317 O O . THR G 1 82 ? -17.822 -21.577 -4.425 1.00 109.80 82 THR G O 1
ATOM 6321 N N . GLY G 1 83 ? -17.137 -21.906 -2.305 1.00 110.58 83 GLY G N 1
ATOM 6322 C CA . GLY G 1 83 ? -18.349 -22.604 -1.927 1.00 116.40 83 GLY G CA 1
ATOM 6323 C C . GLY G 1 83 ? -18.569 -23.938 -2.603 1.00 114.55 83 GLY G C 1
ATOM 6324 O O . GLY G 1 83 ? -19.699 -24.432 -2.617 1.00 117.75 83 GLY G O 1
ATOM 6325 N N . VAL G 1 84 ? -17.524 -24.538 -3.167 1.00 106.70 84 VAL G N 1
ATOM 6326 C CA . VAL G 1 84 ? -17.608 -25.848 -3.803 1.00 100.99 84 VAL G CA 1
ATOM 6327 C C . VAL G 1 84 ? -16.669 -26.798 -3.071 1.00 104.05 84 VAL G C 1
ATOM 6328 O O . VAL G 1 84 ? -15.478 -26.504 -2.912 1.00 97.53 84 VAL G O 1
ATOM 6332 N N . THR G 1 85 ? -17.207 -27.929 -2.617 1.00 79.76 85 THR G N 1
ATOM 6333 C CA . THR G 1 85 ? -16.416 -28.891 -1.866 1.00 81.36 85 THR G CA 1
ATOM 6334 C C . THR G 1 85 ? -15.479 -29.661 -2.795 1.00 81.78 85 THR G C 1
ATOM 6335 O O . THR G 1 85 ? -15.536 -29.548 -4.024 1.00 84.61 85 THR G O 1
ATOM 6339 N N . LYS G 1 86 ? -14.607 -30.463 -2.181 1.00 76.85 86 LYS G N 1
ATOM 6340 C CA . LYS G 1 86 ? -13.621 -31.218 -2.949 1.00 74.38 86 LYS G CA 1
ATOM 6341 C C . LYS G 1 86 ? -14.288 -32.235 -3.865 1.00 72.21 86 LYS G C 1
ATOM 6342 O O . LYS G 1 86 ? -13.870 -32.413 -5.015 1.00 69.42 86 LYS G O 1
ATOM 6348 N N . GLU G 1 87 ? -15.328 -32.911 -3.374 1.00 75.96 87 GLU G N 1
ATOM 6349 C CA . GLU G 1 87 ? -15.999 -33.929 -4.174 1.00 77.78 87 GLU G CA 1
ATOM 6350 C C . GLU G 1 87 ? -16.681 -33.315 -5.391 1.00 78.57 87 GLU G C 1
ATOM 6351 O O . GLU G 1 87 ? -16.664 -33.900 -6.481 1.00 76.96 87 GLU G O 1
ATOM 6357 N N . GLU G 1 88 ? -17.285 -32.136 -5.227 1.00 78.03 88 GLU G N 1
ATOM 6358 C CA . GLU G 1 88 ? -17.926 -31.476 -6.358 1.00 84.04 88 GLU G CA 1
ATOM 6359 C C . GLU G 1 88 ? -16.900 -30.948 -7.352 1.00 82.93 88 GLU G C 1
ATOM 6360 O O . GLU G 1 88 ? -17.194 -30.842 -8.548 1.00 82.92 88 GLU G O 1
ATOM 6366 N N . TYR G 1 89 ? -15.697 -30.614 -6.879 1.00 79.02 89 TYR G N 1
ATOM 6367 C CA . TYR G 1 89 ? -14.661 -30.109 -7.774 1.00 76.88 89 TYR G CA 1
ATOM 6368 C C . TYR G 1 89 ? -14.105 -31.219 -8.657 1.00 80.79 89 TYR G C 1
ATOM 6369 O O . TYR G 1 89 ? -14.018 -31.066 -9.881 1.00 85.57 89 TYR G O 1
ATOM 6378 N N . ILE G 1 90 ? -13.713 -32.344 -8.052 1.00 77.39 90 ILE G N 1
ATOM 6379 C CA . ILE G 1 90 ? -13.131 -33.437 -8.826 1.00 78.02 90 ILE G CA 1
ATOM 6380 C C . ILE G 1 90 ? -14.156 -34.000 -9.804 1.00 81.80 90 ILE G C 1
ATOM 6381 O O . ILE G 1 90 ? -13.818 -34.371 -10.934 1.00 81.27 90 ILE G O 1
ATOM 6386 N N . GLN G 1 91 ? -15.425 -34.061 -9.388 1.00 78.12 91 GLN G N 1
ATOM 6387 C CA . GLN G 1 91 ? -16.482 -34.512 -10.289 1.00 81.56 91 GLN G CA 1
ATOM 6388 C C . GLN G 1 91 ? -16.554 -33.631 -11.533 1.00 82.05 91 GLN G C 1
ATOM 6389 O O . GLN G 1 91 ? -16.775 -34.128 -12.645 1.00 83.11 91 GLN G O 1
ATOM 6395 N N . ALA G 1 92 ? -16.353 -32.323 -11.367 1.00 77.96 92 ALA G N 1
ATOM 6396 C CA . ALA G 1 92 ? -16.385 -31.410 -12.501 1.00 76.82 92 ALA G CA 1
ATOM 6397 C C . ALA G 1 92 ? -15.047 -31.345 -13.228 1.00 73.45 92 ALA G C 1
ATOM 6398 O O . ALA G 1 92 ? -15.019 -31.238 -14.458 1.00 79.08 92 ALA G O 1
ATOM 6400 N N . ALA G 1 93 ? -13.933 -31.419 -12.493 1.00 69.37 93 ALA G N 1
ATOM 6401 C CA . ALA G 1 93 ? -12.623 -31.250 -13.115 1.00 70.77 93 ALA G CA 1
ATOM 6402 C C . ALA G 1 93 ? -12.237 -32.448 -13.976 1.00 72.04 93 ALA G C 1
ATOM 6403 O O . ALA G 1 93 ? -11.518 -32.287 -14.970 1.00 69.12 93 ALA G O 1
ATOM 6405 N N . MET G 1 94 ? -12.698 -33.648 -13.621 1.00 72.87 94 MET G N 1
ATOM 6406 C CA . MET G 1 94 ? -12.339 -34.845 -14.370 1.00 72.72 94 MET G CA 1
ATOM 6407 C C . MET G 1 94 ? -13.172 -35.037 -15.630 1.00 75.32 94 MET G C 1
ATOM 6408 O O . MET G 1 94 ? -12.859 -35.930 -16.425 1.00 79.86 94 MET G O 1
ATOM 6413 N N . LYS G 1 95 ? -14.219 -34.240 -15.827 1.00 77.77 95 LYS G N 1
ATOM 6414 C CA . LYS G 1 95 ? -14.955 -34.285 -17.081 1.00 76.76 95 LYS G CA 1
ATOM 6415 C C . LYS G 1 95 ? -14.016 -33.984 -18.241 1.00 77.35 95 LYS G C 1
ATOM 6416 O O . LYS G 1 95 ? -13.098 -33.167 -18.123 1.00 69.27 95 LYS G O 1
ATOM 6422 N N . ASP G 1 96 ? -14.237 -34.656 -19.365 1.00 73.82 96 ASP G N 1
ATOM 6423 C CA . ASP G 1 96 ? -13.428 -34.391 -20.542 1.00 73.27 96 ASP G CA 1
ATOM 6424 C C . ASP G 1 96 ? -13.707 -32.984 -21.062 1.00 66.40 96 ASP G C 1
ATOM 6425 O O . ASP G 1 96 ? -14.807 -32.446 -20.904 1.00 66.37 96 ASP G O 1
ATOM 6430 N N . ASN G 1 97 ? -12.684 -32.381 -21.666 1.00 66.10 97 ASN G N 1
ATOM 6431 C CA . ASN G 1 97 ? -12.740 -31.024 -22.210 1.00 61.60 97 ASN G CA 1
ATOM 6432 C C . ASN G 1 97 ? -12.960 -29.972 -21.129 1.00 61.29 97 ASN G C 1
ATOM 6433 O O . ASN G 1 97 ? -13.359 -28.840 -21.430 1.00 57.00 97 ASN G O 1
ATOM 6438 N N . GLU G 1 98 ? -12.701 -30.318 -19.870 1.00 58.80 98 GLU G N 1
ATOM 6439 C CA . GLU G 1 98 ? -12.843 -29.373 -18.773 1.00 57.78 98 GLU G CA 1
ATOM 6440 C C . GLU G 1 98 ? -11.559 -28.569 -18.624 1.00 54.14 98 GLU G C 1
ATOM 6441 O O . GLU G 1 98 ? -10.469 -29.139 -18.513 1.00 54.14 98 GLU G O 1
ATOM 6447 N N . TRP G 1 99 ? -11.695 -27.246 -18.630 1.00 51.40 99 TRP G N 1
ATOM 6448 C CA . TRP G 1 99 ? -10.537 -26.370 -18.551 1.00 48.64 99 TRP G CA 1
ATOM 6449 C C . TRP G 1 99 ? -9.833 -26.516 -17.210 1.00 52.10 99 TRP G C 1
ATOM 6450 O O . TRP G 1 99 ? -10.469 -26.695 -16.168 1.00 55.27 99 TRP G O 1
ATOM 6461 N N . GLY G 1 100 ? -8.502 -26.451 -17.247 1.00 51.61 100 GLY G N 1
ATOM 6462 C CA . GLY G 1 100 ? -7.689 -26.329 -16.061 1.00 54.48 100 GLY G CA 1
ATOM 6463 C C . GLY G 1 100 ? -6.930 -25.012 -16.074 1.00 42.56 100 GLY G C 1
ATOM 6464 O O . GLY G 1 100 ? -7.053 -24.203 -16.997 1.00 45.17 100 GLY G O 1
ATOM 6465 N N . GLY G 1 101 ? -6.140 -24.813 -15.025 1.00 47.49 101 GLY G N 1
ATOM 6466 C CA . GLY G 1 101 ? -5.367 -23.594 -14.916 1.00 39.63 101 GLY G CA 1
ATOM 6467 C C . GLY G 1 101 ? -4.581 -23.462 -13.629 1.00 46.63 101 GLY G C 1
ATOM 6468 O O . GLY G 1 101 ? -3.918 -24.409 -13.195 1.00 41.55 101 GLY G O 1
ATOM 6469 N N . SER G 1 102 ? -4.663 -22.285 -13.000 1.00 39.75 102 SER G N 1
ATOM 6470 C CA . SER G 1 102 ? -3.787 -21.980 -11.873 1.00 40.51 102 SER G CA 1
ATOM 6471 C C . SER G 1 102 ? -4.085 -22.860 -10.662 1.00 44.10 102 SER G C 1
ATOM 6472 O O . SER G 1 102 ? -3.158 -23.337 -9.996 1.00 44.51 102 SER G O 1
ATOM 6475 N N . LEU G 1 103 ? -5.366 -23.075 -10.345 1.00 41.59 103 LEU G N 1
ATOM 6476 C CA . LEU G 1 103 ? -5.702 -23.941 -9.216 1.00 43.59 103 LEU G CA 1
ATOM 6477 C C . LEU G 1 103 ? -5.170 -25.354 -9.429 1.00 47.46 103 LEU G C 1
ATOM 6478 O O . LEU G 1 103 ? -4.685 -25.995 -8.487 1.00 48.04 103 LEU G O 1
ATOM 6483 N N . GLU G 1 104 ? -5.250 -25.852 -10.664 1.00 44.68 104 GLU G N 1
ATOM 6484 C CA . GLU G 1 104 ? -4.737 -27.185 -10.961 1.00 50.25 104 GLU G CA 1
ATOM 6485 C C . GLU G 1 104 ? -3.215 -27.206 -10.931 1.00 51.71 104 GLU G C 1
ATOM 6486 O O . GLU G 1 104 ? -2.611 -28.188 -10.484 1.00 47.74 104 GLU G O 1
ATOM 6492 N N . ALA G 1 105 ? -2.576 -26.127 -11.392 1.00 43.58 105 ALA G N 1
ATOM 6493 C CA . ALA G 1 105 ? -1.119 -26.070 -11.370 1.00 44.27 105 ALA G CA 1
ATOM 6494 C C . ALA G 1 105 ? -0.580 -26.017 -9.946 1.00 45.21 105 ALA G C 1
ATOM 6495 O O . ALA G 1 105 ? 0.495 -26.564 -9.674 1.00 45.62 105 ALA G O 1
ATOM 6497 N N . SER G 1 106 ? -1.297 -25.360 -9.033 1.00 44.19 106 SER G N 1
ATOM 6498 C CA . SER G 1 106 ? -0.858 -25.326 -7.642 1.00 47.21 106 SER G CA 1
ATOM 6499 C C . SER G 1 106 ? -0.822 -26.731 -7.054 1.00 50.91 106 SER G C 1
ATOM 6500 O O . SER G 1 106 ? 0.191 -27.151 -6.482 1.00 49.74 106 SER G O 1
ATOM 6503 N N . MET G 1 107 ? -1.914 -27.482 -7.215 1.00 54.40 107 MET G N 1
ATOM 6504 C CA . MET G 1 107 ? -1.998 -28.814 -6.625 1.00 54.82 107 MET G CA 1
ATOM 6505 C C . MET G 1 107 ? -1.061 -29.794 -7.322 1.00 59.15 107 MET G C 1
ATOM 6506 O O . MET G 1 107 ? -0.411 -30.613 -6.661 1.00 59.08 107 MET G O 1
ATOM 6511 N N . LEU G 1 108 ? -0.978 -29.729 -8.655 1.00 52.02 108 LEU G N 1
ATOM 6512 C CA . LEU G 1 108 ? -0.081 -30.623 -9.383 1.00 62.16 108 LEU G CA 1
ATOM 6513 C C . LEU G 1 108 ? 1.378 -30.339 -9.057 1.00 57.95 108 LEU G C 1
ATOM 6514 O O . LEU G 1 108 ? 2.201 -31.262 -9.054 1.00 56.20 108 LEU G O 1
ATOM 6519 N N . SER G 1 109 ? 1.715 -29.076 -8.795 1.00 51.31 109 SER G N 1
ATOM 6520 C CA . SER G 1 109 ? 3.064 -28.741 -8.349 1.00 54.12 109 SER G CA 1
ATOM 6521 C C . SER G 1 109 ? 3.426 -29.487 -7.069 1.00 56.49 109 SER G C 1
ATOM 6522 O O . SER G 1 109 ? 4.523 -30.044 -6.954 1.00 57.94 109 SER G O 1
ATOM 6525 N N . LYS G 1 110 ? 2.510 -29.515 -6.099 1.00 57.25 110 LYS G N 1
ATOM 6526 C CA . LYS G 1 110 ? 2.796 -30.169 -4.825 1.00 60.93 110 LYS G CA 1
ATOM 6527 C C . LYS G 1 110 ? 2.787 -31.686 -4.966 1.00 65.79 110 LYS G C 1
ATOM 6528 O O . LYS G 1 110 ? 3.607 -32.378 -4.349 1.00 68.17 110 LYS G O 1
ATOM 6534 N N . GLN G 1 111 ? 1.872 -32.218 -5.778 1.00 65.06 111 GLN G N 1
ATOM 6535 C CA . GLN G 1 111 ? 1.757 -33.665 -5.929 1.00 70.25 111 GLN G CA 1
ATOM 6536 C C . GLN G 1 111 ? 2.958 -34.244 -6.667 1.00 68.85 111 GLN G C 1
ATOM 6537 O O . GLN G 1 111 ? 3.526 -35.260 -6.251 1.00 70.44 111 GLN G O 1
ATOM 6543 N N . LEU G 1 112 ? 3.355 -33.610 -7.767 1.00 65.62 112 LEU G N 1
ATOM 6544 C CA . LEU G 1 112 ? 4.461 -34.084 -8.586 1.00 65.76 112 LEU G CA 1
ATOM 6545 C C . LEU G 1 112 ? 5.817 -33.591 -8.100 1.00 67.62 112 LEU G C 1
ATOM 6546 O O . LEU G 1 112 ? 6.845 -34.092 -8.570 1.00 68.29 112 LEU G O 1
ATOM 6551 N N . GLN G 1 113 ? 5.838 -32.634 -7.168 1.00 66.49 113 GLN G N 1
ATOM 6552 C CA . GLN G 1 113 ? 7.073 -32.029 -6.666 1.00 65.26 113 GLN G CA 1
ATOM 6553 C C . GLN G 1 113 ? 7.880 -31.412 -7.807 1.00 65.51 113 GLN G C 1
ATOM 6554 O O . GLN G 1 113 ? 9.074 -31.668 -7.974 1.00 65.48 113 GLN G O 1
ATOM 6560 N N . ILE G 1 114 ? 7.199 -30.585 -8.600 1.00 48.73 114 ILE G N 1
ATOM 6561 C CA . ILE G 1 114 ? 7.793 -29.863 -9.713 1.00 52.14 114 ILE G CA 1
ATOM 6562 C C . ILE G 1 114 ? 7.313 -28.419 -9.644 1.00 52.06 114 ILE G C 1
ATOM 6563 O O . ILE G 1 114 ? 6.345 -28.094 -8.955 1.00 54.22 114 ILE G O 1
ATOM 6568 N N . THR G 1 115 ? 8.004 -27.551 -10.372 1.00 42.93 115 THR G N 1
ATOM 6569 C CA . THR G 1 115 ? 7.644 -26.143 -10.445 1.00 42.54 115 THR G CA 1
ATOM 6570 C C . THR G 1 115 ? 6.951 -25.875 -11.775 1.00 47.09 115 THR G C 1
ATOM 6571 O O . THR G 1 115 ? 7.442 -26.286 -12.833 1.00 46.69 115 THR G O 1
ATOM 6575 N N . ILE G 1 116 ? 5.802 -25.208 -11.715 1.00 44.92 116 ILE G N 1
ATOM 6576 C CA . ILE G 1 116 ? 5.007 -24.883 -12.892 1.00 45.65 116 ILE G CA 1
ATOM 6577 C C . ILE G 1 116 ? 4.850 -23.371 -12.954 1.00 44.72 116 ILE G C 1
ATOM 6578 O O . ILE G 1 116 ? 4.495 -22.738 -11.953 1.00 39.39 116 ILE G O 1
ATOM 6583 N N . ILE G 1 117 ? 5.111 -22.796 -14.125 1.00 40.76 117 ILE G N 1
ATOM 6584 C CA . ILE G 1 117 ? 5.003 -21.358 -14.335 1.00 41.22 117 ILE G CA 1
ATOM 6585 C C . ILE G 1 117 ? 4.004 -21.104 -15.452 1.00 41.98 117 ILE G C 1
ATOM 6586 O O . ILE G 1 117 ? 4.148 -21.642 -16.558 1.00 36.93 117 ILE G O 1
ATOM 6591 N N . LEU G 1 118 ? 3.002 -20.278 -15.167 1.00 37.43 118 LEU G N 1
ATOM 6592 C CA . LEU G 1 118 ? 1.999 -19.885 -16.151 1.00 32.95 118 LEU G CA 1
ATOM 6593 C C . LEU G 1 118 ? 2.315 -18.462 -16.607 1.00 33.17 118 LEU G C 1
ATOM 6594 O O . LEU G 1 118 ? 2.181 -17.513 -15.831 1.00 32.57 118 LEU G O 1
ATOM 6599 N N . TRP G 1 119 ? 2.736 -18.319 -17.860 1.00 32.07 119 TRP G N 1
ATOM 6600 C CA . TRP G 1 119 ? 3.093 -17.024 -18.423 1.00 34.39 119 TRP G CA 1
ATOM 6601 C C . TRP G 1 119 ? 1.879 -16.423 -19.124 1.00 34.84 119 TRP G C 1
ATOM 6602 O O . TRP G 1 119 ? 1.371 -16.997 -20.093 1.00 32.69 119 TRP G O 1
ATOM 6613 N N . VAL G 1 120 ? 1.420 -15.271 -18.642 1.00 33.45 120 VAL G N 1
ATOM 6614 C CA . VAL G 1 120 ? 0.252 -14.600 -19.205 1.00 32.02 120 VAL G CA 1
ATOM 6615 C C . VAL G 1 120 ? 0.721 -13.623 -20.277 1.00 34.77 120 VAL G C 1
ATOM 6616 O O . VAL G 1 120 ? 1.527 -12.727 -20.003 1.00 33.35 120 VAL G O 1
ATOM 6620 N N . VAL G 1 121 ? 0.200 -13.774 -21.494 1.00 32.78 121 VAL G N 1
ATOM 6621 C CA . VAL G 1 121 ? 0.621 -12.940 -22.611 1.00 40.26 121 VAL G CA 1
ATOM 6622 C C . VAL G 1 121 ? -0.600 -12.273 -23.239 1.00 39.33 121 VAL G C 1
ATOM 6623 O O . VAL G 1 121 ? -1.719 -12.792 -23.194 1.00 43.09 121 VAL G O 1
ATOM 6627 N N . ASN G 1 122 ? -0.370 -11.096 -23.821 1.00 35.10 122 ASN G N 1
ATOM 6628 C CA . ASN G 1 122 ? -1.434 -10.299 -24.418 1.00 41.13 122 ASN G CA 1
ATOM 6629 C C . ASN G 1 122 ? -1.657 -10.747 -25.867 1.00 51.14 122 ASN G C 1
ATOM 6630 O O . ASN G 1 122 ? -1.145 -11.787 -26.289 1.00 54.88 122 ASN G O 1
ATOM 6635 N N . GLN G 1 123 ? -2.424 -9.968 -26.641 1.00 71.25 123 GLN G N 1
ATOM 6636 C CA . GLN G 1 123 ? -2.710 -10.338 -28.028 1.00 80.23 123 GLN G CA 1
ATOM 6637 C C . GLN G 1 123 ? -1.434 -10.413 -28.853 1.00 78.47 123 GLN G C 1
ATOM 6638 O O . GLN G 1 123 ? -1.316 -11.252 -29.754 1.00 87.28 123 GLN G O 1
ATOM 6644 N N . THR G 1 124 ? -0.469 -9.540 -28.569 1.00 68.61 124 THR G N 1
ATOM 6645 C CA . THR G 1 124 ? 0.843 -9.665 -29.187 1.00 72.56 124 THR G CA 1
ATOM 6646 C C . THR G 1 124 ? 1.620 -10.761 -28.468 1.00 77.45 124 THR G C 1
ATOM 6647 O O . THR G 1 124 ? 1.024 -11.696 -27.924 1.00 81.76 124 THR G O 1
ATOM 6651 N N . GLU G 1 125 ? 2.944 -10.666 -28.447 1.00 78.57 125 GLU G N 1
ATOM 6652 C CA . GLU G 1 125 ? 3.760 -11.671 -27.782 1.00 76.49 125 GLU G CA 1
ATOM 6653 C C . GLU G 1 125 ? 4.258 -11.218 -26.415 1.00 59.82 125 GLU G C 1
ATOM 6654 O O . GLU G 1 125 ? 5.163 -11.848 -25.861 1.00 53.83 125 GLU G O 1
ATOM 6660 N N . GLN G 1 126 ? 3.682 -10.157 -25.850 1.00 53.24 126 GLN G N 1
ATOM 6661 C CA . GLN G 1 126 ? 4.258 -9.521 -24.671 1.00 50.53 126 GLN G CA 1
ATOM 6662 C C . GLN G 1 126 ? 3.737 -10.161 -23.389 1.00 44.57 126 GLN G C 1
ATOM 6663 O O . GLN G 1 126 ? 2.526 -10.322 -23.203 1.00 42.17 126 GLN G O 1
ATOM 6669 N N . VAL G 1 127 ? 4.657 -10.514 -22.504 1.00 40.93 127 VAL G N 1
ATOM 6670 C CA . VAL G 1 127 ? 4.299 -11.023 -21.189 1.00 35.12 127 VAL G CA 1
ATOM 6671 C C . VAL G 1 127 ? 3.811 -9.865 -20.328 1.00 36.47 127 VAL G C 1
ATOM 6672 O O . VAL G 1 127 ? 4.451 -8.810 -20.267 1.00 40.50 127 VAL G O 1
ATOM 6676 N N . THR G 1 128 ? 2.660 -10.047 -19.679 1.00 33.74 128 THR G N 1
ATOM 6677 C CA . THR G 1 128 ? 2.166 -9.074 -18.713 1.00 35.71 128 THR G CA 1
ATOM 6678 C C . THR G 1 128 ? 2.260 -9.554 -17.274 1.00 42.25 128 THR G C 1
ATOM 6679 O O . THR G 1 128 ? 2.267 -8.722 -16.359 1.00 38.61 128 THR G O 1
ATOM 6683 N N . ALA G 1 129 ? 2.330 -10.865 -17.056 1.00 30.13 129 ALA G N 1
ATOM 6684 C CA . ALA G 1 129 ? 2.448 -11.434 -15.725 1.00 30.21 129 ALA G CA 1
ATOM 6685 C C . ALA G 1 129 ? 2.850 -12.895 -15.864 1.00 40.27 129 ALA G C 1
ATOM 6686 O O . ALA G 1 129 ? 2.684 -13.507 -16.923 1.00 35.26 129 ALA G O 1
ATOM 6688 N N . ALA G 1 130 ? 3.387 -13.439 -14.776 1.00 37.03 130 ALA G N 1
ATOM 6689 C CA . ALA G 1 130 ? 3.742 -14.850 -14.696 1.00 36.79 130 ALA G CA 1
ATOM 6690 C C . ALA G 1 130 ? 3.478 -15.315 -13.276 1.00 37.54 130 ALA G C 1
ATOM 6691 O O . ALA G 1 130 ? 3.842 -14.619 -12.325 1.00 38.11 130 ALA G O 1
ATOM 6693 N N . ILE G 1 131 ? 2.841 -16.474 -13.135 1.00 35.53 131 ILE G N 1
ATOM 6694 C CA . ILE G 1 131 ? 2.532 -17.054 -11.833 1.00 35.57 131 ILE G CA 1
ATOM 6695 C C . ILE G 1 131 ? 3.310 -18.357 -11.709 1.00 38.42 131 ILE G C 1
ATOM 6696 O O . ILE G 1 131 ? 3.151 -19.264 -12.535 1.00 37.40 131 ILE G O 1
ATOM 6701 N N . LYS G 1 132 ? 4.152 -18.449 -10.684 1.00 39.03 132 LYS G N 1
ATOM 6702 C CA . LYS G 1 132 ? 4.995 -19.615 -10.457 1.00 40.28 132 LYS G CA 1
ATOM 6703 C C . LYS G 1 132 ? 4.458 -20.407 -9.274 1.00 44.11 132 LYS G C 1
ATOM 6704 O O . LYS G 1 132 ? 4.210 -19.841 -8.204 1.00 42.99 132 LYS G O 1
ATOM 6710 N N . PHE G 1 133 ? 4.281 -21.710 -9.471 1.00 44.23 133 PHE G N 1
ATOM 6711 C CA . PHE G 1 133 ? 3.834 -22.624 -8.423 1.00 44.68 133 PHE G CA 1
ATOM 6712 C C . PHE G 1 133 ? 4.995 -23.564 -8.118 1.00 46.45 133 PHE G C 1
ATOM 6713 O O . PHE G 1 133 ? 5.313 -24.449 -8.917 1.00 42.48 133 PHE G O 1
ATOM 6721 N N . GLY G 1 134 ? 5.635 -23.361 -6.966 1.00 46.80 134 GLY G N 1
ATOM 6722 C CA . GLY G 1 134 ? 6.776 -24.159 -6.584 1.00 43.35 134 GLY G CA 1
ATOM 6723 C C . GLY G 1 134 ? 8.042 -23.336 -6.464 1.00 48.26 134 GLY G C 1
ATOM 6724 O O . GLY G 1 134 ? 8.122 -22.199 -6.941 1.00 51.42 134 GLY G O 1
ATOM 6725 N N . PRO G 1 135 ? 9.071 -23.907 -5.830 1.00 50.16 135 PRO G N 1
ATOM 6726 C CA . PRO G 1 135 ? 10.271 -23.133 -5.495 1.00 54.33 135 PRO G CA 1
ATOM 6727 C C . PRO G 1 135 ? 11.354 -23.094 -6.562 1.00 54.47 135 PRO G C 1
ATOM 6728 O O . PRO G 1 135 ? 12.327 -22.345 -6.394 1.00 51.45 135 PRO G O 1
ATOM 6732 N N . GLY G 1 136 ? 11.227 -23.863 -7.637 1.00 50.89 136 GLY G N 1
ATOM 6733 C CA . GLY G 1 136 ? 12.293 -23.956 -8.612 1.00 52.87 136 GLY G CA 1
ATOM 6734 C C . GLY G 1 136 ? 12.442 -22.703 -9.454 1.00 54.46 136 GLY G C 1
ATOM 6735 O O . GLY G 1 136 ? 11.671 -21.746 -9.370 1.00 54.56 136 GLY G O 1
ATOM 6736 N N . ARG G 1 137 ? 13.472 -22.721 -10.292 1.00 56.99 137 ARG G N 1
ATOM 6737 C CA . ARG G 1 137 ? 13.757 -21.621 -11.198 1.00 61.09 137 ARG G CA 1
ATOM 6738 C C . ARG G 1 137 ? 13.058 -21.842 -12.537 1.00 60.40 137 ARG G C 1
ATOM 6739 O O . ARG G 1 137 ? 12.528 -22.918 -12.823 1.00 60.36 137 ARG G O 1
ATOM 6747 N N . VAL G 1 138 ? 13.067 -20.795 -13.367 1.00 59.05 138 VAL G N 1
ATOM 6748 C CA . VAL G 1 138 ? 12.370 -20.846 -14.650 1.00 54.28 138 VAL G CA 1
ATOM 6749 C C . VAL G 1 138 ? 12.972 -21.918 -15.548 1.00 58.20 138 VAL G C 1
ATOM 6750 O O . VAL G 1 138 ? 12.249 -22.690 -16.191 1.00 60.48 138 VAL G O 1
ATOM 6754 N N . SER G 1 139 ? 14.304 -21.988 -15.602 1.00 56.50 139 SER G N 1
ATOM 6755 C CA . SER G 1 139 ? 14.979 -22.917 -16.498 1.00 63.92 139 SER G CA 1
ATOM 6756 C C . SER G 1 139 ? 14.685 -24.375 -16.164 1.00 71.16 139 SER G C 1
ATOM 6757 O O . SER G 1 139 ? 14.775 -25.228 -17.053 1.00 77.29 139 SER G O 1
ATOM 6760 N N . THR G 1 140 ? 14.340 -24.681 -14.915 1.00 65.56 140 THR G N 1
ATOM 6761 C CA . THR G 1 140 ? 14.062 -26.048 -14.497 1.00 60.64 140 THR G CA 1
ATOM 6762 C C . THR G 1 140 ? 12.574 -26.337 -14.355 1.00 47.80 140 THR G C 1
ATOM 6763 O O . THR G 1 140 ? 12.208 -27.463 -14.006 1.00 53.63 140 THR G O 1
ATOM 6767 N N . ALA G 1 141 ? 11.714 -25.360 -14.608 1.00 44.33 141 ALA G N 1
ATOM 6768 C CA . ALA G 1 141 ? 10.282 -25.518 -14.412 1.00 47.77 141 ALA G CA 1
ATOM 6769 C C . ALA G 1 141 ? 9.589 -25.941 -15.704 1.00 51.49 141 ALA G C 1
ATOM 6770 O O . ALA G 1 141 ? 10.163 -25.907 -16.797 1.00 46.27 141 ALA G O 1
ATOM 6772 N N . LEU G 1 142 ? 8.332 -26.355 -15.558 1.00 47.82 142 LEU G N 1
ATOM 6773 C CA . LEU G 1 142 ? 7.436 -26.550 -16.692 1.00 48.56 142 LEU G CA 1
ATOM 6774 C C . LEU G 1 142 ? 6.775 -25.211 -16.991 1.00 46.79 142 LEU G C 1
ATOM 6775 O O . LEU G 1 142 ? 5.987 -24.709 -16.184 1.00 42.97 142 LEU G O 1
ATOM 6780 N N . ASN G 1 143 ? 7.095 -24.630 -18.143 1.00 42.25 143 ASN G N 1
ATOM 6781 C CA . ASN G 1 143 ? 6.633 -23.295 -18.496 1.00 40.69 143 ASN G CA 1
ATOM 6782 C C . ASN G 1 143 ? 5.488 -23.380 -19.495 1.00 43.58 143 ASN G C 1
ATOM 6783 O O . ASN G 1 143 ? 5.622 -24.008 -20.551 1.00 41.26 143 ASN G O 1
ATOM 6788 N N . LEU G 1 144 ? 4.366 -22.746 -19.155 1.00 39.32 144 LEU G N 1
ATOM 6789 C CA . LEU G 1 144 ? 3.174 -22.725 -19.990 1.00 35.88 144 LEU G CA 1
ATOM 6790 C C . LEU G 1 144 ? 2.823 -21.289 -20.346 1.00 37.10 144 LEU G C 1
ATOM 6791 O O . LEU G 1 144 ? 3.076 -20.361 -19.572 1.00 32.92 144 LEU G O 1
ATOM 6796 N N . MET G 1 145 ? 2.227 -21.117 -21.520 1.00 36.24 145 MET G N 1
ATOM 6797 C CA . MET G 1 145 ? 1.812 -19.811 -22.009 1.00 31.28 145 MET G CA 1
ATOM 6798 C C . MET G 1 145 ? 0.292 -19.747 -22.020 1.00 32.50 145 MET G C 1
ATOM 6799 O O . MET G 1 145 ? -0.367 -20.577 -22.655 1.00 33.38 145 MET G O 1
ATOM 6804 N N . HIS G 1 146 ? -0.253 -18.759 -21.325 1.00 31.46 146 HIS G N 1
ATOM 6805 C CA . HIS G 1 146 ? -1.688 -18.517 -21.273 1.00 30.19 146 HIS G CA 1
ATOM 6806 C C . HIS G 1 146 ? -1.991 -17.357 -22.212 1.00 31.54 146 HIS G C 1
ATOM 6807 O O . HIS G 1 146 ? -1.532 -16.232 -21.988 1.00 32.75 146 HIS G O 1
ATOM 6814 N N . VAL G 1 147 ? -2.749 -17.629 -23.268 1.00 34.28 147 VAL G N 1
ATOM 6815 C CA . VAL G 1 147 ? -3.014 -16.648 -24.310 1.00 33.99 147 VAL G CA 1
ATOM 6816 C C . VAL G 1 147 ? -4.523 -16.499 -24.470 1.00 36.82 147 VAL G C 1
ATOM 6817 O O . VAL G 1 147 ? -5.277 -17.460 -24.283 1.00 35.64 147 VAL G O 1
ATOM 6821 N N . GLY G 1 148 ? -4.963 -15.270 -24.747 1.00 34.37 148 GLY G N 1
ATOM 6822 C CA . GLY G 1 148 ? -6.368 -14.943 -24.909 1.00 34.93 148 GLY G CA 1
ATOM 6823 C C . GLY G 1 148 ? -7.223 -15.184 -23.688 1.00 41.60 148 GLY G C 1
ATOM 6824 O O . GLY G 1 148 ? -8.452 -15.115 -23.784 1.00 46.37 148 GLY G O 1
ATOM 6825 N N . ARG G 1 149 ? -6.608 -15.459 -22.540 1.00 35.83 149 ARG G N 1
ATOM 6826 C CA . ARG G 1 149 ? -7.306 -15.853 -21.321 1.00 39.24 149 ARG G CA 1
ATOM 6827 C C . ARG G 1 149 ? -8.154 -17.105 -21.517 1.00 38.92 149 ARG G C 1
ATOM 6828 O O . ARG G 1 149 ? -9.055 -17.370 -20.716 1.00 47.85 149 ARG G O 1
ATOM 6836 N N . THR G 1 150 ? -7.910 -17.871 -22.590 1.00 35.50 150 THR G N 1
ATOM 6837 C CA . THR G 1 150 ? -8.705 -19.061 -22.880 1.00 38.29 150 THR G CA 1
ATOM 6838 C C . THR G 1 150 ? -7.894 -20.278 -23.294 1.00 35.72 150 THR G C 1
ATOM 6839 O O . THR G 1 150 ? -8.489 -21.347 -23.466 1.00 35.90 150 THR G O 1
ATOM 6843 N N . HIS G 1 151 ? -6.582 -20.170 -23.477 1.00 33.28 151 HIS G N 1
ATOM 6844 C CA . HIS G 1 151 ? -5.821 -21.249 -24.084 1.00 35.12 151 HIS G CA 1
ATOM 6845 C C . HIS G 1 151 ? -4.467 -21.377 -23.400 1.00 33.49 151 HIS G C 1
ATOM 6846 O O . HIS G 1 151 ? -3.936 -20.410 -22.851 1.00 34.34 151 HIS G O 1
ATOM 6853 N N . PHE G 1 152 ? -3.920 -22.590 -23.438 1.00 30.36 152 PHE G N 1
ATOM 6854 C CA . PHE G 1 152 ? -2.598 -22.888 -22.902 1.00 32.66 152 PHE G CA 1
ATOM 6855 C C . PHE G 1 152 ? -1.771 -23.590 -23.969 1.00 35.39 152 PHE G C 1
ATOM 6856 O O . PHE G 1 152 ? -2.240 -24.552 -24.586 1.00 36.90 152 PHE G O 1
ATOM 6864 N N . ASP G 1 153 ? -0.550 -23.110 -24.183 1.00 32.05 153 ASP G N 1
ATOM 6865 C CA . ASP G 1 153 ? 0.449 -23.809 -24.977 1.00 37.19 153 ASP G CA 1
ATOM 6866 C C . ASP G 1 153 ? 1.655 -24.114 -24.100 1.00 36.79 153 ASP G C 1
ATOM 6867 O O . ASP G 1 153 ? 1.863 -23.487 -23.060 1.00 34.21 153 ASP G O 1
ATOM 6872 N N . ALA G 1 154 ? 2.459 -25.078 -24.534 1.00 36.75 154 ALA G N 1
ATOM 6873 C CA . ALA G 1 154 ? 3.677 -25.410 -23.811 1.00 38.26 154 ALA G CA 1
ATOM 6874 C C . ALA G 1 154 ? 4.830 -24.525 -24.272 1.00 40.65 154 ALA G C 1
ATOM 6875 O O . ALA G 1 154 ? 4.876 -24.074 -25.420 1.00 37.87 154 ALA G O 1
ATOM 6877 N N . LEU G 1 155 ? 5.769 -24.283 -23.361 1.00 35.30 155 LEU G N 1
ATOM 6878 C CA . LEU G 1 155 ? 6.932 -23.452 -23.637 1.00 38.23 155 LEU G CA 1
ATOM 6879 C C . LEU G 1 155 ? 8.201 -24.218 -23.303 1.00 41.53 155 LEU G C 1
ATOM 6880 O O . LEU G 1 155 ? 8.245 -24.962 -22.320 1.00 44.59 155 LEU G O 1
ATOM 6885 N N . ARG G 1 156 ? 9.234 -24.026 -24.121 1.00 40.00 156 ARG G N 1
ATOM 6886 C CA . ARG G 1 156 ? 10.550 -24.595 -23.870 1.00 41.04 156 ARG G CA 1
ATOM 6887 C C . ARG G 1 156 ? 11.583 -23.478 -23.910 1.00 44.20 156 ARG G C 1
ATOM 6888 O O . ARG G 1 156 ? 11.549 -22.624 -24.801 1.00 45.63 156 ARG G O 1
ATOM 6896 N N . VAL G 1 157 ? 12.497 -23.486 -22.939 1.00 47.27 157 VAL G N 1
ATOM 6897 C CA . VAL G 1 157 ? 13.513 -22.446 -22.846 1.00 52.77 157 VAL G CA 1
ATOM 6898 C C . VAL G 1 157 ? 14.555 -22.645 -23.938 1.00 60.49 157 VAL G C 1
ATOM 6899 O O . VAL G 1 157 ? 15.015 -23.768 -24.186 1.00 69.55 157 VAL G O 1
ATOM 6903 N N . ILE G 1 158 ? 14.939 -21.547 -24.593 1.00 63.00 158 ILE G N 1
ATOM 6904 C CA . ILE G 1 158 ? 15.949 -21.579 -25.647 1.00 74.28 158 ILE G CA 1
ATOM 6905 C C . ILE G 1 158 ? 17.339 -21.545 -25.017 1.00 87.05 158 ILE G C 1
ATOM 6906 O O . ILE G 1 158 ? 17.486 -21.238 -23.829 1.00 91.99 158 ILE G O 1
ATOM 6911 N N . ASN G 1 159 ? 18.361 -21.878 -25.808 1.00 90.75 159 ASN G N 1
ATOM 6912 C CA . ASN G 1 159 ? 19.760 -21.965 -25.367 1.00 98.33 159 ASN G CA 1
ATOM 6913 C C . ASN G 1 159 ? 20.213 -20.758 -24.543 1.00 100.01 159 ASN G C 1
ATOM 6914 O O . ASN G 1 159 ? 19.889 -19.614 -24.858 1.00 95.80 159 ASN G O 1
ATOM 6919 N N . ALA H 2 2 ? -13.297 5.800 10.559 1.00 70.52 80 ALA H N 1
ATOM 6920 C CA . ALA H 2 2 ? -12.842 6.557 9.401 1.00 74.61 80 ALA H CA 1
ATOM 6921 C C . ALA H 2 2 ? -12.378 5.621 8.290 1.00 66.82 80 ALA H C 1
ATOM 6922 O O . ALA H 2 2 ? -12.383 4.399 8.447 1.00 66.25 80 ALA H O 1
ATOM 6924 N N . THR H 2 3 ? -11.977 6.197 7.165 1.00 60.20 81 THR H N 1
ATOM 6925 C CA . THR H 2 3 ? -11.526 5.415 6.027 1.00 59.92 81 THR H CA 1
ATOM 6926 C C . THR H 2 3 ? -10.008 5.288 6.030 1.00 54.73 81 THR H C 1
ATOM 6927 O O . THR H 2 3 ? -9.290 6.043 6.691 1.00 58.04 81 THR H O 1
ATOM 6931 N N . LEU H 2 4 ? -9.534 4.309 5.270 1.00 47.02 82 LEU H N 1
ATOM 6932 C CA . LEU H 2 4 ? -8.126 3.969 5.164 1.00 47.95 82 LEU H CA 1
ATOM 6933 C C . LEU H 2 4 ? -7.745 3.927 3.692 1.00 46.62 82 LEU H C 1
ATOM 6934 O O . LEU H 2 4 ? -8.514 3.434 2.860 1.00 47.47 82 LEU H O 1
ATOM 6939 N N . ASN H 2 5 ? -6.563 4.442 3.368 1.00 44.16 83 ASN H N 1
ATOM 6940 C CA . ASN H 2 5 ? -6.044 4.388 2.009 1.00 42.91 83 ASN H CA 1
ATOM 6941 C C . ASN H 2 5 ? -4.990 3.294 1.920 1.00 40.08 83 ASN H C 1
ATOM 6942 O O . ASN H 2 5 ? -3.954 3.368 2.590 1.00 41.88 83 ASN H O 1
ATOM 6947 N N . ILE H 2 6 ? -5.264 2.280 1.102 1.00 36.45 84 ILE H N 1
ATOM 6948 C CA . ILE H 2 6 ? -4.342 1.182 0.863 1.00 33.93 84 ILE H CA 1
ATOM 6949 C C . ILE H 2 6 ? -3.981 1.163 -0.619 1.00 40.30 84 ILE H C 1
ATOM 6950 O O . ILE H 2 6 ? -4.599 1.835 -1.444 1.00 35.70 84 ILE H O 1
ATOM 6955 N N . LEU H 2 7 ? -2.964 0.377 -0.943 1.00 35.01 85 LEU H N 1
ATOM 6956 C CA . LEU H 2 7 ? -2.570 0.115 -2.317 1.00 34.42 85 LEU H CA 1
ATOM 6957 C C . LEU H 2 7 ? -3.007 -1.290 -2.697 1.00 31.69 85 LEU H C 1
ATOM 6958 O O . LEU H 2 7 ? -2.963 -2.206 -1.873 1.00 35.52 85 LEU H O 1
ATOM 6963 N N . VAL H 2 8 ? -3.441 -1.455 -3.943 1.00 36.51 86 VAL H N 1
ATOM 6964 C CA . VAL H 2 8 ? -3.707 -2.768 -4.516 1.00 36.33 86 VAL H CA 1
ATOM 6965 C C . VAL H 2 8 ? -2.797 -2.931 -5.725 1.00 32.91 86 VAL H C 1
ATOM 6966 O O . VAL H 2 8 ? -2.771 -2.068 -6.613 1.00 34.44 86 VAL H O 1
ATOM 6970 N N . ARG H 2 9 ? -2.034 -4.017 -5.744 1.00 35.41 87 ARG H N 1
ATOM 6971 C CA . ARG H 2 9 ? -1.155 -4.341 -6.861 1.00 33.32 87 ARG H CA 1
ATOM 6972 C C . ARG H 2 9 ? -1.956 -5.197 -7.836 1.00 27.98 87 ARG H C 1
ATOM 6973 O O . ARG H 2 9 ? -2.398 -6.294 -7.483 1.00 27.58 87 ARG H O 1
ATOM 6981 N N . ASN H 2 10 ? -2.163 -4.695 -9.050 1.00 33.32 88 ASN H N 1
ATOM 6982 C CA . ASN H 2 10 ? -3.083 -5.352 -9.967 1.00 33.73 88 ASN H CA 1
ATOM 6983 C C . ASN H 2 10 ? -2.363 -6.479 -10.710 1.00 34.23 88 ASN H C 1
ATOM 6984 O O . ASN H 2 10 ? -1.213 -6.817 -10.416 1.00 32.20 88 ASN H O 1
ATOM 6989 N N . ASP H 2 11 ? -3.042 -7.057 -11.705 1.00 34.51 89 ASP H N 1
ATOM 6990 C CA . ASP H 2 11 ? -2.512 -8.211 -12.425 1.00 38.33 89 ASP H CA 1
ATOM 6991 C C . ASP H 2 11 ? -1.342 -7.860 -13.336 1.00 39.20 89 ASP H C 1
ATOM 6992 O O . ASP H 2 11 ? -0.649 -8.767 -13.806 1.00 43.31 89 ASP H O 1
ATOM 6997 N N . LYS H 2 12 ? -1.109 -6.580 -13.611 1.00 33.56 90 LYS H N 1
ATOM 6998 C CA . LYS H 2 12 ? 0.083 -6.160 -14.333 1.00 30.76 90 LYS H CA 1
ATOM 6999 C C . LYS H 2 12 ? 1.183 -5.674 -13.401 1.00 30.70 90 LYS H C 1
ATOM 7000 O O . LYS H 2 12 ? 2.225 -5.214 -13.876 1.00 30.07 90 LYS H O 1
ATOM 7006 N N . GLY H 2 13 ? 0.982 -5.778 -12.092 1.00 26.49 91 GLY H N 1
ATOM 7007 C CA . GLY H 2 13 ? 1.970 -5.346 -11.131 1.00 28.59 91 GLY H CA 1
ATOM 7008 C C . GLY H 2 13 ? 1.906 -3.883 -10.748 1.00 34.13 91 GLY H C 1
ATOM 7009 O O . GLY H 2 13 ? 2.769 -3.426 -9.988 1.00 35.68 91 GLY H O 1
ATOM 7010 N N . ARG H 2 14 ? 0.919 -3.134 -11.239 1.00 31.00 92 ARG H N 1
ATOM 7011 C CA . ARG H 2 14 ? 0.820 -1.713 -10.918 1.00 30.75 92 ARG H CA 1
ATOM 7012 C C . ARG H 2 14 ? 0.062 -1.499 -9.614 1.00 37.45 92 ARG H C 1
ATOM 7013 O O . ARG H 2 14 ? -0.999 -2.089 -9.392 1.00 37.00 92 ARG H O 1
ATOM 7021 N N . SER H 2 15 ? 0.609 -0.633 -8.760 1.00 32.76 93 SER H N 1
ATOM 7022 C CA . SER H 2 15 ? 0.010 -0.277 -7.477 1.00 31.26 93 SER H CA 1
ATOM 7023 C C . SER H 2 15 ? -0.740 1.043 -7.604 1.00 33.95 93 SER H C 1
ATOM 7024 O O . SER H 2 15 ? -0.187 2.025 -8.111 1.00 34.23 93 SER H O 1
ATOM 7027 N N . SER H 2 16 ? -1.986 1.069 -7.131 1.00 33.01 94 SER H N 1
ATOM 7028 C CA . SER H 2 16 ? -2.765 2.298 -7.058 1.00 34.10 94 SER H CA 1
ATOM 7029 C C . SER H 2 16 ? -3.578 2.289 -5.771 1.00 34.70 94 SER H C 1
ATOM 7030 O O . SER H 2 16 ? -3.866 1.232 -5.204 1.00 34.02 94 SER H O 1
ATOM 7033 N N . SER H 2 17 ? -3.949 3.486 -5.314 1.00 29.47 95 SER H N 1
ATOM 7034 C CA . SER H 2 17 ? -4.602 3.636 -4.019 1.00 32.31 95 SER H CA 1
ATOM 7035 C C . SER H 2 17 ? -6.091 3.333 -4.097 1.00 34.95 95 SER H C 1
ATOM 7036 O O . SER H 2 17 ? -6.766 3.664 -5.079 1.00 40.98 95 SER H O 1
ATOM 7039 N N . TYR H 2 18 ? -6.592 2.703 -3.037 1.00 30.82 96 TYR H N 1
ATOM 7040 C CA . TYR H 2 18 ? -8.005 2.432 -2.826 1.00 37.34 96 TYR H CA 1
ATOM 7041 C C . TYR H 2 18 ? -8.385 2.947 -1.447 1.00 40.64 96 TYR H C 1
ATOM 7042 O O . TYR H 2 18 ? -7.659 2.712 -0.475 1.00 39.14 96 TYR H O 1
ATOM 7051 N N . GLU H 2 19 ? -9.514 3.641 -1.357 1.00 41.77 97 GLU H N 1
ATOM 7052 C CA . GLU H 2 19 ? -10.041 4.089 -0.075 1.00 40.98 97 GLU H CA 1
ATOM 7053 C C . GLU H 2 19 ? -11.015 3.036 0.443 1.00 42.04 97 GLU H C 1
ATOM 7054 O O . GLU H 2 19 ? -12.005 2.719 -0.226 1.00 45.65 97 GLU H O 1
ATOM 7060 N N . VAL H 2 20 ? -10.730 2.486 1.626 1.00 39.53 98 VAL H N 1
ATOM 7061 C CA . VAL H 2 20 ? -11.489 1.372 2.178 1.00 36.18 98 VAL H CA 1
ATOM 7062 C C . VAL H 2 20 ? -11.847 1.667 3.631 1.00 47.72 98 VAL H C 1
ATOM 7063 O O . VAL H 2 20 ? -11.303 2.572 4.264 1.00 38.13 98 VAL H O 1
ATOM 7067 N N . GLN H 2 21 ? -12.779 0.873 4.152 1.00 43.19 99 GLN H N 1
ATOM 7068 C CA . GLN H 2 21 ? -13.128 0.864 5.563 1.00 48.27 99 GLN H CA 1
ATOM 7069 C C . GLN H 2 21 ? -12.884 -0.533 6.113 1.00 47.57 99 GLN H C 1
ATOM 7070 O O . GLN H 2 21 ? -13.261 -1.530 5.488 1.00 43.82 99 GLN H O 1
ATOM 7076 N N . LEU H 2 22 ? -12.264 -0.603 7.292 1.00 45.73 100 LEU H N 1
ATOM 7077 C CA . LEU H 2 22 ? -11.885 -1.896 7.848 1.00 40.76 100 LEU H CA 1
ATOM 7078 C C . LEU H 2 22 ? -13.086 -2.785 8.141 1.00 36.81 100 LEU H C 1
ATOM 7079 O O . LEU H 2 22 ? -12.914 -3.999 8.296 1.00 35.55 100 LEU H O 1
ATOM 7084 N N . THR H 2 23 ? -14.290 -2.222 8.209 1.00 40.06 101 THR H N 1
ATOM 7085 C CA . THR H 2 23 ? -15.483 -3.021 8.440 1.00 41.06 101 THR H CA 1
ATOM 7086 C C . THR H 2 23 ? -16.053 -3.627 7.166 1.00 42.15 101 THR H C 1
ATOM 7087 O O . THR H 2 23 ? -16.883 -4.538 7.251 1.00 45.36 101 THR H O 1
ATOM 7091 N N . GLN H 2 24 ? -15.638 -3.150 5.996 1.00 44.16 102 GLN H N 1
ATOM 7092 C CA . GLN H 2 24 ? -16.186 -3.679 4.756 1.00 46.22 102 GLN H CA 1
ATOM 7093 C C . GLN H 2 24 ? -15.620 -5.066 4.474 1.00 43.63 102 GLN H C 1
ATOM 7094 O O . GLN H 2 24 ? -14.502 -5.400 4.871 1.00 43.89 102 GLN H O 1
ATOM 7100 N N . THR H 2 25 ? -16.414 -5.884 3.793 1.00 43.17 103 THR H N 1
ATOM 7101 C CA . THR H 2 25 ? -15.970 -7.231 3.487 1.00 46.67 103 THR H CA 1
ATOM 7102 C C . THR H 2 25 ? -14.909 -7.204 2.388 1.00 44.78 103 THR H C 1
ATOM 7103 O O . THR H 2 25 ? -14.786 -6.241 1.624 1.00 43.45 103 THR H O 1
ATOM 7107 N N . VAL H 2 26 ? -14.123 -8.282 2.327 1.00 45.63 104 VAL H N 1
ATOM 7108 C CA . VAL H 2 26 ? -13.166 -8.445 1.238 1.00 46.00 104 VAL H CA 1
ATOM 7109 C C . VAL H 2 26 ? -13.881 -8.417 -0.105 1.00 46.40 104 VAL H C 1
ATOM 7110 O O . VAL H 2 26 ? -13.364 -7.863 -1.085 1.00 42.95 104 VAL H O 1
ATOM 7114 N N . ALA H 2 27 ? -15.088 -8.990 -0.167 1.00 45.90 105 ALA H N 1
ATOM 7115 C CA . ALA H 2 27 ? -15.854 -9.004 -1.408 1.00 48.54 105 ALA H CA 1
ATOM 7116 C C . ALA H 2 27 ? -16.162 -7.596 -1.900 1.00 49.93 105 ALA H C 1
ATOM 7117 O O . ALA H 2 27 ? -16.209 -7.363 -3.113 1.00 44.08 105 ALA H O 1
ATOM 7119 N N . VAL H 2 28 ? -16.379 -6.652 -0.980 1.00 44.89 106 VAL H N 1
ATOM 7120 C CA . VAL H 2 28 ? -16.645 -5.273 -1.373 1.00 44.62 106 VAL H CA 1
ATOM 7121 C C . VAL H 2 28 ? -15.397 -4.639 -1.976 1.00 49.36 106 VAL H C 1
ATOM 7122 O O . VAL H 2 28 ? -15.472 -3.919 -2.981 1.00 50.83 106 VAL H O 1
ATOM 7126 N N . LEU H 2 29 ? -14.228 -4.899 -1.381 1.00 46.17 107 LEU H N 1
ATOM 7127 C CA . LEU H 2 29 ? -12.981 -4.435 -1.983 1.00 41.61 107 LEU H CA 1
ATOM 7128 C C . LEU H 2 29 ? -12.794 -5.032 -3.372 1.00 41.40 107 LEU H C 1
ATOM 7129 O O . LEU H 2 29 ? -12.298 -4.360 -4.282 1.00 46.97 107 LEU H O 1
ATOM 7134 N N . LYS H 2 30 ? -13.203 -6.291 -3.559 1.00 38.11 108 LYS H N 1
ATOM 7135 C CA . LYS H 2 30 ? -13.120 -6.894 -4.883 1.00 45.55 108 LYS H CA 1
ATOM 7136 C C . LYS H 2 30 ? -14.019 -6.173 -5.882 1.00 46.18 108 LYS H C 1
ATOM 7137 O O . LYS H 2 30 ? -13.645 -6.022 -7.051 1.00 47.17 108 LYS H O 1
ATOM 7143 N N . GLN H 2 31 ? -15.190 -5.703 -5.441 1.00 45.77 109 GLN H N 1
ATOM 7144 C CA . GLN H 2 31 ? -16.045 -4.921 -6.329 1.00 47.12 109 GLN H CA 1
ATOM 7145 C C . GLN H 2 31 ? -15.371 -3.619 -6.740 1.00 49.64 109 GLN H C 1
ATOM 7146 O O . GLN H 2 31 ? -15.396 -3.250 -7.921 1.00 51.81 109 GLN H O 1
ATOM 7152 N N . GLN H 2 32 ? -14.763 -2.912 -5.784 1.00 45.71 110 GLN H N 1
ATOM 7153 C CA . GLN H 2 32 ? -14.032 -1.694 -6.116 1.00 48.60 110 GLN H CA 1
ATOM 7154 C C . GLN H 2 32 ? -12.929 -1.981 -7.121 1.00 47.61 110 GLN H C 1
ATOM 7155 O O . GLN H 2 32 ? -12.683 -1.185 -8.035 1.00 45.63 110 GLN H O 1
ATOM 7161 N N . VAL H 2 33 ? -12.251 -3.115 -6.960 1.00 45.46 111 VAL H N 1
ATOM 7162 C CA . VAL H 2 33 ? -11.226 -3.516 -7.913 1.00 43.40 111 VAL H CA 1
ATOM 7163 C C . VAL H 2 33 ? -11.850 -3.806 -9.273 1.00 41.34 111 VAL H C 1
ATOM 7164 O O . VAL H 2 33 ? -11.314 -3.409 -10.315 1.00 42.86 111 VAL H O 1
ATOM 7168 N N . CYS H 2 34 ? -13.001 -4.489 -9.281 1.00 43.28 112 CYS H N 1
ATOM 7169 C CA . CYS H 2 34 ? -13.707 -4.760 -10.533 1.00 46.06 112 CYS H CA 1
ATOM 7170 C C . CYS H 2 34 ? -14.072 -3.471 -11.255 1.00 48.66 112 CYS H C 1
ATOM 7171 O O . CYS H 2 34 ? -13.980 -3.392 -12.486 1.00 48.46 112 CYS H O 1
ATOM 7174 N N . GLN H 2 35 ? -14.516 -2.461 -10.504 1.00 50.96 113 GLN H N 1
ATOM 7175 C CA . GLN H 2 35 ? -14.833 -1.168 -11.098 1.00 55.45 113 GLN H CA 1
ATOM 7176 C C . GLN H 2 35 ? -13.590 -0.517 -11.688 1.00 52.02 113 GLN H C 1
ATOM 7177 O O . GLN H 2 35 ? -13.639 0.047 -12.787 1.00 54.90 113 GLN H O 1
ATOM 7183 N N . ARG H 2 36 ? -12.463 -0.600 -10.979 1.00 47.39 114 ARG H N 1
ATOM 7184 C CA . ARG H 2 36 ? -11.239 0.054 -11.428 1.00 50.47 114 ARG H CA 1
ATOM 7185 C C . ARG H 2 36 ? -10.577 -0.721 -12.562 1.00 50.49 114 ARG H C 1
ATOM 7186 O O . ARG H 2 36 ? -10.202 -0.140 -13.585 1.00 52.04 114 ARG H O 1
ATOM 7194 N N . GLU H 2 37 ? -10.434 -2.035 -12.403 1.00 57.77 115 GLU H N 1
ATOM 7195 C CA . GLU H 2 37 ? -9.728 -2.861 -13.372 1.00 55.17 115 GLU H CA 1
ATOM 7196 C C . GLU H 2 37 ? -10.628 -3.403 -14.477 1.00 60.65 115 GLU H C 1
ATOM 7197 O O . GLU H 2 37 ? -10.126 -4.084 -15.378 1.00 53.61 115 GLU H O 1
ATOM 7203 N N . ARG H 2 38 ? -11.932 -3.117 -14.430 1.00 63.20 116 ARG H N 1
ATOM 7204 C CA . ARG H 2 38 ? -12.885 -3.552 -15.452 1.00 62.98 116 ARG H CA 1
ATOM 7205 C C . ARG H 2 38 ? -12.845 -5.070 -15.630 1.00 62.52 116 ARG H C 1
ATOM 7206 O O . ARG H 2 38 ? -12.738 -5.591 -16.742 1.00 60.70 116 ARG H O 1
ATOM 7214 N N . VAL H 2 39 ? -12.915 -5.783 -14.504 1.00 56.58 117 VAL H N 1
ATOM 7215 C CA . VAL H 2 39 ? -12.973 -7.242 -14.480 1.00 60.75 117 VAL H CA 1
ATOM 7216 C C . VAL H 2 39 ? -14.169 -7.668 -13.640 1.00 65.48 117 VAL H C 1
ATOM 7217 O O . VAL H 2 39 ? -14.942 -6.823 -13.171 1.00 70.71 117 VAL H O 1
ATOM 7221 N N . GLN H 2 40 ? -14.330 -8.975 -13.439 1.00 58.74 118 GLN H N 1
ATOM 7222 C CA . GLN H 2 40 ? -15.357 -9.500 -12.553 1.00 65.31 118 GLN H CA 1
ATOM 7223 C C . GLN H 2 40 ? -14.719 -10.338 -11.454 1.00 64.27 118 GLN H C 1
ATOM 7224 O O . GLN H 2 40 ? -13.650 -10.931 -11.637 1.00 52.88 118 GLN H O 1
ATOM 7230 N N . ALA H 2 41 ? -15.408 -10.382 -10.308 1.00 62.89 119 ALA H N 1
ATOM 7231 C CA . ALA H 2 41 ? -14.804 -10.856 -9.064 1.00 57.38 119 ALA H CA 1
ATOM 7232 C C . ALA H 2 41 ? -14.318 -12.296 -9.160 1.00 57.58 119 ALA H C 1
ATOM 7233 O O . ALA H 2 41 ? -13.290 -12.642 -8.566 1.00 55.30 119 ALA H O 1
ATOM 7235 N N . ASP H 2 42 ? -15.034 -13.147 -9.895 1.00 53.93 120 ASP H N 1
ATOM 7236 C CA . ASP H 2 42 ? -14.653 -14.551 -10.008 1.00 56.86 120 ASP H CA 1
ATOM 7237 C C . ASP H 2 42 ? -13.337 -14.757 -10.749 1.00 60.59 120 ASP H C 1
ATOM 7238 O O . ASP H 2 42 ? -12.854 -15.893 -10.795 1.00 63.27 120 ASP H O 1
ATOM 7243 N N . GLN H 2 43 ? -12.741 -13.707 -11.315 1.00 43.86 121 GLN H N 1
ATOM 7244 C CA . GLN H 2 43 ? -11.508 -13.848 -12.079 1.00 53.85 121 GLN H CA 1
ATOM 7245 C C . GLN H 2 43 ? -10.247 -13.715 -11.235 1.00 49.96 121 GLN H C 1
ATOM 7246 O O . GLN H 2 43 ? -9.146 -13.891 -11.771 1.00 42.66 121 GLN H O 1
ATOM 7252 N N . PHE H 2 44 ? -10.364 -13.405 -9.945 1.00 43.17 122 PHE H N 1
ATOM 7253 C CA . PHE H 2 44 ? -9.179 -13.164 -9.134 1.00 38.94 122 PHE H CA 1
ATOM 7254 C C . PHE H 2 44 ? -9.514 -13.358 -7.662 1.00 41.20 122 PHE H C 1
ATOM 7255 O O . PHE H 2 44 ? -10.681 -13.454 -7.272 1.00 42.23 122 PHE H O 1
ATOM 7263 N N . TRP H 2 45 ? -8.462 -13.413 -6.848 1.00 36.57 123 TRP H N 1
ATOM 7264 C CA . TRP H 2 45 ? -8.588 -13.429 -5.399 1.00 40.53 123 TRP H CA 1
ATOM 7265 C C . TRP H 2 45 ? -7.530 -12.499 -4.819 1.00 43.26 123 TRP H C 1
ATOM 7266 O O . TRP H 2 45 ? -6.584 -12.104 -5.504 1.00 43.10 123 TRP H O 1
ATOM 7277 N N . LEU H 2 46 ? -7.711 -12.125 -3.555 1.00 33.85 124 LEU H N 1
ATOM 7278 C CA . LEU H 2 46 ? -6.851 -11.146 -2.908 1.00 32.01 124 LEU H CA 1
ATOM 7279 C C . LEU H 2 46 ? -6.029 -11.798 -1.803 1.00 32.15 124 LEU H C 1
ATOM 7280 O O . LEU H 2 46 ? -6.500 -12.698 -1.101 1.00 34.42 124 LEU H O 1
ATOM 7285 N N . SER H 2 47 ? -4.787 -11.340 -1.653 1.00 30.63 125 SER H N 1
ATOM 7286 C CA . SER H 2 47 ? -3.928 -11.827 -0.585 1.00 38.45 125 SER H CA 1
ATOM 7287 C C . SER H 2 47 ? -3.250 -10.648 0.098 1.00 40.45 125 SER H C 1
ATOM 7288 O O . SER H 2 47 ? -3.075 -9.580 -0.495 1.00 37.51 125 SER H O 1
ATOM 7291 N N . PHE H 2 48 ? -2.883 -10.844 1.362 1.00 33.92 126 PHE H N 1
ATOM 7292 C CA . PHE H 2 48 ? -2.190 -9.803 2.110 1.00 32.09 126 PHE H CA 1
ATOM 7293 C C . PHE H 2 48 ? -1.163 -10.439 3.031 1.00 38.37 126 PHE H C 1
ATOM 7294 O O . PHE H 2 48 ? -1.516 -11.268 3.873 1.00 42.90 126 PHE H O 1
ATOM 7302 N N . GLU H 2 49 ? 0.100 -10.041 2.866 1.00 39.47 127 GLU H N 1
ATOM 7303 C CA . GLU H 2 49 ? 1.197 -10.488 3.726 1.00 43.15 127 GLU H CA 1
ATOM 7304 C C . GLU H 2 49 ? 1.269 -12.010 3.795 1.00 44.20 127 GLU H C 1
ATOM 7305 O O . GLU H 2 49 ? 1.511 -12.595 4.852 1.00 48.59 127 GLU H O 1
ATOM 7311 N N . GLY H 2 50 ? 1.046 -12.660 2.657 1.00 41.92 128 GLY H N 1
ATOM 7312 C CA . GLY H 2 50 ? 1.167 -14.096 2.574 1.00 44.66 128 GLY H CA 1
ATOM 7313 C C . GLY H 2 50 ? -0.075 -14.885 2.918 1.00 45.87 128 GLY H C 1
ATOM 7314 O O . GLY H 2 50 ? -0.014 -16.120 2.927 1.00 51.73 128 GLY H O 1
ATOM 7315 N N . LYS H 2 51 ? -1.199 -14.226 3.202 1.00 49.73 129 LYS H N 1
ATOM 7316 C CA . LYS H 2 51 ? -2.409 -14.974 3.497 1.00 57.44 129 LYS H CA 1
ATOM 7317 C C . LYS H 2 51 ? -3.528 -14.587 2.536 1.00 50.78 129 LYS H C 1
ATOM 7318 O O . LYS H 2 51 ? -3.661 -13.412 2.178 1.00 45.10 129 LYS H O 1
ATOM 7324 N N . PRO H 2 52 ? -4.328 -15.549 2.083 1.00 46.65 130 PRO H N 1
ATOM 7325 C CA . PRO H 2 52 ? -5.474 -15.207 1.237 1.00 44.89 130 PRO H CA 1
ATOM 7326 C C . PRO H 2 52 ? -6.572 -14.547 2.055 1.00 46.65 130 PRO H C 1
ATOM 7327 O O . PRO H 2 52 ? -6.749 -14.824 3.243 1.00 43.84 130 PRO H O 1
ATOM 7331 N N . MET H 2 53 ? -7.305 -13.649 1.407 1.00 41.87 131 MET H N 1
ATOM 7332 C CA . MET H 2 53 ? -8.365 -12.892 2.059 1.00 48.64 131 MET H CA 1
ATOM 7333 C C . MET H 2 53 ? -9.711 -13.509 1.691 1.00 47.99 131 MET H C 1
ATOM 7334 O O . MET H 2 53 ? -10.015 -13.681 0.506 1.00 42.71 131 MET H O 1
ATOM 7339 N N . ASP H 2 54 ? -10.510 -13.843 2.705 1.00 44.62 132 ASP H N 1
ATOM 7340 C CA . ASP H 2 54 ? -11.790 -14.505 2.479 1.00 46.87 132 ASP H CA 1
ATOM 7341 C C . ASP H 2 54 ? -12.868 -13.476 2.167 1.00 47.70 132 ASP H C 1
ATOM 7342 O O . ASP H 2 54 ? -13.017 -12.486 2.890 1.00 47.64 132 ASP H O 1
ATOM 7347 N N . ASP H 2 55 ? -13.638 -13.739 1.105 1.00 48.85 133 ASP H N 1
ATOM 7348 C CA . ASP H 2 55 ? -14.615 -12.774 0.604 1.00 55.18 133 ASP H CA 1
ATOM 7349 C C . ASP H 2 55 ? -15.539 -12.273 1.709 1.00 55.30 133 ASP H C 1
ATOM 7350 O O . ASP H 2 55 ? -15.790 -11.067 1.818 1.00 53.57 133 ASP H O 1
ATOM 7355 N N . GLU H 2 56 ? -16.051 -13.180 2.537 1.00 53.93 134 GLU H N 1
ATOM 7356 C CA . GLU H 2 56 ? -17.034 -12.810 3.546 1.00 59.38 134 GLU H CA 1
ATOM 7357 C C . GLU H 2 56 ? -16.415 -12.219 4.808 1.00 55.32 134 GLU H C 1
ATOM 7358 O O . GLU H 2 56 ? -17.155 -11.901 5.743 1.00 57.48 134 GLU H O 1
ATOM 7364 N N . HIS H 2 57 ? -15.081 -12.056 4.862 1.00 52.52 135 HIS H N 1
ATOM 7365 C CA . HIS H 2 57 ? -14.546 -11.515 6.100 1.00 52.38 135 HIS H CA 1
ATOM 7366 C C . HIS H 2 57 ? -14.230 -10.033 5.953 1.00 50.50 135 HIS H C 1
ATOM 7367 O O . HIS H 2 57 ? -13.860 -9.571 4.871 1.00 50.64 135 HIS H O 1
ATOM 7374 N N . PRO H 2 58 ? -14.373 -9.276 7.036 1.00 52.09 136 PRO H N 1
ATOM 7375 C CA . PRO H 2 58 ? -14.033 -7.851 6.986 1.00 48.00 136 PRO H CA 1
ATOM 7376 C C . PRO H 2 58 ? -12.532 -7.631 6.874 1.00 51.79 136 PRO H C 1
ATOM 7377 O O . PRO H 2 58 ? -11.722 -8.446 7.326 1.00 43.27 136 PRO H O 1
ATOM 7381 N N . LEU H 2 59 ? -12.172 -6.503 6.251 1.00 48.49 137 LEU H N 1
ATOM 7382 C CA . LEU H 2 59 ? -10.766 -6.183 6.017 1.00 40.41 137 LEU H CA 1
ATOM 7383 C C . LEU H 2 59 ? -9.983 -6.076 7.318 1.00 41.07 137 LEU H C 1
ATOM 7384 O O . LEU H 2 59 ? -8.777 -6.348 7.339 1.00 40.56 137 LEU H O 1
ATOM 7389 N N . GLY H 2 60 ? -10.646 -5.692 8.412 1.00 40.47 138 GLY H N 1
ATOM 7390 C CA . GLY H 2 60 ? -9.961 -5.488 9.677 1.00 40.91 138 GLY H CA 1
ATOM 7391 C C . GLY H 2 60 ? -9.389 -6.749 10.292 1.00 48.56 138 GLY H C 1
ATOM 7392 O O . GLY H 2 60 ? -8.530 -6.657 11.176 1.00 45.10 138 GLY H O 1
ATOM 7393 N N . GLU H 2 61 ? -9.846 -7.924 9.852 1.00 45.76 139 GLU H N 1
ATOM 7394 C CA . GLU H 2 61 ? -9.280 -9.174 10.352 1.00 45.07 139 GLU H CA 1
ATOM 7395 C C . GLU H 2 61 ? -7.806 -9.317 9.991 1.00 44.74 139 GLU H C 1
ATOM 7396 O O . GLU H 2 61 ? -7.054 -9.975 10.720 1.00 46.12 139 GLU H O 1
ATOM 7402 N N . TYR H 2 62 ? -7.375 -8.703 8.889 1.00 43.32 140 TYR H N 1
ATOM 7403 C CA . TYR H 2 62 ? -6.090 -9.012 8.279 1.00 43.44 140 TYR H CA 1
ATOM 7404 C C . TYR H 2 62 ? -4.995 -8.004 8.602 1.00 44.27 140 TYR H C 1
ATOM 7405 O O . TYR H 2 62 ? -3.838 -8.233 8.231 1.00 46.86 140 TYR H O 1
ATOM 7414 N N . GLY H 2 63 ? -5.318 -6.904 9.270 1.00 45.27 141 GLY H N 1
ATOM 7415 C CA . GLY H 2 63 ? -4.290 -5.963 9.667 1.00 45.60 141 GLY H CA 1
ATOM 7416 C C . GLY H 2 63 ? -3.854 -4.989 8.598 1.00 46.25 141 GLY H C 1
ATOM 7417 O O . GLY H 2 63 ? -2.677 -4.612 8.556 1.00 45.53 141 GLY H O 1
ATOM 7418 N N . LEU H 2 64 ? -4.771 -4.570 7.729 1.00 44.13 142 LEU H N 1
ATOM 7419 C CA . LEU H 2 64 ? -4.460 -3.535 6.754 1.00 40.41 142 LEU H CA 1
ATOM 7420 C C . LEU H 2 64 ? -4.169 -2.217 7.459 1.00 49.36 142 LEU H C 1
ATOM 7421 O O . LEU H 2 64 ? -4.886 -1.817 8.380 1.00 49.46 142 LEU H O 1
ATOM 7426 N N . THR H 2 65 ? -3.103 -1.546 7.027 1.00 48.92 143 THR H N 1
ATOM 7427 C CA . THR H 2 65 ? -2.741 -0.226 7.524 1.00 48.21 143 THR H CA 1
ATOM 7428 C C . THR H 2 65 ? -2.598 0.723 6.339 1.00 40.61 143 THR H C 1
ATOM 7429 O O . THR H 2 65 ? -2.670 0.314 5.179 1.00 36.45 143 THR H O 1
ATOM 7433 N N . THR H 2 66 ? -2.400 2.003 6.639 1.00 41.75 144 THR H N 1
ATOM 7434 C CA . THR H 2 66 ? -2.201 2.983 5.581 1.00 41.24 144 THR H CA 1
ATOM 7435 C C . THR H 2 66 ? -0.947 2.650 4.788 1.00 38.65 144 THR H C 1
ATOM 7436 O O . THR H 2 66 ? 0.121 2.415 5.360 1.00 45.13 144 THR H O 1
ATOM 7440 N N . GLY H 2 67 ? -1.086 2.610 3.462 1.00 38.13 145 GLY H N 1
ATOM 7441 C CA . GLY H 2 67 ? 0.040 2.399 2.582 1.00 38.85 145 GLY H CA 1
ATOM 7442 C C . GLY H 2 67 ? 0.432 0.955 2.366 1.00 38.50 145 GLY H C 1
ATOM 7443 O O . GLY H 2 67 ? 1.336 0.692 1.561 1.00 38.46 145 GLY H O 1
ATOM 7444 N N . CYS H 2 68 ? -0.209 0.011 3.052 1.00 33.35 146 CYS H N 1
ATOM 7445 C CA . CYS H 2 68 ? 0.071 -1.395 2.803 1.00 31.12 146 CYS H CA 1
ATOM 7446 C C . CYS H 2 68 ? -0.464 -1.803 1.432 1.00 30.44 146 CYS H C 1
ATOM 7447 O O . CYS H 2 68 ? -1.311 -1.130 0.841 1.00 34.33 146 CYS H O 1
ATOM 7450 N N . THR H 2 69 ? 0.037 -2.928 0.926 1.00 28.36 147 THR H N 1
ATOM 7451 C CA . THR H 2 69 ? -0.310 -3.400 -0.408 1.00 31.49 147 THR H CA 1
ATOM 7452 C C . THR H 2 69 ? -1.009 -4.749 -0.319 1.00 38.06 147 THR H C 1
ATOM 7453 O O . THR H 2 69 ? -0.515 -5.673 0.340 1.00 36.55 147 THR H O 1
ATOM 7457 N N . VAL H 2 70 ? -2.174 -4.838 -0.959 1.00 35.31 148 VAL H N 1
ATOM 7458 C CA . VAL H 2 70 ? -2.896 -6.086 -1.166 1.00 36.29 148 VAL H CA 1
ATOM 7459 C C . VAL H 2 70 ? -2.627 -6.537 -2.596 1.00 32.68 148 VAL H C 1
ATOM 7460 O O . VAL H 2 70 ? -2.579 -5.710 -3.514 1.00 31.84 148 VAL H O 1
ATOM 7464 N N . PHE H 2 71 ? -2.421 -7.840 -2.786 1.00 33.76 149 PHE H N 1
ATOM 7465 C CA . PHE H 2 71 ? -2.079 -8.395 -4.093 1.00 31.40 149 PHE H CA 1
ATOM 7466 C C . PHE H 2 71 ? -3.322 -8.942 -4.784 1.00 38.55 149 PHE H C 1
ATOM 7467 O O . PHE H 2 71 ? -4.101 -9.686 -4.179 1.00 34.58 149 PHE H O 1
ATOM 7475 N N . MET H 2 72 ? -3.490 -8.588 -6.058 1.00 39.20 150 MET H N 1
ATOM 7476 C CA . MET H 2 72 ? -4.525 -9.171 -6.902 1.00 40.97 150 MET H CA 1
ATOM 7477 C C . MET H 2 72 ? -3.938 -10.375 -7.631 1.00 35.41 150 MET H C 1
ATOM 7478 O O . MET H 2 72 ? -2.965 -10.239 -8.380 1.00 37.56 150 MET H O 1
ATOM 7483 N N . ASN H 2 73 ? -4.529 -11.547 -7.413 1.00 35.54 151 ASN H N 1
ATOM 7484 C CA . ASN H 2 73 ? -4.026 -12.806 -7.953 1.00 34.28 151 ASN H CA 1
ATOM 7485 C C . ASN H 2 73 ? -5.046 -13.362 -8.935 1.00 33.86 151 ASN H C 1
ATOM 7486 O O . ASN H 2 73 ? -6.188 -13.631 -8.554 1.00 36.21 151 ASN H O 1
ATOM 7491 N N . LEU H 2 74 ? -4.635 -13.541 -10.186 1.00 33.22 152 LEU H N 1
ATOM 7492 C CA . LEU H 2 74 ? -5.561 -14.014 -11.207 1.00 35.44 152 LEU H CA 1
ATOM 7493 C C . LEU H 2 74 ? -5.913 -15.481 -10.997 1.00 34.88 152 LEU H C 1
ATOM 7494 O O . LEU H 2 74 ? -5.068 -16.292 -10.607 1.00 43.25 152 LEU H O 1
ATOM 7499 N N . ARG H 2 75 ? -7.175 -15.817 -11.265 1.00 37.13 153 ARG H N 1
ATOM 7500 C CA . ARG H 2 75 ? -7.608 -17.205 -11.414 1.00 44.69 153 ARG H CA 1
ATOM 7501 C C . ARG H 2 75 ? -7.560 -17.529 -12.902 1.00 41.65 153 ARG H C 1
ATOM 7502 O O . ARG H 2 75 ? -8.438 -17.118 -13.663 1.00 45.67 153 ARG H O 1
ATOM 7510 N N . LEU H 2 76 ? -6.535 -18.264 -13.326 1.00 41.98 154 LEU H N 1
ATOM 7511 C CA . LEU H 2 76 ? -6.370 -18.608 -14.733 1.00 37.22 154 LEU H CA 1
ATOM 7512 C C . LEU H 2 76 ? -7.079 -19.918 -15.044 1.00 41.21 154 LEU H C 1
ATOM 7513 O O . LEU H 2 76 ? -6.933 -20.902 -14.311 1.00 41.05 154 LEU H O 1
ATOM 7518 N N . ARG H 2 77 ? -7.851 -19.919 -16.128 1.00 44.88 155 ARG H N 1
ATOM 7519 C CA . ARG H 2 77 ? -8.463 -21.123 -16.671 1.00 44.30 155 ARG H CA 1
ATOM 7520 C C . ARG H 2 77 ? -8.410 -21.046 -18.189 1.00 49.68 155 ARG H C 1
ATOM 7521 O O . ARG H 2 77 ? -8.701 -19.996 -18.771 1.00 41.73 155 ARG H O 1
ATOM 7529 N N . GLY H 2 78 ? -8.031 -22.152 -18.821 1.00 38.15 156 GLY H N 1
ATOM 7530 C CA . GLY H 2 78 ? -7.970 -22.220 -20.270 1.00 37.74 156 GLY H CA 1
ATOM 7531 C C . GLY H 2 78 ? -8.241 -23.613 -20.797 1.00 62.53 156 GLY H C 1
ATOM 7532 O O . GLY H 2 78 ? -7.973 -24.607 -20.122 1.00 49.49 156 GLY H O 1
#

Sequence (938 aa):
DFLDSLIWERVVDDQYVTNPTFCISDYFEIVRQPGDGNCFYHSIAELFFDVKTPFSFRKVKEHLRLAADAFYDTEPEAIGTGVTKEEYIQAAMKDNEWGGSLEASMLSKQLQITIILWVVNQTEQVTAAIKFGPGRVSTALNLMHVGRTHFDALRVINATLNILVRNDKGRSSSYEVQLTQTVAVLKQQVCQRERVQADQFWLSFEGKPMDDEHPLGEYGLTTGCTVFMNLRLRGDFLDSLIWERVVDDQYVTNPTFCISDYFEIVRQPGDGNCFYHSIAELFFDVKTPFSFRKVKEHLRLAADAFYDTEPEAIGTGVTKEEYIQAAMKDNEWGGSLEASMLSKQLQITIILWVVNQTEQQVTAAIKFGPGRVSTALNLMHVGRTHFDALRVIATLNILVRNDKGRSSSYEVQLTQTVAVLKQQVCQRERVQADQFWLSFEGKPMDDEHPLGEYGLTTGCTVFMNLRLRGDFLDSLIWERRVVDDQQYVTNPTFCISDYFEIVRQPGDGNCFYHSIAELFFDVKTPFSFRKVKEHLRLAADAFYDTEPEAIGTGVTKEEYIQAAMKDNEWGGSLEASMLSKQLQITIILWVVNQTEQVTAAIKFGPGRVSTALNLMHVGRTHFDALRVIATLNILVRNDKGRSSSYEVQLTQTVAVLKQQVCQRERVQADQFWLSFEGKPMDDEHPLGEYGLTTGCTVFMNLRLRGDFLDSLIWERVVDDQYVTNPTFCISDYFEIVRQPGDGNCFYHSIAELFFDVKTPFSFRKVKEHLRLAADAFYDTEPEAIGTGVTKEEYIQAAMKDNEWGGSLEASMLSKQLQITIILWVVNQTEQVTAAIKFGPGRVSTALNLMHVGRTHFDALRVINATLNILVRNDKGRSSSYEVQLTQTVAVLKQQVCQRERVQADQFWLSFEGKPMDDEHPLGEYGLTTGCTVFMNLRLRG

Foldseek 3Di:
DVQQPFDWDDDDDQKTKGFDKDFQVVWKDWAFDDLQLLQVLLQCQVPVDPDHDNCSSLVLLVLLLVLLVVPVVPQPVNPPVPADSVRCSVQCNDPSHHDDDSSQQSSCVSVVFKEKEFEAEPSSITGMMMIRHDDGPQRHFYWYQYPVRHITGIHTDD/DWAWEWEQEPVRDIDIDIGDQQDFVLVVLVVVCVVVVDDSVFWWKDFPPGTGDRGGGNVVRPDHHYGYIYTGGDDDD/DVQQPFDWDDDDDQKTKGFDWDFQVVWKDWAFDDLQLLQVLQQCQVPVPPDDDPPSSLVLLVLLLVLLVPPVVPQPVNPPVPQDSVNVNVQSNDTSHHDDDSSQLSSCVSVVFKEKEFEAEPSRITGMIMIRGDDTDQRHFYWYQYPVRHIITIHTD/DWAWEWEQEPVRDIDIDIDDQQDFQLVVLVVVCVVVVHDSVFWWKDFPHHTGDRGDGNVVVPDHHYGYIYTGTPDDD/DVQQPFDWDDDDDQKTKGFDKDFPVVWKDWAFADLQLLQVLQQCQVPPPPDDDNPSSLVLLVLLLVLLVVPVVPQPVCPPVPQDSVNVNVQSNDGSHHDDDSSQQSSCVSVVFKEKEFEAEPSNITGMMMIRHDDGPQRHFYWYQYPVRHIITIHGD/DWAWEWEQEPVRDIDIDIDDQAAFLLVVLVVVCVVVVHDSVFWWKDFPHHTGDRGDGNNVRPDHHYGYIYTGGDDDD/DPQQPFDWDDDDDQKTKGFDKDFQVVWKDWAFDDLQLLQVLLQVQVPVPDDRDPCSSLVVLVLQLVLLVPPVVPQPVNPPVPADSVRCNVQCNDPSHHDDDSSQQSSCVSVVFKEKEFEAEPGRITGMIMIRHDDTPQRHFYWYQYPVRHITGIHTDD/DWAWEWEQEPVRDIDIDIGDQADFQLVVLVVVCVVVVHDSVFWFKDFPPGTGDRGHGNNVPDDHHHGYIYTGTDDDD

B-factor: mean 45.79, std 17.18, range [15.57, 124.48]

Secondary structure (DSSP, 8-state):
--GGGPPPEEEETTEEEE----BGGGTEEEE---SSS-HHHHHHHHHHSSS--TTTHHHHHHHHHHHHHHHGGG-GGGSS----HHHHHHHHTSTT---BHHHHHHHHHHHT--EEEEEE-TTSBEEEEEEESS--GGGSEEEEEETTTEEEEEEE--/--EEEEEE-TTSBEEEEEE-TTSBHHHHHHHHHHHHT--GGGEEEEETTEEPPTTSBGGGGT--TT-EEEEEE--B-/-TGGGPPPEEEETTEEEE----BGGGTEEEE---SSS-HHHHHHHHHHSSS--TTTHHHHHHHHHHHHHHHGGG-STTTTS---HHHHHHHHTSTT---BHHHHHHHHHHHT--EEEEEE-TTSBEEEEEEESS--GGGSEEEEEETTTEEEEEEE-/-EEEEEEE-TTSBEEEEEEETTSBHHHHHHHHHHHHT--GGGEEEEETTEEPPTTSBGGGG---TT-EEEEEE--B-/--GGGPPPEEEETTEEEE----BGGGTEEEE---SSS-HHHHHHHHHHSSS--TTTHHHHHHHHHHHHHHHGGG-GGGTT----HHHHHHHHTSTT---BHHHHHHHHHHHT--EEEEEE-TTSBEEEEEEESSS-GGGSEEEEEETTTEEEEEEE-/-EEEEEEE-TTSBEEEEEEETTSBHHHHHHHHHHHHT--GGGEEEEETTEEPPTTSBGGGGT--TT-EEEEEE--B-/--GGGPPPEEEETTEEEE----BGGGTEEEE---SSS-HHHHHHHHHH-SS--TTTHHHHHHHHHHHHHHHGGG-GGGTT----HHHHHHHHTSTT---BHHHHHHHHHHHT--EEEEEE-SSSBEEEEEEESSS-GGGSEEEEEETTTEEEEEEE--/--EEEEEE-TTSBEEEEEE-TTSBHHHHHHHHHHHHT--GGGEEEEETTEEPPTTSBGGGGT--TT-EEEEEE--B-

InterPro domains:
  IPR003323 OTU domain [PF02338] (35-125)
  IPR003323 OTU domain [PS50802] (29-158)
  IPR007099 RNA-directed RNA polymerase, negative-strand RNA virus [PS50525] (2438-2653)
  IPR007322 RNA-dependent RNA polymerase, bunyaviral [PF04196] (2143-2882)
  IPR029124 RNA-directed RNA polymerase L, N-terminal [PF15518] (628-697)
  IPR049605 RNA-directed RNA polymerase L, OTU domain [cd21880] (8-158)

Radius of gyration: 32.16 Å; Cα contacts (8 Å, |Δi|>4): 2014; chains: 8; bounding box: 45×76×86 Å

Nearest PDB structures (foldseek):
  6oar-assembly3_E  TM=1.006E+00  e=1.881E-36  Kupe virus
  4hxd-assembly2_D  TM=9.945E-01  e=1.076E-29  Dugbe virus (isolate ArD44313)
  7jms-assembly2_C  TM=9.825E-01  e=1.259E-24  Orthonairovirus hazaraense
  5v5g-assembly1_A  TM=9.787E-01  e=1.259E-24  Crimean-Congo hemorrhagic fever virus strain IbAr10200
  6oat-assembly2_C  TM=9.866E-01  e=1.981E-24  Ganjam virus